Protein 9IIB (pdb70)

Solvent-accessible surface area: 35401 Å² total; per-residue (Å²): 79,108,49,129,66,92,2,68,0,7,6,10,35,1,0,1,14,10,0,0,24,80,0,0,73,58,1,31,221,79,1,88,35,2,13,1,18,2,19,51,32,20,52,76,19,50,68,65,1,57,67,18,75,2,16,0,3,1,13,15,44,104,55,25,54,85,64,16,37,86,17,152,7,0,92,1,73,8,0,4,0,0,7,60,90,3,136,134,13,134,53,146,9,53,63,75,90,25,104,71,12,4,0,1,10,9,61,48,19,119,35,86,128,72,18,43,54,130,140,29,118,52,22,0,19,0,37,5,25,19,18,0,0,14,0,0,29,38,7,94,11,0,0,16,0,0,37,49,0,5,112,87,32,117,109,60,22,87,26,28,85,11,4,81,60,23,103,135,65,57,13,28,5,1,0,3,16,0,52,114,36,63,118,45,104,18,0,58,64,0,28,102,5,0,59,94,28,0,122,178,5,83,96,163,149,53,51,150,28,121,72,95,2,68,0,9,7,9,35,1,0,2,13,9,0,0,33,81,0,0,95,60,1,29,208,80,0,82,34,2,12,1,14,3,23,47,30,61,105,66,26,53,131,61,2,56,65,19,77,2,17,0,3,1,16,18,32,6,44,9,48,65,62,17,39,88,16,131,6,0,84,1,79,15,4,7,0,0,4,59,94,5,134,66,14,133,63,138,7,18,44,135,76,14,82,73,27,7,4,3,18,11,65,51,17,77,36,54,124,56,20,31,56,139,143,51,138,54,18,0,21,0,36,5,24,19,16,1,0,12,0,0,30,34,5,100,9,0,1,21,0,0,31,46,0,12,137,87,31,69,103,34,30,77,27,30,73,13,91,37,3,42,33,69,26,6,9,19,6,1,0,4,18,0,54,130,48,58,110,44,104,17,0,54,46,0,30,94,7,0,64,94,28,0,123,187,12,58,90,183,158,24,122,50,91,78,87,2,65,0,6,5,8,34,1,1,2,18,12,0,0,27,74,0,0,73,64,1,29,86,84,0,68,40,1,14,0,19,3,20,51,30,37,82,61,20,46,100,54,4,62,153,19,70,3,13,0,2,1,10,18,49,137,75,26,65,86,72,26,38,84,22,123,6,0,80,0,62,52,6,9,1,0,5,53,100,4,83,62,6,127,71,126,4,52,52,140,75,34,105,69,25,7,1,1,13,19,64,50,19,126,36,76,115,101,110,140,91,118,50,28,0,19,0,38,6,28,18,19,1,1,9,0,0,31,36,8,94,11,0,0,40,0,0,15,21,0,12,114,83,32,72,175,57,22,83,32,74,62,11,102,84,52,35,107,144,72,46,30,28,5,0,0,2,15,0,51,140,39,66,112,52,106,13,0,49,65,0,28,94,7,0,55,87,20,0,124,167,9,33,77,134,36,192,145,52,35,148,35,89,72,95,2,69,0,9,7,8,36,1,1,2,16,18,0,0,33,90,0,0,97,44,2,29,92,81,0,88,34,1,14,1,16,3,21,50,25,36,67,65,21,51,102,49,2,126,161,22,68,4,13,0,4,0,17,14,38,7,35,11,49,81,40,11,40,91,25,146,7,1,90,1,79,24,4,8,0,0,4,49,101,1,77,112,3,124,68,134,7,21,40,78,81,21,69,69,5,5,0,2,14,18,58,49,19,135,33,96,94,98,65,67,138,77,128,58,25,0,18,0,37,6,30,19,17,1,0,12,0,0,33,35,7,86,11,0,0,42,0,1,30,50,0,8,136,92,31,67,110,72,22,83,27,77,62,11,83,74,16,25,40,37,29,11,12,25,5,1,0,5,14,0,42,131,34,59,111,41,102,8,0,60,49,0,29,97,6,0,58,81,13,1,140,162,16,165

Structure (mmCIF, N/CA/C/O backbone):
data_9IIB
#
_entry.id   9IIB
#
_cell.length_a   50.420
_cell.length_b   197.708
_cell.length_c   50.468
_cell.angle_alpha   90.00
_cell.angle_beta   90.00
_cell.angle_gamma   90.00
#
_symmetry.space_group_name_H-M   'P 1 21 1'
#
loop_
_entity.id
_entity.type
_entity.pdbx_description
1 polymer 'LysR family transcriptional regulator'
2 non-polymer GLYCEROL
3 non-polymer (2S)-5,7-dihydroxy-2-(3-hydroxy-4-methoxyphenyl)-2,3-dihydro-4H-1-benzopyran-4-one
4 water water
#
loop_
_atom_site.group_PDB
_atom_site.id
_atom_site.type_symbol
_atom_site.label_atom_id
_atom_site.label_alt_id
_atom_site.label_comp_id
_atom_site.label_asym_id
_atom_site.label_entity_id
_atom_site.label_seq_id
_atom_site.pdbx_PDB_ins_code
_atom_site.Cartn_x
_atom_site.Cartn_y
_atom_site.Cartn_z
_atom_site.occupancy
_atom_site.B_iso_or_equiv
_atom_site.auth_seq_id
_atom_site.auth_comp_id
_atom_site.auth_asym_id
_atom_site.auth_atom_id
_atom_site.pdbx_PDB_model_num
ATOM 1 N N . ALA A 1 3 ? 0.842 -16.084 9.099 1.00 81.26 93 ALA A N 1
ATOM 2 C CA . ALA A 1 3 ? 0.632 -16.280 10.532 1.00 73.03 93 ALA A CA 1
ATOM 3 C C . ALA A 1 3 ? 0.746 -17.744 10.909 1.00 73.67 93 ALA A C 1
ATOM 4 O O . ALA A 1 3 ? 0.638 -18.095 12.075 1.00 74.89 93 ALA A O 1
ATOM 6 N N . GLU A 1 4 ? 0.921 -18.605 9.913 1.00 71.91 94 GLU A N 1
ATOM 7 C CA . GLU A 1 4 ? 1.139 -20.030 10.133 1.00 72.88 94 GLU A CA 1
ATOM 8 C C . GLU A 1 4 ? 2.531 -20.455 9.669 1.00 78.64 94 GLU A C 1
ATOM 9 O O . GLU A 1 4 ? 2.781 -21.632 9.384 1.00 74.94 94 GLU A O 1
ATOM 11 N N . SER A 1 5 ? 3.468 -19.504 9.749 1.00 76.20 95 SER A N 1
ATOM 12 C CA . SER A 1 5 ? 4.852 -19.740 9.269 1.00 65.01 95 SER A CA 1
ATOM 13 C C . SER A 1 5 ? 5.780 -20.270 10.361 1.00 69.92 95 SER A C 1
ATOM 14 O O . SER A 1 5 ? 5.355 -20.354 11.523 1.00 68.73 95 SER A O 1
ATOM 17 N N . ASP A 1 6 ? 7.005 -20.610 9.974 1.00 75.06 96 ASP A N 1
ATOM 18 C CA . ASP A 1 6 ? 8.037 -21.064 10.935 1.00 70.61 96 ASP A CA 1
ATOM 19 C C . ASP A 1 6 ? 9.223 -20.123 10.737 1.00 74.28 96 ASP A C 1
ATOM 20 O O . ASP A 1 6 ? 10.363 -20.539 11.018 1.00 72.28 96 ASP A O 1
ATOM 25 N N . ARG A 1 7 ? 8.953 -18.902 10.265 1.00 64.87 97 ARG A N 1
ATOM 26 C CA . ARG A 1 7 ? 10.037 -17.939 9.950 1.00 64.18 97 ARG A CA 1
ATOM 27 C C . ARG A 1 7 ? 10.709 -17.433 11.224 1.00 60.50 97 ARG A C 1
ATOM 28 O O . ARG A 1 7 ? 10.009 -17.220 12.224 1.00 62.55 97 ARG A O 1
ATOM 36 N N . ARG A 1 8 ? 12.024 -17.262 11.170 1.00 54.92 98 ARG A N 1
ATOM 37 C CA . ARG A 1 8 ? 12.745 -16.676 12.318 1.00 56.18 98 ARG A CA 1
ATOM 38 C C . ARG A 1 8 ? 13.079 -15.229 11.987 1.00 54.38 98 ARG A C 1
ATOM 39 O O . ARG A 1 8 ? 13.819 -15.003 11.019 1.00 67.29 98 ARG A O 1
ATOM 47 N N . PHE A 1 9 ? 12.514 -14.292 12.731 1.00 52.33 99 PHE A N 1
ATOM 48 C CA . PHE A 1 9 ? 12.886 -12.896 12.565 1.00 55.30 99 PHE A CA 1
ATOM 49 C C . PHE A 1 9 ? 14.055 -12.527 13.464 1.00 53.30 99 PHE A C 1
ATOM 50 O O . PHE A 1 9 ? 14.131 -12.970 14.618 1.00 54.20 99 PHE A O 1
ATOM 58 N N . ARG A 1 10 ? 14.961 -11.701 12.930 1.00 48.49 100 ARG A N 1
ATOM 59 C CA . ARG A 1 10 ? 16.060 -11.116 13.698 1.00 48.14 100 ARG A CA 1
ATOM 60 C C . ARG A 1 10 ? 15.811 -9.627 13.919 1.00 45.28 100 ARG A C 1
ATOM 61 O O . ARG A 1 10 ? 15.638 -8.869 12.957 1.00 42.92 100 ARG A O 1
ATOM 69 N N . ILE A 1 11 ? 15.837 -9.195 15.180 1.00 43.54 101 ILE A N 1
ATOM 70 C CA . ILE A 1 11 ? 15.588 -7.798 15.535 1.00 49.41 101 ILE A CA 1
ATOM 71 C C . ILE A 1 11 ? 16.775 -7.246 16.328 1.00 49.00 101 ILE A C 1
ATOM 72 O O . ILE A 1 11 ? 17.360 -7.940 17.168 1.00 47.52 101 ILE A O 1
ATOM 77 N N . ILE A 1 12 ? 17.178 -6.020 15.992 1.00 45.67 102 ILE A N 1
ATOM 78 C CA . ILE A 1 12 ? 18.179 -5.269 16.739 1.00 48.67 102 ILE A CA 1
ATOM 79 C C . ILE A 1 12 ? 17.450 -4.179 17.504 1.00 50.18 102 ILE A C 1
ATOM 80 O O . ILE A 1 12 ? 16.699 -3.398 16.906 1.00 53.57 102 ILE A O 1
ATOM 85 N N . LEU A 1 13 ? 17.722 -4.095 18.806 1.00 46.20 103 LEU A N 1
ATOM 86 C CA . LEU A 1 13 ? 17.001 -3.197 19.699 1.00 47.06 103 LEU A CA 1
ATOM 87 C C . LEU A 1 13 ? 17.760 -3.093 21.012 1.00 43.94 103 LEU A C 1
ATOM 88 O O . LEU A 1 13 ? 18.671 -3.880 21.301 1.00 37.64 103 LEU A O 1
ATOM 93 N N . SER A 1 14 ? 17.339 -2.125 21.812 1.00 41.22 104 SER A N 1
ATOM 94 C CA . SER A 1 14 ? 17.888 -1.932 23.138 1.00 43.29 104 SER A CA 1
ATOM 95 C C . SER A 1 14 ? 17.251 -2.910 24.111 1.00 47.25 104 SER A C 1
ATOM 96 O O . SER A 1 14 ? 16.122 -3.374 23.904 1.00 39.06 104 SER A O 1
ATOM 99 N N . ASP A 1 15 ? 17.999 -3.238 25.177 1.00 44.96 105 ASP A N 1
ATOM 100 C CA . ASP A 1 15 ? 17.388 -3.986 26.264 1.00 39.53 105 ASP A CA 1
ATOM 101 C C . ASP A 1 15 ? 16.141 -3.259 26.754 1.00 43.81 105 ASP A C 1
ATOM 102 O O . ASP A 1 15 ? 15.138 -3.902 27.088 1.00 45.16 105 ASP A O 1
ATOM 107 N N . PHE A 1 16 ? 16.156 -1.922 26.742 1.00 38.11 106 PHE A N 1
ATOM 108 C CA . PHE A 1 16 ? 14.966 -1.162 27.096 1.00 40.17 106 PHE A CA 1
ATOM 109 C C . PHE A 1 16 ? 13.803 -1.512 26.177 1.00 44.57 106 PHE A C 1
ATOM 110 O O . PHE A 1 16 ? 12.689 -1.801 26.631 1.00 43.29 106 PHE A O 1
ATOM 118 N N . MET A 1 17 ? 14.050 -1.522 24.872 1.00 42.31 107 MET A N 1
ATOM 119 C CA . MET A 1 17 ? 12.960 -1.737 23.937 1.00 44.69 107 MET A CA 1
ATOM 120 C C . MET A 1 17 ? 12.508 -3.194 23.945 1.00 47.89 107 MET A C 1
ATOM 121 O O . MET A 1 17 ? 11.317 -3.477 23.750 1.00 45.77 107 MET A O 1
ATOM 126 N N . ALA A 1 18 ? 13.435 -4.116 24.201 1.00 42.09 108 ALA A N 1
ATOM 127 C CA . ALA A 1 18 ? 13.065 -5.506 24.408 1.00 39.43 108 ALA A CA 1
ATOM 128 C C . ALA A 1 18 ? 12.126 -5.663 25.604 1.00 47.04 108 ALA A C 1
ATOM 129 O O . ALA A 1 18 ? 11.147 -6.420 25.555 1.00 42.87 108 ALA A O 1
ATOM 131 N N . LEU A 1 19 ? 12.408 -4.954 26.691 1.00 45.97 109 LEU A N 1
ATOM 132 C CA . LEU A 1 19 ? 11.675 -5.211 27.918 1.00 45.97 109 LEU A CA 1
ATOM 133 C C . LEU A 1 19 ? 10.328 -4.515 27.934 1.00 46.25 109 LEU A C 1
ATOM 134 O O . LEU A 1 19 ? 9.326 -5.093 28.362 1.00 49.49 109 LEU A O 1
ATOM 139 N N . VAL A 1 20 ? 10.290 -3.286 27.444 1.00 49.13 110 VAL A N 1
ATOM 140 C CA . VAL A 1 20 ? 9.116 -2.440 27.570 1.00 49.01 110 VAL A CA 1
ATOM 141 C C . VAL A 1 20 ? 8.203 -2.522 26.354 1.00 45.57 110 VAL A C 1
ATOM 142 O O . VAL A 1 20 ? 7.038 -2.126 26.438 1.00 49.90 110 VAL A O 1
ATOM 146 N N . PHE A 1 21 ? 8.680 -3.071 25.243 1.00 49.31 111 PHE A N 1
ATOM 147 C CA . PHE A 1 21 ? 7.856 -3.104 24.039 1.00 53.47 111 PHE A CA 1
ATOM 148 C C . PHE A 1 21 ? 7.850 -4.462 23.350 1.00 50.86 111 PHE A C 1
ATOM 149 O O . PHE A 1 21 ? 6.785 -5.023 23.104 1.00 53.74 111 PHE A O 1
ATOM 157 N N . PHE A 1 22 ? 9.011 -5.009 23.012 1.00 45.93 112 PHE A N 1
ATOM 158 C CA . PHE A 1 22 ? 8.947 -6.213 22.214 1.00 46.59 112 PHE A CA 1
ATOM 159 C C . PHE A 1 22 ? 8.365 -7.386 22.973 1.00 49.40 112 PHE A C 1
ATOM 160 O O . PHE A 1 22 ? 7.889 -8.347 22.346 1.00 46.12 112 PHE A O 1
ATOM 168 N N . ASP A 1 23 ? 8.397 -7.325 24.302 1.00 51.20 113 ASP A N 1
ATOM 169 C CA . ASP A 1 23 ? 7.722 -8.330 25.102 1.00 47.95 113 ASP A CA 1
ATOM 170 C C . ASP A 1 23 ? 6.270 -8.476 24.652 1.00 58.33 113 ASP A C 1
ATOM 171 O O . ASP A 1 23 ? 5.763 -9.600 24.517 1.00 49.73 113 ASP A O 1
ATOM 176 N N . LYS A 1 24 ? 5.599 -7.340 24.362 1.00 57.13 114 LYS A N 1
ATOM 177 C CA . LYS A 1 24 ? 4.225 -7.403 23.867 1.00 53.26 114 LYS A CA 1
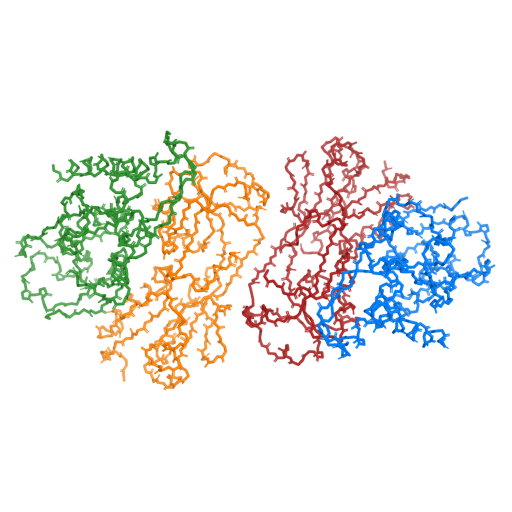ATOM 178 C C . LYS A 1 24 ? 4.158 -8.222 22.595 1.00 52.35 114 LYS A C 1
ATOM 179 O O . LYS A 1 24 ? 3.235 -9.023 22.408 1.00 55.43 114 LYS A O 1
ATOM 185 N N . ILE A 1 25 ? 5.122 -8.023 21.699 1.00 49.75 115 ILE A N 1
ATOM 186 C CA . ILE A 1 25 ? 5.123 -8.728 20.424 1.00 54.43 115 ILE A CA 1
ATOM 187 C C . ILE A 1 25 ? 5.278 -10.222 20.643 1.00 53.76 115 ILE A C 1
ATOM 188 O O . ILE A 1 25 ? 4.522 -11.036 20.097 1.00 56.74 115 ILE A O 1
ATOM 193 N N . ILE A 1 26 ? 6.272 -10.607 21.432 1.00 52.15 116 ILE A N 1
ATOM 194 C CA . ILE A 1 26 ? 6.448 -12.029 21.716 1.00 53.10 116 ILE A CA 1
ATOM 195 C C . ILE A 1 26 ? 5.177 -12.619 22.350 1.00 49.75 116 ILE A C 1
ATOM 196 O O . ILE A 1 26 ? 4.729 -13.701 21.960 1.00 51.70 116 ILE A O 1
ATOM 201 N N . LEU A 1 27 ? 4.537 -11.895 23.276 1.00 50.48 117 LEU A N 1
ATOM 202 C CA . LEU A 1 27 ? 3.300 -12.384 23.898 1.00 53.27 117 LEU A CA 1
ATOM 203 C C . LEU A 1 27 ? 2.204 -12.610 22.865 1.00 58.55 117 LEU A C 1
ATOM 204 O O . LEU A 1 27 ? 1.673 -13.716 22.728 1.00 53.21 117 LEU A O 1
ATOM 209 N N . ARG A 1 28 ? 1.882 -11.572 22.098 1.00 58.86 118 ARG A N 1
ATOM 210 C CA . ARG A 1 28 ? 0.821 -11.679 21.112 1.00 53.00 118 ARG A CA 1
ATOM 211 C C . ARG A 1 28 ? 1.110 -12.792 20.108 1.00 61.26 118 ARG A C 1
ATOM 212 O O . ARG A 1 28 ? 0.237 -13.614 19.801 1.00 61.71 118 ARG A O 1
ATOM 220 N N . LEU A 1 29 ? 2.336 -12.857 19.602 1.00 59.15 119 LEU A N 1
ATOM 221 C CA . LEU A 1 29 ? 2.596 -13.813 18.546 1.00 58.10 119 LEU A CA 1
ATOM 222 C C . LEU A 1 29 ? 2.707 -15.224 19.076 1.00 56.00 119 LEU A C 1
ATOM 223 O O . LEU A 1 29 ? 2.514 -16.173 18.315 1.00 60.36 119 LEU A O 1
ATOM 228 N N . ALA A 1 30 ? 2.971 -15.392 20.365 1.00 54.09 120 ALA A N 1
ATOM 229 C CA . ALA A 1 30 ? 2.923 -16.730 20.923 1.00 60.60 120 ALA A CA 1
ATOM 230 C C . ALA A 1 30 ? 1.532 -17.330 20.758 1.00 68.14 120 ALA A C 1
ATOM 231 O O . ALA A 1 30 ? 1.386 -18.560 20.741 1.00 58.29 120 ALA A O 1
ATOM 233 N N . ARG A 1 31 ? 0.531 -16.477 20.519 1.00 72.24 121 ARG A N 1
ATOM 234 C CA . ARG A 1 31 ? -0.853 -16.835 20.241 1.00 65.74 121 ARG A CA 1
ATOM 235 C C . ARG A 1 31 ? -1.130 -16.837 18.743 1.00 62.31 121 ARG A C 1
ATOM 236 O O . ARG A 1 31 ? -1.508 -17.867 18.185 1.00 63.86 121 ARG A O 1
ATOM 244 N N . GLU A 1 32 ? -0.815 -15.737 18.058 1.00 62.17 122 GLU A N 1
ATOM 245 C CA . GLU A 1 32 ? -1.230 -15.585 16.668 1.00 62.45 122 GLU A CA 1
ATOM 246 C C . GLU A 1 32 ? -0.333 -16.301 15.674 1.00 65.20 122 GLU A C 1
ATOM 247 O O . GLU A 1 32 ? -0.737 -16.493 14.522 1.00 67.49 122 GLU A O 1
ATOM 253 N N . ALA A 1 33 ? 0.866 -16.660 16.056 1.00 62.87 123 ALA A N 1
ATOM 254 C CA . ALA A 1 33 ? 1.750 -17.285 15.095 1.00 61.74 123 ALA A CA 1
ATOM 255 C C . ALA A 1 33 ? 2.771 -18.064 15.888 1.00 60.52 123 ALA A C 1
ATOM 256 O O . ALA A 1 33 ? 3.912 -17.618 16.017 1.00 70.82 123 ALA A O 1
ATOM 258 N N . PRO A 1 34 ? 2.409 -19.231 16.421 1.00 62.58 124 PRO A N 1
ATOM 259 C CA . PRO A 1 34 ? 3.267 -19.911 17.407 1.00 63.59 124 PRO A CA 1
ATOM 260 C C . PRO A 1 34 ? 4.488 -20.618 16.827 1.00 58.70 124 PRO A C 1
ATOM 261 O O . PRO A 1 34 ? 5.262 -21.205 17.593 1.00 63.01 124 PRO A O 1
ATOM 265 N N . GLY A 1 35 ? 4.694 -20.584 15.524 1.00 55.19 125 GLY A N 1
ATOM 266 C CA . GLY A 1 35 ? 5.885 -21.156 14.943 1.00 58.40 125 GLY A CA 1
ATOM 267 C C . GLY A 1 35 ? 6.904 -20.099 14.589 1.00 66.24 125 GLY A C 1
ATOM 268 O O . GLY A 1 35 ? 8.023 -20.419 14.173 1.00 69.67 125 GLY A O 1
ATOM 269 N N . VAL A 1 36 ? 6.510 -18.829 14.678 1.00 63.85 126 VAL A N 1
ATOM 270 C CA . VAL A 1 36 ? 7.436 -17.744 14.399 1.00 65.81 126 VAL A CA 1
ATOM 271 C C . VAL A 1 36 ? 8.397 -17.603 15.574 1.00 60.25 126 VAL A C 1
ATOM 272 O O . VAL A 1 36 ? 7.975 -17.575 16.738 1.00 63.73 126 VAL A O 1
ATOM 276 N N . SER A 1 37 ? 9.691 -17.537 15.277 1.00 51.45 127 SER A N 1
ATOM 277 C CA . SER A 1 37 ? 10.726 -17.456 16.298 1.00 57.46 127 SER A CA 1
ATOM 278 C C . SER A 1 37 ? 11.496 -16.147 16.156 1.00 55.56 127 SER A C 1
ATOM 279 O O . SER A 1 37 ? 11.381 -15.430 15.151 1.00 47.01 127 SER A O 1
ATOM 282 N N . PHE A 1 38 ? 12.255 -15.806 17.199 1.00 53.62 128 PHE A N 1
ATOM 283 C CA . PHE A 1 38 ? 12.931 -14.514 17.253 1.00 56.72 128 PHE A CA 1
ATOM 284 C C . PHE A 1 38 ? 14.347 -14.636 17.785 1.00 53.44 128 PHE A C 1
ATOM 285 O O . PHE A 1 38 ? 14.592 -15.309 18.790 1.00 52.92 128 PHE A O 1
ATOM 293 N N . GLU A 1 39 ? 15.269 -13.940 17.139 1.00 52.26 129 GLU A N 1
ATOM 294 C CA . GLU A 1 39 ? 16.599 -13.705 17.691 1.00 52.97 129 GLU A CA 1
ATOM 295 C C . GLU A 1 39 ? 16.694 -12.211 17.905 1.00 50.29 129 GLU A C 1
ATOM 296 O O . GLU A 1 39 ? 16.663 -11.448 16.936 1.00 51.62 129 GLU A O 1
ATOM 302 N N . LEU A 1 40 ? 16.712 -11.792 19.165 1.00 48.46 130 LEU A N 1
ATOM 303 C CA . LEU A 1 40 ? 16.901 -10.393 19.508 1.00 46.16 130 LEU A CA 1
ATOM 304 C C . LEU A 1 40 ? 18.396 -10.137 19.620 1.00 54.12 130 LEU A C 1
ATOM 305 O O . LEU A 1 40 ? 19.093 -10.792 20.407 1.00 48.82 130 LEU A O 1
ATOM 310 N N . LEU A 1 41 ? 18.882 -9.250 18.760 1.00 56.74 131 LEU A N 1
ATOM 311 C CA . LEU A 1 41 ? 20.334 -8.982 18.701 1.00 52.41 131 LEU A CA 1
ATOM 312 C C . LEU A 1 41 ? 20.659 -7.712 19.477 1.00 48.37 131 LEU A C 1
ATOM 313 O O . LEU A 1 41 ? 19.865 -6.763 19.445 1.00 46.87 131 LEU A O 1
ATOM 318 N N . PRO A 1 42 ? 21.821 -7.676 20.150 1.00 54.06 132 PRO A N 1
ATOM 319 C CA . PRO A 1 42 ? 22.221 -6.490 20.879 1.00 50.58 132 PRO A CA 1
ATOM 320 C C . PRO A 1 42 ? 22.607 -5.324 19.998 1.00 51.47 132 PRO A C 1
ATOM 321 O O . PRO A 1 42 ? 23.191 -5.526 18.926 1.00 56.63 132 PRO A O 1
ATOM 325 N N . LEU A 1 43 ? 22.310 -4.110 20.435 1.00 50.77 133 LEU A N 1
ATOM 326 C CA . LEU A 1 43 ? 22.754 -2.914 19.694 1.00 58.02 133 LEU A CA 1
ATOM 327 C C . LEU A 1 43 ? 24.245 -2.743 19.959 1.00 62.80 133 LEU A C 1
ATOM 328 O O . LEU A 1 43 ? 24.604 -2.635 21.142 1.00 68.76 133 LEU A O 1
ATOM 333 N N . ASP A 1 44 ? 25.079 -2.728 18.922 1.00 66.05 134 ASP A N 1
ATOM 334 C CA . ASP A 1 44 ? 26.523 -2.447 19.170 1.00 82.42 134 ASP A CA 1
ATOM 335 C C . ASP A 1 44 ? 27.184 -1.843 17.929 1.00 81.55 134 ASP A C 1
ATOM 336 O O . ASP A 1 44 ? 27.580 -0.670 17.993 1.00 78.67 134 ASP A O 1
ATOM 338 N N . ASP A 1 45 ? 27.277 -2.608 16.848 1.00 84.55 135 ASP A N 1
ATOM 339 C CA . ASP A 1 45 ? 27.990 -2.141 15.636 1.00 80.52 135 ASP A CA 1
ATOM 340 C C . ASP A 1 45 ? 27.024 -1.390 14.725 1.00 83.03 135 ASP A C 1
ATOM 341 O O . ASP A 1 45 ? 25.809 -1.599 14.863 1.00 81.83 135 ASP A O 1
ATOM 343 N N . ASP A 1 46 ? 27.553 -0.555 13.830 1.00 81.35 136 ASP A N 1
ATOM 344 C CA . ASP A 1 46 ? 26.687 0.140 12.847 1.00 80.06 136 ASP A CA 1
ATOM 345 C C . ASP A 1 46 ? 25.618 -0.849 12.396 1.00 77.40 136 ASP A C 1
ATOM 346 O O . ASP A 1 46 ? 25.970 -1.882 11.802 1.00 75.42 136 ASP A O 1
ATOM 351 N N . PRO A 1 47 ? 24.305 -0.628 12.657 1.00 78.50 137 PRO A N 1
ATOM 352 C CA . PRO A 1 47 ? 23.297 -1.563 12.194 1.00 79.80 137 PRO A CA 1
ATOM 353 C C . PRO A 1 47 ? 23.157 -1.500 10.693 1.00 75.05 137 PRO A C 1
ATOM 354 O O . PRO A 1 47 ? 22.723 -2.483 10.078 1.00 78.73 137 PRO A O 1
ATOM 358 N N . GLU A 1 48 ? 23.530 -0.367 10.111 1.00 72.47 138 GLU A N 1
ATOM 359 C CA . GLU A 1 48 ? 23.393 -0.175 8.649 1.00 82.09 138 GLU A CA 1
ATOM 360 C C . GLU A 1 48 ? 24.009 -1.352 7.894 1.00 79.87 138 GLU A C 1
ATOM 361 O O . GLU A 1 48 ? 23.348 -1.875 6.980 1.00 81.32 138 GLU A O 1
ATOM 367 N N . GLU A 1 49 ? 25.239 -1.721 8.227 1.00 68.97 139 GLU A N 1
ATOM 368 C CA . GLU A 1 49 ? 25.881 -2.798 7.438 1.00 79.96 139 GLU A CA 1
ATOM 369 C C . GLU A 1 49 ? 24.887 -3.957 7.301 1.00 75.94 139 GLU A C 1
ATOM 370 O O . GLU A 1 49 ? 24.757 -4.498 6.189 1.00 74.47 139 GLU A O 1
ATOM 372 N N . LEU A 1 50 ? 24.200 -4.306 8.385 1.00 71.76 140 LEU A N 1
ATOM 373 C CA . LEU A 1 50 ? 23.308 -5.493 8.317 1.00 73.67 140 LEU A CA 1
ATOM 374 C C . LEU A 1 50 ? 22.011 -5.133 7.594 1.00 69.58 140 LEU A C 1
ATOM 375 O O . LEU A 1 50 ? 21.355 -6.043 7.075 1.00 74.52 140 LEU A O 1
ATOM 380 N N . LEU A 1 51 ? 21.659 -3.851 7.575 1.00 65.69 141 LEU A N 1
ATOM 381 C CA . LEU A 1 51 ? 20.414 -3.424 6.897 1.00 70.33 141 LEU A CA 1
ATOM 382 C C . LEU A 1 51 ? 20.633 -3.461 5.377 1.00 71.25 141 LEU A C 1
ATOM 383 O O . LEU A 1 51 ? 19.729 -3.905 4.651 1.00 70.41 141 LEU A O 1
ATOM 388 N N . ARG A 1 52 ? 21.804 -3.022 4.923 1.00 76.56 142 ARG A N 1
ATOM 389 C CA . ARG A 1 52 ? 22.101 -2.999 3.471 1.00 72.72 142 ARG A CA 1
ATOM 390 C C . ARG A 1 52 ? 22.135 -4.428 2.928 1.00 75.40 142 ARG A C 1
ATOM 391 O O . ARG A 1 52 ? 21.667 -4.635 1.796 1.00 80.46 142 ARG A O 1
ATOM 393 N N . ARG A 1 53 ? 22.676 -5.365 3.700 1.00 74.91 143 ARG A N 1
ATOM 394 C CA . ARG A 1 53 ? 22.822 -6.759 3.221 1.00 73.38 143 ARG A CA 1
ATOM 395 C C . ARG A 1 53 ? 21.496 -7.514 3.395 1.00 74.13 143 ARG A C 1
ATOM 396 O O . ARG A 1 53 ? 21.294 -8.515 2.691 1.00 76.81 143 ARG A O 1
ATOM 398 N N . GLY A 1 54 ? 20.633 -7.050 4.300 1.00 73.52 144 GLY A N 1
ATOM 399 C CA . GLY A 1 54 ? 19.349 -7.725 4.553 1.00 67.97 144 GLY A CA 1
ATOM 400 C C . GLY A 1 54 ? 19.525 -8.911 5.473 1.00 69.20 144 GLY A C 1
ATOM 401 O O . GLY A 1 54 ? 18.736 -9.864 5.354 1.00 70.25 144 GLY A O 1
ATOM 402 N N . ASP A 1 55 ? 20.521 -8.855 6.356 1.00 68.54 145 ASP A N 1
ATOM 403 C CA . ASP A 1 55 ? 20.787 -9.980 7.292 1.00 72.33 145 ASP A CA 1
ATOM 404 C C . ASP A 1 55 ? 19.963 -9.785 8.564 1.00 64.03 145 ASP A C 1
ATOM 405 O O . ASP A 1 55 ? 20.051 -10.641 9.456 1.00 62.74 145 ASP A O 1
ATOM 410 N N . VAL A 1 56 ? 19.203 -8.698 8.639 1.00 59.06 146 VAL A N 1
ATOM 411 C CA . VAL A 1 56 ? 18.304 -8.464 9.799 1.00 58.44 146 VAL A CA 1
ATOM 412 C C . VAL A 1 56 ? 16.939 -8.109 9.237 1.00 55.85 146 VAL A C 1
ATOM 413 O O . VAL A 1 56 ? 16.888 -7.511 8.162 1.00 63.34 146 VAL A O 1
ATOM 417 N N . ASP A 1 57 ? 15.878 -8.457 9.953 1.00 49.00 147 ASP A N 1
ATOM 418 C CA . ASP A 1 57 ? 14.512 -8.109 9.508 1.00 52.02 147 ASP A CA 1
ATOM 419 C C . ASP A 1 57 ? 14.165 -6.714 10.023 1.00 51.71 147 ASP A C 1
ATOM 420 O O . ASP A 1 57 ? 13.488 -5.982 9.293 1.00 48.07 147 ASP A O 1
ATOM 425 N N . PHE A 1 58 ? 14.641 -6.355 11.221 1.00 50.28 148 PHE A N 1
ATOM 426 C CA . PHE A 1 58 ? 14.224 -5.056 11.812 1.00 48.22 148 PHE A CA 1
ATOM 427 C C . PHE A 1 58 ? 15.269 -4.417 12.728 1.00 52.62 148 PHE A C 1
ATOM 428 O O . PHE A 1 58 ? 16.047 -5.153 13.342 1.00 48.92 148 PHE A O 1
ATOM 436 N N . LEU A 1 59 ? 15.301 -3.083 12.777 1.00 51.48 149 LEU A N 1
ATOM 437 C CA . LEU A 1 59 ? 16.122 -2.309 13.699 1.00 55.29 149 LEU A CA 1
ATOM 438 C C . LEU A 1 59 ? 15.230 -1.344 14.465 1.00 56.02 149 LEU A C 1
ATOM 439 O O . LEU A 1 59 ? 14.584 -0.492 13.848 1.00 54.16 149 LEU A O 1
ATOM 444 N N . ILE A 1 60 ? 15.184 -1.455 15.791 1.00 52.33 150 ILE A N 1
ATOM 445 C CA . ILE A 1 60 ? 14.404 -0.523 16.607 1.00 54.44 150 ILE A CA 1
ATOM 446 C C . ILE A 1 60 ? 15.376 0.417 17.303 1.00 52.91 150 ILE A C 1
ATOM 447 O O . ILE A 1 60 ? 16.258 -0.042 18.035 1.00 50.71 150 ILE A O 1
ATOM 452 N N . LEU A 1 61 ? 15.178 1.722 17.110 1.00 53.51 151 LEU A N 1
ATOM 453 C CA . LEU A 1 61 ? 16.054 2.786 17.588 1.00 53.41 151 LEU A CA 1
ATOM 454 C C . LEU A 1 61 ? 15.248 4.066 17.635 1.00 57.63 151 LEU A C 1
ATOM 455 O O . LEU A 1 61 ? 14.265 4.201 16.903 1.00 54.71 151 LEU A O 1
ATOM 460 N N . PRO A 1 62 ? 15.632 5.024 18.477 1.00 59.72 152 PRO A N 1
ATOM 461 C CA . PRO A 1 62 ? 15.069 6.374 18.337 1.00 57.37 152 PRO A CA 1
ATOM 462 C C . PRO A 1 62 ? 15.420 6.900 16.957 1.00 58.05 152 PRO A C 1
ATOM 463 O O . PRO A 1 62 ? 16.479 6.573 16.412 1.00 59.24 152 PRO A O 1
ATOM 467 N N . ASP A 1 63 ? 14.509 7.672 16.365 1.00 58.53 153 ASP A N 1
ATOM 468 C CA . ASP A 1 63 ? 14.644 7.968 14.940 1.00 58.41 153 ASP A CA 1
ATOM 469 C C . ASP A 1 63 ? 15.761 8.956 14.643 1.00 66.84 153 ASP A C 1
ATOM 470 O O . ASP A 1 63 ? 16.259 8.972 13.510 1.00 69.39 153 ASP A O 1
ATOM 475 N N . LEU A 1 64 ? 16.210 9.742 15.628 1.00 66.15 154 LEU A N 1
ATOM 476 C CA . LEU A 1 64 ? 17.340 10.625 15.367 1.00 62.13 154 LEU A CA 1
ATOM 477 C C . LEU A 1 64 ? 18.581 9.833 15.005 1.00 62.90 154 LEU A C 1
ATOM 478 O O . LEU A 1 64 ? 19.438 10.330 14.266 1.00 74.66 154 LEU A O 1
ATOM 483 N N . PHE A 1 65 ? 18.698 8.601 15.497 1.00 56.45 155 PHE A N 1
ATOM 484 C CA . PHE A 1 65 ? 19.884 7.788 15.237 1.00 60.91 155 PHE A CA 1
ATOM 485 C C . PHE A 1 65 ? 19.833 7.000 13.939 1.00 64.56 155 PHE A C 1
ATOM 486 O O . PHE A 1 65 ? 20.804 6.302 13.639 1.00 66.51 155 PHE A O 1
ATOM 494 N N . MET A 1 66 ? 18.747 7.052 13.164 1.00 69.22 156 MET A N 1
ATOM 495 C CA . MET A 1 66 ? 18.707 6.277 11.928 1.00 66.02 156 MET A CA 1
ATOM 496 C C . MET A 1 66 ? 19.064 7.152 10.730 1.00 66.94 156 MET A C 1
ATOM 497 O O . MET A 1 66 ? 18.870 8.370 10.740 1.00 74.01 156 MET A O 1
ATOM 502 N N . SER A 1 67 ? 19.563 6.495 9.686 1.00 59.90 157 SER A N 1
ATOM 503 C CA . SER A 1 67 ? 19.856 7.154 8.422 1.00 66.94 157 SER A CA 1
ATOM 504 C C . SER A 1 67 ? 18.656 7.042 7.486 1.00 68.46 157 SER A C 1
ATOM 505 O O . SER A 1 67 ? 17.728 6.255 7.711 1.00 66.20 157 SER A O 1
ATOM 508 N N . GLY A 1 68 ? 18.707 7.796 6.396 1.00 62.68 158 GLY A N 1
ATOM 509 C CA . GLY A 1 68 ? 17.606 7.825 5.454 1.00 64.20 158 GLY A CA 1
ATOM 510 C C . GLY A 1 68 ? 17.687 6.817 4.329 1.00 63.30 158 GLY A C 1
ATOM 511 O O . GLY A 1 68 ? 16.998 6.965 3.321 1.00 67.85 158 GLY A O 1
ATOM 512 N N . ALA A 1 69 ? 18.477 5.758 4.489 1.00 62.29 159 ALA A N 1
ATOM 513 C CA . ALA A 1 69 ? 18.685 4.793 3.385 1.00 60.64 159 ALA A CA 1
ATOM 514 C C . ALA A 1 69 ? 17.802 3.557 3.532 1.00 67.05 159 ALA A C 1
ATOM 515 O O . ALA A 1 69 ? 17.851 2.681 2.651 1.00 69.15 159 ALA A O 1
ATOM 517 N N . HIS A 1 70 ? 17.035 3.467 4.610 1.00 59.20 160 HIS A N 1
ATOM 518 C CA . HIS A 1 70 ? 16.102 2.321 4.720 1.00 56.96 160 HIS A CA 1
ATOM 519 C C . HIS A 1 70 ? 14.735 2.836 5.167 1.00 61.26 160 HIS A C 1
ATOM 520 O O . HIS A 1 70 ? 14.634 3.909 5.784 1.00 55.42 160 HIS A O 1
ATOM 527 N N . PRO A 1 71 ? 13.619 2.135 4.842 1.00 62.46 161 PRO A N 1
ATOM 528 C CA . PRO A 1 71 ? 12.305 2.562 5.282 1.00 64.23 161 PRO A CA 1
ATOM 529 C C . PRO A 1 71 ? 12.142 2.427 6.781 1.00 66.63 161 PRO A C 1
ATOM 530 O O . PRO A 1 71 ? 12.533 1.406 7.367 1.00 62.84 161 PRO A O 1
ATOM 534 N N . LYS A 1 72 ? 11.552 3.448 7.394 1.00 61.87 162 LYS A N 1
ATOM 535 C CA . LYS A 1 72 ? 11.407 3.446 8.865 1.00 63.43 162 LYS A CA 1
ATOM 536 C C . LYS A 1 72 ? 9.984 3.872 9.231 1.00 60.81 162 LYS A C 1
ATOM 537 O O . LYS A 1 72 ? 9.311 4.471 8.381 1.00 61.33 162 LYS A O 1
ATOM 543 N N . ALA A 1 73 ? 9.566 3.580 10.461 1.00 59.65 163 ALA A N 1
ATOM 544 C CA . ALA A 1 73 ? 8.192 3.910 10.896 1.00 57.60 163 ALA A CA 1
ATOM 545 C C . ALA A 1 73 ? 8.169 4.338 12.357 1.00 59.33 163 ALA A C 1
ATOM 546 O O . ALA A 1 73 ? 8.794 3.677 13.198 1.00 61.23 163 ALA A O 1
ATOM 548 N N . ARG A 1 74 ? 7.412 5.390 12.640 1.00 57.72 164 ARG A N 1
ATOM 549 C CA . ARG A 1 74 ? 7.303 5.910 14.014 1.00 52.02 164 ARG A CA 1
ATOM 550 C C . ARG A 1 74 ? 6.603 4.894 14.909 1.00 60.81 164 ARG A C 1
ATOM 551 O O . ARG A 1 74 ? 5.530 4.408 14.524 1.00 59.62 164 ARG A O 1
ATOM 559 N N . LEU A 1 75 ? 7.202 4.586 16.054 1.00 65.01 165 LEU A N 1
ATOM 560 C CA . LEU A 1 75 ? 6.566 3.712 17.050 1.00 59.05 165 LEU A CA 1
ATOM 561 C C . LEU A 1 75 ? 5.897 4.575 18.110 1.00 58.15 165 LEU A C 1
ATOM 562 O O . LEU A 1 75 ? 4.668 4.670 18.152 1.00 64.93 165 LEU A O 1
ATOM 567 N N . PHE A 1 76 ? 6.680 5.243 18.946 1.00 54.77 166 PHE A N 1
ATOM 568 C CA . PHE A 1 76 ? 6.031 6.128 19.912 1.00 57.37 166 PHE A CA 1
ATOM 569 C C . PHE A 1 76 ? 7.023 7.129 20.493 1.00 56.65 166 PHE A C 1
ATOM 570 O O . PHE A 1 76 ? 8.237 7.048 20.288 1.00 54.05 166 PHE A O 1
ATOM 578 N N . GLU A 1 77 ? 6.478 8.064 21.246 1.00 52.30 167 GLU A N 1
ATOM 579 C CA . GLU A 1 77 ? 7.281 9.097 21.871 1.00 58.91 167 GLU A CA 1
ATOM 580 C C . GLU A 1 77 ? 7.744 8.628 23.245 1.00 57.50 167 GLU A C 1
ATOM 581 O O . GLU A 1 77 ? 6.963 8.047 24.007 1.00 53.12 167 GLU A O 1
ATOM 587 N N . GLU A 1 78 ? 9.022 8.851 23.543 1.00 60.51 168 GLU A N 1
ATOM 588 C CA . GLU A 1 78 ? 9.613 8.410 24.798 1.00 56.81 168 GLU A CA 1
ATOM 589 C C . GLU A 1 78 ? 10.272 9.595 25.476 1.00 54.21 168 GLU A C 1
ATOM 590 O O . GLU A 1 78 ? 11.215 10.185 24.931 1.00 54.68 168 GLU A O 1
ATOM 596 N N . ARG A 1 79 ? 9.796 9.909 26.671 1.00 49.88 169 ARG A N 1
ATOM 597 C CA . ARG A 1 79 ? 10.347 11.000 27.447 1.00 53.39 169 ARG A CA 1
ATOM 598 C C . ARG A 1 79 ? 11.564 10.523 28.242 1.00 58.19 169 ARG A C 1
ATOM 599 O O . ARG A 1 79 ? 11.612 9.384 28.728 1.00 52.98 169 ARG A O 1
ATOM 607 N N . LEU A 1 80 ? 12.549 11.397 28.379 1.00 57.09 170 LEU A N 1
ATOM 608 C CA . LEU A 1 80 ? 13.785 11.091 29.093 1.00 52.20 170 LEU A CA 1
ATOM 609 C C . LEU A 1 80 ? 13.768 11.793 30.437 1.00 52.50 170 LEU A C 1
ATOM 610 O O . LEU A 1 80 ? 13.821 13.024 30.490 1.00 59.61 170 LEU A O 1
ATOM 615 N N . VAL A 1 81 ? 13.717 11.031 31.526 1.00 54.10 171 VAL A N 1
ATOM 616 C CA . VAL A 1 81 ? 13.672 11.648 32.843 1.00 57.92 171 VAL A CA 1
ATOM 617 C C . VAL A 1 81 ? 14.946 11.323 33.615 1.00 54.20 171 VAL A C 1
ATOM 618 O O . VAL A 1 81 ? 15.679 10.375 33.319 1.00 58.17 171 VAL A O 1
ATOM 622 N N . CYS A 1 82 ? 15.223 12.162 34.604 1.00 51.60 172 CYS A N 1
ATOM 623 C CA . CYS A 1 82 ? 16.350 11.994 35.504 1.00 57.95 172 CYS A CA 1
ATOM 624 C C . CYS A 1 82 ? 15.865 11.401 36.824 1.00 58.28 172 CYS A C 1
ATOM 625 O O . CYS A 1 82 ? 14.921 11.917 37.438 1.00 53.33 172 CYS A O 1
ATOM 628 N N . VAL A 1 83 ? 16.505 10.299 37.218 1.00 53.94 173 VAL A N 1
ATOM 629 C CA . VAL A 1 83 ? 16.000 9.546 38.393 1.00 51.33 173 VAL A CA 1
ATOM 630 C C . VAL A 1 83 ? 17.071 9.404 39.467 1.00 55.28 173 VAL A C 1
ATOM 631 O O . VAL A 1 83 ? 18.249 9.594 39.154 1.00 51.12 173 VAL A O 1
ATOM 635 N N . GLY A 1 84 ? 16.640 9.069 40.685 1.00 55.67 174 GLY A N 1
ATOM 636 C CA . GLY A 1 84 ? 17.565 8.852 41.806 1.00 55.83 174 GLY A CA 1
ATOM 637 C C . GLY A 1 84 ? 16.958 7.896 42.808 1.00 62.04 174 GLY A C 1
ATOM 638 O O . GLY A 1 84 ? 15.813 7.474 42.598 1.00 56.24 174 GLY A O 1
ATOM 639 N N . CYS A 1 85 ? 17.710 7.549 43.852 1.00 60.53 175 CYS A N 1
ATOM 640 C CA . CYS A 1 85 ? 17.208 6.603 44.875 1.00 58.18 175 CYS A CA 1
ATOM 641 C C . CYS A 1 85 ? 16.453 7.373 45.945 1.00 61.27 175 CYS A C 1
ATOM 642 O O . CYS A 1 85 ? 16.969 8.389 46.424 1.00 54.43 175 CYS A O 1
ATOM 645 N N . PRO A 1 86 ? 15.246 6.923 46.323 1.00 61.18 176 PRO A N 1
ATOM 646 C CA . PRO A 1 86 ? 14.525 7.555 47.412 1.00 60.61 176 PRO A CA 1
ATOM 647 C C . PRO A 1 86 ? 15.441 7.806 48.615 1.00 66.54 176 PRO A C 1
ATOM 648 O O . PRO A 1 86 ? 15.261 8.805 49.267 1.00 71.74 176 PRO A O 1
ATOM 652 N N . THR A 1 87 ? 16.395 6.914 48.864 1.00 63.09 177 THR A N 1
ATOM 653 C CA . THR A 1 87 ? 17.332 7.025 50.008 1.00 66.16 177 THR A CA 1
ATOM 654 C C . THR A 1 87 ? 18.273 8.225 49.873 1.00 67.06 177 THR A C 1
ATOM 655 O O . THR A 1 87 ? 18.984 8.510 50.842 1.00 69.26 177 THR A O 1
ATOM 659 N N . ASN A 1 88 ? 18.299 8.877 48.716 1.00 68.68 178 ASN A N 1
ATOM 660 C CA . ASN A 1 88 ? 19.256 9.997 48.510 1.00 70.18 178 ASN A CA 1
ATOM 661 C C . ASN A 1 88 ? 18.687 11.256 49.159 1.00 73.18 178 ASN A C 1
ATOM 662 O O . ASN A 1 88 ? 17.534 11.609 48.873 1.00 74.17 178 ASN A O 1
ATOM 667 N N . GLU A 1 89 ? 19.483 11.907 50.002 1.00 72.72 179 GLU A N 1
ATOM 668 C CA . GLU A 1 89 ? 18.995 13.098 50.727 1.00 79.79 179 GLU A CA 1
ATOM 669 C C . GLU A 1 89 ? 18.929 14.272 49.761 1.00 80.50 179 GLU A C 1
ATOM 670 O O . GLU A 1 89 ? 17.850 14.847 49.605 1.00 84.29 179 GLU A O 1
ATOM 676 N N . GLN A 1 90 ? 20.055 14.613 49.141 1.00 81.17 180 GLN A N 1
ATOM 677 C CA . GLN A 1 90 ? 20.103 15.779 48.229 1.00 80.44 180 GLN A CA 1
ATOM 678 C C . GLN A 1 90 ? 18.945 15.680 47.236 1.00 74.87 180 GLN A C 1
ATOM 679 O O . GLN A 1 90 ? 18.475 16.730 46.778 1.00 77.07 180 GLN A O 1
ATOM 685 N N . LEU A 1 91 ? 18.490 14.467 46.927 1.00 74.64 181 LEU A N 1
ATOM 686 C CA . LEU A 1 91 ? 17.425 14.295 45.911 1.00 73.04 181 LEU A CA 1
ATOM 687 C C . LEU A 1 91 ? 16.075 14.647 46.513 1.00 78.48 181 LEU A C 1
ATOM 688 O O . LEU A 1 91 ? 15.056 14.377 45.871 1.00 81.87 181 LEU A O 1
ATOM 693 N N . GLN A 1 92 ? 16.089 15.240 47.705 1.00 84.08 182 GLN A N 1
ATOM 694 C CA . GLN A 1 92 ? 14.823 15.684 48.329 1.00 83.56 182 GLN A CA 1
ATOM 695 C C . GLN A 1 92 ? 14.676 17.175 48.061 1.00 88.25 182 GLN A C 1
ATOM 696 O O . GLN A 1 92 ? 15.519 17.941 48.546 1.00 89.61 182 GLN A O 1
ATOM 702 N N . GLY A 1 93 ? 13.667 17.553 47.275 1.00 90.43 183 GLY A N 1
ATOM 703 C CA . GLY A 1 93 ? 13.403 18.971 46.995 1.00 89.19 183 GLY A CA 1
ATOM 704 C C . GLY A 1 93 ? 13.603 19.291 45.533 1.00 88.04 183 GLY A C 1
ATOM 705 O O . GLY A 1 93 ? 13.248 18.459 44.688 1.00 85.44 183 GLY A O 1
ATOM 706 N N . GLN A 1 94 ? 14.179 20.445 45.213 1.00 92.36 184 GLN A N 1
ATOM 707 C CA . GLN A 1 94 ? 14.479 20.744 43.790 1.00 87.34 184 GLN A CA 1
ATOM 708 C C . GLN A 1 94 ? 16.000 20.730 43.584 1.00 81.90 184 GLN A C 1
ATOM 709 O O . GLN A 1 94 ? 16.722 21.117 44.517 1.00 86.51 184 GLN A O 1
ATOM 715 N N . LEU A 1 95 ? 16.454 20.28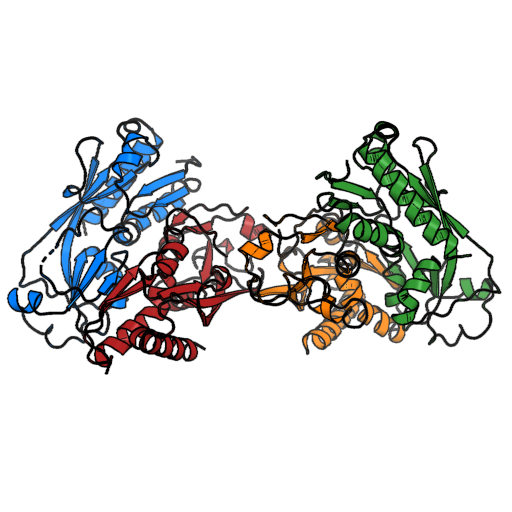1 42.414 1.00 81.10 185 LEU A N 1
ATOM 716 C CA . LEU A 1 95 ? 17.904 20.217 42.106 1.00 88.63 185 LEU A CA 1
ATOM 717 C C . LEU A 1 95 ? 18.234 21.211 40.986 1.00 90.68 185 LEU A C 1
ATOM 718 O O . LEU A 1 95 ? 17.435 21.289 40.034 1.00 82.90 185 LEU A O 1
ATOM 723 N N . SER A 1 96 ? 19.362 21.928 41.094 1.00 87.63 186 SER A N 1
ATOM 724 C CA . SER A 1 96 ? 19.782 22.898 40.049 1.00 80.89 186 SER A CA 1
ATOM 725 C C . SER A 1 96 ? 20.655 22.203 39.003 1.00 82.56 186 SER A C 1
ATOM 726 O O . SER A 1 96 ? 21.417 21.313 39.386 1.00 89.94 186 SER A O 1
ATOM 729 N N . LEU A 1 97 ? 20.526 22.588 37.731 1.00 80.32 187 LEU A N 1
ATOM 730 C CA . LEU A 1 97 ? 21.374 22.001 36.661 1.00 81.90 187 LEU A CA 1
ATOM 731 C C . LEU A 1 97 ? 22.828 21.983 37.146 1.00 87.44 187 LEU A C 1
ATOM 732 O O . LEU A 1 97 ? 23.561 21.038 36.786 1.00 85.13 187 LEU A O 1
ATOM 734 N N . GLU A 1 98 ? 23.220 22.985 37.933 1.00 87.34 188 GLU A N 1
ATOM 735 C CA . GLU A 1 98 ? 24.592 23.014 38.498 1.00 84.75 188 GLU A CA 1
ATOM 736 C C . GLU A 1 98 ? 24.763 21.817 39.440 1.00 83.31 188 GLU A C 1
ATOM 737 O O . GLU A 1 98 ? 25.806 21.139 39.352 1.00 86.56 188 GLU A O 1
ATOM 739 N N . GLN A 1 99 ? 23.770 21.569 40.296 1.00 78.33 189 GLN A N 1
ATOM 740 C CA . GLN A 1 99 ? 23.841 20.427 41.245 1.00 87.29 189 GLN A CA 1
ATOM 741 C C . GLN A 1 99 ? 23.889 19.109 40.454 1.00 83.73 189 GLN A C 1
ATOM 742 O O . GLN A 1 99 ? 24.664 18.214 40.844 1.00 82.58 189 GLN A O 1
ATOM 748 N N . TYR A 1 100 ? 23.093 18.999 39.390 1.00 79.99 190 TYR A N 1
ATOM 749 C CA . TYR A 1 100 ? 23.106 17.786 38.532 1.00 80.10 190 TYR A CA 1
ATOM 750 C C . TYR A 1 100 ? 24.525 17.511 38.080 1.00 78.33 190 TYR A C 1
ATOM 751 O O . TYR A 1 100 ? 24.987 16.357 38.170 1.00 73.38 190 TYR A O 1
ATOM 760 N N . MET A 1 101 ? 25.211 18.551 37.608 1.00 83.53 191 MET A N 1
ATOM 761 C CA . MET A 1 101 ? 26.577 18.379 37.066 1.00 77.45 191 MET A CA 1
ATOM 762 C C . MET A 1 101 ? 27.572 18.278 38.227 1.00 78.30 191 MET A C 1
ATOM 763 O O . MET A 1 101 ? 28.772 18.115 37.947 1.00 83.33 191 MET A O 1
ATOM 768 N N . SER A 1 102 ? 27.095 18.366 39.473 1.00 77.55 192 SER A N 1
ATOM 769 C CA . SER A 1 102 ? 28.007 18.193 40.597 1.00 71.85 192 SER A CA 1
ATOM 770 C C . SER A 1 102 ? 27.938 16.809 41.232 1.00 71.65 192 SER A C 1
ATOM 771 O O . SER A 1 102 ? 28.693 16.531 42.173 1.00 68.91 192 SER A O 1
ATOM 774 N N . MET A 1 103 ? 27.071 15.927 40.733 1.00 76.80 193 MET A N 1
ATOM 775 C CA . MET A 1 103 ? 26.757 14.650 41.362 1.00 70.97 193 MET A CA 1
ATOM 776 C C . MET A 1 103 ? 27.334 13.504 40.530 1.00 64.45 193 MET A C 1
ATOM 777 O O . MET A 1 103 ? 27.907 13.715 39.451 1.00 66.39 193 MET A O 1
ATOM 782 N N . GLY A 1 104 ? 27.178 12.288 41.043 1.00 53.09 194 GLY A N 1
ATOM 783 C CA . GLY A 1 104 ? 27.677 11.095 40.370 1.00 56.58 194 GLY A CA 1
ATOM 784 C C . GLY A 1 104 ? 26.583 10.414 39.565 1.00 55.22 194 GLY A C 1
ATOM 785 O O . GLY A 1 104 ? 25.470 10.215 40.050 1.00 52.67 194 GLY A O 1
ATOM 786 N N . HIS A 1 105 ? 26.922 10.031 38.333 1.00 55.34 195 HIS A N 1
ATOM 787 C CA . HIS A 1 105 ? 25.936 9.594 37.355 1.00 53.54 195 HIS A CA 1
ATOM 788 C C . HIS A 1 105 ? 26.149 8.151 36.937 1.00 48.49 195 HIS A C 1
ATOM 789 O O . HIS A 1 105 ? 27.286 7.702 36.760 1.00 47.06 195 HIS A O 1
ATOM 796 N N . VAL A 1 106 ? 25.038 7.468 36.712 1.00 52.47 196 VAL A N 1
ATOM 797 C CA . VAL A 1 106 ? 25.021 6.152 36.089 1.00 47.90 196 VAL A CA 1
ATOM 798 C C . VAL A 1 106 ? 24.575 6.328 34.643 1.00 47.71 196 VAL A C 1
ATOM 799 O O . VAL A 1 106 ? 23.596 7.035 34.369 1.00 48.89 196 VAL A O 1
ATOM 803 N N . ALA A 1 107 ? 25.297 5.713 33.714 1.00 50.39 197 ALA A N 1
ATOM 804 C CA . ALA A 1 107 ? 25.013 5.898 32.299 1.00 40.99 197 ALA A CA 1
ATOM 805 C C . ALA A 1 107 ? 25.146 4.583 31.539 1.00 40.98 197 ALA A C 1
ATOM 806 O O . ALA A 1 107 ? 25.890 3.681 31.943 1.00 47.91 197 ALA A O 1
ATOM 808 N N . ALA A 1 108 ? 24.429 4.490 30.421 1.00 51.24 198 ALA A N 1
ATOM 809 C CA . ALA A 1 108 ? 24.402 3.294 29.581 1.00 48.84 198 ALA A CA 1
ATOM 810 C C . ALA A 1 108 ? 25.323 3.478 28.392 1.00 48.09 198 ALA A C 1
ATOM 811 O O . ALA A 1 108 ? 25.230 4.484 27.681 1.00 50.51 198 ALA A O 1
ATOM 813 N N . LYS A 1 109 ? 26.155 2.464 28.145 1.00 53.62 199 LYS A N 1
ATOM 814 C CA . LYS A 1 109 ? 27.032 2.459 26.950 1.00 56.88 199 LYS A CA 1
ATOM 815 C C . LYS A 1 109 ? 26.697 1.194 26.153 1.00 62.87 199 LYS A C 1
ATOM 816 O O . LYS A 1 109 ? 26.959 0.089 26.662 1.00 63.40 199 LYS A O 1
ATOM 822 N N . PHE A 1 110 ? 26.130 1.369 24.963 1.00 63.15 200 PHE A N 1
ATOM 823 C CA . PHE A 1 110 ? 25.690 0.205 24.152 1.00 71.20 200 PHE A CA 1
ATOM 824 C C . PHE A 1 110 ? 26.858 -0.383 23.368 1.00 77.61 200 PHE A C 1
ATOM 825 O O . PHE A 1 110 ? 27.253 0.183 22.327 1.00 74.36 200 PHE A O 1
ATOM 833 N N . GLY A 1 111 ? 27.408 -1.486 23.873 1.00 74.38 201 GLY A N 1
ATOM 834 C CA . GLY A 1 111 ? 28.493 -2.180 23.162 1.00 75.69 201 GLY A CA 1
ATOM 835 C C . GLY A 1 111 ? 29.798 -1.425 23.209 1.00 83.34 201 GLY A C 1
ATOM 836 O O . GLY A 1 111 ? 30.348 -1.271 24.314 1.00 87.82 201 GLY A O 1
ATOM 837 N N . ARG A 1 112 ? 30.288 -0.997 22.049 1.00 83.87 202 ARG A N 1
ATOM 838 C CA . ARG A 1 112 ? 31.589 -0.297 21.969 1.00 82.61 202 ARG A CA 1
ATOM 839 C C . ARG A 1 112 ? 31.328 1.206 21.950 1.00 81.45 202 ARG A C 1
ATOM 840 O O . ARG A 1 112 ? 32.256 1.968 21.628 1.00 83.11 202 ARG A O 1
ATOM 848 N N . GLY A 1 113 ? 30.100 1.603 22.275 1.00 84.51 203 GLY A N 1
ATOM 849 C CA . GLY A 1 113 ? 29.768 3.041 22.330 1.00 88.42 203 GLY A CA 1
ATOM 850 C C . GLY A 1 113 ? 29.992 3.719 20.998 1.00 88.74 203 GLY A C 1
ATOM 851 O O . GLY A 1 113 ? 30.596 4.811 20.987 1.00 88.85 203 GLY A O 1
ATOM 852 N N . LEU A 1 114 ? 29.526 3.100 19.910 1.00 88.37 204 LEU A N 1
ATOM 853 C CA . LEU A 1 114 ? 29.655 3.717 18.566 1.00 89.35 204 LEU A CA 1
ATOM 854 C C . LEU A 1 114 ? 28.817 4.999 18.523 1.00 90.76 204 LEU A C 1
ATOM 855 O O . LEU A 1 114 ? 29.367 6.060 18.167 1.00 94.84 204 LEU A O 1
ATOM 860 N N . LYS A 1 115 ? 27.537 4.897 18.889 1.00 90.31 205 LYS A N 1
ATOM 861 C CA . LYS A 1 115 ? 26.646 6.084 18.901 1.00 92.08 205 LYS A CA 1
ATOM 862 C C . LYS A 1 115 ? 26.418 6.499 20.361 1.00 91.07 205 LYS A C 1
ATOM 863 O O . LYS A 1 115 ? 26.475 5.619 21.244 1.00 89.20 205 LYS A O 1
ATOM 869 N N . PRO A 1 116 ? 26.178 7.792 20.652 1.00 92.35 206 PRO A N 1
ATOM 870 C CA . PRO A 1 116 ? 26.061 8.233 22.032 1.00 94.24 206 PRO A CA 1
ATOM 871 C C . PRO A 1 116 ? 24.672 8.175 22.638 1.00 89.23 206 PRO A C 1
ATOM 872 O O . PRO A 1 116 ? 23.677 8.216 21.893 1.00 81.85 206 PRO A O 1
ATOM 876 N N . SER A 1 117 ? 24.604 8.080 23.968 1.00 90.93 207 SER A N 1
ATOM 877 C CA . SER A 1 117 ? 23.300 8.120 24.665 1.00 88.30 207 SER A CA 1
ATOM 878 C C . SER A 1 117 ? 22.565 9.378 24.207 1.00 84.57 207 SER A C 1
ATOM 879 O O . SER A 1 117 ? 23.239 10.389 23.927 1.00 89.44 207 SER A O 1
ATOM 882 N N . VAL A 1 118 ? 21.240 9.329 24.122 1.00 75.94 208 VAL A N 1
ATOM 883 C CA . VAL A 1 118 ? 20.524 10.514 23.566 1.00 76.75 208 VAL A CA 1
ATOM 884 C C . VAL A 1 118 ? 20.879 11.751 24.403 1.00 82.11 208 VAL A C 1
ATOM 885 O O . VAL A 1 118 ? 20.900 12.851 23.821 1.00 83.63 208 VAL A O 1
ATOM 889 N N . GLU A 1 119 ? 21.218 11.587 25.688 1.00 85.10 209 GLU A N 1
ATOM 890 C CA . GLU A 1 119 ? 21.445 12.771 26.526 1.00 73.13 209 GLU A CA 1
ATOM 891 C C . GLU A 1 119 ? 22.867 13.325 26.397 1.00 70.76 209 GLU A C 1
ATOM 892 O O . GLU A 1 119 ? 23.031 14.538 26.245 1.00 66.05 209 GLU A O 1
ATOM 898 N N . GLN A 1 120 ? 23.894 12.475 26.447 1.00 66.96 210 GLN A N 1
ATOM 899 C CA . GLN A 1 120 ? 25.285 12.938 26.439 1.00 76.82 210 GLN A CA 1
ATOM 900 C C . GLN A 1 120 ? 25.686 13.566 25.106 1.00 80.51 210 GLN A C 1
ATOM 901 O O . GLN A 1 120 ? 24.960 13.460 24.115 1.00 78.90 210 GLN A O 1
ATOM 907 N N . LYS A 1 129 ? 30.501 18.337 31.036 1.00 85.10 219 LYS A N 1
ATOM 908 C CA . LYS A 1 129 ? 30.273 16.868 31.022 1.00 86.16 219 LYS A CA 1
ATOM 909 C C . LYS A 1 129 ? 29.908 16.405 32.433 1.00 83.00 219 LYS A C 1
ATOM 910 O O . LYS A 1 129 ? 30.339 17.052 33.402 1.00 80.89 219 LYS A O 1
ATOM 912 N N . ARG A 1 130 ? 29.141 15.321 32.534 1.00 80.28 220 ARG A N 1
ATOM 913 C CA . ARG A 1 130 ? 28.709 14.804 33.854 1.00 73.46 220 ARG A CA 1
ATOM 914 C C . ARG A 1 130 ? 29.793 13.886 34.408 1.00 68.57 220 ARG A C 1
ATOM 915 O O . ARG A 1 130 ? 30.543 13.328 33.599 1.00 62.55 220 ARG A O 1
ATOM 923 N N . ARG A 1 131 ? 29.875 13.757 35.731 1.00 67.07 221 ARG A N 1
ATOM 924 C CA . ARG A 1 131 ? 30.832 12.808 36.341 1.00 57.12 221 ARG A CA 1
ATOM 925 C C . ARG A 1 131 ? 30.160 11.439 36.390 1.00 60.28 221 ARG A C 1
ATOM 926 O O . ARG A 1 131 ? 29.303 11.228 37.262 1.00 61.92 221 ARG A O 1
ATOM 934 N N . ILE A 1 132 ? 30.522 10.562 35.459 1.00 54.19 222 ILE A N 1
ATOM 935 C CA . ILE A 1 132 ? 29.876 9.224 35.393 1.00 56.76 222 ILE A CA 1
ATOM 936 C C . ILE A 1 132 ? 30.715 8.258 36.216 1.00 52.12 222 ILE A C 1
ATOM 937 O O . ILE A 1 132 ? 31.855 8.004 35.834 1.00 54.34 222 ILE A O 1
ATOM 942 N N . GLU A 1 133 ? 30.147 7.753 37.308 1.00 54.82 223 GLU A N 1
ATOM 943 C CA . GLU A 1 133 ? 30.905 6.869 38.217 1.00 56.75 223 GLU A CA 1
ATOM 944 C C . GLU A 1 133 ? 30.498 5.418 37.968 1.00 54.74 223 GLU A C 1
ATOM 945 O O . GLU A 1 133 ? 31.089 4.532 38.587 1.00 56.32 223 GLU A O 1
ATOM 951 N N . LEU A 1 134 ? 29.523 5.206 37.091 1.00 52.61 224 LEU A N 1
ATOM 952 C CA . LEU A 1 134 ? 29.095 3.829 36.757 1.00 50.79 224 LEU A CA 1
ATOM 953 C C . LEU A 1 134 ? 28.659 3.752 35.296 1.00 49.61 224 LEU A C 1
ATOM 954 O O . LEU A 1 134 ? 27.727 4.469 34.924 1.00 43.66 224 LEU A O 1
ATOM 959 N N . VAL A 1 135 ? 29.339 2.919 34.513 1.00 51.31 225 VAL A N 1
ATOM 960 C CA . VAL A 1 135 ? 28.963 2.688 33.120 1.00 49.76 225 VAL A CA 1
ATOM 961 C C . VAL A 1 135 ? 28.449 1.270 32.978 1.00 49.36 225 VAL A C 1
ATOM 962 O O . VAL A 1 135 ? 29.090 0.321 33.451 1.00 48.82 225 VAL A O 1
ATOM 966 N N . VAL A 1 136 ? 27.292 1.120 32.335 1.00 47.04 226 VAL A N 1
ATOM 967 C CA . VAL A 1 136 ? 26.722 -0.218 32.182 1.00 51.29 226 VAL A CA 1
ATOM 968 C C . VAL A 1 136 ? 26.302 -0.517 30.743 1.00 44.34 226 VAL A C 1
ATOM 969 O O . VAL A 1 136 ? 25.915 0.387 29.983 1.00 45.00 226 VAL A O 1
ATOM 973 N N . PRO A 1 137 ? 26.337 -1.790 30.344 1.00 40.78 227 PRO A N 1
ATOM 974 C CA . PRO A 1 137 ? 26.070 -2.153 28.952 1.00 52.02 227 PRO A CA 1
ATOM 975 C C . PRO A 1 137 ? 24.639 -1.958 28.505 1.00 55.23 227 PRO A C 1
ATOM 976 O O . PRO A 1 137 ? 24.338 -2.303 27.360 1.00 62.54 227 PRO A O 1
ATOM 980 N N . GLY A 1 138 ? 23.735 -1.450 29.331 1.00 53.08 228 GLY A N 1
ATOM 981 C CA . GLY A 1 138 ? 22.398 -1.196 28.847 1.00 49.55 228 GLY A CA 1
ATOM 982 C C . GLY A 1 138 ? 21.654 -0.243 29.745 1.00 47.83 228 GLY A C 1
ATOM 983 O O . GLY A 1 138 ? 22.232 0.371 30.636 1.00 52.70 228 GLY A O 1
ATOM 984 N N . PHE A 1 139 ? 20.350 -0.118 29.486 1.00 47.67 229 PHE A N 1
ATOM 985 C CA . PHE A 1 139 ? 19.471 0.673 30.340 1.00 45.56 229 PHE A CA 1
ATOM 986 C C . PHE A 1 139 ? 18.976 -0.110 31.553 1.00 46.18 229 PHE A C 1
ATOM 987 O O . PHE A 1 139 ? 18.766 0.471 32.628 1.00 41.63 229 PHE A O 1
ATOM 995 N N . ASN A 1 140 ? 18.714 -1.405 31.386 1.00 42.35 230 ASN A N 1
ATOM 996 C CA . ASN A 1 140 ? 17.890 -2.092 32.365 1.00 45.46 230 ASN A CA 1
ATOM 997 C C . ASN A 1 140 ? 18.631 -2.295 33.678 1.00 46.86 230 ASN A C 1
ATOM 998 O O . ASN A 1 140 ? 18.026 -2.211 34.751 1.00 49.03 230 ASN A O 1
ATOM 1003 N N . LEU A 1 141 ? 19.937 -2.509 33.613 1.00 34.56 231 LEU A N 1
ATOM 1004 C CA . LEU A 1 141 ? 20.698 -2.620 34.832 1.00 37.93 231 LEU A CA 1
ATOM 1005 C C . LEU A 1 141 ? 20.788 -1.309 35.591 1.00 40.73 231 LEU A C 1
ATOM 1006 O O . LEU A 1 141 ? 21.245 -1.319 36.738 1.00 45.69 231 LEU A O 1
ATOM 1011 N N . ILE A 1 142 ? 20.374 -0.187 35.012 1.00 38.31 232 ILE A N 1
ATOM 1012 C CA . ILE A 1 142 ? 20.642 1.099 35.667 1.00 43.06 232 ILE A CA 1
ATOM 1013 C C . ILE A 1 142 ? 19.824 1.243 36.954 1.00 43.81 232 ILE A C 1
ATOM 1014 O O . ILE A 1 142 ? 20.414 1.542 38.003 1.00 44.80 232 ILE A O 1
ATOM 1019 N N . PRO A 1 143 ? 18.511 1.028 36.973 1.00 40.72 233 PRO A N 1
ATOM 1020 C CA . PRO A 1 143 ? 17.779 1.200 38.231 1.00 46.63 233 PRO A CA 1
ATOM 1021 C C . PRO A 1 143 ? 18.303 0.303 39.342 1.00 47.90 233 PRO A C 1
ATOM 1022 O O . PRO A 1 143 ? 18.637 0.818 40.424 1.00 41.01 233 PRO A O 1
ATOM 1026 N N . PRO A 1 144 ? 18.435 -1.024 39.143 1.00 46.55 234 PRO A N 1
ATOM 1027 C CA . PRO A 1 144 ? 18.967 -1.839 40.256 1.00 46.09 234 PRO A CA 1
ATOM 1028 C C . PRO A 1 144 ? 20.351 -1.394 40.747 1.00 47.55 234 PRO A C 1
ATOM 1029 O O . PRO A 1 144 ? 20.559 -1.310 41.962 1.00 46.59 234 PRO A O 1
ATOM 1033 N N . LEU A 1 145 ? 21.303 -1.092 39.850 1.00 43.86 235 LEU A N 1
ATOM 1034 C CA . LEU A 1 145 ? 22.644 -0.695 40.283 1.00 45.02 235 LEU A CA 1
ATOM 1035 C C . LEU A 1 145 ? 22.677 0.733 40.794 1.00 43.94 235 LEU A C 1
ATOM 1036 O O . LEU A 1 145 ? 23.642 1.135 41.446 1.00 47.36 235 LEU A O 1
ATOM 1041 N N . LEU A 1 146 ? 21.671 1.522 40.486 1.00 44.15 236 LEU A N 1
ATOM 1042 C CA . LEU A 1 146 ? 21.571 2.842 41.074 1.00 44.54 236 LEU A CA 1
ATOM 1043 C C . LEU A 1 146 ? 20.992 2.789 42.487 1.00 48.39 236 LEU A C 1
ATOM 1044 O O . LEU A 1 146 ? 21.338 3.615 43.341 1.00 51.98 236 LEU A O 1
ATOM 1049 N N . SER A 1 147 ? 20.120 1.823 42.745 1.00 48.43 237 SER A N 1
ATOM 1050 C CA . SER A 1 147 ? 19.410 1.733 44.008 1.00 43.29 237 SER A CA 1
ATOM 1051 C C . SER A 1 147 ? 20.355 1.621 45.191 1.00 50.07 237 SER A C 1
ATOM 1052 O O . SER A 1 147 ? 21.223 0.747 45.222 1.00 49.93 237 SER A O 1
ATOM 1055 N N . GLY A 1 148 ? 20.157 2.487 46.184 1.00 47.51 238 GLY A N 1
ATOM 1056 C CA . GLY A 1 148 ? 20.930 2.441 47.400 1.00 45.56 238 GLY A CA 1
ATOM 1057 C C . GLY A 1 148 ? 22.198 3.252 47.384 1.00 50.73 238 GLY A C 1
ATOM 1058 O O . GLY A 1 148 ? 23.047 3.065 48.259 1.00 56.62 238 GLY A O 1
ATOM 1059 N N . THR A 1 149 ? 22.371 4.129 46.411 1.00 50.80 239 THR A N 1
ATOM 1060 C CA . THR A 1 149 ? 23.534 4.991 46.330 1.00 53.88 239 THR A CA 1
ATOM 1061 C C . THR A 1 149 ? 23.058 6.411 46.077 1.00 57.94 239 THR A C 1
ATOM 1062 O O . THR A 1 149 ? 21.855 6.668 45.931 1.00 59.93 239 THR A O 1
ATOM 1066 N N . ASN A 1 150 ? 24.001 7.344 46.028 1.00 52.52 240 ASN A N 1
ATOM 1067 C CA . ASN A 1 150 ? 23.664 8.731 45.763 1.00 57.18 240 ASN A CA 1
ATOM 1068 C C . ASN A 1 150 ? 23.861 9.103 44.309 1.00 55.97 240 ASN A C 1
ATOM 1069 O O . ASN A 1 150 ? 24.053 10.283 43.996 1.00 60.02 240 ASN A O 1
ATOM 1074 N N . ARG A 1 151 ? 23.828 8.122 43.421 1.00 49.44 241 ARG A N 1
ATOM 1075 C CA . ARG A 1 151 ? 24.009 8.393 42.011 1.00 48.19 241 ARG A CA 1
ATOM 1076 C C . ARG A 1 151 ? 22.667 8.610 41.323 1.00 52.55 241 ARG A C 1
ATOM 1077 O O . ARG A 1 151 ? 21.632 8.078 41.733 1.00 53.88 241 ARG A O 1
ATOM 1085 N N . ILE A 1 152 ? 22.690 9.414 40.275 1.00 47.48 242 ILE A N 1
ATOM 1086 C CA . ILE A 1 152 ? 21.505 9.677 39.486 1.00 48.29 242 ILE A CA 1
ATOM 1087 C C . ILE A 1 152 ? 21.770 9.203 38.062 1.00 51.19 242 ILE A C 1
ATOM 1088 O O . ILE A 1 152 ? 22.910 8.941 37.667 1.00 50.04 242 ILE A O 1
ATOM 1093 N N . ALA A 1 153 ? 20.694 9.087 37.291 1.00 47.46 243 ALA A N 1
ATOM 1094 C CA . ALA A 1 153 ? 20.810 8.702 35.895 1.00 47.88 243 ALA A CA 1
ATOM 1095 C C . ALA A 1 153 ? 19.725 9.395 35.073 1.00 55.74 243 ALA A C 1
ATOM 1096 O O . ALA A 1 153 ? 18.808 10.019 35.608 1.00 52.10 243 ALA A O 1
ATOM 1098 N N . THR A 1 154 ? 19.838 9.281 33.752 1.00 53.18 244 THR A N 1
ATOM 1099 C CA . THR A 1 154 ? 18.814 9.776 32.838 1.00 50.93 244 THR A CA 1
ATOM 1100 C C . THR A 1 154 ? 18.414 8.638 31.924 1.00 51.72 244 THR A C 1
ATOM 1101 O O . THR A 1 154 ? 19.271 8.056 31.257 1.00 54.52 244 THR A O 1
ATOM 1105 N N . ILE A 1 155 ? 17.125 8.309 31.913 1.00 48.57 245 ILE A N 1
ATOM 1106 C CA . ILE A 1 155 ? 16.638 7.080 31.289 1.00 50.32 245 ILE A CA 1
ATOM 1107 C C . ILE A 1 155 ? 15.192 7.232 30.812 1.00 47.96 245 ILE A C 1
ATOM 1108 O O . ILE A 1 155 ? 14.502 8.181 31.212 1.00 48.75 245 ILE A O 1
ATOM 1113 N N . PRO A 1 156 ? 14.695 6.325 29.966 1.00 44.51 246 PRO A N 1
ATOM 1114 C CA . PRO A 1 156 ? 13.311 6.432 29.487 1.00 43.62 246 PRO A CA 1
ATOM 1115 C C . PRO A 1 156 ? 12.277 6.366 30.604 1.00 46.87 246 PRO A C 1
ATOM 1116 O O . PRO A 1 156 ? 12.380 5.564 31.536 1.00 41.81 246 PRO A O 1
ATOM 1120 N N . LEU A 1 157 ? 11.254 7.217 30.494 1.00 48.63 247 LEU A N 1
ATOM 1121 C CA . LEU A 1 157 ? 10.197 7.246 31.501 1.00 45.26 247 LEU A CA 1
ATOM 1122 C C . LEU A 1 157 ? 9.380 5.952 31.512 1.00 52.40 247 LEU A C 1
ATOM 1123 O O . LEU A 1 157 ? 8.874 5.540 32.565 1.00 54.15 247 LEU A O 1
ATOM 1128 N N . ARG A 1 158 ? 9.256 5.277 30.362 1.00 48.46 248 ARG A N 1
ATOM 1129 C CA . ARG A 1 158 ? 8.632 3.961 30.358 1.00 47.46 248 ARG A CA 1
ATOM 1130 C C . ARG A 1 158 ? 9.419 2.942 31.182 1.00 46.53 248 ARG A C 1
ATOM 1131 O O . ARG A 1 158 ? 8.824 2.060 31.807 1.00 40.89 248 ARG A O 1
ATOM 1139 N N . LEU A 1 159 ? 10.734 3.099 31.290 1.00 44.11 249 LEU A N 1
ATOM 1140 C CA . LEU A 1 159 ? 11.557 2.154 32.088 1.00 47.10 249 LEU A CA 1
ATOM 1141 C C . LEU A 1 159 ? 11.263 2.361 33.576 1.00 52.08 249 LEU A C 1
ATOM 1142 O O . LEU A 1 159 ? 11.131 1.364 34.298 1.00 52.05 249 LEU A O 1
ATOM 1147 N N . VAL A 1 160 ? 11.165 3.613 34.004 1.00 50.81 250 VAL A N 1
ATOM 1148 C CA . VAL A 1 160 ? 10.911 3.926 35.433 1.00 47.77 250 VAL A CA 1
ATOM 1149 C C . VAL A 1 160 ? 9.568 3.313 35.827 1.00 53.12 250 VAL A C 1
ATOM 1150 O O . VAL A 1 160 ? 9.455 2.818 36.955 1.00 56.36 250 VAL A O 1
ATOM 1154 N N . LYS A 1 161 ? 8.607 3.328 34.914 1.00 55.39 251 LYS A N 1
ATOM 1155 C CA . LYS A 1 161 ? 7.254 2.811 35.227 1.00 61.59 251 LYS A CA 1
ATOM 1156 C C . LYS A 1 161 ? 7.285 1.281 35.262 1.00 56.71 251 LYS A C 1
ATOM 1157 O O . LYS A 1 161 ? 6.593 0.689 36.096 1.00 61.36 251 LYS A O 1
ATOM 1163 N N . HIS A 1 162 ? 8.042 0.668 34.367 1.00 53.24 252 HIS A N 1
ATOM 1164 C CA . HIS A 1 162 ? 8.183 -0.804 34.415 1.00 53.46 252 HIS A CA 1
ATOM 1165 C C . HIS A 1 162 ? 8.726 -1.177 35.791 1.00 59.22 252 HIS A C 1
ATOM 1166 O O . HIS A 1 162 ? 8.332 -2.218 36.343 1.00 56.92 252 HIS A O 1
ATOM 1173 N N . TYR A 1 163 ? 9.613 -0.343 36.334 1.00 62.21 253 TYR A N 1
ATOM 1174 C CA . TYR A 1 163 ? 10.195 -0.732 37.609 1.00 59.68 253 TYR A CA 1
ATOM 1175 C C . TYR A 1 163 ? 9.453 -0.170 38.838 1.00 61.76 253 TYR A C 1
ATOM 1176 O O . TYR A 1 163 ? 9.988 -0.266 39.952 1.00 54.16 253 TYR A O 1
ATOM 1185 N N . GLU A 1 164 ? 8.242 0.391 38.666 1.00 66.17 254 GLU A N 1
ATOM 1186 C CA . GLU A 1 164 ? 7.552 1.070 39.776 1.00 64.85 254 GLU A CA 1
ATOM 1187 C C . GLU A 1 164 ? 7.310 0.136 40.948 1.00 68.31 254 GLU A C 1
ATOM 1188 O O . GLU A 1 164 ? 7.549 0.498 42.107 1.00 68.33 254 GLU A O 1
ATOM 1194 N N . ARG A 1 165 ? 6.854 -1.077 40.671 1.00 69.14 255 ARG A N 1
ATOM 1195 C CA . ARG A 1 165 ? 6.533 -1.984 41.754 1.00 67.09 255 ARG A CA 1
ATOM 1196 C C . ARG A 1 165 ? 7.767 -2.729 42.260 1.00 68.47 255 ARG A C 1
ATOM 1197 O O . ARG A 1 165 ? 7.743 -3.239 43.384 1.00 76.21 255 ARG A O 1
ATOM 1199 N N . THR A 1 166 ? 8.872 -2.721 41.499 1.00 63.70 256 THR A N 1
ATOM 1200 C CA . THR A 1 166 ? 10.101 -3.432 41.880 1.00 63.04 256 THR A CA 1
ATOM 1201 C C . THR A 1 166 ? 11.122 -2.528 42.575 1.00 60.03 256 THR A C 1
ATOM 1202 O O . THR A 1 166 ? 11.449 -2.748 43.743 1.00 60.05 256 THR A O 1
ATOM 1206 N N . ILE A 1 167 ? 11.631 -1.541 41.861 1.00 60.61 257 ILE A N 1
ATOM 1207 C CA . ILE A 1 167 ? 12.632 -0.605 42.411 1.00 62.08 257 ILE A CA 1
ATOM 1208 C C . ILE A 1 167 ? 12.010 0.773 42.479 1.00 63.32 257 ILE A C 1
ATOM 1209 O O . ILE A 1 167 ? 11.757 1.398 41.435 1.00 66.43 257 ILE A O 1
ATOM 1214 N N . PRO A 1 168 ? 11.733 1.334 43.682 1.00 65.07 258 PRO A N 1
ATOM 1215 C CA . PRO A 1 168 ? 11.229 2.696 43.761 1.00 67.75 258 PRO A CA 1
ATOM 1216 C C . PRO A 1 168 ? 12.298 3.651 43.257 1.00 67.48 258 PRO A C 1
ATOM 1217 O O . PRO A 1 168 ? 13.469 3.528 43.665 1.00 65.30 258 PRO A O 1
ATOM 1221 N N . LEU A 1 169 ? 11.911 4.574 42.374 1.00 65.23 259 LEU A N 1
ATOM 1222 C CA . LEU A 1 169 ? 12.873 5.572 41.839 1.00 63.86 259 LEU A CA 1
ATOM 1223 C C . LEU A 1 169 ? 12.287 6.977 42.028 1.00 59.69 259 LEU A C 1
ATOM 1224 O O . LEU A 1 169 ? 11.074 7.149 41.786 1.00 61.43 259 LEU A O 1
ATOM 1229 N N . ARG A 1 170 ? 13.116 7.939 42.439 1.00 57.60 260 ARG A N 1
ATOM 1230 C CA . ARG A 1 170 ? 12.646 9.340 42.596 1.00 55.22 260 ARG A CA 1
ATOM 1231 C C . ARG A 1 170 ? 12.919 10.105 41.291 1.00 59.18 260 ARG A C 1
ATOM 1232 O O . ARG A 1 170 ? 14.070 10.061 40.813 1.00 55.46 260 ARG A O 1
ATOM 1234 N N . ILE A 1 171 ? 11.847 10.626 40.691 1.00 56.12 261 ILE A N 1
ATOM 1235 C CA . ILE A 1 171 ? 11.951 11.417 39.434 1.00 57.78 261 ILE A CA 1
ATOM 1236 C C . ILE A 1 171 ? 12.330 12.848 39.823 1.00 60.43 261 ILE A C 1
ATOM 1237 O O . ILE A 1 171 ? 11.530 13.498 40.505 1.00 65.34 261 ILE A O 1
ATOM 1242 N N . ILE A 1 172 ? 13.510 13.296 39.407 1.00 63.04 262 ILE A N 1
ATOM 1243 C CA . ILE A 1 172 ? 14.033 14.621 39.820 1.00 63.69 262 ILE A CA 1
ATOM 1244 C C . ILE A 1 172 ? 14.136 15.523 38.595 1.00 75.94 262 ILE A C 1
ATOM 1245 O O . ILE A 1 172 ? 14.655 16.631 38.743 1.00 83.68 262 ILE A O 1
ATOM 1250 N N . GLU A 1 173 ? 13.706 15.060 37.429 1.00 77.04 263 GLU A N 1
ATOM 1251 C CA . GLU A 1 173 ? 13.936 15.849 36.187 1.00 86.42 263 GLU A CA 1
ATOM 1252 C C . GLU A 1 173 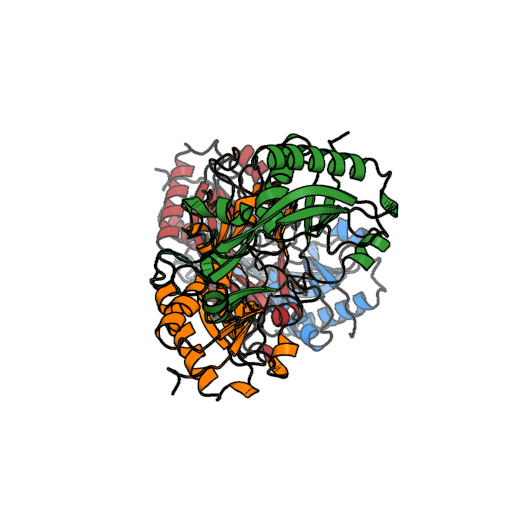? 13.015 17.077 36.151 1.00 94.74 263 GLU A C 1
ATOM 1253 O O . GLU A 1 173 ? 13.341 18.035 35.425 1.00 92.64 263 GLU A O 1
ATOM 1255 N N . HIS A 1 174 ? 11.930 17.048 36.918 1.00 90.24 264 HIS A N 1
ATOM 1256 C CA . HIS A 1 174 ? 10.948 18.156 36.915 1.00 80.83 264 HIS A CA 1
ATOM 1257 C C . HIS A 1 174 ? 11.645 19.515 36.775 1.00 94.05 264 HIS A C 1
ATOM 1258 O O . HIS A 1 174 ? 11.128 20.320 35.980 1.00 100.29 264 HIS A O 1
ATOM 1260 N N . PRO A 1 175 ? 12.731 19.857 37.510 1.00 91.95 265 PRO A N 1
ATOM 1261 C CA . PRO A 1 175 ? 13.429 21.122 37.295 1.00 87.19 265 PRO A CA 1
ATOM 1262 C C . PRO A 1 175 ? 14.357 21.304 36.079 1.00 90.07 265 PRO A C 1
ATOM 1263 O O . PRO A 1 175 ? 14.724 22.463 35.813 1.00 82.20 265 PRO A O 1
ATOM 1267 N N . LEU A 1 176 ? 14.725 20.227 35.371 1.00 91.88 266 LEU A N 1
ATOM 1268 C CA . LEU A 1 176 ? 15.705 20.310 34.251 1.00 78.95 266 LEU A CA 1
ATOM 1269 C C . LEU A 1 176 ? 15.011 20.237 32.881 1.00 75.08 266 LEU A C 1
ATOM 1270 O O . LEU A 1 176 ? 13.794 20.004 32.850 1.00 76.46 266 LEU A O 1
ATOM 1275 N N . PRO A 1 177 ? 15.725 20.408 31.748 1.00 68.95 267 PRO A N 1
ATOM 1276 C CA . PRO A 1 177 ? 15.087 20.455 30.439 1.00 62.36 267 PRO A CA 1
ATOM 1277 C C . PRO A 1 177 ? 14.181 19.296 30.124 1.00 63.22 267 PRO A C 1
ATOM 1278 O O . PRO A 1 177 ? 14.533 18.155 30.415 1.00 71.60 267 PRO A O 1
ATOM 1282 N N . LEU A 1 178 ? 13.039 19.579 29.505 1.00 59.79 268 LEU A N 1
ATOM 1283 C CA . LEU A 1 178 ? 12.123 18.492 29.095 1.00 57.16 268 LEU A CA 1
ATOM 1284 C C . LEU A 1 178 ? 12.601 17.933 27.756 1.00 60.27 268 LEU A C 1
ATOM 1285 O O . LEU A 1 178 ? 12.528 18.658 26.762 1.00 59.69 268 LEU A O 1
ATOM 1290 N N . VAL A 1 179 ? 13.083 16.692 27.757 1.00 62.66 269 VAL A N 1
ATOM 1291 C CA . VAL A 1 179 ? 13.623 16.053 26.522 1.00 55.48 269 VAL A CA 1
ATOM 1292 C C . VAL A 1 179 ? 12.797 14.812 26.173 1.00 56.31 269 VAL A C 1
ATOM 1293 O O . VAL A 1 179 ? 12.583 13.970 27.052 1.00 57.73 269 VAL A O 1
ATOM 1297 N N . SER A 1 180 ? 12.373 14.710 24.920 1.00 59.80 270 SER A N 1
ATOM 1298 C CA . SER A 1 180 ? 11.620 13.523 24.456 1.00 59.15 270 SER A CA 1
ATOM 1299 C C . SER A 1 180 ? 12.163 13.106 23.090 1.00 57.81 270 SER A C 1
ATOM 1300 O O . SER A 1 180 ? 12.512 13.993 22.303 1.00 55.24 270 SER A O 1
ATOM 1303 N N . PHE A 1 181 ? 12.256 11.804 22.844 1.00 58.56 271 PHE A N 1
ATOM 1304 C CA . PHE A 1 181 ? 12.680 11.308 21.514 1.00 52.56 271 PHE A CA 1
ATOM 1305 C C . PHE A 1 181 ? 11.540 10.456 20.987 1.00 51.83 271 PHE A C 1
ATOM 1306 O O . PHE A 1 181 ? 10.625 10.143 21.757 1.00 55.04 271 PHE A O 1
ATOM 1314 N N . THR A 1 182 ? 11.573 10.118 19.701 1.00 55.85 272 THR A N 1
ATOM 1315 C CA . THR A 1 182 ? 10.534 9.239 19.133 1.00 59.36 272 THR A CA 1
ATOM 1316 C C . THR A 1 182 ? 11.172 7.924 18.751 1.00 58.28 272 THR A C 1
ATOM 1317 O O . THR A 1 182 ? 11.997 7.910 17.829 1.00 59.27 272 THR A O 1
ATOM 1321 N N . GLU A 1 183 ? 10.823 6.859 19.468 1.00 56.66 273 GLU A N 1
ATOM 1322 C CA . GLU A 1 183 ? 11.359 5.514 19.162 1.00 57.04 273 GLU A CA 1
ATOM 1323 C C . GLU A 1 183 ? 10.737 5.058 17.846 1.00 58.24 273 GLU A C 1
ATOM 1324 O O . GLU A 1 183 ? 9.554 5.342 17.619 1.00 58.42 273 GLU A O 1
ATOM 1330 N N . ALA A 1 184 ? 11.520 4.386 17.017 1.00 55.40 274 ALA A N 1
ATOM 1331 C CA . ALA A 1 184 ? 10.997 3.994 15.698 1.00 57.66 274 ALA A CA 1
ATOM 1332 C C . ALA A 1 184 ? 11.570 2.652 15.255 1.00 61.41 274 ALA A C 1
ATOM 1333 O O . ALA A 1 184 ? 12.531 2.157 15.863 1.00 56.25 274 ALA A O 1
ATOM 1335 N N . VAL A 1 185 ? 10.966 2.082 14.222 1.00 59.69 275 VAL A N 1
ATOM 1336 C CA . VAL A 1 185 ? 11.412 0.812 13.657 1.00 65.16 275 VAL A CA 1
ATOM 1337 C C . VAL A 1 185 ? 11.827 1.041 12.204 1.00 61.75 275 VAL A C 1
ATOM 1338 O O . VAL A 1 185 ? 11.235 1.872 11.505 1.00 62.54 275 VAL A O 1
ATOM 1342 N N . GLN A 1 186 ? 12.867 0.332 11.769 1.00 55.45 276 GLN A N 1
ATOM 1343 C CA . GLN A 1 186 ? 13.414 0.421 10.421 1.00 58.62 276 GLN A CA 1
ATOM 1344 C C . GLN A 1 186 ? 13.577 -0.991 9.888 1.00 60.81 276 GLN A C 1
ATOM 1345 O O . GLN A 1 186 ? 13.853 -1.914 10.653 1.00 62.29 276 GLN A O 1
ATOM 1351 N N . TRP A 1 187 ? 13.403 -1.164 8.586 1.00 63.28 277 TRP A N 1
ATOM 1352 C CA . TRP A 1 187 ? 13.604 -2.448 7.937 1.00 60.21 277 TRP A CA 1
ATOM 1353 C C . TRP A 1 187 ? 14.454 -2.227 6.681 1.00 57.96 277 TRP A C 1
ATOM 1354 O O . TRP A 1 187 ? 14.493 -1.123 6.157 1.00 63.44 277 TRP A O 1
ATOM 1365 N N . PRO A 1 188 ? 15.178 -3.256 6.176 1.00 61.47 278 PRO A N 1
ATOM 1366 C CA . PRO A 1 188 ? 15.925 -3.104 4.939 1.00 66.08 278 PRO A CA 1
ATOM 1367 C C . PRO A 1 188 ? 14.999 -2.763 3.786 1.00 67.73 278 PRO A C 1
ATOM 1368 O O . PRO A 1 188 ? 13.863 -3.269 3.742 1.00 64.56 278 PRO A O 1
ATOM 1372 N N . ALA A 1 189 ? 15.475 -1.933 2.858 1.00 70.41 279 ALA A N 1
ATOM 1373 C CA . ALA A 1 189 ? 14.669 -1.578 1.667 1.00 70.09 279 ALA A CA 1
ATOM 1374 C C . ALA A 1 189 ? 14.454 -2.827 0.816 1.00 68.58 279 ALA A C 1
ATOM 1375 O O . ALA A 1 189 ? 13.404 -2.941 0.152 1.00 64.23 279 ALA A O 1
ATOM 1377 N N . LEU A 1 190 ? 15.418 -3.745 0.849 1.00 65.59 280 LEU A N 1
ATOM 1378 C CA . LEU A 1 190 ? 15.313 -5.004 0.072 1.00 63.58 280 LEU A CA 1
ATOM 1379 C C . LEU A 1 190 ? 14.141 -5.835 0.604 1.00 65.41 280 LEU A C 1
ATOM 1380 O O . LEU A 1 190 ? 13.774 -6.820 -0.065 1.00 71.79 280 LEU A O 1
ATOM 1385 N N . HIS A 1 191 ? 13.591 -5.468 1.763 1.00 62.79 281 HIS A N 1
ATOM 1386 C CA . HIS A 1 191 ? 12.514 -6.279 2.389 1.00 65.43 281 HIS A CA 1
ATOM 1387 C C . HIS A 1 191 ? 11.216 -5.473 2.447 1.00 67.51 281 HIS A C 1
ATOM 1388 O O . HIS A 1 191 ? 10.264 -5.923 3.111 1.00 65.21 281 HIS A O 1
ATOM 1395 N N . ASN A 1 192 ? 11.164 -4.332 1.760 1.00 66.58 282 ASN A N 1
ATOM 1396 C CA . ASN A 1 192 ? 9.994 -3.466 1.847 1.00 64.21 282 ASN A CA 1
ATOM 1397 C C . ASN A 1 192 ? 8.741 -4.146 1.299 1.00 64.31 282 ASN A C 1
ATOM 1398 O O . ASN A 1 192 ? 7.629 -3.740 1.642 1.00 62.93 282 ASN A O 1
ATOM 1403 N N . THR A 1 193 ? 8.882 -5.200 0.490 1.00 69.92 283 THR A N 1
ATOM 1404 C CA . THR A 1 193 ? 7.716 -5.891 -0.061 1.00 70.40 283 THR A CA 1
ATOM 1405 C C . THR A 1 193 ? 7.611 -7.345 0.387 1.00 65.58 283 THR A C 1
ATOM 1406 O O . THR A 1 193 ? 6.721 -8.063 -0.093 1.00 65.51 283 THR A O 1
ATOM 1410 N N . ASP A 1 194 ? 8.493 -7.800 1.285 1.00 65.78 284 ASP A N 1
ATOM 1411 C CA . ASP A 1 194 ? 8.444 -9.152 1.845 1.00 64.59 284 ASP A CA 1
ATOM 1412 C C . ASP A 1 194 ? 7.162 -9.300 2.659 1.00 65.17 284 ASP A C 1
ATOM 1413 O O . ASP A 1 194 ? 6.928 -8.482 3.557 1.00 61.68 284 ASP A O 1
ATOM 1418 N N . PRO A 1 195 ? 6.306 -10.298 2.380 1.00 72.70 285 PRO A N 1
ATOM 1419 C CA . PRO A 1 195 ? 5.045 -10.392 3.148 1.00 69.46 285 PRO A CA 1
ATOM 1420 C C . PRO A 1 195 ? 5.259 -10.596 4.635 1.00 65.06 285 PRO A C 1
ATOM 1421 O O . PRO A 1 195 ? 4.557 -9.959 5.440 1.00 67.47 285 PRO A O 1
ATOM 1425 N N . GLY A 1 196 ? 6.212 -11.444 5.027 1.00 61.81 286 GLY A N 1
ATOM 1426 C CA . GLY A 1 196 ? 6.523 -11.575 6.440 1.00 63.78 286 GLY A CA 1
ATOM 1427 C C . GLY A 1 196 ? 6.897 -10.246 7.074 1.00 64.90 286 GLY A C 1
ATOM 1428 O O . GLY A 1 196 ? 6.445 -9.915 8.188 1.00 59.94 286 GLY A O 1
ATOM 1429 N N . ASN A 1 197 ? 7.683 -9.440 6.352 1.00 62.94 287 ASN A N 1
ATOM 1430 C CA . ASN A 1 197 ? 8.112 -8.157 6.887 1.00 62.81 287 ASN A CA 1
ATOM 1431 C C . ASN A 1 197 ? 6.936 -7.203 7.074 1.00 61.61 287 ASN A C 1
ATOM 1432 O O . ASN A 1 197 ? 6.827 -6.558 8.121 1.00 60.66 287 ASN A O 1
ATOM 1437 N N . ILE A 1 198 ? 6.042 -7.099 6.086 1.00 62.23 288 ILE A N 1
ATOM 1438 C CA . ILE A 1 198 ? 4.894 -6.203 6.223 1.00 60.62 288 ILE A CA 1
ATOM 1439 C C . ILE A 1 198 ? 3.982 -6.663 7.354 1.00 66.16 288 ILE A C 1
ATOM 1440 O O . ILE A 1 198 ? 3.445 -5.845 8.118 1.00 64.98 288 ILE A O 1
ATOM 1445 N N . TRP A 1 199 ? 3.807 -7.981 7.503 1.00 62.62 289 TRP A N 1
ATOM 1446 C CA . TRP A 1 199 ? 2.955 -8.503 8.575 1.00 64.04 289 TRP A CA 1
ATOM 1447 C C . TRP A 1 199 ? 3.494 -8.108 9.959 1.00 63.30 289 TRP A C 1
ATOM 1448 O O . TRP A 1 199 ? 2.776 -7.511 10.778 1.00 64.02 289 TRP A O 1
ATOM 1459 N N . MET A 1 200 ? 4.773 -8.411 10.219 1.00 63.78 290 MET A N 1
ATOM 1460 C CA . MET A 1 200 ? 5.392 -8.029 11.490 1.00 62.30 290 MET A CA 1
ATOM 1461 C C . MET A 1 200 ? 5.408 -6.515 11.691 1.00 57.20 290 MET A C 1
ATOM 1462 O O . MET A 1 200 ? 5.146 -6.029 12.798 1.00 58.73 290 MET A O 1
ATOM 1467 N N . ARG A 1 201 ? 5.774 -5.760 10.652 1.00 59.53 291 ARG A N 1
ATOM 1468 C CA . ARG A 1 201 ? 5.702 -4.301 10.673 1.00 58.29 291 ARG A CA 1
ATOM 1469 C C . ARG A 1 201 ? 4.367 -3.815 11.220 1.00 59.14 291 ARG A C 1
ATOM 1470 O O . ARG A 1 201 ? 4.305 -3.051 12.196 1.00 61.16 291 ARG A O 1
ATOM 1478 N N . GLU A 1 202 ? 3.288 -4.249 10.573 1.00 61.68 292 GLU A N 1
ATOM 1479 C CA . GLU A 1 202 ? 1.969 -3.741 10.918 1.00 66.92 292 GLU A CA 1
ATOM 1480 C C . GLU A 1 202 ? 1.607 -4.118 12.354 1.00 57.05 292 GLU A C 1
ATOM 1481 O O . GLU A 1 202 ? 1.002 -3.315 13.082 1.00 56.28 292 GLU A O 1
ATOM 1487 N N . ILE A 1 203 ? 2.019 -5.310 12.799 1.00 53.70 293 ILE A N 1
ATOM 1488 C CA . ILE A 1 203 ? 1.748 -5.692 14.183 1.00 57.91 293 ILE A CA 1
ATOM 1489 C C . ILE A 1 203 ? 2.492 -4.782 15.158 1.00 57.60 293 ILE A C 1
ATOM 1490 O O . ILE A 1 203 ? 1.931 -4.321 16.165 1.00 55.27 293 ILE A O 1
ATOM 1495 N N . MET A 1 204 ? 3.768 -4.511 14.877 1.00 60.49 294 MET A N 1
ATOM 1496 C CA . MET A 1 204 ? 4.535 -3.657 15.778 1.00 53.46 294 MET A CA 1
ATOM 1497 C C . MET A 1 204 ? 3.925 -2.277 15.870 1.00 52.01 294 MET A C 1
ATOM 1498 O O . MET A 1 204 ? 3.860 -1.691 16.952 1.00 55.91 294 MET A O 1
ATOM 1503 N N . ILE A 1 205 ? 3.468 -1.738 14.746 1.00 52.23 295 ILE A N 1
ATOM 1504 C CA . ILE A 1 205 ? 2.912 -0.391 14.781 1.00 54.32 295 ILE A CA 1
ATOM 1505 C C . ILE A 1 205 ? 1.594 -0.368 15.541 1.00 53.84 295 ILE A C 1
ATOM 1506 O O . ILE A 1 205 ? 1.327 0.573 16.308 1.00 50.59 295 ILE A O 1
ATOM 1511 N N . GLN A 1 206 ? 0.749 -1.382 15.337 1.00 54.15 296 GLN A N 1
ATOM 1512 C CA . GLN A 1 206 ? -0.471 -1.508 16.134 1.00 59.36 296 GLN A CA 1
ATOM 1513 C C . GLN A 1 206 ? -0.167 -1.406 17.627 1.00 61.27 296 GLN A C 1
ATOM 1514 O O . GLN A 1 206 ? -0.760 -0.586 18.359 1.00 62.63 296 GLN A O 1
ATOM 1520 N N . GLU A 1 207 ? 0.775 -2.235 18.088 1.00 60.82 297 GLU A N 1
ATOM 1521 C CA . GLU A 1 207 ? 1.120 -2.255 19.507 1.00 66.02 297 GLU A CA 1
ATOM 1522 C C . GLU A 1 207 ? 1.653 -0.903 19.968 1.00 67.15 297 GLU A C 1
ATOM 1523 O O . GLU A 1 207 ? 1.279 -0.409 21.047 1.00 65.15 297 GLU A O 1
ATOM 1529 N N . ALA A 1 208 ? 2.511 -0.275 19.152 1.00 63.58 298 ALA A N 1
ATOM 1530 C CA . ALA A 1 208 ? 3.075 1.014 19.544 1.00 62.41 298 ALA A CA 1
ATOM 1531 C C . ALA A 1 208 ? 1.992 2.064 19.691 1.00 66.16 298 ALA A C 1
ATOM 1532 O O . ALA A 1 208 ? 2.114 2.957 20.527 1.00 69.07 298 ALA A O 1
ATOM 1534 N N . LEU A 1 209 ? 0.925 1.980 18.892 1.00 68.44 299 LEU A N 1
ATOM 1535 C CA . LEU A 1 209 ? -0.173 2.939 19.033 1.00 70.83 299 LEU A CA 1
ATOM 1536 C C . LEU A 1 209 ? -0.928 2.708 20.339 1.00 71.16 299 LEU A C 1
ATOM 1537 O O . LEU A 1 209 ? -1.222 3.660 21.089 1.00 71.79 299 LEU A O 1
ATOM 1542 N N . ARG A 1 210 ? -1.229 1.441 20.632 1.00 70.43 300 ARG A N 1
ATOM 1543 C CA . ARG A 1 210 ? -1.777 1.112 21.948 1.00 74.56 300 ARG A CA 1
ATOM 1544 C C . ARG A 1 210 ? -0.953 1.769 23.055 1.00 77.40 300 ARG A C 1
ATOM 1545 O O . ARG A 1 210 ? -1.501 2.361 23.992 1.00 79.47 300 ARG A O 1
ATOM 1553 N N . MET A 1 211 ? 0.373 1.703 22.931 1.00 74.73 301 MET A N 1
ATOM 1554 C CA . MET A 1 211 ? 1.270 2.247 23.948 1.00 72.00 301 MET A CA 1
ATOM 1555 C C . MET A 1 211 ? 1.258 3.769 23.968 1.00 76.78 301 MET A C 1
ATOM 1556 O O . MET A 1 211 ? 1.403 4.386 25.029 1.00 78.23 301 MET A O 1
ATOM 1561 N N . GLU A 1 212 ? 1.159 4.392 22.797 1.00 78.80 302 GLU A N 1
ATOM 1562 C CA . GLU A 1 212 ? 1.067 5.846 22.733 1.00 79.30 302 GLU A CA 1
ATOM 1563 C C . GLU A 1 212 ? -0.123 6.340 23.529 1.00 80.64 302 GLU A C 1
ATOM 1564 O O . GLU A 1 212 ? -0.058 7.427 24.115 1.00 81.95 302 GLU A O 1
ATOM 1570 N N . SER A 1 213 ? -1.203 5.551 23.581 1.00 83.37 303 SER A N 1
ATOM 1571 C CA . SER A 1 213 ? -2.370 5.956 24.371 1.00 87.86 303 SER A CA 1
ATOM 1572 C C . SER A 1 213 ? -2.068 6.114 25.863 1.00 96.35 303 SER A C 1
ATOM 1573 O O . SER A 1 213 ? -2.725 6.916 26.540 1.00 101.27 303 SER A O 1
ATOM 1576 N N . GLU A 1 214 ? -1.060 5.398 26.380 1.00 98.64 304 GLU A N 1
ATOM 1577 C CA . GLU A 1 214 ? -0.808 5.314 27.823 1.00 97.65 304 GLU A CA 1
ATOM 1578 C C . GLU A 1 214 ? -0.140 6.562 28.401 1.00 96.34 304 GLU A C 1
ATOM 1579 O O . GLU A 1 214 ? -0.607 7.099 29.411 1.00 98.75 304 GLU A O 1
ATOM 1585 N N . ASN B 1 1 ? 4.239 -66.646 50.516 1.00 93.65 91 ASN B N 1
ATOM 1586 C CA . ASN B 1 1 ? 5.584 -66.626 51.086 1.00 100.92 91 ASN B CA 1
ATOM 1587 C C . ASN B 1 1 ? 6.623 -66.403 49.978 1.00 103.44 91 ASN B C 1
ATOM 1588 O O . ASN B 1 1 ? 6.508 -66.961 48.880 1.00 102.40 91 ASN B O 1
ATOM 1593 N N . PRO B 1 2 ? 7.620 -65.568 50.267 1.00 103.98 92 PRO B N 1
ATOM 1594 C CA . PRO B 1 2 ? 8.674 -65.315 49.276 1.00 97.12 92 PRO B CA 1
ATOM 1595 C C . PRO B 1 2 ? 9.916 -66.172 49.493 1.00 93.39 92 PRO B C 1
ATOM 1596 O O . PRO B 1 2 ? 10.712 -66.350 48.568 1.00 91.90 92 PRO B O 1
ATOM 1600 N N . ALA B 1 3 ? 10.071 -66.732 50.693 1.00 94.88 93 ALA B N 1
ATOM 1601 C CA . ALA B 1 3 ? 11.303 -67.431 51.021 1.00 93.49 93 ALA B CA 1
ATOM 1602 C C . ALA B 1 3 ? 11.430 -68.739 50.257 1.00 91.25 93 ALA B C 1
ATOM 1603 O O . ALA B 1 3 ? 12.553 -69.219 50.049 1.00 91.42 93 ALA B O 1
ATOM 1605 N N . GLU B 1 4 ? 10.326 -69.349 49.849 1.00 90.04 94 GLU B N 1
ATOM 1606 C CA . GLU B 1 4 ? 10.429 -70.463 48.920 1.00 93.78 94 GLU B CA 1
ATOM 1607 C C . GLU B 1 4 ? 9.661 -70.195 47.635 1.00 90.12 94 GLU B C 1
ATOM 1608 O O . GLU B 1 4 ? 8.976 -71.076 47.107 1.00 90.72 94 GLU B O 1
ATOM 1614 N N . SER B 1 5 ? 9.705 -68.970 47.132 1.00 88.09 95 SER B N 1
ATOM 1615 C CA . SER B 1 5 ? 9.239 -68.774 45.774 1.00 74.82 95 SER B CA 1
ATOM 1616 C C . SER B 1 5 ? 10.356 -69.307 44.879 1.00 74.67 95 SER B C 1
ATOM 1617 O O . SER B 1 5 ? 11.538 -69.223 45.222 1.00 73.59 95 SER B O 1
ATOM 1620 N N . ASP B 1 6 ? 9.986 -69.908 43.766 1.00 74.59 96 ASP B N 1
ATOM 1621 C CA . ASP B 1 6 ? 10.975 -70.266 42.755 1.00 70.78 96 ASP B CA 1
ATOM 1622 C C . ASP B 1 6 ? 10.722 -69.475 41.476 1.00 71.86 96 ASP B C 1
ATOM 1623 O O . ASP B 1 6 ? 11.006 -69.941 40.370 1.00 69.91 96 ASP B O 1
ATOM 1628 N N . ARG B 1 7 ? 10.224 -68.255 41.647 1.00 66.36 97 ARG B N 1
ATOM 1629 C CA . ARG B 1 7 ? 9.999 -67.321 40.558 1.00 62.61 97 ARG B CA 1
ATOM 1630 C C . ARG B 1 7 ? 11.313 -66.886 39.895 1.00 64.22 97 ARG B C 1
ATOM 1631 O O . ARG B 1 7 ? 12.367 -66.747 40.539 1.00 59.14 97 ARG B O 1
ATOM 1639 N N . ARG B 1 8 ? 11.228 -66.665 38.589 1.00 56.47 98 ARG B N 1
ATOM 1640 C CA . ARG B 1 8 ? 12.316 -66.117 37.792 1.00 57.07 98 ARG B CA 1
ATOM 1641 C C . ARG B 1 8 ? 11.931 -64.703 37.411 1.00 56.55 98 ARG B C 1
ATOM 1642 O O . ARG B 1 8 ? 10.988 -64.506 36.640 1.00 64.25 98 ARG B O 1
ATOM 1650 N N . PHE B 1 9 ? 12.671 -63.725 37.924 1.00 52.07 99 PHE B N 1
ATOM 1651 C CA . PHE B 1 9 ? 12.449 -62.334 37.564 1.00 57.01 99 PHE B CA 1
ATOM 1652 C C . PHE B 1 9 ? 13.391 -61.944 36.440 1.00 54.92 99 PHE B C 1
ATOM 1653 O O . PHE B 1 9 ? 14.575 -62.316 36.452 1.00 56.52 99 PHE B O 1
ATOM 1661 N N . ARG B 1 10 ? 12.868 -61.161 35.492 1.00 47.87 100 ARG B N 1
ATOM 1662 C CA . ARG B 1 10 ? 13.655 -60.600 34.398 1.00 51.74 100 ARG B CA 1
ATOM 1663 C C . ARG B 1 10 ? 13.860 -59.103 34.629 1.00 51.61 100 ARG B C 1
ATOM 1664 O O . ARG B 1 10 ? 12.888 -58.372 34.856 1.00 47.66 100 ARG B O 1
ATOM 1672 N N . ILE B 1 11 ? 15.121 -58.647 34.604 1.00 42.84 101 ILE B N 1
ATOM 1673 C CA . ILE B 1 11 ? 15.437 -57.237 34.839 1.00 47.71 101 ILE B CA 1
ATOM 1674 C C . ILE B 1 11 ? 16.263 -56.684 33.686 1.00 48.61 101 ILE B C 1
ATOM 1675 O O . ILE B 1 11 ? 17.215 -57.327 33.233 1.00 50.45 101 ILE B O 1
ATOM 1680 N N . ILE B 1 12 ? 15.912 -55.479 33.236 1.00 47.78 102 ILE B N 1
ATOM 1681 C CA . ILE B 1 12 ? 16.704 -54.743 32.258 1.00 49.97 102 ILE B CA 1
ATOM 1682 C C . ILE B 1 12 ? 17.465 -53.653 32.982 1.00 49.83 102 ILE B C 1
ATOM 1683 O O . ILE B 1 12 ? 16.872 -52.876 33.745 1.00 50.60 102 ILE B O 1
ATOM 1688 N N . LEU B 1 13 ? 18.766 -53.572 32.723 1.00 47.43 103 LEU B N 1
ATOM 1689 C CA . LEU B 1 13 ? 19.630 -52.656 33.451 1.00 52.97 103 LEU B CA 1
ATOM 1690 C C . LEU B 1 13 ? 20.960 -52.545 32.721 1.00 46.74 103 LEU B C 1
ATOM 1691 O O . LEU B 1 13 ? 21.274 -53.336 31.826 1.00 45.53 103 LEU B O 1
ATOM 1696 N N . SER B 1 14 ? 21.742 -51.563 33.138 1.00 45.46 104 SER B N 1
ATOM 1697 C CA . SER B 1 14 ? 23.073 -51.383 32.602 1.00 43.37 104 SER B CA 1
ATOM 1698 C C . SER B 1 14 ? 24.059 -52.330 33.273 1.00 44.13 104 SER B C 1
ATOM 1699 O O . SER B 1 14 ? 23.886 -52.744 34.430 1.00 37.69 104 SER B O 1
ATOM 1702 N N . ASP B 1 15 ? 25.122 -52.660 32.533 1.00 45.41 105 ASP B N 1
ATOM 1703 C CA . ASP B 1 15 ? 26.222 -53.413 33.106 1.00 38.74 105 ASP B CA 1
ATOM 1704 C C . ASP B 1 15 ? 26.745 -52.733 34.360 1.00 39.70 105 ASP B C 1
ATOM 1705 O O . ASP B 1 15 ? 27.059 -53.396 35.355 1.00 39.90 105 ASP B O 1
ATOM 1710 N N . PHE B 1 16 ? 26.773 -51.398 34.355 1.00 33.06 106 PHE B N 1
ATOM 1711 C CA . PHE B 1 16 ? 27.167 -50.654 35.544 1.00 35.26 106 PHE B CA 1
ATOM 1712 C C . PHE B 1 16 ? 26.243 -50.979 36.704 1.00 41.87 106 PHE B C 1
ATOM 1713 O O . PHE B 1 16 ? 26.691 -51.260 37.820 1.00 40.92 106 PHE B O 1
ATOM 1721 N N . MET B 1 17 ? 24.945 -50.966 36.441 1.00 43.32 107 MET B N 1
ATOM 1722 C CA . MET B 1 17 ? 23.989 -51.117 37.515 1.00 42.90 107 MET B CA 1
ATOM 1723 C C . MET B 1 17 ? 23.944 -52.555 37.993 1.00 40.47 107 MET B C 1
ATOM 1724 O O . MET B 1 17 ? 23.782 -52.804 39.189 1.00 36.67 107 MET B O 1
ATOM 1729 N N . ALA B 1 18 ? 24.155 -53.501 37.086 1.00 39.58 108 ALA B N 1
ATOM 1730 C CA . ALA B 1 18 ? 24.309 -54.904 37.459 1.00 39.02 108 ALA B CA 1
ATOM 1731 C C . ALA B 1 18 ? 25.512 -55.118 38.371 1.00 44.31 108 ALA B C 1
ATOM 1732 O O . ALA B 1 18 ? 25.446 -55.891 39.336 1.00 40.54 108 ALA B O 1
ATOM 1734 N N . LEU B 1 19 ? 26.628 -54.450 38.068 1.00 42.84 109 LEU B N 1
ATOM 1735 C CA . LEU B 1 19 ? 27.868 -54.716 38.776 1.00 42.66 109 LEU B CA 1
ATOM 1736 C C . LEU B 1 19 ? 27.902 -54.014 40.121 1.00 44.15 109 LEU B C 1
ATOM 1737 O O . LEU B 1 19 ? 28.405 -54.565 41.100 1.00 48.40 109 LEU B O 1
ATOM 1742 N N . VAL B 1 20 ? 27.387 -52.794 40.172 1.00 48.51 110 VAL B N 1
ATOM 1743 C CA . VAL B 1 20 ? 27.493 -51.949 41.350 1.00 48.15 110 VAL B CA 1
ATOM 1744 C C . VAL B 1 20 ? 26.256 -52.020 42.235 1.00 42.07 110 VAL B C 1
ATOM 1745 O O . VAL B 1 20 ? 26.336 -51.669 43.421 1.00 48.55 110 VAL B O 1
ATOM 1749 N N . PHE B 1 21 ? 25.150 -52.543 41.739 1.00 42.82 111 PHE B N 1
ATOM 1750 C CA . PHE B 1 21 ? 23.939 -52.556 42.559 1.00 52.15 111 PHE B CA 1
ATOM 1751 C C . PHE B 1 21 ? 23.256 -53.918 42.598 1.00 49.43 111 PHE B C 1
ATOM 1752 O O . PHE B 1 21 ? 23.002 -54.463 43.673 1.00 53.38 111 PHE B O 1
ATOM 1760 N N . PHE B 1 22 ? 22.931 -54.474 41.442 1.00 42.37 112 PHE B N 1
ATOM 1761 C CA . PHE B 1 22 ? 22.160 -55.697 41.484 1.00 44.64 112 PHE B CA 1
ATOM 1762 C C . PHE B 1 22 ? 22.953 -56.866 42.031 1.00 48.73 112 PHE B C 1
ATOM 1763 O O . PHE B 1 22 ? 22.342 -57.850 42.468 1.00 49.69 112 PHE B O 1
ATOM 1771 N N . ASP B 1 23 ? 24.288 -56.787 42.000 1.00 50.30 113 ASP B N 1
ATOM 1772 C CA . ASP B 1 23 ? 25.111 -57.782 42.682 1.00 46.17 113 ASP B CA 1
ATOM 1773 C C . ASP B 1 23 ? 24.667 -57.926 44.125 1.00 53.14 113 ASP B C 1
ATOM 1774 O O . ASP B 1 23 ? 24.561 -59.047 44.644 1.00 51.07 113 ASP B O 1
ATOM 1779 N N . LYS B 1 24 ? 24.397 -56.789 44.782 1.00 51.93 114 LYS B N 1
ATOM 1780 C CA . LYS B 1 24 ? 23.944 -56.825 46.165 1.00 51.99 114 LYS B CA 1
ATOM 1781 C C . LYS B 1 24 ? 22.640 -57.590 46.273 1.00 51.27 114 LYS B C 1
ATOM 1782 O O . LYS B 1 24 ? 22.450 -58.389 47.199 1.00 57.39 114 LYS B O 1
ATOM 1788 N N . ILE B 1 25 ? 21.741 -57.378 45.320 1.00 49.27 115 ILE B N 1
ATOM 1789 C CA . ILE B 1 25 ? 20.455 -58.067 45.352 1.00 49.44 115 ILE B CA 1
ATOM 1790 C C . ILE B 1 25 ? 20.662 -59.571 45.225 1.00 50.82 115 ILE B C 1
ATOM 1791 O O . ILE B 1 25 ? 20.119 -60.364 45.999 1.00 53.67 115 ILE B O 1
ATOM 1796 N N . ILE B 1 26 ? 21.447 -59.981 44.234 1.00 50.83 116 ILE B N 1
ATOM 1797 C CA . ILE B 1 26 ? 21.722 -61.403 44.064 1.00 50.66 116 ILE B CA 1
ATOM 1798 C C . ILE B 1 26 ? 22.380 -61.996 45.322 1.00 50.77 116 ILE B C 1
ATOM 1799 O O . ILE B 1 26 ? 22.032 -63.098 45.752 1.00 53.12 116 ILE B O 1
ATOM 1804 N N . LEU B 1 27 ? 23.304 -61.265 45.953 1.00 55.25 117 LEU B N 1
ATOM 1805 C CA . LEU B 1 27 ? 23.940 -61.758 47.181 1.00 56.37 117 LEU B CA 1
ATOM 1806 C C . LEU B 1 27 ? 22.920 -61.993 48.291 1.00 60.51 117 LEU B C 1
ATOM 1807 O O . LEU B 1 27 ? 22.841 -63.082 48.872 1.00 58.52 117 LEU B O 1
ATOM 1812 N N . ARG B 1 28 ? 22.135 -60.970 48.612 1.00 63.03 118 ARG B N 1
ATOM 1813 C CA . ARG B 1 28 ? 21.140 -61.110 49.667 1.00 57.20 118 ARG B CA 1
ATOM 1814 C C . ARG B 1 28 ? 20.132 -62.196 49.324 1.00 62.24 118 ARG B C 1
ATOM 1815 O O . ARG B 1 28 ? 19.750 -63.005 50.180 1.00 60.16 118 ARG B O 1
ATOM 1823 N N . LEU B 1 29 ? 19.684 -62.232 48.083 1.00 58.58 119 LEU B N 1
ATOM 1824 C CA . LEU B 1 29 ? 18.616 -63.141 47.742 1.00 57.05 119 LEU B CA 1
ATOM 1825 C C . LEU B 1 29 ? 19.089 -64.573 47.630 1.00 59.51 119 LEU B C 1
ATOM 1826 O O . LEU B 1 29 ? 18.294 -65.488 47.826 1.00 62.66 119 LEU B O 1
ATOM 1831 N N . ALA B 1 30 ? 20.376 -64.792 47.366 1.00 58.90 120 ALA B N 1
ATOM 1832 C CA . ALA B 1 30 ? 20.894 -66.149 47.420 1.00 63.96 120 ALA B CA 1
ATOM 1833 C C . ALA B 1 30 ? 20.763 -66.705 48.822 1.00 68.79 120 ALA B C 1
ATOM 1834 O O . ALA B 1 30 ? 20.769 -67.929 49.016 1.00 65.35 120 ALA B O 1
ATOM 1836 N N . ARG B 1 31 ? 20.537 -65.816 49.790 1.00 72.31 121 ARG B N 1
ATOM 1837 C CA . ARG B 1 31 ? 20.350 -66.138 51.192 1.00 70.38 121 ARG B CA 1
ATOM 1838 C C . ARG B 1 31 ? 18.866 -66.246 51.535 1.00 70.03 121 ARG B C 1
ATOM 1839 O O . ARG B 1 31 ? 18.397 -67.313 51.945 1.00 69.79 121 ARG B O 1
ATOM 1847 N N . GLU B 1 32 ? 18.091 -65.193 51.251 1.00 64.11 122 GLU B N 1
ATOM 1848 C CA . GLU B 1 32 ? 16.714 -65.105 51.728 1.00 63.66 122 GLU B CA 1
ATOM 1849 C C . GLU B 1 32 ? 15.700 -65.840 50.857 1.00 71.50 122 GLU B C 1
ATOM 1850 O O . GLU B 1 32 ? 14.586 -66.105 51.322 1.00 76.69 122 GLU B O 1
ATOM 1856 N N . ALA B 1 33 ? 16.038 -66.151 49.615 1.00 66.87 123 ALA B N 1
ATOM 1857 C CA . ALA B 1 33 ? 15.081 -66.800 48.734 1.00 65.46 123 ALA B CA 1
ATOM 1858 C C . ALA B 1 33 ? 15.848 -67.537 47.651 1.00 64.97 123 ALA B C 1
ATOM 1859 O O . ALA B 1 33 ? 15.923 -67.069 46.508 1.00 69.39 123 ALA B O 1
ATOM 1861 N N . PRO B 1 34 ? 16.413 -68.704 47.972 1.00 67.50 124 PRO B N 1
ATOM 1862 C CA . PRO B 1 34 ? 17.365 -69.376 47.070 1.00 63.82 124 PRO B CA 1
ATOM 1863 C C . PRO B 1 34 ? 16.745 -70.111 45.887 1.00 56.98 124 PRO B C 1
ATOM 1864 O O . PRO B 1 34 ? 17.482 -70.766 45.147 1.00 58.44 124 PRO B O 1
ATOM 1868 N N . GLY B 1 35 ? 15.434 -70.066 45.700 1.00 53.64 125 GLY B N 1
ATOM 1869 C CA . GLY B 1 35 ? 14.837 -70.661 44.525 1.00 57.45 125 GLY B CA 1
ATOM 1870 C C . GLY B 1 35 ? 14.503 -69.599 43.504 1.00 64.08 125 GLY B C 1
ATOM 1871 O O . GLY B 1 35 ? 14.111 -69.893 42.365 1.00 67.83 125 GLY B O 1
ATOM 1872 N N . VAL B 1 36 ? 14.620 -68.343 43.932 1.00 62.04 126 VAL B N 1
ATOM 1873 C CA . VAL B 1 36 ? 14.354 -67.219 43.044 1.00 62.70 126 VAL B CA 1
ATOM 1874 C C . VAL B 1 36 ? 15.531 -67.076 42.089 1.00 57.43 126 VAL B C 1
ATOM 1875 O O . VAL B 1 36 ? 16.693 -67.062 42.512 1.00 57.58 126 VAL B O 1
ATOM 1879 N N . SER B 1 37 ? 15.240 -66.981 40.801 1.00 53.34 127 SER B N 1
ATOM 1880 C CA . SER B 1 37 ? 16.263 -66.910 39.767 1.00 53.36 127 SER B CA 1
ATOM 1881 C C . SER B 1 37 ? 16.138 -65.593 39.008 1.00 54.54 127 SER B C 1
ATOM 1882 O O . SER B 1 37 ? 15.131 -64.881 39.119 1.00 47.79 127 SER B O 1
ATOM 1885 N N . PHE B 1 38 ? 17.185 -65.260 38.237 1.00 51.28 128 PHE B N 1
ATOM 1886 C CA . PHE B 1 38 ? 17.254 -63.957 37.580 1.00 52.55 128 PHE B CA 1
ATOM 1887 C C . PHE B 1 38 ? 17.752 -64.062 36.149 1.00 49.96 128 PHE B C 1
ATOM 1888 O O . PHE B 1 38 ? 18.692 -64.797 35.858 1.00 53.65 128 PHE B O 1
ATOM 1896 N N . GLU B 1 39 ? 17.108 -63.316 35.258 1.00 53.48 129 GLU B N 1
ATOM 1897 C CA . GLU B 1 39 ? 17.626 -63.077 33.914 1.00 49.92 129 GLU B CA 1
ATOM 1898 C C . GLU B 1 39 ? 17.856 -61.584 33.771 1.00 49.43 129 GLU B C 1
ATOM 1899 O O . GLU B 1 39 ? 16.896 -60.808 33.731 1.00 53.29 129 GLU B O 1
ATOM 1905 N N . LEU B 1 40 ? 19.122 -61.178 33.719 1.00 52.73 130 LEU B N 1
ATOM 1906 C CA . LEU B 1 40 ? 19.482 -59.782 33.508 1.00 50.43 130 LEU B CA 1
ATOM 1907 C C . LEU B 1 40 ? 19.519 -59.485 32.015 1.00 52.87 130 LEU B C 1
ATOM 1908 O O . LEU B 1 40 ? 20.254 -60.131 31.264 1.00 49.47 130 LEU B O 1
ATOM 1913 N N . LEU B 1 41 ? 18.726 -58.524 31.593 1.00 52.74 131 LEU B N 1
ATOM 1914 C CA . LEU B 1 41 ? 18.654 -58.245 30.176 1.00 49.68 131 LEU B CA 1
ATOM 1915 C C . LEU B 1 41 ? 19.406 -56.978 29.845 1.00 50.44 131 LEU B C 1
ATOM 1916 O O . LEU B 1 41 ? 19.370 -56.017 30.610 1.00 51.01 131 LEU B O 1
ATOM 1921 N N . PRO B 1 42 ? 20.095 -56.966 28.712 1.00 56.18 132 PRO B N 1
ATOM 1922 C CA . PRO B 1 42 ? 20.816 -55.758 28.309 1.00 55.32 132 PRO B CA 1
ATOM 1923 C C . PRO B 1 42 ? 19.882 -54.670 27.813 1.00 55.28 132 PRO B C 1
ATOM 1924 O O . PRO B 1 42 ? 18.769 -54.929 27.361 1.00 61.20 132 PRO B O 1
ATOM 1928 N N . LEU B 1 43 ? 20.347 -53.433 27.944 1.00 55.77 133 LEU B N 1
ATOM 1929 C CA . LEU B 1 43 ? 19.663 -52.267 27.404 1.00 57.51 133 LEU B CA 1
ATOM 1930 C C . LEU B 1 43 ? 19.852 -52.226 25.899 1.00 66.41 133 LEU B C 1
ATOM 1931 O O . LEU B 1 43 ? 20.985 -52.254 25.416 1.00 69.07 133 LEU B O 1
ATOM 1936 N N . ASP B 1 44 ? 18.762 -52.164 25.147 1.00 72.97 134 ASP B N 1
ATOM 1937 C CA . ASP B 1 44 ? 18.953 -52.093 23.705 1.00 80.35 134 ASP B CA 1
ATOM 1938 C C . ASP B 1 44 ? 17.817 -51.349 23.012 1.00 76.53 134 ASP B C 1
ATOM 1939 O O . ASP B 1 44 ? 17.901 -50.139 22.772 1.00 73.84 134 ASP B O 1
ATOM 1944 N N . ASP B 1 45 ? 16.759 -52.071 22.683 1.00 79.84 135 ASP B N 1
ATOM 1945 C CA . ASP B 1 45 ? 15.601 -51.465 22.066 1.00 84.27 135 ASP B CA 1
ATOM 1946 C C . ASP B 1 45 ? 14.773 -50.770 23.133 1.00 84.37 135 ASP B C 1
ATOM 1947 O O . ASP B 1 45 ? 15.025 -50.900 24.334 1.00 83.74 135 ASP B O 1
ATOM 1952 N N . ASP B 1 46 ? 13.796 -49.995 22.671 1.00 85.16 136 ASP B N 1
ATOM 1953 C CA . ASP B 1 46 ? 12.837 -49.362 23.556 1.00 83.85 136 ASP B CA 1
ATOM 1954 C C . ASP B 1 46 ? 12.346 -50.355 24.597 1.00 81.21 136 ASP B C 1
ATOM 1955 O O . ASP B 1 46 ? 11.661 -51.329 24.273 1.00 78.91 136 ASP B O 1
ATOM 1960 N N . PRO B 1 47 ? 12.686 -50.130 25.868 1.00 82.56 137 PRO B N 1
ATOM 1961 C CA . PRO B 1 47 ? 12.171 -51.002 26.927 1.00 81.66 137 PRO B CA 1
ATOM 1962 C C . PRO B 1 47 ? 10.681 -50.823 27.155 1.00 80.07 137 PRO B C 1
ATOM 1963 O O . PRO B 1 47 ? 10.066 -51.664 27.818 1.00 79.17 137 PRO B O 1
ATOM 1967 N N . GLU B 1 48 ? 10.102 -49.755 26.605 1.00 80.84 138 GLU B N 1
ATOM 1968 C CA . GLU B 1 48 ? 8.657 -49.475 26.808 1.00 84.11 138 GLU B CA 1
ATOM 1969 C C . GLU B 1 48 ? 7.826 -50.663 26.310 1.00 82.07 138 GLU B C 1
ATOM 1970 O O . GLU B 1 48 ? 6.924 -51.105 27.048 1.00 81.42 138 GLU B O 1
ATOM 1976 N N . GLU B 1 49 ? 8.117 -51.156 25.106 1.00 76.27 139 GLU B N 1
ATOM 1977 C CA . GLU B 1 49 ? 7.294 -52.255 24.539 1.00 84.98 139 GLU B CA 1
ATOM 1978 C C . GLU B 1 49 ? 7.314 -53.428 25.527 1.00 81.78 139 GLU B C 1
ATOM 1979 O O . GLU B 1 49 ? 6.231 -53.961 25.845 1.00 79.04 139 GLU B O 1
ATOM 1985 N N . LEU B 1 50 ? 8.503 -53.789 26.006 1.00 76.70 140 LEU B N 1
ATOM 1986 C CA . LEU B 1 50 ? 8.621 -54.927 26.949 1.00 74.89 140 LEU B CA 1
ATOM 1987 C C . LEU B 1 50 ? 7.888 -54.560 28.242 1.00 71.45 140 LEU B C 1
ATOM 1988 O O . LEU B 1 50 ? 7.529 -55.489 28.993 1.00 71.02 140 LEU B O 1
ATOM 1993 N N . LEU B 1 51 ? 7.677 -53.268 28.499 1.00 70.55 141 LEU B N 1
ATOM 1994 C CA . LEU B 1 51 ? 7.034 -52.959 29.806 1.00 71.37 141 LEU B CA 1
ATOM 1995 C C . LEU B 1 51 ? 5.503 -53.042 29.682 1.00 73.19 141 LEU B C 1
ATOM 1996 O O . LEU B 1 51 ? 4.882 -53.702 30.526 1.00 69.83 141 LEU B O 1
ATOM 2001 N N . ARG B 1 52 ? 4.929 -52.376 28.685 1.00 75.43 142 ARG B N 1
ATOM 2002 C CA . ARG B 1 52 ? 3.462 -52.366 28.491 1.00 70.25 142 ARG B CA 1
ATOM 2003 C C . ARG B 1 52 ? 2.929 -53.792 28.414 1.00 73.95 142 ARG B C 1
ATOM 2004 O O . ARG B 1 52 ? 1.814 -54.032 28.908 1.00 82.22 142 ARG B O 1
ATOM 2006 N N . ARG B 1 53 ? 3.690 -54.694 27.808 1.00 69.84 143 ARG B N 1
ATOM 2007 C CA . ARG B 1 53 ? 3.235 -56.085 27.594 1.00 68.04 143 ARG B CA 1
ATOM 2008 C C . ARG B 1 53 ? 3.455 -56.905 28.871 1.00 72.35 143 ARG B C 1
ATOM 2009 O O . ARG B 1 53 ? 2.923 -58.024 28.946 1.00 80.01 143 ARG B O 1
ATOM 2011 N N . GLY B 1 54 ? 4.202 -56.363 29.825 1.00 72.06 144 GLY B N 1
ATOM 2012 C CA . GLY B 1 54 ? 4.480 -57.081 31.082 1.00 64.26 144 GLY B CA 1
ATOM 2013 C C . GLY B 1 54 ? 5.375 -58.271 30.831 1.00 67.45 144 GLY B C 1
ATOM 2014 O O . GLY B 1 54 ? 5.255 -59.259 31.571 1.00 72.72 144 GLY B O 1
ATOM 2015 N N . ASP B 1 55 ? 6.249 -58.178 29.829 1.00 65.24 145 ASP B N 1
ATOM 2016 C CA . ASP B 1 55 ? 7.179 -59.278 29.578 1.00 69.24 145 ASP B CA 1
ATOM 2017 C C . ASP B 1 55 ? 8.446 -59.221 30.441 1.00 63.47 145 ASP B C 1
ATOM 2018 O O . ASP B 1 55 ? 9.285 -60.124 30.331 1.00 59.29 145 ASP B O 1
ATOM 2023 N N . VAL B 1 56 ? 8.627 -58.196 31.273 1.00 54.21 146 VAL B N 1
ATOM 2024 C CA . VAL B 1 56 ? 9.734 -58.144 32.219 1.00 54.02 146 VAL B CA 1
ATOM 2025 C C . VAL B 1 56 ? 9.216 -57.615 33.541 1.00 54.45 146 VAL B C 1
ATOM 2026 O O . VAL B 1 56 ? 8.199 -56.927 33.603 1.00 63.34 146 VAL B O 1
ATOM 2030 N N . ASP B 1 57 ? 9.940 -57.922 34.608 1.00 52.38 147 ASP B N 1
ATOM 2031 C CA . ASP B 1 57 ? 9.543 -57.477 35.935 1.00 49.91 147 ASP B CA 1
ATOM 2032 C C . ASP B 1 57 ? 10.037 -56.074 36.249 1.00 50.55 147 ASP B C 1
ATOM 2033 O O . ASP B 1 57 ? 9.300 -55.295 36.857 1.00 48.58 147 ASP B O 1
ATOM 2038 N N . PHE B 1 58 ? 11.258 -55.726 35.826 1.00 54.29 148 PHE B N 1
ATOM 2039 C CA . PHE B 1 58 ? 11.858 -54.457 36.232 1.00 50.35 148 PHE B CA 1
ATOM 2040 C C . PHE B 1 58 ? 12.706 -53.849 35.127 1.00 50.56 148 PHE B C 1
ATOM 2041 O O . PHE B 1 58 ? 13.266 -54.555 34.277 1.00 48.30 148 PHE B O 1
ATOM 2049 N N . LEU B 1 59 ? 12.777 -52.516 35.147 1.00 50.40 149 LEU B N 1
ATOM 2050 C CA . LEU B 1 59 ? 13.709 -51.748 34.332 1.00 52.72 149 LEU B CA 1
ATOM 2051 C C . LEU B 1 59 ? 14.453 -50.754 35.221 1.00 53.75 149 LEU B C 1
ATOM 2052 O O . LEU B 1 59 ? 13.822 -49.917 35.871 1.00 57.06 149 LEU B O 1
ATOM 2057 N N . ILE B 1 60 ? 15.782 -50.861 35.276 1.00 50.33 150 ILE B N 1
ATOM 2058 C CA . ILE B 1 60 ? 16.622 -49.956 36.060 1.00 54.04 150 ILE B CA 1
ATOM 2059 C C . ILE B 1 60 ? 17.317 -49.005 35.098 1.00 53.33 150 ILE B C 1
ATOM 2060 O O . ILE B 1 60 ? 18.018 -49.463 34.189 1.00 55.28 150 ILE B O 1
ATOM 2065 N N . LEU B 1 61 ? 17.149 -47.697 35.317 1.00 51.61 151 LEU B N 1
ATOM 2066 C CA . LEU B 1 61 ? 17.613 -46.646 34.418 1.00 49.34 151 LEU B CA 1
ATOM 2067 C C . LEU B 1 61 ? 17.702 -45.349 35.197 1.00 56.45 151 LEU B C 1
ATOM 2068 O O . LEU B 1 61 ? 16.999 -45.191 36.199 1.00 55.26 151 LEU B O 1
ATOM 2073 N N . PRO B 1 62 ? 18.545 -44.409 34.775 1.00 58.62 152 PRO B N 1
ATOM 2074 C CA . PRO B 1 62 ? 18.439 -43.048 35.330 1.00 55.47 152 PRO B CA 1
ATOM 2075 C C . PRO B 1 62 ? 17.063 -42.497 35.013 1.00 58.22 152 PRO B C 1
ATOM 2076 O O . PRO B 1 62 ? 16.524 -42.732 33.929 1.00 59.85 152 PRO B O 1
ATOM 2080 N N . ASP B 1 63 ? 16.492 -41.752 35.960 1.00 59.94 153 ASP B N 1
ATOM 2081 C CA . ASP B 1 63 ? 15.068 -41.461 35.834 1.00 58.78 153 ASP B CA 1
ATOM 2082 C C . ASP B 1 63 ? 14.751 -40.486 34.707 1.00 65.85 153 ASP B C 1
ATOM 2083 O O . ASP B 1 63 ? 13.611 -40.481 34.225 1.00 64.76 153 ASP B O 1
ATOM 2088 N N . LEU B 1 64 ? 15.730 -39.707 34.233 1.00 63.22 154 LEU B N 1
ATOM 2089 C CA . LEU B 1 64 ? 15.458 -38.838 33.099 1.00 66.54 154 LEU B CA 1
ATOM 2090 C C . LEU B 1 64 ? 15.105 -39.640 31.856 1.00 63.11 154 LEU B C 1
ATOM 2091 O O . LEU B 1 64 ? 14.349 -39.154 31.007 1.00 71.47 154 LEU B O 1
ATOM 2096 N N . PHE B 1 65 ? 15.604 -40.867 31.740 1.00 56.07 155 PHE B N 1
ATOM 2097 C CA . PHE B 1 65 ? 15.325 -41.670 30.552 1.00 61.12 155 PHE B CA 1
ATOM 2098 C C . PHE B 1 65 ? 14.012 -42.432 30.630 1.00 60.75 155 PHE B C 1
ATOM 2099 O O . PHE B 1 65 ? 13.678 -43.141 29.675 1.00 60.60 155 PHE B O 1
ATOM 2107 N N . MET B 1 66 ? 13.268 -42.332 31.726 1.00 60.87 156 MET B N 1
ATOM 2108 C CA . MET B 1 66 ? 12.037 -43.096 31.862 1.00 64.63 156 MET B CA 1
ATOM 2109 C C . MET B 1 66 ? 10.815 -42.266 31.482 1.00 61.23 156 MET B C 1
ATOM 2110 O O . MET B 1 66 ? 10.836 -41.029 31.538 1.00 66.91 156 MET B O 1
ATOM 2115 N N . SER B 1 67 ? 9.763 -42.966 31.055 1.00 56.13 157 SER B N 1
ATOM 2116 C CA . SER B 1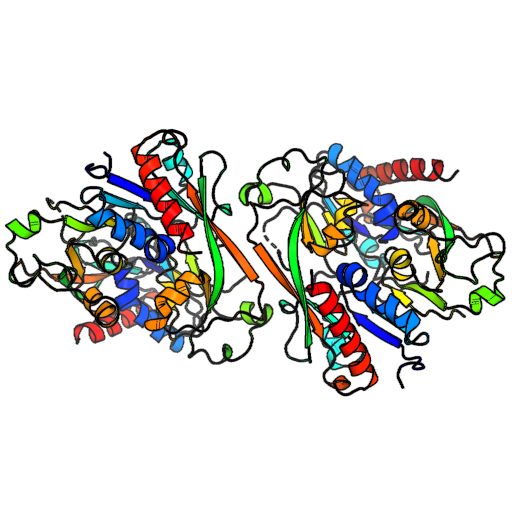 67 ? 8.474 -42.351 30.749 1.00 61.60 157 SER B CA 1
ATOM 2117 C C . SER B 1 67 ? 7.552 -42.425 31.960 1.00 57.12 157 SER B C 1
ATOM 2118 O O . SER B 1 67 ? 7.848 -43.085 32.961 1.00 58.90 157 SER B O 1
ATOM 2121 N N . GLY B 1 68 ? 6.430 -41.720 31.863 1.00 55.45 158 GLY B N 1
ATOM 2122 C CA . GLY B 1 68 ? 5.405 -41.689 32.882 1.00 58.24 158 GLY B CA 1
ATOM 2123 C C . GLY B 1 68 ? 4.313 -42.721 32.709 1.00 61.04 158 GLY B C 1
ATOM 2124 O O . GLY B 1 68 ? 3.267 -42.612 33.355 1.00 66.15 158 GLY B O 1
ATOM 2125 N N . ALA B 1 69 ? 4.515 -43.722 31.859 1.00 55.06 159 ALA B N 1
ATOM 2126 C CA . ALA B 1 69 ? 3.508 -44.744 31.620 1.00 58.06 159 ALA B CA 1
ATOM 2127 C C . ALA B 1 69 ? 3.592 -45.917 32.590 1.00 66.59 159 ALA B C 1
ATOM 2128 O O . ALA B 1 69 ? 2.753 -46.826 32.516 1.00 67.15 159 ALA B O 1
ATOM 2130 N N . HIS B 1 70 ? 4.566 -45.923 33.504 1.00 58.56 160 HIS B N 1
ATOM 2131 C CA . HIS B 1 70 ? 4.685 -47.050 34.416 1.00 55.97 160 HIS B CA 1
ATOM 2132 C C . HIS B 1 70 ? 5.199 -46.568 35.782 1.00 56.90 160 HIS B C 1
ATOM 2133 O O . HIS B 1 70 ? 5.834 -45.517 35.858 1.00 52.62 160 HIS B O 1
ATOM 2140 N N . PRO B 1 71 ? 4.878 -47.310 36.837 1.00 58.78 161 PRO B N 1
ATOM 2141 C CA . PRO B 1 71 ? 5.339 -46.895 38.182 1.00 60.38 161 PRO B CA 1
ATOM 2142 C C . PRO B 1 71 ? 6.852 -47.055 38.354 1.00 63.43 161 PRO B C 1
ATOM 2143 O O . PRO B 1 71 ? 7.457 -48.047 37.927 1.00 60.25 161 PRO B O 1
ATOM 2147 N N . LYS B 1 72 ? 7.459 -46.080 39.033 1.00 53.50 162 LYS B N 1
ATOM 2148 C CA . LYS B 1 72 ? 8.901 -45.994 39.127 1.00 58.32 162 LYS B CA 1
ATOM 2149 C C . LYS B 1 72 ? 9.270 -45.524 40.527 1.00 59.85 162 LYS B C 1
ATOM 2150 O O . LYS B 1 72 ? 8.447 -44.946 41.239 1.00 54.57 162 LYS B O 1
ATOM 2156 N N . ALA B 1 73 ? 10.516 -45.802 40.935 1.00 59.59 163 ALA B N 1
ATOM 2157 C CA . ALA B 1 73 ? 10.970 -45.462 42.285 1.00 59.65 163 ALA B CA 1
ATOM 2158 C C . ALA B 1 73 ? 12.442 -45.050 42.295 1.00 61.01 163 ALA B C 1
ATOM 2159 O O . ALA B 1 73 ? 13.292 -45.716 41.693 1.00 61.36 163 ALA B O 1
ATOM 2161 N N . ARG B 1 74 ? 12.722 -43.974 43.026 1.00 56.98 164 ARG B N 1
ATOM 2162 C CA . ARG B 1 74 ? 14.071 -43.459 43.216 1.00 49.30 164 ARG B CA 1
ATOM 2163 C C . ARG B 1 74 ? 14.951 -44.516 43.878 1.00 57.95 164 ARG B C 1
ATOM 2164 O O . ARG B 1 74 ? 14.627 -45.022 44.955 1.00 58.45 164 ARG B O 1
ATOM 2172 N N . LEU B 1 75 ? 16.082 -44.839 43.237 1.00 61.32 165 LEU B N 1
ATOM 2173 C CA . LEU B 1 75 ? 17.069 -45.752 43.836 1.00 57.60 165 LEU B CA 1
ATOM 2174 C C . LEU B 1 75 ? 18.122 -44.924 44.563 1.00 51.58 165 LEU B C 1
ATOM 2175 O O . LEU B 1 75 ? 18.161 -44.906 45.797 1.00 56.75 165 LEU B O 1
ATOM 2180 N N . PHE B 1 76 ? 18.960 -44.203 43.823 1.00 49.72 166 PHE B N 1
ATOM 2181 C CA . PHE B 1 76 ? 19.888 -43.295 44.499 1.00 52.90 166 PHE B CA 1
ATOM 2182 C C . PHE B 1 76 ? 20.444 -42.270 43.515 1.00 51.40 166 PHE B C 1
ATOM 2183 O O . PHE B 1 76 ? 20.280 -42.383 42.299 1.00 49.54 166 PHE B O 1
ATOM 2191 N N . GLU B 1 77 ? 21.156 -41.290 44.061 1.00 50.92 167 GLU B N 1
ATOM 2192 C CA . GLU B 1 77 ? 21.758 -40.237 43.260 1.00 59.95 167 GLU B CA 1
ATOM 2193 C C . GLU B 1 77 ? 23.128 -40.718 42.786 1.00 58.13 167 GLU B C 1
ATOM 2194 O O . GLU B 1 77 ? 23.858 -41.369 43.537 1.00 52.26 167 GLU B O 1
ATOM 2200 N N . GLU B 1 78 ? 23.432 -40.474 41.508 1.00 55.29 168 GLU B N 1
ATOM 2201 C CA . GLU B 1 78 ? 24.676 -40.918 40.890 1.00 53.97 168 GLU B CA 1
ATOM 2202 C C . GLU B 1 78 ? 25.375 -39.748 40.216 1.00 52.61 168 GLU B C 1
ATOM 2203 O O . GLU B 1 78 ? 24.826 -39.132 39.294 1.00 50.59 168 GLU B O 1
ATOM 2209 N N . ARG B 1 79 ? 26.597 -39.474 40.645 1.00 50.31 169 ARG B N 1
ATOM 2210 C CA . ARG B 1 79 ? 27.390 -38.421 40.050 1.00 50.55 169 ARG B CA 1
ATOM 2211 C C . ARG B 1 79 ? 28.108 -38.932 38.795 1.00 54.31 169 ARG B C 1
ATOM 2212 O O . ARG B 1 79 ? 28.477 -40.106 38.687 1.00 47.92 169 ARG B O 1
ATOM 2220 N N . LEU B 1 80 ? 28.257 -38.039 37.821 1.00 54.92 170 LEU B N 1
ATOM 2221 C CA . LEU B 1 80 ? 28.921 -38.323 36.551 1.00 53.10 170 LEU B CA 1
ATOM 2222 C C . LEU B 1 80 ? 30.288 -37.650 36.572 1.00 48.21 170 LEU B C 1
ATOM 2223 O O . LEU B 1 80 ? 30.361 -36.420 36.580 1.00 51.91 170 LEU B O 1
ATOM 2228 N N . VAL B 1 81 ? 31.374 -38.430 36.576 1.00 47.61 171 VAL B N 1
ATOM 2229 C CA . VAL B 1 81 ? 32.715 -37.852 36.660 1.00 54.07 171 VAL B CA 1
ATOM 2230 C C . VAL B 1 81 ? 33.508 -38.118 35.392 1.00 49.76 171 VAL B C 1
ATOM 2231 O O . VAL B 1 81 ? 33.256 -39.057 34.635 1.00 52.50 171 VAL B O 1
ATOM 2235 N N . CYS B 1 82 ? 34.504 -37.274 35.188 1.00 44.23 172 CYS B N 1
ATOM 2236 C CA . CYS B 1 82 ? 35.439 -37.408 34.087 1.00 52.13 172 CYS B CA 1
ATOM 2237 C C . CYS B 1 82 ? 36.743 -38.027 34.597 1.00 55.16 172 CYS B C 1
ATOM 2238 O O . CYS B 1 82 ? 37.350 -37.511 35.540 1.00 49.13 172 CYS B O 1
ATOM 2241 N N . VAL B 1 83 ? 37.155 -39.136 33.982 1.00 52.38 173 VAL B N 1
ATOM 2242 C CA . VAL B 1 83 ? 38.293 -39.912 34.453 1.00 49.53 173 VAL B CA 1
ATOM 2243 C C . VAL B 1 83 ? 39.282 -40.112 33.315 1.00 53.21 173 VAL B C 1
ATOM 2244 O O . VAL B 1 83 ? 38.907 -40.183 32.139 1.00 49.89 173 VAL B O 1
ATOM 2248 N N . GLY B 1 84 ? 40.561 -40.236 33.697 1.00 54.18 174 GLY B N 1
ATOM 2249 C CA . GLY B 1 84 ? 41.664 -40.578 32.818 1.00 53.30 174 GLY B CA 1
ATOM 2250 C C . GLY B 1 84 ? 42.612 -41.550 33.501 1.00 57.94 174 GLY B C 1
ATOM 2251 O O . GLY B 1 84 ? 42.314 -42.013 34.609 1.00 56.01 174 GLY B O 1
ATOM 2252 N N . CYS B 1 85 ? 43.743 -41.882 32.848 1.00 56.91 175 CYS B N 1
ATOM 2253 C CA . CYS B 1 85 ? 44.770 -42.826 33.288 1.00 55.12 175 CYS B CA 1
ATOM 2254 C C . CYS B 1 85 ? 45.863 -42.133 34.093 1.00 57.55 175 CYS B C 1
ATOM 2255 O O . CYS B 1 85 ? 46.332 -41.061 33.702 1.00 52.97 175 CYS B O 1
ATOM 2258 N N . PRO B 1 86 ? 46.266 -42.733 35.217 1.00 59.99 176 PRO B N 1
ATOM 2259 C CA . PRO B 1 86 ? 47.433 -42.219 35.963 1.00 56.94 176 PRO B CA 1
ATOM 2260 C C . PRO B 1 86 ? 48.685 -42.006 35.118 1.00 64.94 176 PRO B C 1
ATOM 2261 O O . PRO B 1 86 ? 49.363 -40.984 35.267 1.00 70.11 176 PRO B O 1
ATOM 2265 N N . THR B 1 87 ? 48.885 -42.854 34.114 1.00 63.46 177 THR B N 1
ATOM 2266 C CA . THR B 1 87 ? 50.024 -42.701 33.179 1.00 62.10 177 THR B CA 1
ATOM 2267 C C . THR B 1 87 ? 49.851 -41.473 32.282 1.00 65.65 177 THR B C 1
ATOM 2268 O O . THR B 1 87 ? 50.826 -41.103 31.614 1.00 69.83 177 THR B O 1
ATOM 2272 N N . ASN B 1 88 ? 48.655 -40.886 32.236 1.00 68.67 178 ASN B N 1
ATOM 2273 C CA . ASN B 1 88 ? 48.404 -39.737 31.324 1.00 70.79 178 ASN B CA 1
ATOM 2274 C C . ASN B 1 88 ? 49.133 -38.511 31.869 1.00 78.07 178 ASN B C 1
ATOM 2275 O O . ASN B 1 88 ? 49.086 -38.299 33.088 1.00 80.78 178 ASN B O 1
ATOM 2280 N N . GLU B 1 89 ? 49.764 -37.734 31.003 1.00 78.77 179 GLU B N 1
ATOM 2281 C CA . GLU B 1 89 ? 50.584 -36.600 31.499 1.00 84.38 179 GLU B CA 1
ATOM 2282 C C . GLU B 1 89 ? 49.713 -35.359 31.629 1.00 86.20 179 GLU B C 1
ATOM 2283 O O . GLU B 1 89 ? 49.593 -34.833 32.743 1.00 92.37 179 GLU B O 1
ATOM 2289 N N . GLN B 1 90 ? 49.128 -34.909 30.525 1.00 84.36 180 GLN B N 1
ATOM 2290 C CA . GLN B 1 90 ? 48.317 -33.670 30.537 1.00 83.17 180 GLN B CA 1
ATOM 2291 C C . GLN B 1 90 ? 47.309 -33.688 31.687 1.00 78.02 180 GLN B C 1
ATOM 2292 O O . GLN B 1 90 ? 46.865 -32.607 32.079 1.00 85.60 180 GLN B O 1
ATOM 2294 N N . LEU B 1 91 ? 46.973 -34.861 32.214 1.00 74.10 181 LEU B N 1
ATOM 2295 C CA . LEU B 1 91 ? 45.899 -34.921 33.236 1.00 80.13 181 LEU B CA 1
ATOM 2296 C C . LEU B 1 91 ? 46.479 -34.617 34.612 1.00 85.01 181 LEU B C 1
ATOM 2297 O O . LEU B 1 91 ? 45.720 -34.660 35.589 1.00 91.04 181 LEU B O 1
ATOM 2302 N N . GLN B 1 92 ? 47.766 -34.304 34.676 1.00 85.42 182 GLN B N 1
ATOM 2303 C CA . GLN B 1 92 ? 48.361 -33.888 35.968 1.00 86.00 182 GLN B CA 1
ATOM 2304 C C . GLN B 1 92 ? 48.236 -32.372 36.037 1.00 86.44 182 GLN B C 1
ATOM 2305 O O . GLN B 1 92 ? 48.885 -31.702 35.221 1.00 88.07 182 GLN B O 1
ATOM 2311 N N . GLY B 1 93 ? 47.395 -31.858 36.938 1.00 83.56 183 GLY B N 1
ATOM 2312 C CA . GLY B 1 93 ? 47.158 -30.404 37.014 1.00 83.37 183 GLY B CA 1
ATOM 2313 C C . GLY B 1 93 ? 45.702 -30.037 36.794 1.00 85.66 183 GLY B C 1
ATOM 2314 O O . GLY B 1 93 ? 44.834 -30.698 37.384 1.00 82.49 183 GLY B O 1
ATOM 2315 N N . GLN B 1 94 ? 45.425 -29.087 35.901 1.00 93.52 184 GLN B N 1
ATOM 2316 C CA . GLN B 1 94 ? 44.029 -28.628 35.692 1.00 90.26 184 GLN B CA 1
ATOM 2317 C C . GLN B 1 94 ? 43.591 -28.858 34.242 1.00 88.87 184 GLN B C 1
ATOM 2318 O O . GLN B 1 94 ? 44.424 -28.673 33.341 1.00 89.95 184 GLN B O 1
ATOM 2324 N N . LEU B 1 95 ? 42.327 -29.235 34.039 1.00 87.97 185 LEU B N 1
ATOM 2325 C CA . LEU B 1 95 ? 41.789 -29.412 32.666 1.00 96.38 185 LEU B CA 1
ATOM 2326 C C . LEU B 1 95 ? 40.664 -28.396 32.408 1.00 99.23 185 LEU B C 1
ATOM 2327 O O . LEU B 1 95 ? 39.816 -28.225 33.306 1.00 92.55 185 LEU B O 1
ATOM 2332 N N . SER B 1 96 ? 40.648 -27.768 31.225 1.00 97.99 186 SER B N 1
ATOM 2333 C CA . SER B 1 96 ? 39.559 -26.818 30.868 1.00 91.43 186 SER B CA 1
ATOM 2334 C C . SER B 1 96 ? 38.539 -27.514 29.962 1.00 89.41 186 SER B C 1
ATOM 2335 O O . SER B 1 96 ? 38.905 -28.530 29.344 1.00 96.34 186 SER B O 1
ATOM 2338 N N . LEU B 1 97 ? 37.319 -26.976 29.869 1.00 94.12 187 LEU B N 1
ATOM 2339 C CA . LEU B 1 97 ? 36.310 -27.553 28.942 1.00 91.04 187 LEU B CA 1
ATOM 2340 C C . LEU B 1 97 ? 36.899 -27.522 27.527 1.00 90.39 187 LEU B C 1
ATOM 2341 O O . LEU B 1 97 ? 36.734 -28.516 26.792 1.00 90.26 187 LEU B O 1
ATOM 2346 N N . GLU B 1 98 ? 37.572 -26.428 27.175 1.00 90.35 188 GLU B N 1
ATOM 2347 C CA . GLU B 1 98 ? 38.236 -26.346 25.850 1.00 95.78 188 GLU B CA 1
ATOM 2348 C C . GLU B 1 98 ? 39.264 -27.482 25.732 1.00 90.99 188 GLU B C 1
ATOM 2349 O O . GLU B 1 98 ? 39.256 -28.187 24.698 1.00 91.43 188 GLU B O 1
ATOM 2355 N N . GLN B 1 99 ? 40.093 -27.666 26.762 1.00 84.57 189 GLN B N 1
ATOM 2356 C CA . GLN B 1 99 ? 41.116 -28.744 26.742 1.00 91.22 189 GLN B CA 1
ATOM 2357 C C . GLN B 1 99 ? 40.420 -30.108 26.617 1.00 88.24 189 GLN B C 1
ATOM 2358 O O . GLN B 1 99 ? 40.896 -30.946 25.827 1.00 88.89 189 GLN B O 1
ATOM 2364 N N . TYR B 1 100 ? 39.334 -30.315 27.363 1.00 83.23 190 TYR B N 1
ATOM 2365 C CA . TYR B 1 100 ? 38.583 -31.595 27.325 1.00 82.84 190 TYR B CA 1
ATOM 2366 C C . TYR B 1 100 ? 38.150 -31.888 25.904 1.00 84.38 190 TYR B C 1
ATOM 2367 O O . TYR B 1 100 ? 38.328 -33.030 25.436 1.00 80.12 190 TYR B O 1
ATOM 2376 N N . MET B 1 101 ? 37.615 -30.881 25.214 1.00 85.54 191 MET B N 1
ATOM 2377 C CA . MET B 1 101 ? 37.075 -31.093 23.847 1.00 78.78 191 MET B CA 1
ATOM 2378 C C . MET B 1 101 ? 38.220 -31.313 22.845 1.00 81.25 191 MET B C 1
ATOM 2379 O O . MET B 1 101 ? 37.919 -31.580 21.665 1.00 82.60 191 MET B O 1
ATOM 2384 N N . SER B 1 102 ? 39.472 -31.187 23.290 1.00 78.28 192 SER B N 1
ATOM 2385 C CA . SER B 1 102 ? 40.633 -31.337 22.374 1.00 71.94 192 SER B CA 1
ATOM 2386 C C . SER B 1 102 ? 41.297 -32.697 22.595 1.00 72.97 192 SER B C 1
ATOM 2387 O O . SER B 1 102 ? 42.265 -33.002 21.873 1.00 75.93 192 SER B O 1
ATOM 2390 N N . MET B 1 103 ? 40.797 -33.476 23.554 1.00 73.44 193 MET B N 1
ATOM 2391 C CA . MET B 1 103 ? 41.441 -34.768 23.894 1.00 66.90 193 MET B CA 1
ATOM 2392 C C . MET B 1 103 ? 40.642 -35.937 23.304 1.00 60.13 193 MET B C 1
ATOM 2393 O O . MET B 1 103 ? 39.544 -35.691 22.776 1.00 61.12 193 MET B O 1
ATOM 2398 N N . GLY B 1 104 ? 41.197 -37.148 23.374 1.00 50.65 194 GLY B N 1
ATOM 2399 C CA . GLY B 1 104 ? 40.504 -38.349 22.874 1.00 51.39 194 GLY B CA 1
ATOM 2400 C C . GLY B 1 104 ? 39.593 -38.922 23.934 1.00 53.96 194 GLY B C 1
ATOM 2401 O O . GLY B 1 104 ? 40.035 -39.019 25.092 1.00 52.31 194 GLY B O 1
ATOM 2402 N N . HIS B 1 105 ? 38.366 -39.292 23.564 1.00 55.74 195 HIS B N 1
ATOM 2403 C CA . HIS B 1 105 ? 37.395 -39.746 24.589 1.00 53.10 195 HIS B CA 1
ATOM 2404 C C . HIS B 1 105 ? 36.923 -41.174 24.342 1.00 48.94 195 HIS B C 1
ATOM 2405 O O . HIS B 1 105 ? 36.812 -41.597 23.183 1.00 47.63 195 HIS B O 1
ATOM 2412 N N . VAL B 1 106 ? 36.669 -41.898 25.432 1.00 49.24 196 VAL B N 1
ATOM 2413 C CA . VAL B 1 106 ? 36.097 -43.270 25.340 1.00 47.86 196 VAL B CA 1
ATOM 2414 C C . VAL B 1 106 ? 34.642 -43.160 25.814 1.00 45.90 196 VAL B C 1
ATOM 2415 O O . VAL B 1 106 ? 34.423 -42.612 26.902 1.00 43.88 196 VAL B O 1
ATOM 2419 N N . ALA B 1 107 ? 33.691 -43.630 25.011 1.00 49.42 197 ALA B N 1
ATOM 2420 C CA . ALA B 1 107 ? 32.259 -43.477 25.360 1.00 44.71 197 ALA B CA 1
ATOM 2421 C C . ALA B 1 107 ? 31.508 -44.804 25.291 1.00 39.95 197 ALA B C 1
ATOM 2422 O O . ALA B 1 107 ? 31.983 -45.748 24.643 1.00 45.12 197 ALA B O 1
ATOM 2424 N N . ALA B 1 108 ? 30.340 -44.852 25.926 1.00 49.02 198 ALA B N 1
ATOM 2425 C CA . ALA B 1 108 ? 29.528 -46.089 25.964 1.00 49.31 198 ALA B CA 1
ATOM 2426 C C . ALA B 1 108 ? 28.321 -45.984 25.035 1.00 53.31 198 ALA B C 1
ATOM 2427 O O . ALA B 1 108 ? 27.625 -44.959 25.087 1.00 47.93 198 ALA B O 1
ATOM 2429 N N . LYS B 1 109 ? 28.082 -47.021 24.235 1.00 53.83 199 LYS B N 1
ATOM 2430 C CA . LYS B 1 109 ? 26.889 -47.061 23.353 1.00 56.93 199 LYS B CA 1
ATOM 2431 C C . LYS B 1 109 ? 26.053 -48.282 23.739 1.00 65.01 199 LYS B C 1
ATOM 2432 O O . LYS B 1 109 ? 26.574 -49.405 23.651 1.00 67.58 199 LYS B O 1
ATOM 2438 N N . PHE B 1 110 ? 24.806 -48.065 24.138 1.00 67.31 200 PHE B N 1
ATOM 2439 C CA . PHE B 1 110 ? 23.981 -49.203 24.616 1.00 74.00 200 PHE B CA 1
ATOM 2440 C C . PHE B 1 110 ? 23.218 -49.812 23.445 1.00 78.23 200 PHE B C 1
ATOM 2441 O O . PHE B 1 110 ? 22.172 -49.268 23.041 1.00 75.84 200 PHE B O 1
ATOM 2449 N N . GLY B 1 111 ? 23.747 -50.913 22.912 1.00 74.27 201 GLY B N 1
ATOM 2450 C CA . GLY B 1 111 ? 23.052 -51.632 21.828 1.00 77.30 201 GLY B CA 1
ATOM 2451 C C . GLY B 1 111 ? 23.062 -50.882 20.516 1.00 83.07 201 GLY B C 1
ATOM 2452 O O . GLY B 1 111 ? 24.150 -50.738 19.930 1.00 86.76 201 GLY B O 1
ATOM 2453 N N . ARG B 1 112 ? 21.888 -50.456 20.052 1.00 83.41 202 ARG B N 1
ATOM 2454 C CA . ARG B 1 112 ? 21.766 -49.758 18.752 1.00 78.35 202 ARG B CA 1
ATOM 2455 C C . ARG B 1 112 ? 21.811 -48.245 18.981 1.00 78.86 202 ARG B C 1
ATOM 2456 O O . ARG B 1 112 ? 21.464 -47.497 18.050 1.00 83.70 202 ARG B O 1
ATOM 2458 N N . GLY B 1 113 ? 22.226 -47.819 20.176 1.00 80.76 203 GLY B N 1
ATOM 2459 C CA . GLY B 1 113 ? 22.324 -46.380 20.492 1.00 83.15 203 GLY B CA 1
ATOM 2460 C C . GLY B 1 113 ? 20.980 -45.693 20.400 1.00 83.99 203 GLY B C 1
ATOM 2461 O O . GLY B 1 113 ? 20.938 -44.552 19.903 1.00 85.66 203 GLY B O 1
ATOM 2462 N N . LEU B 1 114 ? 19.923 -46.349 20.881 1.00 85.35 204 LEU B N 1
ATOM 2463 C CA . LEU B 1 114 ? 18.556 -45.787 20.777 1.00 80.75 204 LEU B CA 1
ATOM 2464 C C . LEU B 1 114 ? 18.487 -44.484 21.580 1.00 87.41 204 LEU B C 1
ATOM 2465 O O . LEU B 1 114 ? 17.984 -43.481 21.035 1.00 92.08 204 LEU B O 1
ATOM 2467 N N . LYS B 1 115 ? 18.994 -44.499 22.811 1.00 82.29 205 LYS B N 1
ATOM 2468 C CA . LYS B 1 115 ? 18.963 -43.287 23.666 1.00 84.62 205 LYS B CA 1
ATOM 2469 C C . LYS B 1 115 ? 20.399 -42.810 23.903 1.00 87.27 205 LYS B C 1
ATOM 2470 O O . LYS B 1 115 ? 21.320 -43.645 23.906 1.00 85.17 205 LYS B O 1
ATOM 2476 N N . PRO B 1 116 ? 20.622 -41.495 24.082 1.00 89.86 206 PRO B N 1
ATOM 2477 C CA . PRO B 1 116 ? 21.963 -40.977 24.275 1.00 86.02 206 PRO B CA 1
ATOM 2478 C C . PRO B 1 116 ? 22.443 -41.086 25.708 1.00 86.99 206 PRO B C 1
ATOM 2479 O O . PRO B 1 116 ? 21.614 -41.224 26.617 1.00 81.60 206 PRO B O 1
ATOM 2483 N N . SER B 1 117 ? 23.760 -41.030 25.904 1.00 86.30 207 SER B N 1
ATOM 2484 C CA . SER B 1 117 ? 24.327 -41.045 27.275 1.00 82.81 207 SER B CA 1
ATOM 2485 C C . SER B 1 117 ? 23.928 -39.749 27.984 1.00 82.03 207 SER B C 1
ATOM 2486 O O . SER B 1 117 ? 23.523 -38.800 27.287 1.00 80.58 207 SER B O 1
ATOM 2489 N N . VAL B 1 118 ? 24.029 -39.708 29.309 1.00 77.04 208 VAL B N 1
ATOM 2490 C CA . VAL B 1 118 ? 23.541 -38.496 30.025 1.00 73.88 208 VAL B CA 1
ATOM 2491 C C . VAL B 1 118 ? 24.379 -37.290 29.568 1.00 76.99 208 VAL B C 1
ATOM 2492 O O . VAL B 1 118 ? 23.781 -36.230 29.310 1.00 79.12 208 VAL B O 1
ATOM 2496 N N . GLU B 1 119 ? 25.700 -37.447 29.454 1.00 77.65 209 GLU B N 1
ATOM 2497 C CA . GLU B 1 119 ? 26.585 -36.303 29.093 1.00 68.67 209 GLU B CA 1
ATOM 2498 C C . GLU B 1 119 ? 26.407 -35.969 27.606 1.00 66.10 209 GLU B C 1
ATOM 2499 O O . GLU B 1 119 ? 26.322 -34.774 27.283 1.00 62.64 209 GLU B O 1
ATOM 2505 N N . GLN B 1 120 ? 26.331 -36.987 26.756 1.00 66.36 210 GLN B N 1
ATOM 2506 C CA . GLN B 1 120 ? 26.164 -36.787 25.297 1.00 68.19 210 GLN B CA 1
ATOM 2507 C C . GLN B 1 120 ? 25.045 -35.773 25.034 1.00 67.23 210 GLN B C 1
ATOM 2508 O O . GLN B 1 120 ? 23.870 -36.177 25.127 1.00 74.07 210 GLN B O 1
ATOM 2514 N N . LYS B 1 129 ? 30.906 -30.899 19.745 1.00 81.02 219 LYS B N 1
ATOM 2515 C CA . LYS B 1 129 ? 30.905 -32.333 20.137 1.00 83.70 219 LYS B CA 1
ATOM 2516 C C . LYS B 1 129 ? 32.330 -32.769 20.524 1.00 83.26 219 LYS B C 1
ATOM 2517 O O . LYS B 1 129 ? 33.284 -32.032 20.212 1.00 81.36 219 LYS B O 1
ATOM 2519 N N . ARG B 1 130 ? 32.461 -33.917 21.189 1.00 82.45 220 ARG B N 1
ATOM 2520 C CA . ARG B 1 130 ? 33.791 -34.435 21.594 1.00 76.66 220 ARG B CA 1
ATOM 2521 C C . ARG B 1 130 ? 34.305 -35.406 20.533 1.00 69.52 220 ARG B C 1
ATOM 2522 O O . ARG B 1 130 ? 33.484 -35.924 19.758 1.00 64.92 220 ARG B O 1
ATOM 2530 N N . ARG B 1 131 ? 35.617 -35.635 20.504 1.00 72.88 221 ARG B N 1
ATOM 2531 C CA . ARG B 1 131 ? 36.191 -36.628 19.563 1.00 67.73 221 ARG B CA 1
ATOM 2532 C C . ARG B 1 131 ? 36.245 -37.984 20.273 1.00 65.14 221 ARG B C 1
ATOM 2533 O O . ARG B 1 131 ? 37.081 -38.150 21.183 1.00 61.52 221 ARG B O 1
ATOM 2541 N N . ILE B 1 132 ? 35.367 -38.899 19.878 1.00 53.22 222 ILE B N 1
ATOM 2542 C CA . ILE B 1 132 ? 35.320 -40.240 20.526 1.00 58.54 222 ILE B CA 1
ATOM 2543 C C . ILE B 1 132 ? 36.170 -41.212 19.697 1.00 51.98 222 ILE B C 1
ATOM 2544 O O . ILE B 1 132 ? 35.804 -41.487 18.542 1.00 55.65 222 ILE B O 1
ATOM 2549 N N . GLU B 1 133 ? 37.266 -41.693 20.277 1.00 55.08 223 GLU B N 1
ATOM 2550 C CA . GLU B 1 133 ? 38.195 -42.595 19.559 1.00 53.92 223 GLU B CA 1
ATOM 2551 C C . GLU B 1 133 ? 37.908 -44.046 19.949 1.00 50.71 223 GLU B C 1
ATOM 2552 O O . GLU B 1 133 ? 38.461 -44.946 19.309 1.00 52.81 223 GLU B O 1
ATOM 2558 N N . LEU B 1 134 ? 37.090 -44.248 20.977 1.00 47.47 224 LEU B N 1
ATOM 2559 C CA . LEU B 1 134 ? 36.722 -45.623 21.387 1.00 47.45 224 LEU B CA 1
ATOM 2560 C C . LEU B 1 134 ? 35.256 -45.663 21.826 1.00 51.69 224 LEU B C 1
ATOM 2561 O O . LEU B 1 134 ? 34.907 -44.975 22.788 1.00 45.64 224 LEU B O 1
ATOM 2566 N N . VAL B 1 135 ? 34.439 -46.434 21.112 1.00 51.18 225 VAL B N 1
ATOM 2567 C CA . VAL B 1 135 ? 33.017 -46.617 21.509 1.00 50.41 225 VAL B CA 1
ATOM 2568 C C . VAL B 1 135 ? 32.917 -48.047 22.042 1.00 49.09 225 VAL B C 1
ATOM 2569 O O . VAL B 1 135 ? 33.321 -48.970 21.321 1.00 48.93 225 VAL B O 1
ATOM 2573 N N . VAL B 1 136 ? 32.429 -48.208 23.266 1.00 49.90 226 VAL B N 1
ATOM 2574 C CA . VAL B 1 136 ? 32.403 -49.560 23.893 1.00 54.11 226 VAL B CA 1
ATOM 2575 C C . VAL B 1 136 ? 30.948 -49.949 24.202 1.00 48.76 226 VAL B C 1
ATOM 2576 O O . VAL B 1 136 ? 30.149 -49.054 24.503 1.00 48.47 226 VAL B O 1
ATOM 2580 N N . PRO B 1 137 ? 30.580 -51.237 24.110 1.00 42.96 227 PRO B N 1
ATOM 2581 C CA . PRO B 1 137 ? 29.199 -51.636 24.314 1.00 47.43 227 PRO B CA 1
ATOM 2582 C C . PRO B 1 137 ? 28.630 -51.422 25.718 1.00 55.59 227 PRO B C 1
ATOM 2583 O O . PRO B 1 137 ? 27.476 -51.807 25.943 1.00 58.47 227 PRO B O 1
ATOM 2587 N N . GLY B 1 138 ? 29.393 -50.822 26.627 1.00 54.99 228 GLY B N 1
ATOM 2588 C CA . GLY B 1 138 ? 28.867 -50.513 27.970 1.00 48.75 228 GLY B CA 1
ATOM 2589 C C . GLY B 1 138 ? 29.784 -49.591 28.740 1.00 51.81 228 GLY B C 1
ATOM 2590 O O . GLY B 1 138 ? 30.691 -49.026 28.121 1.00 56.73 228 GLY B O 1
ATOM 2591 N N . PHE B 1 139 ? 29.557 -49.449 30.044 1.00 43.42 229 PHE B N 1
ATOM 2592 C CA . PHE B 1 139 ? 30.392 -48.565 30.890 1.00 46.11 229 PHE B CA 1
ATOM 2593 C C . PHE B 1 139 ? 31.496 -49.356 31.561 1.00 45.73 229 PHE B C 1
ATOM 2594 O O . PHE B 1 139 ? 32.551 -48.779 31.850 1.00 43.02 229 PHE B O 1
ATOM 2602 N N . ASN B 1 140 ? 31.278 -50.641 31.802 1.00 41.15 230 ASN B N 1
ATOM 2603 C CA . ASN B 1 140 ? 32.243 -51.458 32.581 1.00 41.78 230 ASN B CA 1
ATOM 2604 C C . ASN B 1 140 ? 33.562 -51.673 31.833 1.00 42.88 230 ASN B C 1
ATOM 2605 O O . ASN B 1 140 ? 34.595 -51.770 32.504 1.00 47.59 230 ASN B O 1
ATOM 2610 N N . LEU B 1 141 ? 33.526 -51.761 30.511 1.00 41.21 231 LEU B N 1
ATOM 2611 C CA . LEU B 1 141 ? 34.752 -52.022 29.717 1.00 35.98 231 LEU B CA 1
ATOM 2612 C C . LEU B 1 141 ? 35.535 -50.723 29.508 1.00 43.34 231 LEU B C 1
ATOM 2613 O O . LEU B 1 141 ? 36.638 -50.792 28.952 1.00 43.68 231 LEU B O 1
ATOM 2618 N N . ILE B 1 142 ? 34.975 -49.592 29.922 1.00 41.24 232 ILE B N 1
ATOM 2619 C CA . ILE B 1 142 ? 35.643 -48.284 29.670 1.00 46.61 232 ILE B CA 1
ATOM 2620 C C . ILE B 1 142 ? 36.889 -48.154 30.560 1.00 42.55 232 ILE B C 1
ATOM 2621 O O . ILE B 1 142 ? 37.965 -47.901 30.007 1.00 43.93 232 ILE B O 1
ATOM 2626 N N . PRO B 1 143 ? 36.829 -48.336 31.893 1.00 40.25 233 PRO B N 1
ATOM 2627 C CA . PRO B 1 143 ? 38.032 -48.183 32.688 1.00 43.13 233 PRO B CA 1
ATOM 2628 C C . PRO B 1 143 ? 39.183 -49.076 32.210 1.00 47.26 233 PRO B C 1
ATOM 2629 O O . PRO B 1 143 ? 40.282 -48.553 31.969 1.00 47.37 233 PRO B O 1
ATOM 2633 N N . PRO B 1 144 ? 39.012 -50.403 32.035 1.00 43.45 234 PRO B N 1
ATOM 2634 C CA . PRO B 1 144 ? 40.084 -51.229 31.506 1.00 43.07 234 PRO B CA 1
ATOM 2635 C C . PRO B 1 144 ? 40.658 -50.855 30.137 1.00 46.75 234 PRO B C 1
ATOM 2636 O O . PRO B 1 144 ? 41.869 -51.008 29.940 1.00 50.10 234 PRO B O 1
ATOM 2640 N N . LEU B 1 145 ? 39.825 -50.387 29.214 1.00 46.11 235 LEU B N 1
ATOM 2641 C CA . LEU B 1 145 ? 40.293 -50.138 27.831 1.00 44.59 235 LEU B CA 1
ATOM 2642 C C . LEU B 1 145 ? 40.788 -48.696 27.718 1.00 44.22 235 LEU B C 1
ATOM 2643 O O . LEU B 1 145 ? 41.352 -48.350 26.675 1.00 48.11 235 LEU B O 1
ATOM 2648 N N . LEU B 1 146 ? 40.604 -47.902 28.764 1.00 44.76 236 LEU B N 1
ATOM 2649 C CA . LEU B 1 146 ? 41.136 -46.520 28.783 1.00 46.35 236 LEU B CA 1
ATOM 2650 C C . LEU B 1 146 ? 42.496 -46.554 29.482 1.00 48.31 236 LEU B C 1
ATOM 2651 O O . LEU B 1 146 ? 43.335 -45.677 29.227 1.00 46.54 236 LEU B O 1
ATOM 2656 N N . SER B 1 147 ? 42.694 -47.552 30.335 1.00 50.32 237 SER B N 1
ATOM 2657 C CA . SER B 1 147 ? 43.971 -47.679 31.070 1.00 47.40 237 SER B CA 1
ATOM 2658 C C . SER B 1 147 ? 45.105 -47.914 30.077 1.00 46.18 237 SER B C 1
ATOM 2659 O O . SER B 1 147 ? 44.988 -48.834 29.260 1.00 52.01 237 SER B O 1
ATOM 2662 N N . GLY B 1 148 ? 46.146 -47.095 30.150 1.00 45.86 238 GLY B N 1
ATOM 2663 C CA . GLY B 1 148 ? 47.321 -47.285 29.289 1.00 51.24 238 GLY B CA 1
ATOM 2664 C C . GLY B 1 148 ? 47.291 -46.348 28.117 1.00 48.51 238 GLY B C 1
ATOM 2665 O O . GLY B 1 148 ? 48.184 -46.447 27.259 1.00 53.47 238 GLY B O 1
ATOM 2666 N N . THR B 1 149 ? 46.302 -45.466 28.075 1.00 50.33 239 THR B N 1
ATOM 2667 C CA . THR B 1 149 ? 46.146 -44.579 26.912 1.00 47.80 239 THR B CA 1
ATOM 2668 C C . THR B 1 149 ? 45.998 -43.154 27.385 1.00 53.18 239 THR B C 1
ATOM 2669 O O . THR B 1 149 ? 45.887 -42.942 28.605 1.00 51.46 239 THR B O 1
ATOM 2673 N N . ASN B 1 150 ? 46.017 -42.208 26.454 1.00 49.01 240 ASN B N 1
ATOM 2674 C CA . ASN B 1 150 ? 45.849 -40.774 26.786 1.00 56.15 240 ASN B CA 1
ATOM 2675 C C . ASN B 1 150 ? 44.381 -40.409 26.610 1.00 60.11 240 ASN B C 1
ATOM 2676 O O . ASN B 1 150 ? 44.094 -39.224 26.382 1.00 59.47 240 ASN B O 1
ATOM 2681 N N . ARG B 1 151 ? 43.500 -41.401 26.688 1.00 53.11 241 ARG B N 1
ATOM 2682 C CA . ARG B 1 151 ? 42.067 -41.139 26.429 1.00 48.80 241 ARG B CA 1
ATOM 2683 C C . ARG B 1 151 ? 41.336 -40.872 27.747 1.00 49.68 241 ARG B C 1
ATOM 2684 O O . ARG B 1 151 ? 41.768 -41.386 28.788 1.00 46.96 241 ARG B O 1
ATOM 2692 N N . ILE B 1 152 ? 40.291 -40.060 27.683 1.00 45.47 242 ILE B N 1
ATOM 2693 C CA . ILE B 1 152 ? 39.503 -39.712 28.891 1.00 45.91 242 ILE B CA 1
ATOM 2694 C C . ILE B 1 152 ? 38.068 -40.209 28.675 1.00 49.24 242 ILE B C 1
ATOM 2695 O O . ILE B 1 152 ? 37.717 -40.524 27.533 1.00 47.82 242 ILE B O 1
ATOM 2700 N N . ALA B 1 153 ? 37.294 -40.285 29.746 1.00 52.63 243 ALA B N 1
ATOM 2701 C CA . ALA B 1 153 ? 35.900 -40.742 29.633 1.00 48.48 243 ALA B CA 1
ATOM 2702 C C . ALA B 1 153 ? 35.057 -40.124 30.736 1.00 51.58 243 ALA B C 1
ATOM 2703 O O . ALA B 1 153 ? 35.624 -39.636 31.720 1.00 51.42 243 ALA B O 1
ATOM 2705 N N . THR B 1 154 ? 33.739 -40.141 30.553 1.00 50.25 244 THR B N 1
ATOM 2706 C CA . THR B 1 154 ? 32.827 -39.662 31.587 1.00 48.28 244 THR B CA 1
ATOM 2707 C C . THR B 1 154 ? 31.901 -40.803 31.948 1.00 48.94 244 THR B C 1
ATOM 2708 O O . THR B 1 154 ? 31.244 -41.368 31.069 1.00 56.19 244 THR B O 1
ATOM 2712 N N . ILE B 1 155 ? 31.870 -41.155 33.230 1.00 48.76 245 ILE B N 1
ATOM 2713 C CA . ILE B 1 155 ? 31.228 -42.380 33.712 1.00 47.84 245 ILE B CA 1
ATOM 2714 C C . ILE B 1 155 ? 30.760 -42.197 35.160 1.00 44.37 245 ILE B C 1
ATOM 2715 O O . ILE B 1 155 ? 31.104 -41.196 35.800 1.00 48.46 245 ILE B O 1
ATOM 2720 N N . PRO B 1 156 ? 29.938 -43.092 35.702 1.00 41.89 246 PRO B N 1
ATOM 2721 C CA . PRO B 1 156 ? 29.492 -42.936 37.095 1.00 42.90 246 PRO B CA 1
ATOM 2722 C C . PRO B 1 156 ? 30.627 -43.032 38.115 1.00 43.77 246 PRO B C 1
ATOM 2723 O O . PRO B 1 156 ? 31.499 -43.892 38.036 1.00 45.12 246 PRO B O 1
ATOM 2727 N N . LEU B 1 157 ? 30.581 -42.158 39.122 1.00 48.12 247 LEU B N 1
ATOM 2728 C CA . LEU B 1 157 ? 31.619 -42.150 40.150 1.00 49.47 247 LEU B CA 1
ATOM 2729 C C . LEU B 1 157 ? 31.618 -43.428 40.982 1.00 51.83 247 LEU B C 1
ATOM 2730 O O . LEU B 1 157 ? 32.671 -43.851 41.471 1.00 56.75 247 LEU B O 1
ATOM 2735 N N . ARG B 1 158 ? 30.457 -44.064 41.140 1.00 47.58 248 ARG B N 1
ATOM 2736 C CA . ARG B 1 158 ? 30.404 -45.365 41.802 1.00 48.90 248 ARG B CA 1
ATOM 2737 C C . ARG B 1 158 ? 31.193 -46.430 41.034 1.00 47.09 248 ARG B C 1
ATOM 2738 O O . ARG B 1 158 ? 31.745 -47.363 41.646 1.00 42.71 248 ARG B O 1
ATOM 2746 N N . LEU B 1 159 ? 31.252 -46.310 39.696 1.00 41.96 249 LEU B N 1
ATOM 2747 C CA . LEU B 1 159 ? 32.060 -47.227 38.903 1.00 44.27 249 LEU B CA 1
ATOM 2748 C C . LEU B 1 159 ? 33.526 -47.014 39.187 1.00 46.32 249 LEU B C 1
ATOM 2749 O O . LEU B 1 159 ? 34.279 -47.980 39.379 1.00 47.63 249 LEU B O 1
ATOM 2754 N N . VAL B 1 160 ? 33.942 -45.750 39.231 1.00 43.44 250 VAL B N 1
ATOM 2755 C CA . VAL B 1 160 ? 35.315 -45.426 39.582 1.00 46.53 250 VAL B CA 1
ATOM 2756 C C . VAL B 1 160 ? 35.676 -46.050 40.912 1.00 46.75 250 VAL B C 1
ATOM 2757 O O . VAL B 1 160 ? 36.686 -46.739 41.035 1.00 48.26 250 VAL B O 1
ATOM 2761 N N . LYS B 1 161 ? 34.819 -45.932 41.913 1.00 51.15 251 LYS B N 1
ATOM 2762 C CA . LYS B 1 161 ? 35.187 -46.436 43.261 1.00 49.33 251 LYS B CA 1
ATOM 2763 C C . LYS B 1 161 ? 35.290 -47.970 43.294 1.00 50.20 251 LYS B C 1
ATOM 2764 O O . LYS B 1 161 ? 35.909 -48.487 44.236 1.00 59.90 251 LYS B O 1
ATOM 2770 N N . HIS B 1 162 ? 34.712 -48.670 42.324 1.00 49.71 252 HIS B N 1
ATOM 2771 C CA . HIS B 1 162 ? 34.723 -50.158 42.305 1.00 50.96 252 HIS B CA 1
ATOM 2772 C C . HIS B 1 162 ? 36.053 -50.670 41.749 1.00 56.54 252 HIS B C 1
ATOM 2773 O O . HIS B 1 162 ? 36.553 -51.704 42.220 1.00 59.99 252 HIS B O 1
ATOM 2780 N N . TYR B 1 163 ? 36.617 -49.959 40.776 1.00 51.08 253 TYR B N 1
ATOM 2781 C CA . TYR B 1 163 ? 37.894 -50.378 40.145 1.00 59.17 253 TYR B CA 1
ATOM 2782 C C . TYR B 1 163 ? 39.067 -49.749 40.874 1.00 59.28 253 TYR B C 1
ATOM 2783 O O . TYR B 1 163 ? 40.199 -49.874 40.397 1.00 55.77 253 TYR B O 1
ATOM 2792 N N . GLU B 1 164 ? 38.813 -49.115 42.014 1.00 59.21 254 GLU B N 1
ATOM 2793 C CA . GLU B 1 164 ? 39.869 -48.368 42.737 1.00 64.52 254 GLU B CA 1
ATOM 2794 C C . GLU B 1 164 ? 41.095 -49.252 43.013 1.00 65.18 254 GLU B C 1
ATOM 2795 O O . GLU B 1 164 ? 42.222 -48.727 42.946 1.00 64.97 254 GLU B O 1
ATOM 2797 N N . ARG B 1 165 ? 40.884 -50.528 43.322 1.00 66.33 255 ARG B N 1
ATOM 2798 C CA . ARG B 1 165 ? 42.012 -51.413 43.682 1.00 67.22 255 ARG B CA 1
ATOM 2799 C C . ARG B 1 165 ? 42.354 -52.306 42.485 1.00 67.03 255 ARG B C 1
ATOM 2800 O O . ARG B 1 165 ? 43.208 -53.193 42.642 1.00 76.57 255 ARG B O 1
ATOM 2802 N N . THR B 1 166 ? 41.714 -52.073 41.344 1.00 66.13 256 THR B N 1
ATOM 2803 C CA . THR B 1 166 ? 41.977 -52.868 40.136 1.00 61.39 256 THR B CA 1
ATOM 2804 C C . THR B 1 166 ? 42.595 -51.954 39.110 1.00 60.18 256 THR B C 1
ATOM 2805 O O . THR B 1 166 ? 43.818 -52.024 38.927 1.00 64.55 256 THR B O 1
ATOM 2809 N N . ILE B 1 167 ? 41.779 -51.132 38.457 1.00 56.66 257 ILE B N 1
ATOM 2810 C CA . ILE B 1 167 ? 42.313 -50.140 37.486 1.00 54.63 257 ILE B CA 1
ATOM 2811 C C . ILE B 1 167 ? 42.344 -48.780 38.195 1.00 60.14 257 ILE B C 1
ATOM 2812 O O . ILE B 1 167 ? 41.273 -48.225 38.483 1.00 66.48 257 ILE B O 1
ATOM 2817 N N . PRO B 1 168 ? 43.520 -48.196 38.526 1.00 65.30 258 PRO B N 1
ATOM 2818 C CA . PRO B 1 168 ? 43.534 -46.882 39.131 1.00 60.63 258 PRO B CA 1
ATOM 2819 C C . PRO B 1 168 ? 43.116 -45.885 38.095 1.00 58.31 258 PRO B C 1
ATOM 2820 O O . PRO B 1 168 ? 43.463 -46.034 36.913 1.00 58.67 258 PRO B O 1
ATOM 2824 N N . LEU B 1 169 ? 42.373 -44.872 38.521 1.00 56.52 259 LEU B N 1
ATOM 2825 C CA . LEU B 1 169 ? 41.898 -43.852 37.561 1.00 56.55 259 LEU B CA 1
ATOM 2826 C C . LEU B 1 169 ? 42.080 -42.475 38.194 1.00 54.34 259 LEU B C 1
ATOM 2827 O O . LEU B 1 169 ? 41.978 -42.377 39.425 1.00 57.61 259 LEU B O 1
ATOM 2832 N N . ARG B 1 170 ? 42.375 -41.473 37.376 1.00 51.47 260 ARG B N 1
ATOM 2833 C CA . ARG B 1 170 ? 42.496 -40.090 37.886 1.00 50.35 260 ARG B CA 1
ATOM 2834 C C . ARG B 1 170 ? 41.152 -39.383 37.696 1.00 56.69 260 ARG B C 1
ATOM 2835 O O . ARG B 1 170 ? 40.703 -39.272 36.544 1.00 51.23 260 ARG B O 1
ATOM 2837 N N . ILE B 1 171 ? 40.555 -38.908 38.787 1.00 59.51 261 ILE B N 1
ATOM 2838 C CA 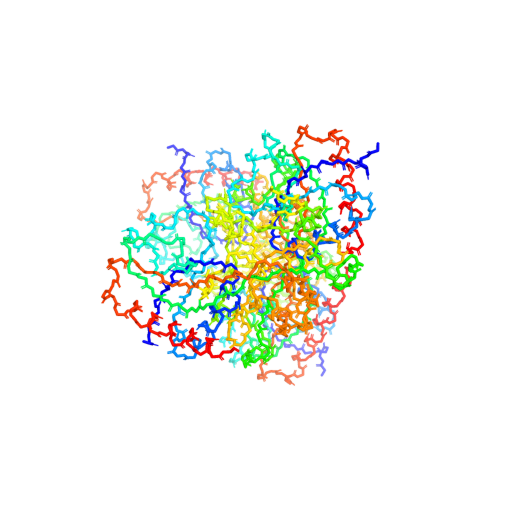. ILE B 1 171 ? 39.279 -38.145 38.697 1.00 58.60 261 ILE B CA 1
ATOM 2839 C C . ILE B 1 171 ? 39.631 -36.699 38.345 1.00 60.48 261 ILE B C 1
ATOM 2840 O O . ILE B 1 171 ? 40.296 -36.047 39.157 1.00 63.92 261 ILE B O 1
ATOM 2845 N N . ILE B 1 172 ? 39.188 -36.233 37.181 1.00 61.29 262 ILE B N 1
ATOM 2846 C CA . ILE B 1 172 ? 39.532 -34.868 36.702 1.00 62.27 262 ILE B CA 1
ATOM 2847 C C . ILE B 1 172 ? 38.370 -33.910 36.991 1.00 78.81 262 ILE B C 1
ATOM 2848 O O . ILE B 1 172 ? 37.325 -34.032 36.335 1.00 85.11 262 ILE B O 1
ATOM 2853 N N . GLU B 1 173 ? 38.536 -33.002 37.949 1.00 86.64 263 GLU B N 1
ATOM 2854 C CA . GLU B 1 173 ? 37.502 -31.969 38.215 1.00 93.31 263 GLU B CA 1
ATOM 2855 C C . GLU B 1 173 ? 38.024 -30.665 37.594 1.00 100.79 263 GLU B C 1
ATOM 2856 O O . GLU B 1 173 ? 39.215 -30.697 37.210 1.00 95.81 263 GLU B O 1
ATOM 2862 N N . HIS B 1 174 ? 37.186 -29.627 37.466 1.00 95.71 264 HIS B N 1
ATOM 2863 C CA . HIS B 1 174 ? 37.556 -28.308 36.867 1.00 95.23 264 HIS B CA 1
ATOM 2864 C C . HIS B 1 174 ? 36.959 -28.123 35.459 1.00 104.64 264 HIS B C 1
ATOM 2865 O O . HIS B 1 174 ? 36.254 -27.104 35.291 1.00 97.11 264 HIS B O 1
ATOM 2867 N N . PRO B 1 175 ? 37.176 -29.020 34.457 1.00 110.68 265 PRO B N 1
ATOM 2868 C CA . PRO B 1 175 ? 36.575 -28.903 33.130 1.00 102.88 265 PRO B CA 1
ATOM 2869 C C . PRO B 1 175 ? 35.270 -29.611 33.150 1.00 91.72 265 PRO B C 1
ATOM 2870 O O . PRO B 1 175 ? 34.979 -30.385 32.224 1.00 79.83 265 PRO B O 1
ATOM 2874 N N . LEU B 1 176 ? 34.478 -29.335 34.175 1.00 92.84 266 LEU B N 1
ATOM 2875 C CA . LEU B 1 176 ? 33.258 -30.143 34.293 1.00 86.14 266 LEU B CA 1
ATOM 2876 C C . LEU B 1 176 ? 32.209 -29.464 35.148 1.00 77.35 266 LEU B C 1
ATOM 2877 O O . LEU B 1 176 ? 32.485 -29.174 36.320 1.00 78.04 266 LEU B O 1
ATOM 2879 N N . PRO B 1 177 ? 31.015 -29.213 34.600 1.00 73.46 267 PRO B N 1
ATOM 2880 C CA . PRO B 1 177 ? 29.945 -28.735 35.434 1.00 63.18 267 PRO B CA 1
ATOM 2881 C C . PRO B 1 177 ? 29.691 -29.957 36.266 1.00 58.81 267 PRO B C 1
ATOM 2882 O O . PRO B 1 177 ? 29.920 -31.069 35.785 1.00 65.44 267 PRO B O 1
ATOM 2886 N N . LEU B 1 178 ? 29.270 -29.778 37.510 1.00 57.77 268 LEU B N 1
ATOM 2887 C CA . LEU B 1 178 ? 28.878 -30.947 38.330 1.00 56.65 268 LEU B CA 1
ATOM 2888 C C . LEU B 1 178 ? 27.570 -31.499 37.762 1.00 54.17 268 LEU B C 1
ATOM 2889 O O . LEU B 1 178 ? 26.579 -30.764 37.750 1.00 55.66 268 LEU B O 1
ATOM 2894 N N . VAL B 1 179 ? 27.598 -32.738 37.277 1.00 53.72 269 VAL B N 1
ATOM 2895 C CA . VAL B 1 179 ? 26.379 -33.370 36.706 1.00 53.64 269 VAL B CA 1
ATOM 2896 C C . VAL B 1 179 ? 26.059 -34.633 37.507 1.00 53.93 269 VAL B C 1
ATOM 2897 O O . VAL B 1 179 ? 26.924 -35.507 37.608 1.00 55.71 269 VAL B O 1
ATOM 2901 N N . SER B 1 180 ? 24.856 -34.690 38.062 1.00 54.12 270 SER B N 1
ATOM 2902 C CA . SER B 1 180 ? 24.422 -35.870 38.837 1.00 50.29 270 SER B CA 1
ATOM 2903 C C . SER B 1 180 ? 22.997 -36.218 38.420 1.00 50.43 270 SER B C 1
ATOM 2904 O O . SER B 1 180 ? 22.158 -35.313 38.399 1.00 53.07 270 SER B O 1
ATOM 2907 N N . PHE B 1 181 ? 22.755 -37.472 38.056 1.00 51.81 271 PHE B N 1
ATOM 2908 C CA . PHE B 1 181 ? 21.392 -37.880 37.763 1.00 46.26 271 PHE B CA 1
ATOM 2909 C C . PHE B 1 181 ? 20.911 -38.802 38.877 1.00 50.66 271 PHE B C 1
ATOM 2910 O O . PHE B 1 181 ? 21.573 -38.965 39.905 1.00 52.10 271 PHE B O 1
ATOM 2918 N N . THR B 1 182 ? 19.724 -39.383 38.700 1.00 51.20 272 THR B N 1
ATOM 2919 C CA . THR B 1 182 ? 19.125 -40.230 39.730 1.00 55.85 272 THR B CA 1
ATOM 2920 C C . THR B 1 182 ? 18.788 -41.588 39.140 1.00 54.12 272 THR B C 1
ATOM 2921 O O . THR B 1 182 ? 17.915 -41.693 38.271 1.00 59.33 272 THR B O 1
ATOM 2925 N N . GLU B 1 183 ? 19.482 -42.624 39.595 1.00 45.32 273 GLU B N 1
ATOM 2926 C CA . GLU B 1 183 ? 19.136 -43.965 39.151 1.00 54.40 273 GLU B CA 1
ATOM 2927 C C . GLU B 1 183 ? 17.858 -44.409 39.839 1.00 57.45 273 GLU B C 1
ATOM 2928 O O . GLU B 1 183 ? 17.694 -44.216 41.055 1.00 56.14 273 GLU B O 1
ATOM 2934 N N . ALA B 1 184 ? 16.963 -45.024 39.055 1.00 51.25 274 ALA B N 1
ATOM 2935 C CA . ALA B 1 184 ? 15.644 -45.418 39.513 1.00 55.80 274 ALA B CA 1
ATOM 2936 C C . ALA B 1 184 ? 15.231 -46.746 38.881 1.00 61.44 274 ALA B C 1
ATOM 2937 O O . ALA B 1 184 ? 15.860 -47.250 37.932 1.00 55.85 274 ALA B O 1
ATOM 2939 N N . VAL B 1 185 ? 14.160 -47.315 39.445 1.00 57.64 275 VAL B N 1
ATOM 2940 C CA . VAL B 1 185 ? 13.583 -48.577 39.006 1.00 59.28 275 VAL B CA 1
ATOM 2941 C C . VAL B 1 185 ? 12.133 -48.336 38.598 1.00 60.24 275 VAL B C 1
ATOM 2942 O O . VAL B 1 185 ? 11.425 -47.534 39.216 1.00 60.73 275 VAL B O 1
ATOM 2946 N N . GLN B 1 186 ? 11.698 -49.029 37.553 1.00 54.40 276 GLN B N 1
ATOM 2947 C CA . GLN B 1 186 ? 10.347 -48.949 37.031 1.00 55.00 276 GLN B CA 1
ATOM 2948 C C . GLN B 1 186 ? 9.845 -50.375 36.868 1.00 59.60 276 GLN B C 1
ATOM 2949 O O . GLN B 1 186 ? 10.640 -51.298 36.665 1.00 59.57 276 GLN B O 1
ATOM 2955 N N . TRP B 1 187 ? 8.539 -50.566 37.023 1.00 62.20 277 TRP B N 1
ATOM 2956 C CA . TRP B 1 187 ? 7.880 -51.851 36.806 1.00 56.62 277 TRP B CA 1
ATOM 2957 C C . TRP B 1 187 ? 6.638 -51.628 35.988 1.00 53.85 277 TRP B C 1
ATOM 2958 O O . TRP B 1 187 ? 6.101 -50.507 35.941 1.00 57.23 277 TRP B O 1
ATOM 2969 N N . PRO B 1 188 ? 6.144 -52.643 35.270 1.00 57.13 278 PRO B N 1
ATOM 2970 C CA . PRO B 1 188 ? 4.900 -52.489 34.504 1.00 61.82 278 PRO B CA 1
ATOM 2971 C C . PRO B 1 188 ? 3.694 -52.156 35.388 1.00 63.82 278 PRO B C 1
ATOM 2972 O O . PRO B 1 188 ? 3.533 -52.695 36.488 1.00 60.96 278 PRO B O 1
ATOM 2976 N N . ALA B 1 189 ? 2.848 -51.247 34.887 1.00 63.81 279 ALA B N 1
ATOM 2977 C CA . ALA B 1 189 ? 1.580 -50.959 35.557 1.00 64.02 279 ALA B CA 1
ATOM 2978 C C . ALA B 1 189 ? 0.790 -52.239 35.792 1.00 65.91 279 ALA B C 1
ATOM 2979 O O . ALA B 1 189 ? 0.277 -52.471 36.896 1.00 64.47 279 ALA B O 1
ATOM 2981 N N . LEU B 1 190 ? 0.730 -53.111 34.779 1.00 64.25 280 LEU B N 1
ATOM 2982 C CA . LEU B 1 190 ? 0.045 -54.392 34.906 1.00 62.27 280 LEU B CA 1
ATOM 2983 C C . LEU B 1 190 ? 0.515 -55.201 36.103 1.00 63.58 280 LEU B C 1
ATOM 2984 O O . LEU B 1 190 ? -0.212 -56.086 36.565 1.00 70.71 280 LEU B O 1
ATOM 2989 N N . HIS B 1 191 ? 1.711 -54.925 36.614 1.00 63.20 281 HIS B N 1
ATOM 2990 C CA . HIS B 1 191 ? 2.317 -55.716 37.678 1.00 62.78 281 HIS B CA 1
ATOM 2991 C C . HIS B 1 191 ? 2.382 -54.952 38.990 1.00 63.87 281 HIS B C 1
ATOM 2992 O O . HIS B 1 191 ? 2.955 -55.452 39.966 1.00 60.08 281 HIS B O 1
ATOM 2999 N N . ASN B 1 192 ? 1.794 -53.754 39.034 1.00 62.13 282 ASN B N 1
ATOM 3000 C CA . ASN B 1 192 ? 1.943 -52.863 40.176 1.00 56.57 282 ASN B CA 1
ATOM 3001 C C . ASN B 1 192 ? 1.420 -53.465 41.475 1.00 58.94 282 ASN B C 1
ATOM 3002 O O . ASN B 1 192 ? 1.741 -52.955 42.552 1.00 59.73 282 ASN B O 1
ATOM 3007 N N . THR B 1 193 ? 0.596 -54.515 41.411 1.00 62.17 283 THR B N 1
ATOM 3008 C CA . THR B 1 193 ? 0.053 -55.144 42.617 1.00 63.24 283 THR B CA 1
ATOM 3009 C C . THR B 1 193 ? 0.498 -56.589 42.795 1.00 57.37 283 THR B C 1
ATOM 3010 O O . THR B 1 193 ? 0.060 -57.246 43.749 1.00 57.95 283 THR B O 1
ATOM 3014 N N . ASP B 1 194 ? 1.357 -57.104 41.925 1.00 59.59 284 ASP B N 1
ATOM 3015 C CA . ASP B 1 194 ? 1.834 -58.474 42.087 1.00 60.48 284 ASP B CA 1
ATOM 3016 C C . ASP B 1 194 ? 2.639 -58.578 43.376 1.00 61.69 284 ASP B C 1
ATOM 3017 O O . ASP B 1 194 ? 3.601 -57.819 43.556 1.00 59.27 284 ASP B O 1
ATOM 3022 N N . PRO B 1 195 ? 2.278 -59.481 44.300 1.00 67.23 285 PRO B N 1
ATOM 3023 C CA . PRO B 1 195 ? 3.015 -59.555 45.576 1.00 62.73 285 PRO B CA 1
ATOM 3024 C C . PRO B 1 195 ? 4.482 -59.863 45.388 1.00 59.94 285 PRO B C 1
ATOM 3025 O O . PRO B 1 195 ? 5.312 -59.284 46.094 1.00 65.10 285 PRO B O 1
ATOM 3029 N N . GLY B 1 196 ? 4.819 -60.777 44.473 1.00 58.37 286 GLY B N 1
ATOM 3030 C CA . GLY B 1 196 ? 6.224 -61.009 44.171 1.00 58.25 286 GLY B CA 1
ATOM 3031 C C . GLY B 1 196 ? 6.916 -59.742 43.701 1.00 63.45 286 GLY B C 1
ATOM 3032 O O . GLY B 1 196 ? 8.046 -59.432 44.126 1.00 57.59 286 GLY B O 1
ATOM 3033 N N . ASN B 1 197 ? 6.227 -58.968 42.858 1.00 61.29 287 ASN B N 1
ATOM 3034 C CA . ASN B 1 197 ? 6.817 -57.740 42.356 1.00 57.17 287 ASN B CA 1
ATOM 3035 C C . ASN B 1 197 ? 7.039 -56.737 43.481 1.00 56.60 287 ASN B C 1
ATOM 3036 O O . ASN B 1 197 ? 8.105 -56.122 43.563 1.00 60.32 287 ASN B O 1
ATOM 3041 N N . ILE B 1 198 ? 6.067 -56.563 44.372 1.00 58.71 288 ILE B N 1
ATOM 3042 C CA . ILE B 1 198 ? 6.245 -55.617 45.470 1.00 54.07 288 ILE B CA 1
ATOM 3043 C C . ILE B 1 198 ? 7.364 -56.078 46.392 1.00 60.47 288 ILE B C 1
ATOM 3044 O O . ILE B 1 198 ? 8.135 -55.264 46.912 1.00 63.79 288 ILE B O 1
ATOM 3049 N N . TRP B 1 199 ? 7.458 -57.382 46.633 1.00 55.71 289 TRP B N 1
ATOM 3050 C CA . TRP B 1 199 ? 8.482 -57.894 47.537 1.00 60.80 289 TRP B CA 1
ATOM 3051 C C . TRP B 1 199 ? 9.888 -57.568 47.031 1.00 60.95 289 TRP B C 1
ATOM 3052 O O . TRP B 1 199 ? 10.712 -56.973 47.750 1.00 58.94 289 TRP B O 1
ATOM 3063 N N . MET B 1 200 ? 10.167 -57.936 45.772 1.00 61.15 290 MET B N 1
ATOM 3064 C CA . MET B 1 200 ? 11.457 -57.610 45.162 1.00 62.01 290 MET B CA 1
ATOM 3065 C C . MET B 1 200 ? 11.691 -56.102 45.123 1.00 58.61 290 MET B C 1
ATOM 3066 O O . MET B 1 200 ? 12.795 -55.629 45.431 1.00 53.99 290 MET B O 1
ATOM 3071 N N . ARG B 1 201 ? 10.669 -55.339 44.722 1.00 54.91 291 ARG B N 1
ATOM 3072 C CA . ARG B 1 201 ? 10.694 -53.882 44.748 1.00 56.18 291 ARG B CA 1
ATOM 3073 C C . ARG B 1 201 ? 11.230 -53.347 46.073 1.00 57.85 291 ARG B C 1
ATOM 3074 O O . ARG B 1 201 ? 12.178 -52.550 46.121 1.00 60.47 291 ARG B O 1
ATOM 3082 N N . GLU B 1 202 ? 10.603 -53.776 47.165 1.00 59.80 292 GLU B N 1
ATOM 3083 C CA . GLU B 1 202 ? 10.942 -53.257 48.479 1.00 65.22 292 GLU B CA 1
ATOM 3084 C C . GLU B 1 202 ? 12.382 -53.605 48.837 1.00 61.06 292 GLU B C 1
ATOM 3085 O O . GLU B 1 202 ? 13.102 -52.788 49.433 1.00 56.42 292 GLU B O 1
ATOM 3091 N N . ILE B 1 203 ? 12.836 -54.798 48.433 1.00 59.02 293 ILE B N 1
ATOM 3092 C CA . ILE B 1 203 ? 14.225 -55.165 48.706 1.00 60.68 293 ILE B CA 1
ATOM 3093 C C . ILE B 1 203 ? 15.191 -54.247 47.945 1.00 60.52 293 ILE B C 1
ATOM 3094 O O . ILE B 1 203 ? 16.201 -53.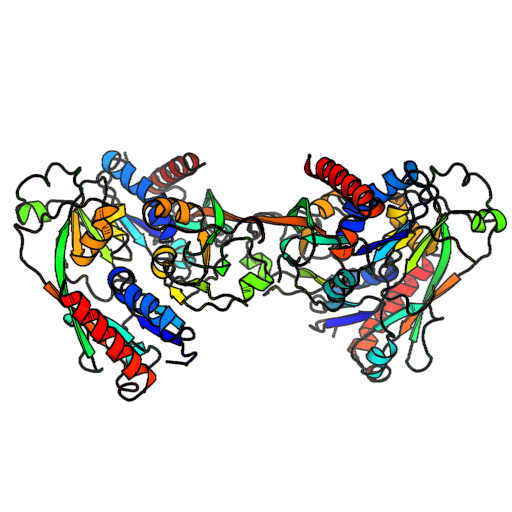778 48.497 1.00 58.51 293 ILE B O 1
ATOM 3099 N N . MET B 1 204 ? 14.900 -53.982 46.670 1.00 57.04 294 MET B N 1
ATOM 3100 C CA . MET B 1 204 ? 15.763 -53.106 45.890 1.00 52.15 294 MET B CA 1
ATOM 3101 C C . MET B 1 204 ? 15.826 -51.715 46.489 1.00 56.01 294 MET B C 1
ATOM 3102 O O . MET B 1 204 ? 16.892 -51.098 46.525 1.00 60.05 294 MET B O 1
ATOM 3107 N N . ILE B 1 205 ? 14.692 -51.202 46.968 1.00 57.73 295 ILE B N 1
ATOM 3108 C CA . ILE B 1 205 ? 14.703 -49.852 47.526 1.00 58.18 295 ILE B CA 1
ATOM 3109 C C . ILE B 1 205 ? 15.483 -49.807 48.831 1.00 59.17 295 ILE B C 1
ATOM 3110 O O . ILE B 1 205 ? 16.269 -48.880 49.065 1.00 59.19 295 ILE B O 1
ATOM 3115 N N . GLN B 1 206 ? 15.283 -50.800 49.702 1.00 59.59 296 GLN B N 1
ATOM 3116 C CA . GLN B 1 206 ? 16.079 -50.881 50.924 1.00 64.90 296 GLN B CA 1
ATOM 3117 C C . GLN B 1 206 ? 17.569 -50.815 50.616 1.00 63.87 296 GLN B C 1
ATOM 3118 O O . GLN B 1 206 ? 18.316 -49.990 51.183 1.00 65.47 296 GLN B O 1
ATOM 3124 N N . GLU B 1 207 ? 18.008 -51.691 49.707 1.00 59.72 297 GLU B N 1
ATOM 3125 C CA . GLU B 1 207 ? 19.423 -51.752 49.356 1.00 66.55 297 GLU B CA 1
ATOM 3126 C C . GLU B 1 207 ? 19.900 -50.418 48.777 1.00 64.71 297 GLU B C 1
ATOM 3127 O O . GLU B 1 207 ? 21.015 -49.964 49.076 1.00 66.86 297 GLU B O 1
ATOM 3133 N N . ALA B 1 208 ? 19.068 -49.772 47.955 1.00 63.65 298 ALA B N 1
ATOM 3134 C CA . ALA B 1 208 ? 19.457 -48.486 47.383 1.00 63.89 298 ALA B CA 1
ATOM 3135 C C . ALA B 1 208 ? 19.627 -47.423 48.450 1.00 64.01 298 ALA B C 1
ATOM 3136 O O . ALA B 1 208 ? 20.508 -46.571 48.339 1.00 63.91 298 ALA B O 1
ATOM 3138 N N . LEU B 1 209 ? 18.812 -47.480 49.507 1.00 68.36 299 LEU B N 1
ATOM 3139 C CA . LEU B 1 209 ? 18.925 -46.505 50.589 1.00 71.43 299 LEU B CA 1
ATOM 3140 C C . LEU B 1 209 ? 20.241 -46.698 51.327 1.00 68.80 299 LEU B C 1
ATOM 3141 O O . LEU B 1 209 ? 20.999 -45.747 51.560 1.00 69.96 299 LEU B O 1
ATOM 3146 N N . ARG B 1 210 ? 20.531 -47.949 51.651 1.00 68.98 300 ARG B N 1
ATOM 3147 C CA . ARG B 1 210 ? 21.828 -48.332 52.195 1.00 71.63 300 ARG B CA 1
ATOM 3148 C C . ARG B 1 210 ? 22.995 -47.807 51.323 1.00 72.52 300 ARG B C 1
ATOM 3149 O O . ARG B 1 210 ? 24.032 -47.399 51.852 1.00 74.94 300 ARG B O 1
ATOM 3157 N N . MET B 1 211 ? 22.873 -47.852 49.987 1.00 71.81 301 MET B N 1
ATOM 3158 C CA . MET B 1 211 ? 23.962 -47.329 49.142 1.00 66.19 301 MET B CA 1
ATOM 3159 C C . MET B 1 211 ? 24.002 -45.795 49.094 1.00 72.61 301 MET B C 1
ATOM 3160 O O . MET B 1 211 ? 25.081 -45.193 49.102 1.00 74.39 301 MET B O 1
ATOM 3165 N N . GLU B 1 212 ? 22.840 -45.150 49.015 1.00 76.87 302 GLU B N 1
ATOM 3166 C CA . GLU B 1 212 ? 22.751 -43.694 49.115 1.00 79.08 302 GLU B CA 1
ATOM 3167 C C . GLU B 1 212 ? 23.368 -43.184 50.402 1.00 76.30 302 GLU B C 1
ATOM 3168 O O . GLU B 1 212 ? 23.821 -42.033 50.451 1.00 79.74 302 GLU B O 1
ATOM 3174 N N . SER B 1 213 ? 23.368 -44.018 51.459 1.00 76.80 303 SER B N 1
ATOM 3175 C CA . SER B 1 213 ? 23.919 -43.657 52.771 1.00 86.05 303 SER B CA 1
ATOM 3176 C C . SER B 1 213 ? 25.359 -43.144 52.729 1.00 88.80 303 SER B C 1
ATOM 3177 O O . SER B 1 213 ? 25.772 -42.476 53.684 1.00 84.88 303 SER B O 1
ATOM 3180 N N . GLU B 1 214 ? 26.137 -43.421 51.666 1.00 94.67 304 GLU B N 1
ATOM 3181 C CA . GLU B 1 214 ? 27.526 -42.818 51.517 1.00 92.13 304 GLU B CA 1
ATOM 3182 C C . GLU B 1 214 ? 27.462 -41.350 51.039 1.00 84.45 304 GLU B C 1
ATOM 3183 O O . GLU B 1 214 ? 27.426 -40.380 51.809 1.00 81.91 304 GLU B O 1
ATOM 3189 N N . PRO C 1 2 ? 50.498 -45.535 5.454 1.00 95.14 92 PRO C N 1
ATOM 3190 C CA . PRO C 1 2 ? 51.255 -46.031 6.595 1.00 93.65 92 PRO C CA 1
ATOM 3191 C C . PRO C 1 2 ? 50.354 -46.445 7.743 1.00 95.95 92 PRO C C 1
ATOM 3192 O O . PRO C 1 2 ? 49.355 -47.155 7.511 1.00 100.90 92 PRO C O 1
ATOM 3196 N N . ALA C 1 3 ? 50.703 -46.027 8.961 1.00 94.47 93 ALA C N 1
ATOM 3197 C CA . ALA C 1 3 ? 49.861 -46.317 10.143 1.00 83.11 93 ALA C CA 1
ATOM 3198 C C . ALA C 1 3 ? 49.488 -44.993 10.805 1.00 82.50 93 ALA C C 1
ATOM 3199 O O . ALA C 1 3 ? 49.197 -44.980 12.013 1.00 84.90 93 ALA C O 1
ATOM 3201 N N . GLU C 1 4 ? 49.535 -43.905 10.037 1.00 82.03 94 GLU C N 1
ATOM 3202 C CA . GLU C 1 4 ? 49.152 -42.576 10.580 1.00 87.79 94 GLU C CA 1
ATOM 3203 C C . GLU C 1 4 ? 47.782 -42.190 10.001 1.00 83.66 94 GLU C C 1
ATOM 3204 O O . GLU C 1 4 ? 47.607 -41.014 9.618 1.00 74.17 94 GLU C O 1
ATOM 3210 N N . SER C 1 5 ? 46.842 -43.136 10.008 1.00 82.87 95 SER C N 1
ATOM 3211 C CA . SER C 1 5 ? 45.496 -42.909 9.432 1.00 72.04 95 SER C CA 1
ATOM 3212 C C . SER C 1 5 ? 44.535 -42.364 10.486 1.00 68.93 95 SER C C 1
ATOM 3213 O O . SER C 1 5 ? 44.943 -42.225 11.649 1.00 65.22 95 SER C O 1
ATOM 3216 N N . ASP C 1 6 ? 43.307 -42.052 10.072 1.00 67.86 96 ASP C N 1
ATOM 3217 C CA . ASP C 1 6 ? 42.259 -41.581 11.015 1.00 65.26 96 ASP C CA 1
ATOM 3218 C C . ASP C 1 6 ? 41.067 -42.520 10.837 1.00 68.05 96 ASP C C 1
ATOM 3219 O O . ASP C 1 6 ? 39.922 -42.078 11.072 1.00 64.64 96 ASP C O 1
ATOM 3221 N N . ARG C 1 7 ? 41.332 -43.768 10.443 1.00 62.80 97 ARG C N 1
ATOM 3222 C CA . ARG C 1 7 ? 40.239 -44.727 10.141 1.00 61.67 97 ARG C CA 1
ATOM 3223 C C . ARG C 1 7 ? 39.585 -45.259 11.418 1.00 59.40 97 ARG C C 1
ATOM 3224 O O . ARG C 1 7 ? 40.316 -45.534 12.389 1.00 60.93 97 ARG C O 1
ATOM 3232 N N . ARG C 1 8 ? 38.258 -45.385 11.407 1.00 55.87 98 ARG C N 1
ATOM 3233 C CA . ARG C 1 8 ? 37.542 -45.999 12.550 1.00 57.73 98 ARG C CA 1
ATOM 3234 C C . ARG C 1 8 ? 37.279 -47.459 12.172 1.00 55.54 98 ARG C C 1
ATOM 3235 O O . ARG C 1 8 ? 36.600 -47.691 11.153 1.00 63.09 98 ARG C O 1
ATOM 3243 N N . PHE C 1 9 ? 37.820 -48.396 12.947 1.00 51.63 99 PHE C N 1
ATOM 3244 C CA . PHE C 1 9 ? 37.558 -49.826 12.670 1.00 55.74 99 PHE C CA 1
ATOM 3245 C C . PHE C 1 9 ? 36.417 -50.299 13.550 1.00 55.63 99 PHE C C 1
ATOM 3246 O O . PHE C 1 9 ? 36.433 -50.010 14.754 1.00 57.99 99 PHE C O 1
ATOM 3254 N N . ARG C 1 10 ? 35.432 -50.975 12.965 1.00 48.79 100 ARG C N 1
ATOM 3255 C CA . ARG C 1 10 ? 34.347 -51.565 13.737 1.00 49.03 100 ARG C CA 1
ATOM 3256 C C . ARG C 1 10 ? 34.608 -53.065 13.906 1.00 48.17 100 ARG C C 1
ATOM 3257 O O . ARG C 1 10 ? 34.887 -53.769 12.922 1.00 42.56 100 ARG C O 1
ATOM 3265 N N . ILE C 1 11 ? 34.544 -53.545 15.151 1.00 41.60 101 ILE C N 1
ATOM 3266 C CA . ILE C 1 11 ? 34.816 -54.943 15.469 1.00 46.55 101 ILE C CA 1
ATOM 3267 C C . ILE C 1 11 ? 33.624 -55.540 16.212 1.00 46.92 101 ILE C C 1
ATOM 3268 O O . ILE C 1 11 ? 33.013 -54.875 17.054 1.00 52.02 101 ILE C O 1
ATOM 3273 N N . ILE C 1 12 ? 33.258 -56.774 15.866 1.00 44.69 102 ILE C N 1
ATOM 3274 C CA . ILE C 1 12 ? 32.254 -57.526 16.611 1.00 49.26 102 ILE C CA 1
ATOM 3275 C C . ILE C 1 12 ? 32.966 -58.606 17.407 1.00 50.39 102 ILE C C 1
ATOM 3276 O O . ILE C 1 12 ? 33.726 -59.402 16.846 1.00 54.29 102 ILE C O 1
ATOM 3281 N N . LEU C 1 13 ? 32.681 -58.654 18.704 1.00 51.09 103 LEU C N 1
ATOM 3282 C CA . LEU C 1 13 ? 33.410 -59.522 19.620 1.00 51.72 103 LEU C CA 1
ATOM 3283 C C . LEU C 1 13 ? 32.670 -59.575 20.952 1.00 48.27 103 LEU C C 1
ATOM 3284 O O . LEU C 1 13 ? 31.742 -58.803 21.219 1.00 42.83 103 LEU C O 1
ATOM 3289 N N . SER C 1 14 ? 33.091 -60.520 21.783 1.00 47.05 104 SER C N 1
ATOM 3290 C CA . SER C 1 14 ? 32.562 -60.659 23.125 1.00 45.16 104 SER C CA 1
ATOM 3291 C C . SER C 1 14 ? 33.263 -59.727 24.100 1.00 45.63 104 SER C C 1
ATOM 3292 O O . SER C 1 14 ? 34.435 -59.362 23.926 1.00 39.88 104 SER C O 1
ATOM 3295 N N . ASP C 1 15 ? 32.537 -59.380 25.168 1.00 46.97 105 ASP C N 1
ATOM 3296 C CA . ASP C 1 15 ? 33.156 -58.662 26.273 1.00 41.61 105 ASP C CA 1
ATOM 3297 C C . ASP C 1 15 ? 34.395 -59.411 26.773 1.00 43.77 105 ASP C C 1
ATOM 3298 O O . ASP C 1 15 ? 35.405 -58.791 27.118 1.00 42.54 105 ASP C O 1
ATOM 3303 N N . PHE C 1 16 ? 34.350 -60.746 26.751 1.00 39.84 106 PHE C N 1
ATOM 3304 C CA . PHE C 1 16 ? 35.521 -61.529 27.116 1.00 40.73 106 PHE C CA 1
ATOM 3305 C C . PHE C 1 16 ? 36.703 -61.204 26.208 1.00 45.35 106 PHE C C 1
ATOM 3306 O O . PHE C 1 16 ? 37.827 -60.960 26.676 1.00 42.02 106 PHE C O 1
ATOM 3314 N N . MET C 1 17 ? 36.463 -61.189 24.900 1.00 45.37 107 MET C N 1
ATOM 3315 C CA . MET C 1 17 ? 37.555 -60.950 23.974 1.00 44.59 107 MET C CA 1
ATOM 3316 C C . MET C 1 17 ? 37.955 -59.489 23.951 1.00 46.09 107 MET C C 1
ATOM 3317 O O . MET C 1 17 ? 39.133 -59.179 23.748 1.00 41.21 107 MET C O 1
ATOM 3322 N N . ALA C 1 18 ? 37.006 -58.589 24.201 1.00 43.24 108 ALA C N 1
ATOM 3323 C CA . ALA C 1 18 ? 37.355 -57.188 24.395 1.00 41.52 108 ALA C CA 1
ATOM 3324 C C . ALA C 1 18 ? 38.313 -57.013 25.574 1.00 47.99 108 ALA C C 1
ATOM 3325 O O . ALA C 1 18 ? 39.293 -56.265 25.484 1.00 44.26 108 ALA C O 1
ATOM 3327 N N . LEU C 1 19 ? 38.060 -57.717 26.683 1.00 41.04 109 LEU C N 1
ATOM 3328 C CA . LEU C 1 19 ? 38.792 -57.473 27.918 1.00 42.16 109 LEU C CA 1
ATOM 3329 C C . LEU C 1 19 ? 40.149 -58.167 27.960 1.00 48.09 109 LEU C C 1
ATOM 3330 O O . LEU C 1 19 ? 41.123 -57.576 28.433 1.00 46.82 109 LEU C O 1
ATOM 3335 N N . VAL C 1 20 ? 40.239 -59.421 27.501 1.00 45.23 110 VAL C N 1
ATOM 3336 C CA . VAL C 1 20 ? 41.495 -60.167 27.614 1.00 48.70 110 VAL C CA 1
ATOM 3337 C C . VAL C 1 20 ? 42.331 -60.097 26.350 1.00 49.24 110 VAL C C 1
ATOM 3338 O O . VAL C 1 20 ? 43.509 -60.496 26.374 1.00 53.25 110 VAL C O 1
ATOM 3342 N N . PHE C 1 21 ? 41.779 -59.615 25.247 1.00 48.89 111 PHE C N 1
ATOM 3343 C CA . PHE C 1 21 ? 42.572 -59.608 24.030 1.00 55.28 111 PHE C CA 1
ATOM 3344 C C . PHE C 1 21 ? 42.602 -58.250 23.351 1.00 53.02 111 PHE C C 1
ATOM 3345 O O . PHE C 1 21 ? 43.682 -57.687 23.146 1.00 60.24 111 PHE C O 1
ATOM 3353 N N . PHE C 1 22 ? 41.452 -57.678 23.016 1.00 49.63 112 PHE C N 1
ATOM 3354 C CA . PHE C 1 22 ? 41.510 -56.474 22.209 1.00 48.37 112 PHE C CA 1
ATOM 3355 C C . PHE C 1 22 ? 42.081 -55.294 22.966 1.00 50.72 112 PHE C C 1
ATOM 3356 O O . PHE C 1 22 ? 42.554 -54.339 22.328 1.00 51.43 112 PHE C O 1
ATOM 3364 N N . ASP C 1 23 ? 42.035 -55.332 24.298 1.00 52.27 113 ASP C N 1
ATOM 3365 C CA . ASP C 1 23 ? 42.698 -54.294 25.074 1.00 47.72 113 ASP C CA 1
ATOM 3366 C C . ASP C 1 23 ? 44.144 -54.157 24.642 1.00 55.68 113 ASP C C 1
ATOM 3367 O O . ASP C 1 23 ? 44.670 -53.039 24.530 1.00 52.95 113 ASP C O 1
ATOM 3372 N N . LYS C 1 24 ? 44.803 -55.293 24.385 1.00 55.94 114 LYS C N 1
ATOM 3373 C CA . LYS C 1 24 ? 46.187 -55.248 23.936 1.00 52.15 114 LYS C CA 1
ATOM 3374 C C . LYS C 1 24 ? 46.301 -54.480 22.632 1.00 52.54 114 LYS C C 1
ATOM 3375 O O . LYS C 1 24 ? 47.188 -53.636 22.481 1.00 58.55 114 LYS C O 1
ATOM 3381 N N . ILE C 1 25 ? 45.383 -54.727 21.701 1.00 52.88 115 ILE C N 1
ATOM 3382 C CA . ILE C 1 25 ? 45.420 -54.042 20.409 1.00 53.93 115 ILE C CA 1
ATOM 3383 C C . ILE C 1 25 ? 45.244 -52.541 20.594 1.00 55.94 115 ILE C C 1
ATOM 3384 O O . ILE C 1 25 ? 45.988 -51.732 20.026 1.00 57.22 115 ILE C O 1
ATOM 3389 N N . ILE C 1 26 ? 44.242 -52.145 21.372 1.00 54.99 116 ILE C N 1
ATOM 3390 C CA . ILE C 1 26 ? 44.039 -50.721 21.625 1.00 54.97 116 ILE C CA 1
ATOM 3391 C C . ILE C 1 26 ? 45.286 -50.084 22.254 1.00 52.77 116 ILE C C 1
ATOM 3392 O O . ILE C 1 26 ? 45.705 -48.991 21.860 1.00 51.98 116 ILE C O 1
ATOM 3397 N N . LEU C 1 27 ? 45.919 -50.776 23.207 1.00 50.84 117 LEU C N 1
ATOM 3398 C CA . LEU C 1 27 ? 47.136 -50.269 23.849 1.00 51.46 117 LEU C CA 1
ATOM 3399 C C . LEU C 1 27 ? 48.253 -50.055 22.836 1.00 58.35 117 LEU C C 1
ATOM 3400 O O . LEU C 1 27 ? 48.851 -48.976 22.753 1.00 55.88 117 LEU C O 1
ATOM 3405 N N . ARG C 1 28 ? 48.558 -51.084 22.063 1.00 58.41 118 ARG C N 1
ATOM 3406 C CA . ARG C 1 28 ? 49.618 -50.968 21.082 1.00 51.35 118 ARG C CA 1
ATOM 3407 C C . ARG C 1 28 ? 49.322 -49.853 20.087 1.00 58.47 118 ARG C C 1
ATOM 3408 O O . ARG C 1 28 ? 50.201 -49.054 19.750 1.00 58.22 118 ARG C O 1
ATOM 3416 N N . LEU C 1 29 ? 48.091 -49.769 19.613 1.00 56.80 119 LEU C N 1
ATOM 3417 C CA . LEU C 1 29 ? 47.815 -48.793 18.579 1.00 56.04 119 LEU C CA 1
ATOM 3418 C C . LEU C 1 29 ? 47.725 -47.379 19.127 1.00 54.03 119 LEU C C 1
ATOM 3419 O O . LEU C 1 29 ? 47.790 -46.433 18.352 1.00 57.29 119 LEU C O 1
ATOM 3424 N N . ALA C 1 30 ? 47.564 -47.207 20.435 1.00 56.00 120 ALA C N 1
ATOM 3425 C CA . ALA C 1 30 ? 47.572 -45.857 20.985 1.00 59.63 120 ALA C CA 1
ATOM 3426 C C . ALA C 1 30 ? 48.913 -45.150 20.763 1.00 64.53 120 ALA C C 1
ATOM 3427 O O . ALA C 1 30 ? 48.941 -43.909 20.678 1.00 59.17 120 ALA C O 1
ATOM 3429 N N . ARG C 1 31 ? 49.966 -45.915 20.486 1.00 69.01 121 ARG C N 1
ATOM 3430 C CA . ARG C 1 31 ? 51.270 -45.290 20.158 1.00 64.72 121 ARG C CA 1
ATOM 3431 C C . ARG C 1 31 ? 51.582 -45.489 18.672 1.00 61.46 121 ARG C C 1
ATOM 3432 O O . ARG C 1 31 ? 52.075 -44.537 18.052 1.00 68.87 121 ARG C O 1
ATOM 3434 N N . GLU C 1 32 ? 51.281 -46.661 18.118 1.00 57.40 122 GLU C N 1
ATOM 3435 C CA . GLU C 1 32 ? 51.678 -46.951 16.718 1.00 60.07 122 GLU C CA 1
ATOM 3436 C C . GLU C 1 32 ? 50.693 -46.329 15.717 1.00 61.78 122 GLU C C 1
ATOM 3437 O O . GLU C 1 32 ? 51.093 -46.115 14.561 1.00 65.49 122 GLU C O 1
ATOM 3443 N N . ALA C 1 33 ? 49.459 -46.067 16.138 1.00 65.60 123 ALA C N 1
ATOM 3444 C CA . ALA C 1 33 ? 48.477 -45.445 15.250 1.00 59.66 123 ALA C CA 1
ATOM 3445 C C . ALA C 1 33 ? 47.481 -44.632 16.051 1.00 61.26 123 ALA C C 1
ATOM 3446 O O . ALA C 1 33 ? 46.351 -45.087 16.262 1.00 69.85 123 ALA C O 1
ATOM 3448 N N . PRO C 1 34 ? 47.845 -43.438 16.524 1.00 68.12 124 PRO C N 1
ATOM 3449 C CA . PRO C 1 34 ? 46.971 -42.707 17.462 1.00 62.90 124 PRO C CA 1
ATOM 3450 C C . PRO C 1 34 ? 45.783 -41.991 16.825 1.00 56.07 124 PRO C C 1
ATOM 3451 O O . PRO C 1 34 ? 45.008 -41.352 17.546 1.00 61.59 124 PRO C O 1
ATOM 3455 N N . GLY C 1 35 ? 45.614 -42.047 15.515 1.00 54.40 125 GLY C N 1
ATOM 3456 C CA . GLY C 1 35 ? 44.451 -41.448 14.898 1.00 55.73 125 GLY C CA 1
ATOM 3457 C C . GLY C 1 35 ? 43.441 -42.507 14.535 1.00 58.22 125 GLY C C 1
ATOM 3458 O O . GLY C 1 35 ? 42.307 -42.208 14.136 1.00 60.95 125 GLY C O 1
ATOM 3459 N N . VAL C 1 36 ? 43.865 -43.758 14.630 1.00 57.80 126 VAL C N 1
ATOM 3460 C CA . VAL C 1 36 ? 42.986 -44.881 14.350 1.00 62.99 126 VAL C CA 1
ATOM 3461 C C . VAL C 1 36 ? 42.031 -45.033 15.525 1.00 58.32 126 VAL C C 1
ATOM 3462 O O . VAL C 1 36 ? 42.463 -45.021 16.685 1.00 56.84 126 VAL C O 1
ATOM 3466 N N . SER C 1 37 ? 40.735 -45.128 15.238 1.00 55.81 127 SER C N 1
ATOM 3467 C CA . SER C 1 37 ? 39.715 -45.206 16.278 1.00 57.92 127 SER C CA 1
ATOM 3468 C C . SER C 1 37 ? 38.928 -46.514 16.168 1.00 57.11 127 SER C C 1
ATOM 3469 O O . SER C 1 37 ? 39.019 -47.249 15.177 1.00 51.37 127 SER C O 1
ATOM 3472 N N . PHE C 1 38 ? 38.161 -46.812 17.222 1.00 53.08 128 PHE C N 1
ATOM 3473 C CA . PHE C 1 38 ? 37.487 -48.098 17.326 1.00 53.17 128 PHE C CA 1
ATOM 3474 C C . PHE C 1 38 ? 36.062 -47.970 17.828 1.00 52.50 128 PHE C C 1
ATOM 3475 O O . PHE C 1 38 ? 35.767 -47.202 18.751 1.00 56.45 128 PHE C O 1
ATOM 3483 N N . GLU C 1 39 ? 35.182 -48.716 17.193 1.00 54.89 129 GLU C N 1
ATOM 3484 C CA . GLU C 1 39 ? 33.854 -48.985 17.724 1.00 52.98 129 GLU C CA 1
ATOM 3485 C C . GLU C 1 39 ? 33.764 -50.486 17.899 1.00 49.17 129 GLU C C 1
ATOM 3486 O O . GLU C 1 39 ? 33.686 -51.227 16.916 1.00 51.86 129 GLU C O 1
ATOM 3492 N N . LEU C 1 40 ? 33.782 -50.924 19.143 1.00 48.66 130 LEU C N 1
ATOM 3493 C CA . LEU C 1 40 ? 33.613 -52.327 19.479 1.00 50.84 130 LEU C CA 1
ATOM 3494 C C . LEU C 1 40 ? 32.113 -52.603 19.559 1.00 54.35 130 LEU C C 1
ATOM 3495 O O . LEU C 1 40 ? 31.384 -51.896 20.267 1.00 48.78 130 LEU C O 1
ATOM 3500 N N . LEU C 1 41 ? 31.656 -53.585 18.800 1.00 57.07 131 LEU C N 1
ATOM 3501 C CA . LEU C 1 41 ? 30.244 -53.920 18.696 1.00 53.76 131 LEU C CA 1
ATOM 3502 C C . LEU C 1 41 ? 29.898 -55.158 19.502 1.00 48.54 131 LEU C C 1
ATOM 3503 O O . LEU C 1 41 ? 30.657 -56.124 19.508 1.00 49.65 131 LEU C O 1
ATOM 3508 N N . PRO C 1 42 ? 28.711 -55.206 20.154 1.00 54.42 132 PRO C N 1
ATOM 3509 C CA . PRO C 1 42 ? 28.304 -56.399 20.881 1.00 53.16 132 PRO C CA 1
ATOM 3510 C C . PRO C 1 42 ? 27.927 -57.583 20.002 1.00 52.56 132 PRO C C 1
ATOM 3511 O O . PRO C 1 42 ? 27.439 -57.387 18.875 1.00 55.66 132 PRO C O 1
ATOM 3515 N N . LEU C 1 43 ? 28.205 -58.790 20.499 1.00 55.16 133 LEU C N 1
ATOM 3516 C CA . LEU C 1 43 ? 27.878 -60.034 19.759 1.00 60.81 133 LEU C CA 1
ATOM 3517 C C . LEU C 1 43 ? 26.375 -60.276 19.882 1.00 66.56 133 LEU C C 1
ATOM 3518 O O . LEU C 1 43 ? 25.929 -60.700 20.963 1.00 74.67 133 LEU C O 1
ATOM 3523 N N . ASP C 1 44 ? 25.580 -59.927 18.874 1.00 70.95 134 ASP C N 1
ATOM 3524 C CA . ASP C 1 44 ? 24.107 -60.039 19.086 1.00 80.51 134 ASP C CA 1
ATOM 3525 C C . ASP C 1 44 ? 23.414 -60.662 17.869 1.00 84.68 134 ASP C C 1
ATOM 3526 O O . ASP C 1 44 ? 23.126 -61.874 17.909 1.00 79.91 134 ASP C O 1
ATOM 3531 N N . ASP C 1 45 ? 23.125 -59.856 16.848 1.00 85.76 135 ASP C N 1
ATOM 3532 C CA . ASP C 1 45 ? 22.439 -60.371 15.635 1.00 86.07 135 ASP C CA 1
ATOM 3533 C C . ASP C 1 45 ? 23.454 -61.160 14.808 1.00 88.88 135 ASP C C 1
ATOM 3534 O O . ASP C 1 45 ? 24.668 -60.953 15.010 1.00 85.37 135 ASP C O 1
ATOM 3539 N N . ASP C 1 46 ? 22.978 -62.013 13.900 1.00 89.05 136 ASP C N 1
ATOM 3540 C CA . ASP C 1 46 ? 23.922 -62.742 13.013 1.00 85.02 136 ASP C CA 1
ATOM 3541 C C . ASP C 1 46 ? 24.913 -61.720 12.450 1.00 82.09 136 ASP C C 1
ATOM 3542 O O . ASP C 1 46 ? 24.474 -60.675 11.929 1.00 81.02 136 ASP C O 1
ATOM 3547 N N . PRO C 1 47 ? 26.234 -61.963 12.563 1.00 81.44 137 PRO C N 1
ATOM 3548 C CA . PRO C 1 47 ? 27.215 -61.058 11.989 1.00 79.71 137 PRO C CA 1
ATOM 3549 C C . PRO C 1 47 ? 27.307 -61.279 10.495 1.00 76.21 137 PRO C C 1
ATOM 3550 O O . PRO C 1 47 ? 28.048 -60.551 9.813 1.00 80.03 137 PRO C O 1
ATOM 3554 N N . GLU C 1 48 ? 26.553 -62.253 9.987 1.00 76.67 138 GLU C N 1
ATOM 3555 C CA . GLU C 1 48 ? 26.603 -62.592 8.545 1.00 78.64 138 GLU C CA 1
ATOM 3556 C C . GLU C 1 48 ? 26.257 -61.372 7.690 1.00 81.41 138 GLU C C 1
ATOM 3557 O O . GLU C 1 48 ? 27.023 -61.077 6.752 1.00 82.44 138 GLU C O 1
ATOM 3559 N N . GLU C 1 49 ? 25.149 -60.698 7.993 1.00 75.63 139 GLU C N 1
ATOM 3560 C CA . GLU C 1 49 ? 24.719 -59.578 7.118 1.00 78.44 139 GLU C CA 1
ATOM 3561 C C . GLU C 1 49 ? 25.805 -58.494 7.118 1.00 76.28 139 GLU C C 1
ATOM 3562 O O . GLU C 1 49 ? 26.178 -58.032 6.025 1.00 76.79 139 GLU C O 1
ATOM 3568 N N . LEU C 1 50 ? 26.307 -58.130 8.296 1.00 73.55 140 LEU C N 1
ATOM 3569 C CA . LEU C 1 50 ? 27.308 -57.038 8.388 1.00 71.90 140 LEU C CA 1
ATOM 3570 C C . LEU C 1 50 ? 28.578 -57.441 7.628 1.00 69.41 140 LEU C C 1
ATOM 3571 O O . LEU C 1 50 ? 29.176 -56.567 6.969 1.00 74.51 140 LEU C O 1
ATOM 3576 N N . LEU C 1 51 ? 28.974 -58.710 7.727 1.00 66.23 141 LEU C N 1
ATOM 3577 C CA . LEU C 1 51 ? 30.173 -59.186 6.993 1.00 73.01 141 LEU C CA 1
ATOM 3578 C C . LEU C 1 51 ? 29.882 -59.141 5.485 1.00 70.49 141 LEU C C 1
ATOM 3579 O O . LEU C 1 51 ? 30.717 -58.605 4.735 1.00 68.39 141 LEU C O 1
ATOM 3584 N N . ARG C 1 52 ? 28.729 -59.665 5.070 1.00 72.46 142 ARG C N 1
ATOM 3585 C CA . ARG C 1 52 ? 28.391 -59.709 3.626 1.00 74.31 142 ARG C CA 1
ATOM 3586 C C . ARG C 1 52 ? 28.355 -58.280 3.081 1.00 74.80 142 ARG C C 1
ATOM 3587 O O . ARG C 1 52 ? 28.815 -58.069 1.942 1.00 78.56 142 ARG C O 1
ATOM 3589 N N . ARG C 1 53 ? 27.829 -57.343 3.869 1.00 70.96 143 ARG C N 1
ATOM 3590 C CA . ARG C 1 53 ? 27.683 -55.949 3.371 1.00 68.19 143 ARG C CA 1
ATOM 3591 C C . ARG C 1 53 ? 28.991 -55.151 3.510 1.00 74.63 143 ARG C C 1
ATOM 3592 O O . ARG C 1 53 ? 29.101 -54.090 2.871 1.00 83.64 143 ARG C O 1
ATOM 3600 N N . GLY C 1 54 ? 29.942 -55.636 4.302 1.00 75.09 144 GLY C N 1
ATOM 3601 C CA . GLY C 1 54 ? 31.186 -54.886 4.530 1.00 69.06 144 GLY C CA 1
ATOM 3602 C C . GLY C 1 54 ? 30.939 -53.737 5.472 1.00 69.63 144 GLY C C 1
ATOM 3603 O O . GLY C 1 54 ? 31.613 -52.704 5.332 1.00 72.56 144 GLY C O 1
ATOM 3604 N N . ASP C 1 55 ? 30.004 -53.910 6.402 1.00 68.42 145 ASP C N 1
ATOM 3605 C CA . ASP C 1 55 ? 29.644 -52.801 7.324 1.00 72.67 145 ASP C CA 1
ATOM 3606 C C . ASP C 1 55 ? 30.520 -52.868 8.578 1.00 64.86 145 ASP C C 1
ATOM 3607 O O . ASP C 1 55 ? 30.413 -51.957 9.407 1.00 61.58 145 ASP C O 1
ATOM 3612 N N . VAL C 1 56 ? 31.348 -53.907 8.705 1.00 59.29 146 VAL C N 1
ATOM 3613 C CA . VAL C 1 56 ? 32.288 -53.978 9.817 1.00 56.41 146 VAL C CA 1
ATOM 3614 C C . VAL C 1 56 ? 33.622 -54.451 9.268 1.00 54.92 146 VAL C C 1
ATOM 3615 O O . VAL C 1 56 ? 33.702 -55.030 8.183 1.00 65.46 146 VAL C O 1
ATOM 3619 N N . ASP C 1 57 ? 34.683 -54.170 10.003 1.00 50.88 147 ASP C N 1
ATOM 3620 C CA . ASP C 1 57 ? 35.979 -54.647 9.545 1.00 52.00 147 ASP C CA 1
ATOM 3621 C C . ASP C 1 57 ? 36.273 -56.061 10.016 1.00 51.47 147 ASP C C 1
ATOM 3622 O O . ASP C 1 57 ? 36.861 -56.837 9.259 1.00 50.02 147 ASP C O 1
ATOM 3627 N N . PHE C 1 58 ? 35.873 -56.409 11.246 1.00 53.82 148 PHE C N 1
ATOM 3628 C CA . PHE C 1 58 ? 36.254 -57.676 11.859 1.00 49.99 148 PHE C CA 1
ATOM 3629 C C . PHE C 1 58 ? 35.135 -58.256 12.717 1.00 51.91 148 PHE C C 1
ATOM 3630 O O . PHE C 1 58 ? 34.274 -57.540 13.245 1.00 47.35 148 PHE C O 1
ATOM 3638 N N . LEU C 1 59 ? 35.180 -59.592 12.834 1.00 53.33 149 LEU C N 1
ATOM 3639 C CA . LEU C 1 59 ? 34.259 -60.341 13.725 1.00 55.30 149 LEU C CA 1
ATOM 3640 C C . LEU C 1 59 ? 35.144 -61.326 14.497 1.00 55.18 149 LEU C C 1
ATOM 3641 O O . LEU C 1 59 ? 35.768 -62.180 13.850 1.00 53.84 149 LEU C O 1
ATOM 3646 N N . ILE C 1 60 ? 35.229 -61.183 15.819 1.00 54.42 150 ILE C N 1
ATOM 3647 C CA . ILE C 1 60 ? 36.027 -62.127 16.656 1.00 58.31 150 ILE C CA 1
ATOM 3648 C C . ILE C 1 60 ? 35.058 -63.093 17.341 1.00 57.30 150 ILE C C 1
ATOM 3649 O O . ILE C 1 60 ? 34.186 -62.621 18.087 1.00 58.69 150 ILE C O 1
ATOM 3654 N N . LEU C 1 61 ? 35.219 -64.386 17.077 1.00 56.54 151 LEU C N 1
ATOM 3655 C CA . LEU C 1 61 ? 34.304 -65.404 17.623 1.00 58.79 151 LEU C CA 1
ATOM 3656 C C . LEU C 1 61 ? 35.036 -66.734 17.623 1.00 58.47 151 LEU C C 1
ATOM 3657 O O . LEU C 1 61 ? 35.980 -66.876 16.833 1.00 56.67 151 LEU C O 1
ATOM 3662 N N . PRO C 1 62 ? 34.691 -67.730 18.472 1.00 62.63 152 PRO C N 1
ATOM 3663 C CA . PRO C 1 62 ? 35.301 -69.044 18.350 1.00 58.37 152 PRO C CA 1
ATOM 3664 C C . PRO C 1 62 ? 35.066 -69.575 16.940 1.00 61.90 152 PRO C C 1
ATOM 3665 O O . PRO C 1 62 ? 34.058 -69.198 16.314 1.00 62.54 152 PRO C O 1
ATOM 3669 N N . ASP C 1 63 ? 35.950 -70.450 16.458 1.00 61.95 153 ASP C N 1
ATOM 3670 C CA . ASP C 1 63 ? 35.858 -71.003 15.080 1.00 62.20 153 ASP C CA 1
ATOM 3671 C C . ASP C 1 63 ? 34.501 -71.657 14.831 1.00 68.32 153 ASP C C 1
ATOM 3672 O O . ASP C 1 63 ? 33.988 -71.529 13.702 1.00 64.77 153 ASP C O 1
ATOM 3677 N N . LEU C 1 64 ? 33.938 -72.323 15.837 1.00 62.86 154 LEU C N 1
ATOM 3678 C CA . LEU C 1 64 ? 32.684 -73.099 15.653 1.00 64.71 154 LEU C CA 1
ATOM 3679 C C . LEU C 1 64 ? 31.535 -72.254 15.093 1.00 67.06 154 LEU C C 1
ATOM 3680 O O . LEU C 1 64 ? 30.770 -72.798 14.275 1.00 75.16 154 LEU C O 1
ATOM 3685 N N . PHE C 1 65 ? 31.403 -70.993 15.503 1.00 61.39 155 PHE C N 1
ATOM 3686 C CA . PHE C 1 65 ? 30.200 -70.217 15.091 1.00 61.49 155 PHE C CA 1
ATOM 3687 C C . PHE C 1 65 ? 30.449 -69.371 13.836 1.00 65.21 155 PHE C C 1
ATOM 3688 O O . PHE C 1 65 ? 29.586 -68.524 13.529 1.00 65.34 155 PHE C O 1
ATOM 3696 N N . MET C 1 66 ? 31.554 -69.590 13.121 1.00 66.37 156 MET C N 1
ATOM 3697 C CA . MET C 1 66 ? 31.795 -68.854 11.895 1.00 65.31 156 MET C CA 1
ATOM 3698 C C . MET C 1 66 ? 31.377 -69.716 10.722 1.00 62.16 156 MET C C 1
ATOM 3699 O O . MET C 1 66 ? 31.374 -70.948 10.804 1.00 67.27 156 MET C O 1
ATOM 3704 N N . SER C 1 67 ? 31.004 -69.056 9.638 1.00 55.91 157 SER C N 1
ATOM 3705 C CA . SER C 1 67 ? 30.698 -69.711 8.378 1.00 63.27 157 SER C CA 1
ATOM 3706 C C . SER C 1 67 ? 31.935 -69.711 7.492 1.00 65.45 157 SER C C 1
ATOM 3707 O O . SER C 1 67 ? 32.948 -69.073 7.800 1.00 62.93 157 SER C O 1
ATOM 3710 N N . GLY C 1 68 ? 31.847 -70.454 6.391 1.00 66.52 158 GLY C N 1
ATOM 3711 C CA . GLY C 1 68 ? 32.899 -70.534 5.403 1.00 65.91 158 GLY C CA 1
ATOM 3712 C C . GLY C 1 68 ? 32.771 -69.531 4.272 1.00 64.21 158 GLY C C 1
ATOM 3713 O O . GLY C 1 68 ? 33.429 -69.688 3.240 1.00 67.15 158 GLY C O 1
ATOM 3714 N N . ALA C 1 69 ? 31.919 -68.515 4.430 1.00 59.96 159 ALA C N 1
ATOM 3715 C CA . ALA C 1 69 ? 31.691 -67.487 3.421 1.00 61.41 159 ALA C CA 1
ATOM 3716 C C . ALA C 1 69 ? 32.634 -66.294 3.549 1.00 64.69 159 ALA C C 1
ATOM 3717 O O . ALA C 1 69 ? 32.567 -65.380 2.714 1.00 67.28 159 ALA C O 1
ATOM 3719 N N . HIS C 1 70 ? 33.518 -66.270 4.546 1.00 55.66 160 HIS C N 1
ATOM 3720 C CA . HIS C 1 70 ? 34.401 -65.129 4.695 1.00 53.77 160 HIS C CA 1
ATOM 3721 C C . HIS C 1 70 ? 35.767 -65.599 5.218 1.00 56.73 160 HIS C C 1
ATOM 3722 O O . HIS C 1 70 ? 35.838 -66.595 5.934 1.00 50.27 160 HIS C O 1
ATOM 3729 N N . PRO C 1 71 ? 36.829 -64.874 4.867 1.00 55.87 161 PRO C N 1
ATOM 3730 C CA . PRO C 1 71 ? 38.171 -65.307 5.300 1.00 59.20 161 PRO C CA 1
ATOM 3731 C C . PRO C 1 71 ? 38.372 -65.115 6.794 1.00 61.37 161 PRO C C 1
ATOM 3732 O O . PRO C 1 71 ? 37.915 -64.130 7.384 1.00 59.24 161 PRO C O 1
ATOM 3736 N N . LYS C 1 72 ? 39.016 -66.103 7.410 1.00 55.87 162 LYS C N 1
ATOM 3737 C CA . LYS C 1 72 ? 39.185 -66.064 8.879 1.00 59.92 162 LYS C CA 1
ATOM 3738 C C . LYS C 1 72 ? 40.595 -66.528 9.254 1.00 58.08 162 LYS C C 1
ATOM 3739 O O . LYS C 1 72 ? 41.236 -67.212 8.437 1.00 53.87 162 LYS C O 1
ATOM 3745 N N . ALA C 1 73 ? 41.027 -66.184 10.464 1.00 59.43 163 ALA C N 1
ATOM 3746 C CA . ALA C 1 73 ? 42.369 -66.582 10.932 1.00 56.17 163 ALA C CA 1
ATOM 3747 C C . ALA C 1 73 ? 42.318 -66.998 12.395 1.00 55.70 163 ALA C C 1
ATOM 3748 O O . ALA C 1 73 ? 41.720 -66.284 13.211 1.00 56.49 163 ALA C O 1
ATOM 3750 N N . ARG C 1 74 ? 42.958 -68.116 12.704 1.00 52.96 164 ARG C N 1
ATOM 3751 C CA . ARG C 1 74 ? 43.019 -68.603 14.094 1.00 47.19 164 ARG C CA 1
ATOM 3752 C C . ARG C 1 74 ? 43.737 -67.574 14.963 1.00 51.52 164 ARG C C 1
ATOM 3753 O O . ARG C 1 74 ? 44.803 -67.090 14.555 1.00 49.13 164 ARG C O 1
ATOM 3761 N N . LEU C 1 75 ? 43.152 -67.248 16.113 1.00 56.78 165 LEU C N 1
ATOM 3762 C CA . LEU C 1 75 ? 43.836 -66.337 17.066 1.00 55.04 165 LEU C CA 1
ATOM 3763 C C . LEU C 1 75 ? 44.532 -67.194 18.136 1.00 57.42 165 LEU C C 1
ATOM 3764 O O . LEU C 1 75 ? 45.777 -67.181 18.176 1.00 65.61 165 LEU C O 1
ATOM 3769 N N . PHE C 1 76 ? 43.768 -67.941 18.936 1.00 49.08 166 PHE C N 1
ATOM 3770 C CA . PHE C 1 76 ? 44.422 -68.851 19.914 1.00 56.64 166 PHE C CA 1
ATOM 3771 C C . PHE C 1 76 ? 43.436 -69.868 20.474 1.00 56.91 166 PHE C C 1
ATOM 3772 O O . PHE C 1 76 ? 42.218 -69.728 20.258 1.00 51.86 166 PHE C O 1
ATOM 3780 N N . GLU C 1 77 ? 43.961 -70.870 21.186 1.00 58.11 167 GLU C N 1
ATOM 3781 C CA . GLU C 1 77 ? 43.138 -71.892 21.808 1.00 64.53 167 GLU C CA 1
ATOM 3782 C C . GLU C 1 77 ? 42.755 -71.423 23.203 1.00 63.87 167 GLU C C 1
ATOM 3783 O O . GLU C 1 77 ? 43.581 -70.853 23.929 1.00 62.01 167 GLU C O 1
ATOM 3789 N N . GLU C 1 78 ? 41.482 -71.611 23.545 1.00 60.69 168 GLU C N 1
ATOM 3790 C CA . GLU C 1 78 ? 40.913 -71.157 24.806 1.00 58.22 168 GLU C CA 1
ATOM 3791 C C . GLU C 1 78 ? 40.242 -72.322 25.511 1.00 54.74 168 GLU C C 1
ATOM 3792 O O . GLU C 1 78 ? 39.328 -72.949 24.958 1.00 53.82 168 GLU C O 1
ATOM 3798 N N . ARG C 1 79 ? 40.684 -72.604 26.732 1.00 50.59 169 ARG C N 1
ATOM 3799 C CA . ARG C 1 79 ? 40.076 -73.653 27.529 1.00 49.34 169 ARG C CA 1
ATOM 3800 C C . ARG C 1 79 ? 38.844 -73.140 28.279 1.00 54.02 169 ARG C C 1
ATOM 3801 O O . ARG C 1 79 ? 38.788 -71.984 28.710 1.00 50.07 169 ARG C O 1
ATOM 3809 N N . LEU C 1 80 ? 37.849 -74.017 28.432 1.00 51.38 170 LEU C N 1
ATOM 3810 C CA . LEU C 1 80 ? 36.596 -73.718 29.125 1.00 47.37 170 LEU C CA 1
ATOM 3811 C C . LEU C 1 80 ? 36.609 -74.416 30.475 1.00 47.74 170 LEU C C 1
ATOM 3812 O O . LEU C 1 80 ? 36.551 -75.645 30.529 1.00 53.59 170 LEU C O 1
ATOM 3817 N N . VAL C 1 81 ? 36.629 -73.652 31.567 1.00 50.57 171 VAL C N 1
ATOM 3818 C CA . VAL C 1 81 ? 36.695 -74.251 32.897 1.00 50.50 171 VAL C CA 1
ATOM 3819 C C . VAL C 1 81 ? 35.390 -74.012 33.650 1.00 51.12 171 VAL C C 1
ATOM 3820 O O . VAL C 1 81 ? 34.586 -73.130 33.325 1.00 53.85 171 VAL C O 1
ATOM 3824 N N . CYS C 1 82 ? 35.164 -74.859 34.643 1.00 48.99 172 CYS C N 1
ATOM 3825 C CA . CYS C 1 82 ? 34.034 -74.749 35.542 1.00 49.14 172 CYS C CA 1
ATOM 3826 C C . CYS C 1 82 ? 34.534 -74.138 36.841 1.00 53.62 172 CYS C C 1
ATOM 3827 O O . CYS C 1 82 ? 35.480 -74.646 37.449 1.00 49.75 172 CYS C O 1
ATOM 3830 N N . VAL C 1 83 ? 33.902 -73.045 37.254 1.00 53.80 173 VAL C N 1
ATOM 3831 C CA . VAL C 1 83 ? 34.377 -72.246 38.370 1.00 49.45 173 VAL C CA 1
ATOM 3832 C C . VAL C 1 83 ? 33.263 -72.115 39.385 1.00 53.75 173 VAL C C 1
ATOM 3833 O O . VAL C 1 83 ? 32.073 -72.219 39.064 1.00 49.49 173 VAL C O 1
ATOM 3837 N N . GLY C 1 84 ? 33.678 -71.927 40.633 1.00 53.35 174 GLY C N 1
ATOM 3838 C CA . GLY C 1 84 ? 32.803 -71.564 41.723 1.00 55.57 174 GLY C CA 1
ATOM 3839 C C . GLY C 1 84 ? 33.495 -70.585 42.650 1.00 57.58 174 GLY C C 1
ATOM 3840 O O . GLY C 1 84 ? 34.585 -70.081 42.342 1.00 55.99 174 GLY C O 1
ATOM 3841 N N . CYS C 1 85 ? 32.826 -70.269 43.764 1.00 60.36 175 CYS C N 1
ATOM 3842 C CA . CYS C 1 85 ? 33.289 -69.377 44.814 1.00 59.11 175 CYS C CA 1
ATOM 3843 C C . CYS C 1 85 ? 34.002 -70.162 45.906 1.00 59.24 175 CYS C C 1
ATOM 3844 O O . CYS C 1 85 ? 33.463 -71.168 46.393 1.00 56.47 175 CYS C O 1
ATOM 3847 N N . PRO C 1 86 ? 35.174 -69.701 46.342 1.00 62.87 176 PRO C N 1
ATOM 3848 C CA . PRO C 1 86 ? 35.860 -70.349 47.478 1.00 66.97 176 PRO C CA 1
ATOM 3849 C C . PRO C 1 86 ? 34.973 -70.627 48.692 1.00 70.66 176 PRO C C 1
ATOM 3850 O O . PRO C 1 86 ? 35.151 -71.663 49.348 1.00 77.72 176 PRO C O 1
ATOM 3854 N N . THR C 1 87 ? 33.956 -69.788 48.898 1.00 66.55 177 THR C N 1
ATOM 3855 C CA . THR C 1 87 ? 33.046 -69.917 50.062 1.00 65.65 177 THR C CA 1
ATOM 3856 C C . THR C 1 87 ? 32.018 -71.030 49.855 1.00 67.96 177 THR C C 1
ATOM 3857 O O . THR C 1 87 ? 31.256 -71.293 50.797 1.00 69.94 177 THR C O 1
ATOM 3861 N N . ASN C 1 88 ? 31.981 -71.645 48.676 1.00 67.80 178 ASN C N 1
ATOM 3862 C CA . ASN C 1 88 ? 31.057 -72.787 48.462 1.00 69.70 178 ASN C CA 1
ATOM 3863 C C . ASN C 1 88 ? 31.579 -73.977 49.264 1.00 75.15 178 ASN C C 1
ATOM 3864 O O . ASN C 1 88 ? 32.745 -74.341 49.074 1.00 75.38 178 ASN C O 1
ATOM 3869 N N . GLU C 1 89 ? 30.741 -74.547 50.120 1.00 73.47 179 GLU C N 1
ATOM 3870 C CA . GLU C 1 89 ? 31.206 -75.641 51.003 1.00 79.51 179 GLU C CA 1
ATOM 3871 C C . GLU C 1 89 ? 31.215 -76.958 50.230 1.00 81.87 179 GLU C C 1
ATOM 3872 O O . GLU C 1 89 ? 31.943 -77.868 50.641 1.00 90.36 179 GLU C O 1
ATOM 3874 N N . GLN C 1 90 ? 30.428 -77.043 49.164 1.00 77.38 180 GLN C N 1
ATOM 3875 C CA . GLN C 1 90 ? 30.337 -78.301 48.392 1.00 74.98 180 GLN C CA 1
ATOM 3876 C C . GLN C 1 90 ? 31.396 -78.294 47.294 1.00 75.52 180 GLN C C 1
ATOM 3877 O O . GLN C 1 90 ? 31.524 -79.313 46.605 1.00 81.79 180 GLN C O 1
ATOM 3879 N N . LEU C 1 91 ? 32.129 -77.198 47.148 1.00 75.03 181 LEU C N 1
ATOM 3880 C CA . LEU C 1 91 ? 33.119 -77.087 46.048 1.00 77.33 181 LEU C CA 1
ATOM 3881 C C . LEU C 1 91 ? 34.479 -77.500 46.591 1.00 85.75 181 LEU C C 1
ATOM 3882 O O . LEU C 1 91 ? 35.475 -77.333 45.874 1.00 87.44 181 LEU C O 1
ATOM 3887 N N . GLN C 1 92 ? 34.499 -78.030 47.806 1.00 86.70 182 GLN C N 1
ATOM 3888 C CA . GLN C 1 92 ? 35.767 -78.549 48.364 1.00 88.35 182 GLN C CA 1
ATOM 3889 C C . GLN C 1 92 ? 35.897 -80.002 47.916 1.00 90.29 182 GLN C C 1
ATOM 3890 O O . GLN C 1 92 ? 34.975 -80.783 48.194 1.00 88.07 182 GLN C O 1
ATOM 3896 N N . GLY C 1 93 ? 36.982 -80.334 47.211 1.00 91.62 183 GLY C N 1
ATOM 3897 C CA . GLY C 1 93 ? 37.187 -81.708 46.718 1.00 88.69 183 GLY C CA 1
ATOM 3898 C C . GLY C 1 93 ? 36.942 -81.858 45.230 1.00 91.36 183 GLY C C 1
ATOM 3899 O O . GLY C 1 93 ? 37.389 -80.985 44.470 1.00 89.67 183 GLY C O 1
ATOM 3900 N N . GLN C 1 94 ? 36.265 -82.931 44.821 1.00 96.88 184 GLN C N 1
ATOM 3901 C CA . GLN C 1 94 ? 36.000 -83.198 43.416 1.00 94.16 184 GLN C CA 1
ATOM 3902 C C . GLN C 1 94 ? 34.502 -83.106 43.170 1.00 88.50 184 GLN C C 1
ATOM 3903 O O . GLN C 1 94 ? 33.697 -83.380 44.062 1.00 86.94 184 GLN C O 1
ATOM 3909 N N . LEU C 1 95 ? 34.126 -82.713 41.960 1.00 85.63 185 LEU C N 1
ATOM 3910 C CA . LEU C 1 95 ? 32.720 -82.585 41.600 1.00 90.66 185 LEU C CA 1
ATOM 3911 C C . LEU C 1 95 ? 32.379 -83.448 40.388 1.00 94.71 185 LEU C C 1
ATOM 3912 O O . LEU C 1 95 ? 32.742 -83.105 39.258 1.00 91.75 185 LEU C O 1
ATOM 3917 N N . SER C 1 96 ? 31.629 -84.532 40.609 1.00 97.35 186 SER C N 1
ATOM 3918 C CA . SER C 1 96 ? 31.169 -85.388 39.514 1.00 94.39 186 SER C CA 1
ATOM 3919 C C . SER C 1 96 ? 30.037 -84.726 38.732 1.00 88.63 186 SER C C 1
ATOM 3920 O O . SER C 1 96 ? 29.297 -83.893 39.261 1.00 94.72 186 SER C O 1
ATOM 3923 N N . LEU C 1 97 ? 29.897 -85.122 37.453 1.00 88.83 187 LEU C N 1
ATOM 3924 C CA . LEU C 1 97 ? 28.905 -84.506 36.557 1.00 92.53 187 LEU C CA 1
ATOM 3925 C C . LEU C 1 97 ? 27.481 -84.572 37.129 1.00 94.26 187 LEU C C 1
ATOM 3926 O O . LEU C 1 97 ? 26.684 -83.617 36.960 1.00 92.74 187 LEU C O 1
ATOM 3928 N N . GLU C 1 98 ? 27.176 -85.654 37.863 1.00 88.23 188 GLU C N 1
ATOM 3929 C CA . GLU C 1 98 ? 25.898 -85.741 38.562 1.00 88.51 188 GLU C CA 1
ATOM 3930 C C . GLU C 1 98 ? 25.725 -84.562 39.506 1.00 85.76 188 GLU C C 1
ATOM 3931 O O . GLU C 1 98 ? 24.715 -83.854 39.448 1.00 89.51 188 GLU C O 1
ATOM 3937 N N . GLN C 1 99 ? 26.734 -84.324 40.333 1.00 84.50 189 GLN C N 1
ATOM 3938 C CA . GLN C 1 99 ? 26.668 -83.174 41.266 1.00 92.00 189 GLN C CA 1
ATOM 3939 C C . GLN C 1 99 ? 26.571 -81.875 40.455 1.00 86.20 189 GLN C C 1
ATOM 3940 O O . GLN C 1 99 ? 25.718 -81.037 40.778 1.00 84.74 189 GLN C O 1
ATOM 3946 N N . TYR C 1 100 ? 27.413 -81.724 39.441 1.00 82.27 190 TYR C N 1
ATOM 3947 C CA . TYR C 1 100 ? 27.396 -80.517 38.583 1.00 79.50 190 TYR C CA 1
ATOM 3948 C C . TYR C 1 100 ? 25.966 -80.225 38.150 1.00 82.89 190 TYR C C 1
ATOM 3949 O O . TYR C 1 100 ? 25.510 -79.089 38.297 1.00 80.71 190 TYR C O 1
ATOM 3958 N N . MET C 1 101 ? 25.283 -81.243 37.631 1.00 86.77 191 MET C N 1
ATOM 3959 C CA . MET C 1 101 ? 23.915 -81.042 37.102 1.00 80.17 191 MET C CA 1
ATOM 3960 C C . MET C 1 101 ? 22.907 -81.003 38.249 1.00 83.51 191 MET C C 1
ATOM 3961 O O . MET C 1 101 ? 21.711 -80.830 37.964 1.00 89.02 191 MET C O 1
ATOM 3966 N N . SER C 1 102 ? 23.369 -81.155 39.486 1.00 77.65 192 SER C N 1
ATOM 3967 C CA . SER C 1 102 ? 22.465 -81.070 40.657 1.00 75.07 192 SER C CA 1
ATOM 3968 C C . SER C 1 102 ? 22.616 -79.701 41.292 1.00 77.83 192 SER C C 1
ATOM 3969 O O . SER C 1 102 ? 22.066 -79.494 42.383 1.00 80.70 192 SER C O 1
ATOM 3972 N N . MET C 1 103 ? 23.338 -78.804 40.629 1.00 78.72 193 MET C N 1
ATOM 3973 C CA . MET C 1 103 ? 23.640 -77.504 41.274 1.00 71.96 193 MET C CA 1
ATOM 3974 C C . MET C 1 103 ? 23.086 -76.336 40.468 1.00 67.51 193 MET C C 1
ATOM 3975 O O . MET C 1 103 ? 22.571 -76.567 39.364 1.00 67.69 193 MET C O 1
ATOM 3980 N N . GLY C 1 104 ? 23.188 -75.134 41.023 1.00 52.62 194 GLY C N 1
ATOM 3981 C CA . GLY C 1 104 ? 22.690 -73.903 40.394 1.00 57.73 194 GLY C CA 1
ATOM 3982 C C . GLY C 1 104 ? 23.759 -73.138 39.632 1.00 53.18 194 GLY C C 1
ATOM 3983 O O . GLY C 1 104 ? 24.867 -72.913 40.138 1.00 50.22 194 GLY C O 1
ATOM 3984 N N . HIS C 1 105 ? 23.415 -72.715 38.409 1.00 54.54 195 HIS C N 1
ATOM 3985 C CA . HIS C 1 105 ? 24.413 -72.243 37.451 1.00 54.65 195 HIS C CA 1
ATOM 3986 C C . HIS C 1 105 ? 24.195 -70.808 36.997 1.00 52.86 195 HIS C C 1
ATOM 3987 O O . HIS C 1 105 ? 23.062 -70.347 36.838 1.00 48.93 195 HIS C O 1
ATOM 3994 N N . VAL C 1 106 ? 25.316 -70.135 36.746 1.00 53.55 196 VAL C N 1
ATOM 3995 C CA . VAL C 1 106 ? 25.350 -68.833 36.083 1.00 50.57 196 VAL C CA 1
ATOM 3996 C C . VAL C 1 106 ? 25.811 -69.037 34.651 1.00 51.26 196 VAL C C 1
ATOM 3997 O O . VAL C 1 106 ? 26.809 -69.727 34.402 1.00 47.24 196 VAL C O 1
ATOM 4001 N N . ALA C 1 107 ? 25.103 -68.423 33.707 1.00 51.45 197 ALA C N 1
ATOM 4002 C CA . ALA C 1 107 ? 25.402 -68.589 32.294 1.00 44.98 197 ALA C CA 1
ATOM 4003 C C . ALA C 1 107 ? 25.284 -67.257 31.557 1.00 43.83 197 ALA C C 1
ATOM 4004 O O . ALA C 1 107 ? 24.536 -66.354 31.952 1.00 43.65 197 ALA C O 1
ATOM 4006 N N . ALA C 1 108 ? 26.024 -67.161 30.457 1.00 51.17 198 ALA C N 1
ATOM 4007 C CA . ALA C 1 108 ? 26.069 -65.965 29.627 1.00 49.06 198 ALA C CA 1
ATOM 4008 C C . ALA C 1 108 ? 25.167 -66.151 28.421 1.00 48.65 198 ALA C C 1
ATOM 4009 O O . ALA C 1 108 ? 25.243 -67.180 27.752 1.00 47.08 198 ALA C O 1
ATOM 4011 N N . LYS C 1 109 ? 24.311 -65.162 28.162 1.00 54.60 199 LYS C N 1
ATOM 4012 C CA . LYS C 1 109 ? 23.534 -65.087 26.927 1.00 59.07 199 LYS C CA 1
ATOM 4013 C C . LYS C 1 109 ? 23.834 -63.781 26.192 1.00 62.96 199 LYS C C 1
ATOM 4014 O O . LYS C 1 109 ? 23.691 -62.695 26.758 1.00 58.47 199 LYS C O 1
ATOM 4020 N N . PHE C 1 110 ? 24.194 -63.881 24.920 1.00 65.06 200 PHE C N 1
ATOM 4021 C CA . PHE C 1 110 ? 24.573 -62.701 24.152 1.00 72.58 200 PHE C CA 1
ATOM 4022 C C . PHE C 1 110 ? 23.352 -62.130 23.425 1.00 76.63 200 PHE C C 1
ATOM 4023 O O . PHE C 1 110 ? 22.892 -62.683 22.415 1.00 72.94 200 PHE C O 1
ATOM 4031 N N . GLY C 1 111 ? 22.849 -61.009 23.939 1.00 75.33 201 GLY C N 1
ATOM 4032 C CA . GLY C 1 111 ? 21.769 -60.260 23.324 1.00 77.38 201 GLY C CA 1
ATOM 4033 C C . GLY C 1 111 ? 20.415 -60.927 23.432 1.00 81.99 201 GLY C C 1
ATOM 4034 O O . GLY C 1 111 ? 19.860 -61.044 24.532 1.00 85.97 201 GLY C O 1
ATOM 4035 N N . ARG C 1 112 ? 19.859 -61.317 22.287 1.00 82.79 202 ARG C N 1
ATOM 4036 C CA . ARG C 1 112 ? 18.608 -62.058 22.223 1.00 81.45 202 ARG C CA 1
ATOM 4037 C C . ARG C 1 112 ? 18.819 -63.565 22.293 1.00 81.65 202 ARG C C 1
ATOM 4038 O O . ARG C 1 112 ? 17.872 -64.321 22.051 1.00 84.12 202 ARG C O 1
ATOM 4046 N N . GLY C 1 113 ? 20.027 -64.013 22.653 1.00 81.46 203 GLY C N 1
ATOM 4047 C CA . GLY C 1 113 ? 20.378 -65.424 22.707 1.00 85.06 203 GLY C CA 1
ATOM 4048 C C . GLY C 1 113 ? 20.294 -66.148 21.375 1.00 87.69 203 GLY C C 1
ATOM 4049 O O . GLY C 1 113 ? 19.733 -67.250 21.285 1.00 87.00 203 GLY C O 1
ATOM 4050 N N . LEU C 1 114 ? 20.888 -65.561 20.333 1.00 90.06 204 LEU C N 1
ATOM 4051 C CA . LEU C 1 114 ? 20.747 -66.129 18.967 1.00 90.59 204 LEU C CA 1
ATOM 4052 C C . LEU C 1 114 ? 21.529 -67.441 18.819 1.00 93.49 204 LEU C C 1
ATOM 4053 O O . LEU C 1 114 ? 20.928 -68.439 18.378 1.00 95.49 204 LEU C O 1
ATOM 4058 N N . LYS C 1 115 ? 22.826 -67.417 19.125 1.00 94.59 205 LYS C N 1
ATOM 4059 C CA . LYS C 1 115 ? 23.662 -68.636 18.976 1.00 97.10 205 LYS C CA 1
ATOM 4060 C C . LYS C 1 115 ? 23.954 -69.212 20.367 1.00 95.21 205 LYS C C 1
ATOM 4061 O O . LYS C 1 115 ? 24.125 -68.428 21.320 1.00 93.31 205 LYS C O 1
ATOM 4067 N N . PRO C 1 116 ? 24.008 -70.552 20.518 1.00 100.32 206 PRO C N 1
ATOM 4068 C CA . PRO C 1 116 ? 24.269 -71.162 21.810 1.00 100.83 206 PRO C CA 1
ATOM 4069 C C . PRO C 1 116 ? 25.730 -71.069 22.215 1.00 95.43 206 PRO C C 1
ATOM 4070 O O . PRO C 1 116 ? 26.596 -70.879 21.342 1.00 88.53 206 PRO C O 1
ATOM 4074 N N . SER C 1 117 ? 26.003 -71.203 23.517 1.00 97.22 207 SER C N 1
ATOM 4075 C CA . SER C 1 117 ? 27.401 -71.175 24.016 1.00 92.15 207 SER C CA 1
ATOM 4076 C C . SER C 1 117 ? 28.083 -72.507 23.684 1.00 92.53 207 SER C C 1
ATOM 4077 O O . SER C 1 117 ? 27.378 -73.439 23.244 1.00 102.26 207 SER C O 1
ATOM 4080 N N . LYS C 1 129 ? 19.142 -79.354 29.860 1.00 69.87 219 LYS C N 1
ATOM 4081 C CA . LYS C 1 129 ? 19.756 -80.250 30.846 1.00 74.84 219 LYS C CA 1
ATOM 4082 C C . LYS C 1 129 ? 20.305 -79.458 32.033 1.00 77.39 219 LYS C C 1
ATOM 4083 O O . LYS C 1 129 ? 20.564 -80.015 33.108 1.00 76.92 219 LYS C O 1
ATOM 4085 N N . ARG C 1 130 ? 20.473 -78.154 31.877 1.00 81.27 220 ARG C N 1
ATOM 4086 C CA . ARG C 1 130 ? 21.081 -77.350 32.929 1.00 76.84 220 ARG C CA 1
ATOM 4087 C C . ARG C 1 130 ? 20.044 -76.543 33.727 1.00 70.82 220 ARG C C 1
ATOM 4088 O O . ARG C 1 130 ? 19.096 -75.984 33.152 1.00 75.09 220 ARG C O 1
ATOM 4096 N N . ARG C 1 131 ? 20.230 -76.473 35.058 1.00 65.84 221 ARG C N 1
ATOM 4097 C CA . ARG C 1 131 ? 19.444 -75.562 35.911 1.00 62.03 221 ARG C CA 1
ATOM 4098 C C . ARG C 1 131 ? 20.201 -74.245 36.060 1.00 60.76 221 ARG C C 1
ATOM 4099 O O . ARG C 1 131 ? 21.089 -74.108 36.911 1.00 58.84 221 ARG C O 1
ATOM 4107 N N . ILE C 1 132 ? 19.820 -73.246 35.280 1.00 58.35 222 ILE C N 1
AT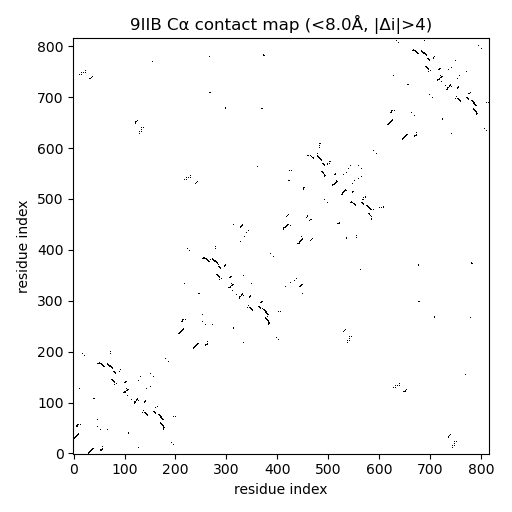OM 4108 C CA . ILE C 1 132 ? 20.549 -71.991 35.234 1.00 57.47 222 ILE C CA 1
ATOM 4109 C C . ILE C 1 132 ? 19.790 -70.967 36.068 1.00 54.10 222 ILE C C 1
ATOM 4110 O O . ILE C 1 132 ? 18.750 -70.447 35.645 1.00 54.58 222 ILE C O 1
ATOM 4115 N N . GLU C 1 133 ? 20.315 -70.658 37.243 1.00 52.89 223 GLU C N 1
ATOM 4116 C CA . GLU C 1 133 ? 19.649 -69.746 38.153 1.00 50.40 223 GLU C CA 1
ATOM 4117 C C . GLU C 1 133 ? 19.968 -68.279 37.886 1.00 52.67 223 GLU C C 1
ATOM 4118 O O . GLU C 1 133 ? 19.324 -67.411 38.479 1.00 52.65 223 GLU C O 1
ATOM 4124 N N . LEU C 1 134 ? 20.928 -67.978 37.014 1.00 51.81 224 LEU C N 1
ATOM 4125 C CA . LEU C 1 134 ? 21.300 -66.600 36.717 1.00 45.13 224 LEU C CA 1
ATOM 4126 C C . LEU C 1 134 ? 21.771 -66.499 35.270 1.00 48.26 224 LEU C C 1
ATOM 4127 O O . LEU C 1 134 ? 22.721 -67.179 34.875 1.00 48.55 224 LEU C O 1
ATOM 4132 N N . VAL C 1 135 ? 21.102 -65.680 34.469 1.00 47.98 225 VAL C N 1
ATOM 4133 C CA . VAL C 1 135 ? 21.504 -65.460 33.087 1.00 47.74 225 VAL C CA 1
ATOM 4134 C C . VAL C 1 135 ? 21.934 -64.013 32.952 1.00 48.32 225 VAL C C 1
ATOM 4135 O O . VAL C 1 135 ? 21.214 -63.105 33.382 1.00 44.75 225 VAL C O 1
ATOM 4139 N N . VAL C 1 136 ? 23.109 -63.794 32.369 1.00 48.39 226 VAL C N 1
ATOM 4140 C CA . VAL C 1 136 ? 23.624 -62.429 32.242 1.00 50.93 226 VAL C CA 1
ATOM 4141 C C . VAL C 1 136 ? 24.079 -62.163 30.809 1.00 47.66 226 VAL C C 1
ATOM 4142 O O . VAL C 1 136 ? 24.410 -63.107 30.075 1.00 50.09 226 VAL C O 1
ATOM 4146 N N . PRO C 1 137 ? 24.076 -60.903 30.365 1.00 43.56 227 PRO C N 1
ATOM 4147 C CA . PRO C 1 137 ? 24.338 -60.602 28.952 1.00 52.66 227 PRO C CA 1
ATOM 4148 C C . PRO C 1 137 ? 25.751 -60.878 28.467 1.00 56.58 227 PRO C C 1
ATOM 4149 O O . PRO C 1 137 ? 26.001 -60.669 27.276 1.00 63.66 227 PRO C O 1
ATOM 4153 N N . GLY C 1 138 ? 26.678 -61.354 29.287 1.00 53.75 228 GLY C N 1
ATOM 4154 C CA . GLY C 1 138 ? 27.987 -61.692 28.776 1.00 44.99 228 GLY C CA 1
ATOM 4155 C C . GLY C 1 138 ? 28.711 -62.607 29.735 1.00 48.31 228 GLY C C 1
ATOM 4156 O O . GLY C 1 138 ? 28.118 -63.129 30.684 1.00 52.53 228 GLY C O 1
ATOM 4157 N N . PHE C 1 139 ? 30.015 -62.800 29.468 1.00 47.44 229 PHE C N 1
ATOM 4158 C CA . PHE C 1 139 ? 30.884 -63.549 30.380 1.00 43.82 229 PHE C CA 1
ATOM 4159 C C . PHE C 1 139 ? 31.395 -62.697 31.540 1.00 42.19 229 PHE C C 1
ATOM 4160 O O . PHE C 1 139 ? 31.588 -63.222 32.640 1.00 40.09 229 PHE C O 1
ATOM 4168 N N . ASN C 1 140 ? 31.660 -61.406 31.319 1.00 41.23 230 ASN C N 1
ATOM 4169 C CA . ASN C 1 140 ? 32.484 -60.673 32.274 1.00 40.84 230 ASN C CA 1
ATOM 4170 C C . ASN C 1 140 ? 31.773 -60.436 33.597 1.00 44.10 230 ASN C C 1
ATOM 4171 O O . ASN C 1 140 ? 32.424 -60.424 34.652 1.00 42.59 230 ASN C O 1
ATOM 4176 N N . LEU C 1 141 ? 30.453 -60.260 33.575 1.00 36.86 231 LEU C N 1
ATOM 4177 C CA . LEU C 1 141 ? 29.699 -60.111 34.803 1.00 37.71 231 LEU C CA 1
ATOM 4178 C C . LEU C 1 141 ? 29.598 -61.403 35.605 1.00 42.90 231 LEU C C 1
ATOM 4179 O O . LEU C 1 141 ? 29.156 -61.353 36.764 1.00 39.47 231 LEU C O 1
ATOM 4184 N N . ILE C 1 142 ? 29.995 -62.544 35.047 1.00 39.97 232 ILE C N 1
ATOM 4185 C CA . ILE C 1 142 ? 29.766 -63.819 35.723 1.00 44.30 232 ILE C CA 1
ATOM 4186 C C . ILE C 1 142 ? 30.628 -63.947 36.985 1.00 44.94 232 ILE C C 1
ATOM 4187 O O . ILE C 1 142 ? 30.092 -64.268 38.051 1.00 46.53 232 ILE C O 1
ATOM 4192 N N . PRO C 1 143 ? 31.933 -63.713 36.962 1.00 41.37 233 PRO C N 1
ATOM 4193 C CA . PRO C 1 143 ? 32.705 -63.872 38.201 1.00 45.21 233 PRO C CA 1
ATOM 4194 C C . PRO C 1 143 ? 32.192 -62.968 39.317 1.00 46.56 233 PRO C C 1
ATOM 4195 O O . PRO C 1 143 ? 31.968 -63.455 40.437 1.00 45.00 233 PRO C O 1
ATOM 4199 N N . PRO C 1 144 ? 32.003 -61.657 39.096 1.00 42.48 234 PRO C N 1
ATOM 4200 C CA . PRO C 1 144 ? 31.435 -60.859 40.193 1.00 47.86 234 PRO C CA 1
ATOM 4201 C C . PRO C 1 144 ? 30.058 -61.353 40.673 1.00 47.73 234 PRO C C 1
ATOM 4202 O O . PRO C 1 144 ? 29.846 -61.478 41.886 1.00 45.09 234 PRO C O 1
ATOM 4206 N N . LEU C 1 145 ? 29.122 -61.672 39.768 1.00 45.88 235 LEU C N 1
ATOM 4207 C CA . LEU C 1 145 ? 27.779 -62.040 40.212 1.00 44.19 235 LEU C CA 1
ATOM 4208 C C . LEU C 1 145 ? 27.709 -63.449 40.761 1.00 45.43 235 LEU C C 1
ATOM 4209 O O . LEU C 1 145 ? 26.759 -63.777 41.473 1.00 50.30 235 LEU C O 1
ATOM 4214 N N . LEU C 1 146 ? 28.663 -64.289 40.446 1.00 47.14 236 LEU C N 1
ATOM 4215 C CA . LEU C 1 146 ? 28.719 -65.599 41.076 1.00 47.07 236 LEU C CA 1
ATOM 4216 C C . LEU C 1 146 ? 29.370 -65.521 42.453 1.00 50.48 236 LEU C C 1
ATOM 4217 O O . LEU C 1 146 ? 29.003 -66.272 43.364 1.00 51.00 236 LEU C O 1
ATOM 4222 N N . SER C 1 147 ? 30.302 -64.587 42.618 1.00 52.37 237 SER C N 1
ATOM 4223 C CA . SER C 1 147 ? 31.076 -64.444 43.838 1.00 47.07 237 SER C CA 1
ATOM 4224 C C . SER C 1 147 ? 30.152 -64.253 45.030 1.00 49.75 237 SER C C 1
ATOM 4225 O O . SER C 1 147 ? 29.256 -63.408 45.004 1.00 48.26 237 SER C O 1
ATOM 4228 N N . GLY C 1 148 ? 30.363 -65.051 46.069 1.00 50.04 238 GLY C N 1
ATOM 4229 C CA . GLY C 1 148 ? 29.592 -64.938 47.284 1.00 49.34 238 GLY C CA 1
ATOM 4230 C C . GLY C 1 148 ? 28.336 -65.776 47.323 1.00 57.26 238 GLY C C 1
ATOM 4231 O O . GLY C 1 148 ? 27.484 -65.555 48.189 1.00 57.97 238 GLY C O 1
ATOM 4232 N N . THR C 1 149 ? 28.178 -66.710 46.395 1.00 57.48 239 THR C N 1
ATOM 4233 C CA . THR C 1 149 ? 27.041 -67.610 46.354 1.00 53.55 239 THR C CA 1
ATOM 4234 C C . THR C 1 149 ? 27.549 -69.033 46.140 1.00 56.53 239 THR C C 1
ATOM 4235 O O . THR C 1 149 ? 28.760 -69.280 46.057 1.00 59.68 239 THR C O 1
ATOM 4239 N N . ASN C 1 150 ? 26.621 -69.985 46.099 1.00 54.47 240 ASN C N 1
ATOM 4240 C CA . ASN C 1 150 ? 26.958 -71.377 45.838 1.00 57.42 240 ASN C CA 1
ATOM 4241 C C . ASN C 1 150 ? 26.720 -71.754 44.387 1.00 59.40 240 ASN C C 1
ATOM 4242 O O . ASN C 1 150 ? 26.553 -72.942 44.086 1.00 62.14 240 ASN C O 1
ATOM 4247 N N . ARG C 1 151 ? 26.696 -70.782 43.478 1.00 54.80 241 ARG C N 1
ATOM 4248 C CA . ARG C 1 151 ? 26.471 -71.076 42.070 1.00 46.73 241 ARG C CA 1
ATOM 4249 C C . ARG C 1 151 ? 27.800 -71.267 41.354 1.00 46.31 241 ARG C C 1
ATOM 4250 O O . ARG C 1 151 ? 28.833 -70.732 41.762 1.00 53.37 241 ARG C O 1
ATOM 4258 N N . ILE C 1 152 ? 27.780 -72.064 40.297 1.00 43.19 242 ILE C N 1
ATOM 4259 C CA . ILE C 1 152 ? 28.960 -72.324 39.494 1.00 47.88 242 ILE C CA 1
ATOM 4260 C C . ILE C 1 152 ? 28.692 -71.844 38.072 1.00 50.82 242 ILE C C 1
ATOM 4261 O O . ILE C 1 152 ? 27.554 -71.580 37.678 1.00 51.12 242 ILE C O 1
ATOM 4266 N N . ALA C 1 153 ? 29.761 -71.742 37.295 1.00 49.48 243 ALA C N 1
ATOM 4267 C CA . ALA C 1 153 ? 29.631 -71.339 35.908 1.00 49.46 243 ALA C CA 1
ATOM 4268 C C . ALA C 1 153 ? 30.670 -72.067 35.061 1.00 56.18 243 ALA C C 1
ATOM 4269 O O . ALA C 1 153 ? 31.584 -72.722 35.577 1.00 52.88 243 ALA C O 1
ATOM 4271 N N . THR C 1 154 ? 30.533 -71.935 33.743 1.00 52.43 244 THR C N 1
ATOM 4272 C CA . THR C 1 154 ? 31.535 -72.438 32.811 1.00 49.37 244 THR C CA 1
ATOM 4273 C C . THR C 1 154 ? 31.956 -71.302 31.891 1.00 52.12 244 THR C C 1
ATOM 4274 O O . THR C 1 154 ? 31.123 -70.734 31.183 1.00 55.69 244 THR C O 1
ATOM 4278 N N . ILE C 1 155 ? 33.244 -70.987 31.895 1.00 46.64 245 ILE C N 1
ATOM 4279 C CA . ILE C 1 155 ? 33.714 -69.745 31.292 1.00 48.59 245 ILE C CA 1
ATOM 4280 C C . ILE C 1 155 ? 35.162 -69.896 30.839 1.00 51.50 245 ILE C C 1
ATOM 4281 O O . ILE C 1 155 ? 35.858 -70.816 31.292 1.00 51.22 245 ILE C O 1
ATOM 4286 N N . PRO C 1 156 ? 35.670 -69.005 29.985 1.00 48.77 246 PRO C N 1
ATOM 4287 C CA . PRO C 1 156 ? 37.054 -69.150 29.521 1.00 45.95 246 PRO C CA 1
ATOM 4288 C C . PRO C 1 156 ? 38.057 -69.056 30.661 1.00 46.90 246 PRO C C 1
ATOM 4289 O O . PRO C 1 156 ? 37.977 -68.183 31.524 1.00 45.87 246 PRO C O 1
ATOM 4293 N N . LEU C 1 157 ? 39.030 -69.961 30.639 1.00 50.31 247 LEU C N 1
ATOM 4294 C CA . LEU C 1 157 ? 40.047 -69.969 31.678 1.00 48.23 247 LEU C CA 1
ATOM 4295 C C . LEU C 1 157 ? 40.907 -68.712 31.623 1.00 49.62 247 LEU C C 1
ATOM 4296 O O . LEU C 1 157 ? 41.379 -68.258 32.663 1.00 50.00 247 LEU C O 1
ATOM 4301 N N . ARG C 1 158 ? 41.094 -68.114 30.442 1.00 48.17 248 ARG C N 1
ATOM 4302 C CA . ARG C 1 158 ? 41.760 -66.815 30.394 1.00 50.48 248 ARG C CA 1
ATOM 4303 C C . ARG C 1 158 ? 40.974 -65.743 31.153 1.00 48.98 248 ARG C C 1
ATOM 4304 O O . ARG C 1 158 ? 41.568 -64.830 31.748 1.00 47.35 248 ARG C O 1
ATOM 4312 N N . LEU C 1 159 ? 39.636 -65.854 31.155 1.00 47.07 249 LEU C N 1
ATOM 4313 C CA . LEU C 1 159 ? 38.801 -64.955 31.946 1.00 46.37 249 LEU C CA 1
ATOM 4314 C C . LEU C 1 159 ? 39.047 -65.178 33.421 1.00 48.08 249 LEU C C 1
ATOM 4315 O O . LEU C 1 159 ? 39.173 -64.221 34.191 1.00 51.13 249 LEU C O 1
ATOM 4320 N N . VAL C 1 160 ? 39.099 -66.440 33.826 1.00 49.51 250 VAL C N 1
ATOM 4321 C CA . VAL C 1 160 ? 39.482 -66.770 35.187 1.00 43.06 250 VAL C CA 1
ATOM 4322 C C . VAL C 1 160 ? 40.822 -66.155 35.530 1.00 47.25 250 VAL C C 1
ATOM 4323 O O . VAL C 1 160 ? 40.995 -65.616 36.624 1.00 50.31 250 VAL C O 1
ATOM 4327 N N . LYS C 1 161 ? 41.791 -66.190 34.628 1.00 50.93 251 LYS C N 1
ATOM 4328 C CA . LYS C 1 161 ? 43.142 -65.699 35.019 1.00 53.55 251 LYS C CA 1
ATOM 4329 C C . LYS C 1 161 ? 43.148 -64.169 35.190 1.00 50.58 251 LYS C C 1
ATOM 4330 O O . LYS C 1 161 ? 44.048 -63.661 35.882 1.00 52.19 251 LYS C O 1
ATOM 4336 N N . HIS C 1 162 ? 42.174 -63.469 34.613 1.00 48.69 252 HIS C N 1
ATOM 4337 C CA . HIS C 1 162 ? 42.148 -61.982 34.664 1.00 48.96 252 HIS C CA 1
ATOM 4338 C C . HIS C 1 162 ? 41.622 -61.507 36.018 1.00 52.73 252 HIS C C 1
ATOM 4339 O O . HIS C 1 162 ? 42.101 -60.474 36.522 1.00 55.59 252 HIS C O 1
ATOM 4346 N N . TYR C 1 163 ? 40.665 -62.239 36.595 1.00 54.07 253 TYR C N 1
ATOM 4347 C CA . TYR C 1 163 ? 40.047 -61.832 37.880 1.00 58.43 253 TYR C CA 1
ATOM 4348 C C . TYR C 1 163 ? 40.780 -62.475 39.045 1.00 58.12 253 TYR C C 1
ATOM 4349 O O . TYR C 1 163 ? 40.271 -62.417 40.176 1.00 56.99 253 TYR C O 1
ATOM 4358 N N . GLU C 1 164 ? 41.956 -63.048 38.793 1.00 60.85 254 GLU C N 1
ATOM 4359 C CA . GLU C 1 164 ? 42.687 -63.792 39.852 1.00 69.18 254 GLU C CA 1
ATOM 4360 C C . GLU C 1 164 ? 42.961 -62.891 41.065 1.00 71.28 254 GLU C C 1
ATOM 4361 O O . GLU C 1 164 ? 42.764 -63.365 42.205 1.00 70.24 254 GLU C O 1
ATOM 4363 N N . ARG C 1 165 ? 43.391 -61.655 40.835 1.00 70.00 255 ARG C N 1
ATOM 4364 C CA . ARG C 1 165 ? 43.756 -60.758 41.957 1.00 72.23 255 ARG C CA 1
ATOM 4365 C C . ARG C 1 165 ? 42.526 -59.972 42.431 1.00 74.84 255 ARG C C 1
ATOM 4366 O O . ARG C 1 165 ? 42.612 -59.335 43.497 1.00 83.64 255 ARG C O 1
ATOM 4374 N N . THR C 1 166 ? 41.428 -60.019 41.673 1.00 68.92 256 THR C N 1
ATOM 4375 C CA . THR C 1 166 ? 40.234 -59.228 42.022 1.00 61.16 256 THR C CA 1
ATOM 4376 C C . THR C 1 166 ? 39.209 -60.128 42.667 1.00 55.21 256 THR C C 1
ATOM 4377 O O . THR C 1 166 ? 38.857 -59.881 43.835 1.00 62.15 256 THR C O 1
ATOM 4381 N N . ILE C 1 167 ? 38.740 -61.141 41.939 1.00 56.64 257 ILE C N 1
ATOM 4382 C CA . ILE C 1 167 ? 37.684 -62.054 42.465 1.00 56.33 257 ILE C CA 1
ATOM 4383 C C . ILE C 1 167 ? 38.259 -63.476 42.556 1.00 58.54 257 ILE C C 1
ATOM 4384 O O . ILE C 1 167 ? 38.508 -64.088 41.500 1.00 61.97 257 ILE C O 1
ATOM 4389 N N . PRO C 1 168 ? 38.477 -64.017 43.770 1.00 66.10 258 PRO C N 1
ATOM 4390 C CA . PRO C 1 168 ? 39.021 -65.357 43.918 1.00 64.93 258 PRO C CA 1
ATOM 4391 C C . PRO C 1 168 ? 38.024 -66.365 43.391 1.00 61.93 258 PRO C C 1
ATOM 4392 O O . PRO C 1 168 ? 36.817 -66.212 43.648 1.00 60.20 258 PRO C O 1
ATOM 4396 N N . LEU C 1 169 ? 38.514 -67.380 42.672 1.00 62.32 259 LEU C N 1
ATOM 4397 C CA . LEU C 1 169 ? 37.608 -68.386 42.066 1.00 56.13 259 LEU C CA 1
ATOM 4398 C C . LEU C 1 169 ? 38.210 -69.789 42.167 1.00 53.21 259 LEU C C 1
ATOM 4399 O O . LEU C 1 169 ? 39.422 -69.926 41.918 1.00 58.42 259 LEU C O 1
ATOM 4404 N N . ARG C 1 170 ? 37.407 -70.777 42.551 1.00 53.53 260 ARG C N 1
ATOM 4405 C CA . ARG C 1 170 ? 37.822 -72.166 42.599 1.00 58.77 260 ARG C CA 1
ATOM 4406 C C . ARG C 1 170 ? 37.510 -72.838 41.262 1.00 60.93 260 ARG C C 1
ATOM 4407 O O . ARG C 1 170 ? 36.343 -72.887 40.838 1.00 53.51 260 ARG C O 1
ATOM 4415 N N . ILE C 1 171 ? 38.546 -73.318 40.584 1.00 58.73 261 ILE C N 1
ATOM 4416 C CA . ILE C 1 171 ? 38.390 -74.151 39.396 1.00 59.02 261 ILE C CA 1
ATOM 4417 C C . ILE C 1 171 ? 38.097 -75.596 39.797 1.00 60.70 261 ILE C C 1
ATOM 4418 O O . ILE C 1 171 ? 38.692 -76.118 40.745 1.00 64.64 261 ILE C O 1
ATOM 4423 N N . ILE C 1 172 ? 37.144 -76.231 39.104 1.00 59.49 262 ILE C N 1
ATOM 4424 C CA . ILE C 1 172 ? 36.745 -77.623 39.341 1.00 66.53 262 ILE C CA 1
ATOM 4425 C C . ILE C 1 172 ? 37.110 -78.426 38.091 1.00 79.71 262 ILE C C 1
ATOM 4426 O O . ILE C 1 172 ? 36.398 -78.392 37.075 1.00 76.09 262 ILE C O 1
ATOM 4431 N N . GLU C 1 173 ? 38.209 -79.192 38.163 1.00 87.90 263 GLU C N 1
ATOM 4432 C CA . GLU C 1 173 ? 38.952 -79.590 36.962 1.00 84.90 263 GLU C CA 1
ATOM 4433 C C . GLU C 1 173 ? 38.964 -81.094 36.729 1.00 88.05 263 GLU C C 1
ATOM 4434 O O . GLU C 1 173 ? 38.393 -81.555 35.742 1.00 92.86 263 GLU C O 1
ATOM 4440 N N . HIS C 1 174 ? 39.608 -81.864 37.603 1.00 93.69 264 HIS C N 1
ATOM 4441 C CA . HIS C 1 174 ? 39.855 -83.279 37.324 1.00 95.02 264 HIS C CA 1
ATOM 4442 C C . HIS C 1 174 ? 38.613 -84.130 37.034 1.00 95.92 264 HIS C C 1
ATOM 4443 O O . HIS C 1 174 ? 38.760 -85.127 36.306 1.00 98.41 264 HIS C O 1
ATOM 4445 N N . PRO C 1 175 ? 37.400 -83.839 37.563 1.00 85.54 265 PRO C N 1
ATOM 4446 C CA . PRO C 1 175 ? 36.277 -84.758 37.295 1.00 85.27 265 PRO C CA 1
ATOM 4447 C C . PRO C 1 175 ? 35.658 -84.650 35.899 1.00 85.51 265 PRO C C 1
ATOM 4448 O O . PRO C 1 175 ? 35.346 -85.680 35.282 1.00 77.87 265 PRO C O 1
ATOM 4452 N N . LEU C 1 176 ? 35.483 -83.428 35.397 1.00 87.44 266 LEU C N 1
ATOM 4453 C CA . LEU C 1 176 ? 34.688 -83.137 34.205 1.00 79.05 266 LEU C CA 1
ATOM 4454 C C . LEU C 1 176 ? 35.572 -83.100 32.965 1.00 75.32 266 LEU C C 1
ATOM 4455 O O . LEU C 1 176 ? 36.801 -83.100 33.055 1.00 82.65 266 LEU C O 1
ATOM 4460 N N . PRO C 1 177 ? 34.988 -83.078 31.763 1.00 69.08 267 PRO C N 1
ATOM 4461 C CA . PRO C 1 177 ? 35.797 -83.281 30.551 1.00 64.28 267 PRO C CA 1
ATOM 4462 C C . PRO C 1 177 ? 36.491 -82.037 30.011 1.00 59.54 267 PRO C C 1
ATOM 4463 O O . PRO C 1 177 ? 35.935 -80.935 30.007 1.00 60.78 267 PRO C O 1
ATOM 4467 N N . LEU C 1 178 ? 37.714 -82.248 29.504 1.00 64.14 268 LEU C N 1
ATOM 4468 C CA . LEU C 1 178 ? 38.509 -81.233 28.816 1.00 56.38 268 LEU C CA 1
ATOM 4469 C C . LEU C 1 178 ? 37.795 -80.689 27.603 1.00 59.71 268 LEU C C 1
ATOM 4470 O O . LEU C 1 178 ? 37.457 -81.433 26.683 1.00 59.30 268 LEU C O 1
ATOM 4475 N N . VAL C 1 179 ? 37.528 -79.395 27.611 1.00 60.98 269 VAL C N 1
ATOM 4476 C CA . VAL C 1 179 ? 36.865 -78.769 26.489 1.00 58.10 269 VAL C CA 1
ATOM 4477 C C . VAL C 1 179 ? 37.612 -77.496 26.176 1.00 55.87 269 VAL C C 1
ATOM 4478 O O . VAL C 1 179 ? 37.878 -76.690 27.072 1.00 54.47 269 VAL C O 1
ATOM 4482 N N . SER C 1 180 ? 37.960 -77.315 24.919 1.00 59.84 270 SER C N 1
ATOM 4483 C CA . SER C 1 180 ? 38.645 -76.103 24.512 1.00 57.15 270 SER C CA 1
ATOM 4484 C C . SER C 1 180 ? 38.217 -75.806 23.091 1.00 53.80 270 SER C C 1
ATOM 4485 O O . SER C 1 180 ? 37.997 -76.729 22.304 1.00 58.24 270 SER C O 1
ATOM 4488 N N . PHE C 1 181 ? 38.075 -74.529 22.782 1.00 54.63 271 PHE C N 1
ATOM 4489 C CA . PHE C 1 181 ? 37.798 -74.117 21.415 1.00 50.81 271 PHE C CA 1
ATOM 4490 C C . PHE C 1 181 ? 38.940 -73.226 20.937 1.00 51.31 271 PHE C C 1
ATOM 4491 O O . PHE C 1 181 ? 39.976 -73.096 21.591 1.00 52.67 271 PHE C O 1
ATOM 4499 N N . THR C 1 182 ? 38.764 -72.644 19.759 1.00 54.87 272 THR C N 1
ATOM 4500 C CA . THR C 1 182 ? 39.784 -71.806 19.136 1.00 53.91 272 THR C CA 1
ATOM 4501 C C . THR C 1 182 ? 39.143 -70.472 18.794 1.00 57.31 272 THR C C 1
ATOM 4502 O O . THR C 1 182 ? 38.251 -70.408 17.939 1.00 60.33 272 THR C O 1
ATOM 4506 N N . GLU C 1 183 ? 39.565 -69.415 19.473 1.00 53.10 273 GLU C N 1
ATOM 4507 C CA . GLU C 1 183 ? 39.103 -68.087 19.106 1.00 56.78 273 GLU C CA 1
ATOM 4508 C C . GLU C 1 183 ? 39.776 -67.663 17.817 1.00 56.33 273 GLU C C 1
ATOM 4509 O O . GLU C 1 183 ? 40.983 -67.876 17.636 1.00 56.31 273 GLU C O 1
ATOM 4515 N N . ALA C 1 184 ? 38.991 -67.055 16.926 1.00 54.71 274 ALA C N 1
ATOM 4516 C CA . ALA C 1 184 ? 39.443 -66.671 15.601 1.00 58.76 274 ALA C CA 1
ATOM 4517 C C . ALA C 1 184 ? 38.832 -65.331 15.190 1.00 62.63 274 ALA C C 1
ATOM 4518 O O . ALA C 1 184 ? 37.870 -64.817 15.793 1.00 59.57 274 ALA C O 1
ATOM 4520 N N . VAL C 1 185 ? 39.409 -64.779 14.122 1.00 60.60 275 VAL C N 1
ATOM 4521 C CA . VAL C 1 185 ? 39.030 -63.488 13.557 1.00 61.57 275 VAL C CA 1
ATOM 4522 C C . VAL C 1 185 ? 38.561 -63.714 12.122 1.00 60.09 275 VAL C C 1
ATOM 4523 O O . VAL C 1 185 ? 39.089 -64.578 11.414 1.00 64.59 275 VAL C O 1
ATOM 4527 N N . GLN C 1 186 ? 37.553 -62.961 11.708 1.00 53.63 276 GLN C N 1
ATOM 4528 C CA . GLN C 1 186 ? 37.015 -63.014 10.358 1.00 58.39 276 GLN C CA 1
ATOM 4529 C C . GLN C 1 186 ? 36.906 -61.585 9.864 1.00 60.15 276 GLN C C 1
ATOM 4530 O O . GLN C 1 186 ? 36.720 -60.657 10.662 1.00 58.93 276 GLN C O 1
ATOM 4536 N N . TRP C 1 187 ? 37.042 -61.409 8.555 1.00 60.11 277 TRP C N 1
ATOM 4537 C CA . TRP C 1 187 ? 36.869 -60.118 7.913 1.00 56.77 277 TRP C CA 1
ATOM 4538 C C . TRP C 1 187 ? 35.968 -60.325 6.710 1.00 56.07 277 TRP C C 1
ATOM 4539 O O . TRP C 1 187 ? 35.862 -61.448 6.216 1.00 58.42 277 TRP C O 1
ATOM 4550 N N . PRO C 1 188 ? 35.263 -59.288 6.250 1.00 61.35 278 PRO C N 1
ATOM 4551 C CA . PRO C 1 188 ? 34.431 -59.451 5.047 1.00 61.76 278 PRO C CA 1
ATOM 4552 C C . PRO C 1 188 ? 35.274 -59.841 3.833 1.00 66.84 278 PRO C C 1
ATOM 4553 O O . PRO C 1 188 ? 36.381 -59.328 3.629 1.00 64.53 278 PRO C O 1
ATOM 4557 N N . ALA C 1 189 ? 34.737 -60.762 3.021 1.00 67.83 279 ALA C N 1
ATOM 4558 C CA . ALA C 1 189 ? 35.391 -61.111 1.767 1.00 63.67 279 ALA C CA 1
ATOM 4559 C C . ALA C 1 189 ? 35.679 -59.864 0.936 1.00 69.27 279 ALA C C 1
ATOM 4560 O O . ALA C 1 189 ? 36.799 -59.683 0.437 1.00 63.77 279 ALA C O 1
ATOM 4562 N N . LEU C 1 190 ? 34.702 -58.958 0.847 1.00 70.52 280 LEU C N 1
ATOM 4563 C CA . LEU C 1 190 ? 34.866 -57.695 0.134 1.00 63.55 280 LEU C CA 1
ATOM 4564 C C . LEU C 1 190 ? 36.102 -56.936 0.582 1.00 62.10 280 LEU C C 1
ATOM 4565 O O . LEU C 1 190 ? 36.539 -56.019 -0.123 1.00 68.27 280 LEU C O 1
ATOM 4570 N N . HIS C 1 191 ? 36.659 -57.268 1.749 1.00 65.08 281 HIS C N 1
ATOM 4571 C CA . HIS C 1 191 ? 37.764 -56.527 2.345 1.00 63.46 281 HIS C CA 1
ATOM 4572 C C . HIS C 1 191 ? 39.084 -57.295 2.364 1.00 61.16 281 HIS C C 1
ATOM 4573 O O . HIS C 1 191 ? 40.055 -56.800 2.947 1.00 61.49 281 HIS C O 1
ATOM 4580 N N . ASN C 1 192 ? 39.149 -58.481 1.741 1.00 61.50 282 ASN C N 1
ATOM 4581 C CA . ASN C 1 192 ? 40.302 -59.373 1.910 1.00 57.51 282 ASN C CA 1
ATOM 4582 C C . ASN C 1 192 ? 41.615 -58.752 1.457 1.00 61.64 282 ASN C C 1
ATOM 4583 O O . ASN C 1 192 ? 42.674 -59.206 1.889 1.00 64.69 282 ASN C O 1
ATOM 4588 N N . THR C 1 193 ? 41.580 -57.730 0.600 1.00 68.70 283 THR C N 1
ATOM 4589 C CA . THR C 1 193 ? 42.803 -57.114 0.083 1.00 70.86 283 THR C CA 1
ATOM 4590 C C . THR C 1 193 ? 42.941 -55.643 0.479 1.00 67.99 283 THR C C 1
ATOM 4591 O O . THR C 1 193 ? 43.851 -54.970 -0.022 1.00 68.91 283 THR C O 1
ATOM 4595 N N . ASP C 1 194 ? 42.049 -55.113 1.334 1.00 66.78 284 ASP C N 1
ATOM 4596 C CA . ASP C 1 194 ? 42.134 -53.714 1.761 1.00 67.41 284 ASP C CA 1
ATOM 4597 C C . ASP C 1 194 ? 43.408 -53.561 2.578 1.00 69.94 284 ASP C C 1
ATOM 4598 O O . ASP C 1 194 ? 43.624 -54.348 3.495 1.00 66.35 284 ASP C O 1
ATOM 4603 N N . PRO C 1 195 ? 44.293 -52.615 2.258 1.00 75.18 285 PRO C N 1
ATOM 4604 C CA . PRO C 1 195 ? 45.518 -52.502 3.063 1.00 68.83 285 PRO C CA 1
ATOM 4605 C C . PRO C 1 195 ? 45.240 -52.245 4.538 1.00 63.28 285 PRO C C 1
ATOM 4606 O O . PRO C 1 195 ? 45.899 -52.864 5.383 1.00 65.34 285 PRO C O 1
ATOM 4610 N N . GLY C 1 196 ? 44.267 -51.389 4.875 1.00 62.03 286 GLY C N 1
ATOM 4611 C CA . GLY C 1 196 ? 43.911 -51.192 6.281 1.00 65.22 286 GLY C CA 1
ATOM 4612 C C . GLY C 1 196 ? 43.513 -52.477 6.983 1.00 65.63 286 GLY C C 1
ATOM 4613 O O . GLY C 1 196 ? 43.948 -52.748 8.122 1.00 59.59 286 GLY C O 1
ATOM 4614 N N . ASN C 1 197 ? 42.718 -53.303 6.305 1.00 60.25 287 ASN C N 1
ATOM 4615 C CA . ASN C 1 197 ? 42.297 -54.568 6.884 1.00 58.78 287 ASN C CA 1
ATOM 4616 C C . ASN C 1 197 ? 43.473 -55.523 7.072 1.00 60.98 287 ASN C C 1
ATOM 4617 O O . ASN C 1 197 ? 43.587 -56.175 8.110 1.00 59.94 287 ASN C O 1
ATOM 4622 N N . ILE C 1 198 ? 44.357 -55.637 6.078 1.00 62.15 288 ILE C N 1
ATOM 4623 C CA . ILE C 1 198 ? 45.497 -56.535 6.231 1.00 58.78 288 ILE C CA 1
ATOM 4624 C C . ILE C 1 198 ? 46.405 -56.052 7.350 1.00 62.84 288 ILE C C 1
ATOM 4625 O O . ILE C 1 198 ? 46.960 -56.856 8.116 1.00 62.16 288 ILE C O 1
ATOM 4630 N N . TRP C 1 199 ? 46.571 -54.733 7.469 1.00 58.16 289 TRP C N 1
ATOM 4631 C CA . TRP C 1 199 ? 47.431 -54.174 8.507 1.00 58.86 289 TRP C CA 1
ATOM 4632 C C . TRP C 1 199 ? 46.931 -54.540 9.904 1.00 63.35 289 TRP C C 1
ATOM 4633 O O . TRP C 1 199 ? 47.662 -55.147 10.706 1.00 67.02 289 TRP C O 1
ATOM 4644 N N . MET C 1 200 ? 45.661 -54.220 10.191 1.00 62.93 290 MET C N 1
ATOM 4645 C CA . MET C 1 200 ? 45.085 -54.579 11.486 1.00 59.16 290 MET C CA 1
ATOM 4646 C C . MET C 1 200 ? 45.049 -56.087 11.705 1.00 54.63 290 MET C C 1
ATOM 4647 O O . MET C 1 200 ? 45.384 -56.572 12.788 1.00 60.04 290 MET C O 1
ATOM 4652 N N . ARG C 1 201 ? 44.582 -56.834 10.711 1.00 55.61 291 ARG C N 1
ATOM 4653 C CA . ARG C 1 201 ? 44.565 -58.290 10.766 1.00 58.05 291 ARG C CA 1
ATOM 4654 C C . ARG C 1 201 ? 45.905 -58.854 11.232 1.00 60.71 291 ARG C C 1
ATOM 4655 O O . ARG C 1 201 ? 45.973 -59.611 12.212 1.00 60.90 291 ARG C O 1
ATOM 4663 N N . GLU C 1 202 ? 46.984 -58.479 10.545 1.00 62.27 292 GLU C N 1
ATOM 4664 C CA . GLU C 1 202 ? 48.294 -59.029 10.872 1.00 65.81 292 GLU C CA 1
ATOM 4665 C C . GLU C 1 202 ? 48.724 -58.631 12.285 1.00 62.36 292 GLU C C 1
ATOM 4666 O O . GLU C 1 202 ? 49.347 -59.434 12.999 1.00 61.00 292 GLU C O 1
ATOM 4672 N N . ILE C 1 203 ? 48.375 -57.409 12.717 1.00 58.56 293 ILE C N 1
ATOM 4673 C CA . ILE C 1 203 ? 48.710 -57.014 14.091 1.00 61.15 293 ILE C CA 1
ATOM 4674 C C . ILE C 1 203 ? 47.985 -57.902 15.091 1.00 60.85 293 ILE C C 1
ATOM 4675 O O . ILE C 1 203 ? 48.534 -58.305 16.133 1.00 59.91 293 ILE C O 1
ATOM 4680 N N . MET C 1 204 ? 46.720 -58.184 14.801 1.00 59.41 294 MET C N 1
ATOM 4681 C CA . MET C 1 204 ? 45.925 -59.036 15.662 1.00 54.18 294 MET C CA 1
ATOM 4682 C C . MET C 1 204 ? 46.542 -60.416 15.751 1.00 55.06 294 MET C C 1
ATOM 4683 O O . MET C 1 204 ? 46.559 -61.027 16.821 1.00 57.46 294 MET C O 1
ATOM 4688 N N . ILE C 1 205 ? 47.065 -60.924 14.631 1.00 59.18 295 ILE C N 1
ATOM 4689 C CA . ILE C 1 205 ? 47.659 -62.260 14.656 1.00 58.20 295 ILE C CA 1
ATOM 4690 C C . ILE C 1 205 ? 48.921 -62.263 15.493 1.00 56.46 295 ILE C C 1
ATOM 4691 O O . ILE C 1 205 ? 49.165 -63.206 16.258 1.00 54.77 295 ILE C O 1
ATOM 4696 N N . GLN C 1 206 ? 49.718 -61.212 15.369 1.00 60.34 296 GLN C N 1
ATOM 4697 C CA . GLN C 1 206 ? 50.955 -61.110 16.172 1.00 64.05 296 GLN C CA 1
ATOM 4698 C C . GLN C 1 206 ? 50.588 -61.194 17.650 1.00 63.18 296 GLN C C 1
ATOM 4699 O O . GLN C 1 206 ? 51.191 -62.011 18.363 1.00 66.89 296 GLN C O 1
ATOM 4705 N N . GLU C 1 207 ? 49.636 -60.373 18.077 1.00 62.14 297 GLU C N 1
ATOM 4706 C CA . GLU C 1 207 ? 49.251 -60.349 19.485 1.00 65.50 297 GLU C CA 1
ATOM 4707 C C . GLU C 1 207 ? 48.683 -61.695 19.937 1.00 65.40 297 GLU C C 1
ATOM 4708 O O . GLU C 1 207 ? 49.006 -62.181 21.037 1.00 65.72 297 GLU C O 1
ATOM 4714 N N . ALA C 1 208 ? 47.861 -62.320 19.093 1.00 65.54 298 ALA C N 1
ATOM 4715 C CA . ALA C 1 208 ? 47.297 -63.617 19.451 1.00 62.17 298 ALA C CA 1
ATOM 4716 C C . ALA C 1 208 ? 48.383 -64.666 19.598 1.00 61.43 298 ALA C C 1
ATOM 4717 O O . ALA C 1 208 ? 48.255 -65.571 20.426 1.00 61.17 298 ALA C O 1
ATOM 4719 N N . LEU C 1 209 ? 49.459 -64.544 18.823 1.00 65.17 299 LEU C N 1
ATOM 4720 C CA . LEU C 1 209 ? 50.584 -65.511 18.936 1.00 70.11 299 LEU C CA 1
ATOM 4721 C C . LEU C 1 209 ? 51.249 -65.344 20.311 1.00 67.75 299 LEU C C 1
ATOM 4722 O O . LEU C 1 209 ? 51.455 -66.362 20.999 1.00 69.08 299 LEU C O 1
ATOM 4727 N N . ARG C 1 210 ? 51.570 -64.108 20.689 1.00 63.73 300 ARG C N 1
ATOM 4728 C CA . ARG C 1 210 ? 52.148 -63.863 22.034 1.00 66.37 300 ARG C CA 1
ATOM 4729 C C . ARG C 1 210 ? 51.230 -64.500 23.089 1.00 70.89 300 ARG C C 1
ATOM 4730 O O . ARG C 1 210 ? 51.758 -65.082 24.054 1.00 73.18 300 ARG C O 1
ATOM 4738 N N . MET C 1 211 ? 49.912 -64.382 22.923 1.00 72.87 301 MET C N 1
ATOM 4739 C CA . MET C 1 211 ? 49.042 -64.942 23.953 1.00 67.59 301 MET C CA 1
ATOM 4740 C C . MET C 1 211 ? 49.028 -66.463 23.916 1.00 70.46 301 MET C C 1
ATOM 4741 O O . MET C 1 211 ? 49.001 -67.114 24.967 1.00 72.88 301 MET C O 1
ATOM 4746 N N . GLU C 1 212 ? 49.037 -67.054 22.720 1.00 75.81 302 GLU C N 1
ATOM 4747 C CA . GLU C 1 212 ? 49.113 -68.509 22.627 1.00 74.81 302 GLU C CA 1
ATOM 4748 C C . GLU C 1 212 ? 50.376 -69.010 23.293 1.00 75.97 302 GLU C C 1
ATOM 4749 O O . GLU C 1 212 ? 50.359 -70.030 23.990 1.00 80.19 302 GLU C O 1
ATOM 4755 N N . SER C 1 213 ? 51.481 -68.275 23.128 1.00 77.78 303 SER C N 1
ATOM 4756 C CA . SER C 1 213 ? 52.726 -68.647 23.789 1.00 83.82 303 SER C CA 1
ATOM 4757 C C . SER C 1 213 ? 52.596 -68.543 25.306 1.00 90.68 303 SER C C 1
ATOM 4758 O O . SER C 1 213 ? 53.283 -69.267 26.038 1.00 91.85 303 SER C O 1
ATOM 4761 N N . GLU C 1 214 ? 51.702 -67.665 25.797 1.00 90.67 304 GLU C N 1
ATOM 4762 C CA . GLU C 1 214 ? 51.543 -67.500 27.244 1.00 94.17 304 GLU C CA 1
ATOM 4763 C C . GLU C 1 214 ? 50.756 -68.636 27.907 1.00 97.47 304 GLU C C 1
ATOM 4764 O O . GLU C 1 214 ? 50.977 -68.913 29.093 1.00 93.83 304 GLU C O 1
ATOM 4770 N N . MET C 1 215 ? 49.835 -69.285 27.186 1.00 99.83 305 MET C N 1
ATOM 4771 C CA . MET C 1 215 ? 49.114 -70.463 27.681 1.00 99.31 305 MET C CA 1
ATOM 4772 C C . MET C 1 215 ? 49.774 -71.768 27.248 1.00 108.20 305 MET C C 1
ATOM 4773 O O . MET C 1 215 ? 49.094 -72.725 26.863 1.00 115.06 305 MET C O 1
ATOM 4778 N N . GLU C 1 216 ? 51.100 -71.841 27.315 1.00 103.20 306 GLU C N 1
ATOM 4779 C CA . GLU C 1 216 ? 51.812 -73.081 27.032 1.00 106.20 306 GLU C CA 1
ATOM 4780 C C . GLU C 1 216 ? 53.154 -73.098 27.756 1.00 108.59 306 GLU C C 1
ATOM 4781 O O . GLU C 1 216 ? 53.218 -73.361 28.958 1.00 104.69 306 GLU C O 1
ATOM 4787 N N . ASN D 1 1 ? 45.981 3.981 51.213 1.00 91.21 91 ASN D N 1
ATOM 4788 C CA . ASN D 1 1 ? 44.527 4.008 51.356 1.00 95.20 91 ASN D CA 1
ATOM 4789 C C . ASN D 1 1 ? 43.844 4.019 49.990 1.00 101.71 91 ASN D C 1
ATOM 4790 O O . ASN D 1 1 ? 43.714 5.077 49.360 1.00 101.10 91 ASN D O 1
ATOM 4795 N N . PRO D 1 2 ? 43.397 2.843 49.529 1.00 103.94 92 PRO D N 1
ATOM 4796 C CA . PRO D 1 2 ? 42.630 2.795 48.271 1.00 96.63 92 PRO D CA 1
ATOM 4797 C C . PRO D 1 2 ? 41.171 3.171 48.450 1.00 90.59 92 PRO D C 1
ATOM 4798 O O . PRO D 1 2 ? 40.485 3.442 47.450 1.00 86.90 92 PRO D O 1
ATOM 4802 N N . ALA D 1 3 ? 40.685 3.195 49.692 1.00 86.50 93 ALA D N 1
ATOM 4803 C CA . ALA D 1 3 ? 39.346 3.627 50.047 1.00 82.00 93 ALA D CA 1
ATOM 4804 C C . ALA D 1 3 ? 39.150 5.127 49.878 1.00 84.14 93 ALA D C 1
ATOM 4805 O O . ALA D 1 3 ? 38.036 5.617 50.083 1.00 82.73 93 ALA D O 1
ATOM 4807 N N . GLU D 1 4 ? 40.201 5.828 49.468 1.00 85.67 94 GLU D N 1
ATOM 4808 C CA . GLU D 1 4 ? 40.063 7.279 49.186 1.00 89.26 94 GLU D CA 1
ATOM 4809 C C . GLU D 1 4 ? 40.502 7.513 47.740 1.00 83.97 94 GLU D C 1
ATOM 4810 O O . GLU D 1 4 ? 40.704 8.681 47.363 1.00 78.57 94 GLU D O 1
ATOM 4816 N N . SER D 1 5 ? 40.613 6.436 46.965 1.00 81.37 95 SER D N 1
ATOM 4817 C CA . SER D 1 5 ? 41.101 6.539 45.568 1.00 71.71 95 SER D CA 1
ATOM 4818 C C . SER D 1 5 ? 39.981 6.982 44.627 1.00 71.22 95 SER D C 1
ATOM 4819 O O . SER D 1 5 ? 38.807 6.922 45.025 1.00 68.39 95 SER D O 1
ATOM 4822 N N . ASP D 1 6 ? 40.355 7.426 43.432 1.00 71.60 96 ASP D N 1
ATOM 4823 C CA . ASP D 1 6 ? 39.363 7.818 42.404 1.00 66.20 96 ASP D CA 1
ATOM 4824 C C . ASP D 1 6 ? 39.615 6.914 41.198 1.00 68.42 96 ASP D C 1
ATOM 4825 O O . ASP D 1 6 ? 39.357 7.350 40.059 1.00 64.21 96 ASP D O 1
ATOM 4827 N N . ARG D 1 7 ? 40.108 5.701 41.451 1.00 57.63 97 ARG D N 1
ATOM 4828 C CA . ARG D 1 7 ? 40.442 4.764 40.353 1.00 58.68 97 ARG D CA 1
ATOM 4829 C C . ARG D 1 7 ? 39.165 4.254 39.683 1.00 60.15 97 ARG D C 1
ATOM 4830 O O . ARG D 1 7 ? 38.161 4.068 40.390 1.00 59.07 97 ARG D O 1
ATOM 4838 N N . ARG D 1 8 ? 39.220 4.051 38.368 1.00 57.08 98 ARG D N 1
ATOM 4839 C CA . ARG D 1 8 ? 38.068 3.477 37.639 1.00 54.74 98 ARG D CA 1
ATOM 4840 C C . ARG D 1 8 ? 38.403 2.034 37.274 1.00 54.13 98 ARG D C 1
ATOM 4841 O O . ARG D 1 8 ? 39.353 1.829 36.501 1.00 59.74 98 ARG D O 1
ATOM 4849 N N . PHE D 1 9 ? 37.657 1.082 37.824 1.00 51.01 99 PHE D N 1
ATOM 4850 C CA . PHE D 1 9 ? 37.859 -0.322 37.473 1.00 53.61 99 PHE D CA 1
ATOM 4851 C C . PHE D 1 9 ? 36.961 -0.734 36.320 1.00 53.71 99 PHE D C 1
ATOM 4852 O O . PHE D 1 9 ? 35.792 -0.339 36.257 1.00 57.14 99 PHE D O 1
ATOM 4860 N N . ARG D 1 10 ? 37.511 -1.551 35.424 1.00 50.33 100 ARG D N 1
ATOM 4861 C CA . ARG D 1 10 ? 36.770 -2.160 34.324 1.00 52.88 100 ARG D CA 1
ATOM 4862 C C . ARG D 1 10 ? 36.573 -3.646 34.620 1.00 51.28 100 ARG D C 1
ATOM 4863 O O . ARG D 1 10 ? 37.547 -4.353 34.935 1.00 45.94 100 ARG D O 1
ATOM 4871 N N . ILE D 1 11 ? 35.317 -4.114 34.546 1.00 44.74 101 ILE D N 1
ATOM 4872 C CA . ILE D 1 11 ? 34.969 -5.509 34.819 1.00 47.46 101 ILE D CA 1
ATOM 4873 C C . ILE D 1 11 ? 34.197 -6.102 33.646 1.00 51.16 101 ILE D C 1
ATOM 4874 O O . ILE D 1 11 ? 33.340 -5.434 33.057 1.00 52.05 101 ILE D O 1
ATOM 4879 N N . ILE D 1 12 ? 34.523 -7.346 33.285 1.00 50.65 102 ILE D N 1
ATOM 4880 C CA . ILE D 1 12 ? 33.778 -8.112 32.285 1.00 50.41 102 ILE D CA 1
ATOM 4881 C C . ILE D 1 12 ? 32.977 -9.188 32.991 1.00 51.47 102 ILE D C 1
ATOM 4882 O O . ILE D 1 12 ? 33.542 -10.003 33.730 1.00 51.69 102 ILE D O 1
ATOM 4887 N N . LEU D 1 13 ? 31.683 -9.244 32.701 1.00 51.16 103 LEU D N 1
ATOM 4888 C CA . LEU D 1 13 ? 30.786 -10.132 33.430 1.00 51.09 103 LEU D CA 1
ATOM 4889 C C . LEU D 1 13 ? 29.466 -10.209 32.681 1.00 45.91 103 LEU D C 1
ATOM 4890 O O . LEU D 1 13 ? 29.212 -9.456 31.744 1.00 44.13 103 LEU D O 1
ATOM 4895 N N . SER D 1 14 ? 28.636 -11.157 33.108 1.00 47.34 104 SER D N 1
ATOM 4896 C CA . SER D 1 14 ? 27.291 -11.309 32.592 1.00 44.02 104 SER D CA 1
ATOM 4897 C C . SER D 1 14 ? 26.326 -10.350 33.278 1.00 45.45 104 SER D C 1
ATOM 4898 O O . SER D 1 14 ? 26.514 -9.948 34.439 1.00 42.94 104 SER D O 1
ATOM 4901 N N . ASP D 1 15 ? 25.247 -10.018 32.550 1.00 44.55 105 ASP D N 1
ATOM 4902 C CA . ASP D 1 15 ? 24.147 -9.291 33.160 1.00 39.45 105 ASP D CA 1
ATOM 4903 C C . ASP D 1 15 ? 23.665 -10.019 34.405 1.00 39.80 105 ASP D C 1
ATOM 4904 O O . ASP D 1 15 ? 23.308 -9.375 35.396 1.00 40.17 105 ASP D O 1
ATOM 4909 N N . PHE D 1 16 ? 23.720 -11.357 34.398 1.00 34.25 106 PHE D N 1
ATOM 4910 C CA . PHE D 1 16 ? 23.392 -12.118 35.597 1.00 33.88 106 PHE D CA 1
ATOM 4911 C C . PHE D 1 16 ? 24.305 -11.732 36.756 1.00 42.35 106 PHE D C 1
ATOM 4912 O O . PHE D 1 16 ? 23.834 -11.412 37.862 1.00 39.85 106 PHE D O 1
ATOM 4920 N N . MET D 1 17 ? 25.619 -11.707 36.515 1.00 41.86 107 MET D N 1
ATOM 4921 C CA . MET D 1 17 ? 26.533 -11.451 37.619 1.00 40.65 107 MET D CA 1
ATOM 4922 C C . MET D 1 17 ? 26.491 -9.996 38.033 1.00 39.97 107 MET D C 1
ATOM 4923 O O . MET D 1 17 ? 26.687 -9.683 39.209 1.00 37.50 107 MET D O 1
ATOM 4928 N N . ALA D 1 18 ? 26.228 -9.103 37.081 1.00 36.35 108 ALA D N 1
ATOM 4929 C CA . ALA D 1 18 ? 26.002 -7.705 37.425 1.00 35.69 108 ALA D CA 1
ATOM 4930 C C . ALA D 1 18 ? 24.798 -7.548 38.350 1.00 45.84 108 ALA D C 1
ATOM 4931 O O . ALA D 1 18 ? 24.846 -6.781 39.320 1.00 42.74 108 ALA D O 1
ATOM 4933 N N . LEU D 1 19 ? 23.710 -8.282 38.074 1.00 41.24 109 LEU D N 1
ATOM 4934 C CA . LEU D 1 19 ? 22.469 -8.057 38.781 1.00 37.30 109 LEU D CA 1
ATOM 4935 C C . LEU D 1 19 ? 22.450 -8.742 40.141 1.00 44.88 109 LEU D C 1
ATOM 4936 O O . LEU D 1 19 ? 21.986 -8.139 41.113 1.00 45.15 109 LEU D O 1
ATOM 4941 N N . VAL D 1 20 ? 22.940 -9.986 40.246 1.00 48.04 110 VAL D N 1
ATOM 4942 C CA . VAL D 1 20 ? 22.842 -10.736 41.503 1.00 46.49 110 VAL D CA 1
ATOM 4943 C C . VAL D 1 20 ? 24.103 -10.664 42.352 1.00 43.26 110 VAL D C 1
ATOM 4944 O O . VAL D 1 20 ? 24.070 -11.084 43.520 1.00 51.41 110 VAL D O 1
ATOM 4948 N N . PHE D 1 21 ? 25.209 -10.172 41.812 1.00 42.33 111 PHE D N 1
ATOM 4949 C CA . PHE D 1 21 ? 26.437 -10.146 42.599 1.00 51.99 111 PHE D CA 1
ATOM 4950 C C . PHE D 1 21 ? 27.145 -8.797 42.582 1.00 52.04 111 PHE D C 1
ATOM 4951 O O . PHE D 1 21 ? 27.445 -8.242 43.645 1.00 52.48 111 PHE D O 1
ATOM 4959 N N . PHE D 1 22 ? 27.451 -8.254 41.406 1.00 42.79 112 PHE D N 1
ATOM 4960 C CA . PHE D 1 22 ? 28.246 -7.047 41.453 1.00 44.59 112 PHE D CA 1
ATOM 4961 C C . PHE D 1 22 ? 27.477 -5.883 42.043 1.00 47.30 112 PHE D C 1
ATOM 4962 O O . PHE D 1 22 ? 28.104 -4.955 42.577 1.00 46.72 112 PHE D O 1
ATOM 4970 N N . ASP D 1 23 ? 26.144 -5.924 41.998 1.00 49.57 113 ASP D N 1
ATOM 4971 C CA . ASP D 1 23 ? 25.380 -4.886 42.679 1.00 50.07 113 ASP D CA 1
ATOM 4972 C C . ASP D 1 23 ? 25.810 -4.758 44.137 1.00 54.58 113 ASP D C 1
ATOM 4973 O O . ASP D 1 23 ? 25.936 -3.641 44.655 1.00 51.04 113 ASP D O 1
ATOM 4978 N N . LYS D 1 24 ? 26.036 -5.885 44.818 1.00 53.26 114 LYS D N 1
ATOM 4979 C CA . LYS D 1 24 ? 26.495 -5.807 46.200 1.00 52.22 114 LYS D CA 1
ATOM 4980 C C . LYS D 1 24 ? 27.834 -5.090 46.280 1.00 51.89 114 LYS D C 1
ATOM 4981 O O . LYS D 1 24 ? 28.059 -4.282 47.186 1.00 59.83 114 LYS D O 1
ATOM 4987 N N . ILE D 1 25 ? 28.734 -5.353 45.338 1.00 51.52 115 ILE D N 1
ATOM 4988 C CA . ILE D 1 25 ? 30.023 -4.664 45.347 1.00 52.53 115 ILE D CA 1
ATOM 4989 C C . ILE D 1 25 ? 29.822 -3.157 45.200 1.00 54.41 115 ILE D C 1
ATOM 4990 O O . ILE D 1 25 ? 30.383 -2.355 45.955 1.00 52.76 115 ILE D O 1
ATOM 4995 N N . ILE D 1 26 ? 29.041 -2.750 44.204 1.00 53.52 116 ILE D N 1
ATOM 4996 C CA . ILE D 1 26 ? 28.769 -1.327 44.007 1.00 54.96 116 ILE D CA 1
ATOM 4997 C C . ILE D 1 26 ? 28.123 -0.707 45.255 1.00 54.42 116 ILE D C 1
ATOM 4998 O O . ILE D 1 26 ? 28.512 0.387 45.696 1.00 55.53 116 ILE D O 1
ATOM 5003 N N . LEU D 1 27 ? 27.177 -1.418 45.874 1.00 51.49 117 LEU D N 1
ATOM 5004 C CA . LEU D 1 27 ? 26.517 -0.941 47.090 1.00 52.95 117 LEU D CA 1
ATOM 5005 C C . LEU D 1 27 ? 27.531 -0.711 48.206 1.00 61.21 117 LEU D C 1
ATOM 5006 O O . LEU D 1 27 ? 27.599 0.375 48.791 1.00 57.95 117 LEU D O 1
ATOM 5011 N N . ARG D 1 28 ? 28.360 -1.703 48.487 1.00 63.46 118 ARG D N 1
ATOM 5012 C CA . ARG D 1 28 ? 29.312 -1.575 49.613 1.00 58.89 118 ARG D CA 1
ATOM 5013 C C . ARG D 1 28 ? 30.323 -0.455 49.359 1.00 60.20 118 ARG D C 1
ATOM 5014 O O . ARG D 1 28 ? 30.567 0.337 50.280 1.00 63.18 118 ARG D O 1
ATOM 5022 N N . LEU D 1 29 ? 30.889 -0.382 48.160 1.00 54.07 119 LEU D N 1
ATOM 5023 C CA . LEU D 1 29 ? 31.977 0.594 47.922 1.00 57.99 119 LEU D CA 1
ATOM 5024 C C . LEU D 1 29 ? 31.411 2.009 47.777 1.00 59.91 119 LEU D C 1
ATOM 5025 O O . LEU D 1 29 ? 32.204 2.949 47.715 1.00 63.74 119 LEU D O 1
ATOM 5030 N N . ALA D 1 30 ? 30.094 2.150 47.741 1.00 58.84 120 ALA D N 1
ATOM 5031 C CA . ALA D 1 30 ? 29.500 3.502 47.686 1.00 64.85 120 ALA D CA 1
ATOM 5032 C C . ALA D 1 30 ? 29.788 4.245 48.991 1.00 68.87 120 ALA D C 1
ATOM 5033 O O . ALA D 1 30 ? 29.876 5.487 48.976 1.00 69.12 120 ALA D O 1
ATOM 5035 N N . ARG D 1 31 ? 29.925 3.505 50.093 1.00 69.95 121 ARG D N 1
ATOM 5036 C CA . ARG D 1 31 ? 30.238 4.128 51.399 1.00 66.62 121 ARG D CA 1
ATOM 5037 C C . ARG D 1 31 ? 31.702 3.871 51.764 1.00 67.56 121 ARG D C 1
ATOM 5038 O O . ARG D 1 31 ? 32.292 4.731 52.436 1.00 77.58 121 ARG D O 1
ATOM 5040 N N . GLU D 1 32 ? 32.276 2.752 51.331 1.00 62.50 122 GLU D N 1
ATOM 5041 C CA . GLU D 1 32 ? 33.656 2.406 51.758 1.00 66.04 122 GLU D CA 1
ATOM 5042 C C . GLU D 1 32 ? 34.679 3.092 50.840 1.00 70.41 122 GLU D C 1
ATOM 5043 O O . GLU D 1 32 ? 35.798 3.357 51.303 1.00 69.92 122 GLU D O 1
ATOM 5049 N N . ALA D 1 33 ? 34.304 3.366 49.597 1.00 70.15 123 ALA D N 1
ATOM 5050 C CA . ALA D 1 33 ? 35.213 4.028 48.636 1.00 65.01 123 ALA D CA 1
ATOM 5051 C C . ALA D 1 33 ? 34.379 4.893 47.703 1.00 66.33 123 ALA D C 1
ATOM 5052 O O . ALA D 1 33 ? 34.260 4.550 46.515 1.00 69.46 123 ALA D O 1
ATOM 5054 N N . PRO D 1 34 ? 33.809 6.011 48.183 1.00 72.23 124 PRO D N 1
ATOM 5055 C CA . PRO D 1 34 ? 32.897 6.802 47.359 1.00 67.88 124 PRO D CA 1
ATOM 5056 C C . PRO D 1 34 ? 33.430 7.430 46.074 1.00 60.82 124 PRO D C 1
ATOM 5057 O O . PRO D 1 34 ? 32.644 8.087 45.373 1.00 62.16 124 PRO D O 1
ATOM 5061 N N . GLY D 1 35 ? 34.703 7.232 45.751 1.00 53.85 125 GLY D N 1
ATOM 5062 C CA . GLY D 1 35 ? 35.160 7.774 44.492 1.00 54.86 125 GLY D CA 1
ATOM 5063 C C . GLY D 1 35 ? 35.561 6.715 43.486 1.00 66.72 125 GLY D C 1
ATOM 5064 O O . GLY D 1 35 ? 35.703 7.013 42.300 1.00 71.47 125 GLY D O 1
ATOM 5065 N N . VAL D 1 36 ? 35.653 5.461 43.910 1.00 63.70 126 VAL D N 1
ATOM 5066 C CA . VAL D 1 36 ? 36.005 4.416 42.975 1.00 63.49 126 VAL D CA 1
ATOM 5067 C C . VAL D 1 36 ? 34.855 4.283 41.996 1.00 59.62 126 VAL D C 1
ATOM 5068 O O . VAL D 1 36 ? 33.683 4.344 42.387 1.00 59.26 126 VAL D O 1
ATOM 5072 N N . SER D 1 37 ? 35.179 4.240 40.711 1.00 54.06 127 SER D N 1
ATOM 5073 C CA . SER D 1 37 ? 34.158 4.175 39.682 1.00 56.24 127 SER D CA 1
ATOM 5074 C C . SER D 1 37 ? 34.309 2.869 38.916 1.00 55.23 127 SER D C 1
ATOM 5075 O O . SER D 1 37 ? 35.337 2.183 38.987 1.00 53.02 127 SER D O 1
ATOM 5078 N N . PHE D 1 38 ? 33.267 2.538 38.162 1.00 55.67 128 PHE D N 1
ATOM 5079 C CA . PHE D 1 38 ? 33.174 1.245 37.492 1.00 53.55 128 PHE D CA 1
ATOM 5080 C C . PHE D 1 38 ? 32.667 1.413 36.072 1.00 51.63 128 PHE D C 1
ATOM 5081 O O . PHE D 1 38 ? 31.763 2.206 35.810 1.00 53.94 128 PHE D O 1
ATOM 5089 N N . GLU D 1 39 ? 33.285 0.686 35.156 1.00 57.27 129 GLU D N 1
ATOM 5090 C CA . GLU D 1 39 ? 32.749 0.461 33.815 1.00 53.84 129 GLU D CA 1
ATOM 5091 C C . GLU D 1 39 ? 32.528 -1.035 33.708 1.00 51.87 129 GLU D C 1
ATOM 5092 O O . GLU D 1 39 ? 33.492 -1.798 33.627 1.00 56.05 129 GLU D O 1
ATOM 5098 N N . LEU D 1 40 ? 31.270 -1.453 33.728 1.00 55.08 130 LEU D N 1
ATOM 5099 C CA . LEU D 1 40 ? 30.934 -2.862 33.582 1.00 50.65 130 LEU D CA 1
ATOM 5100 C C . LEU D 1 40 ? 30.863 -3.187 32.096 1.00 54.77 130 LEU D C 1
ATOM 5101 O O . LEU D 1 40 ? 30.096 -2.568 31.353 1.00 48.12 130 LEU D O 1
ATOM 5106 N N . LEU D 1 41 ? 31.669 -4.148 31.663 1.00 58.82 131 LEU D N 1
ATOM 5107 C CA . LEU D 1 41 ? 31.783 -4.459 30.255 1.00 51.04 131 LEU D CA 1
ATOM 5108 C C . LEU D 1 41 ? 31.051 -5.737 29.900 1.00 48.33 131 LEU D C 1
ATOM 5109 O O . LEU D 1 41 ? 31.142 -6.727 30.627 1.00 53.49 131 LEU D O 1
ATOM 5114 N N . PRO D 1 42 ? 30.356 -5.753 28.765 1.00 52.58 132 PRO D N 1
ATOM 5115 C CA . PRO D 1 42 ? 29.628 -6.958 28.364 1.00 49.24 132 PRO D CA 1
ATOM 5116 C C . PRO D 1 42 ? 30.549 -8.070 27.880 1.00 53.50 132 PRO D C 1
ATOM 5117 O O . PRO D 1 42 ? 31.652 -7.828 27.392 1.00 61.19 132 PRO D O 1
ATOM 5121 N N . LEU D 1 43 ? 30.081 -9.303 28.023 1.00 53.21 133 LEU D N 1
ATOM 5122 C CA . LEU D 1 43 ? 30.777 -10.452 27.461 1.00 58.02 133 LEU D CA 1
ATOM 5123 C C . LEU D 1 43 ? 30.580 -10.466 25.953 1.00 64.57 133 LEU D C 1
ATOM 5124 O O . LEU D 1 43 ? 29.442 -10.463 25.478 1.00 66.68 133 LEU D O 1
ATOM 5129 N N . ASP D 1 44 ? 31.667 -10.511 25.185 1.00 71.39 134 ASP D N 1
ATOM 5130 C CA . ASP D 1 44 ? 31.496 -10.502 23.733 1.00 78.40 134 ASP D CA 1
ATOM 5131 C C . ASP D 1 44 ? 32.587 -11.284 22.995 1.00 79.46 134 ASP D C 1
ATOM 5132 O O . ASP D 1 44 ? 32.435 -12.486 22.746 1.00 77.36 134 ASP D O 1
ATOM 5137 N N . ASP D 1 45 ? 33.682 -10.614 22.644 1.00 84.21 135 ASP D N 1
ATOM 5138 C CA . ASP D 1 45 ? 34.833 -11.251 22.022 1.00 87.20 135 ASP D CA 1
ATOM 5139 C C . ASP D 1 45 ? 35.692 -11.903 23.097 1.00 85.41 135 ASP D C 1
ATOM 5140 O O . ASP D 1 45 ? 35.462 -11.738 24.301 1.00 83.21 135 ASP D O 1
ATOM 5145 N N . ASP D 1 46 ? 36.682 -12.686 22.644 1.00 85.39 136 ASP D N 1
ATOM 5146 C CA . ASP D 1 46 ? 37.633 -13.304 23.561 1.00 82.66 136 ASP D CA 1
ATOM 5147 C C . ASP D 1 46 ? 38.118 -12.323 24.616 1.00 80.71 136 ASP D C 1
ATOM 5148 O O . ASP D 1 46 ? 38.785 -11.329 24.285 1.00 77.23 136 ASP D O 1
ATOM 5153 N N . PRO D 1 47 ? 37.789 -12.568 25.885 1.00 81.76 137 PRO D N 1
ATOM 5154 C CA . PRO D 1 47 ? 38.297 -11.715 26.960 1.00 81.50 137 PRO D CA 1
ATOM 5155 C C . PRO D 1 47 ? 39.787 -11.890 27.178 1.00 80.70 137 PRO D C 1
ATOM 5156 O O . PRO D 1 47 ? 40.417 -11.042 27.833 1.00 82.35 137 PRO D O 1
ATOM 5160 N N . GLU D 1 48 ? 40.362 -12.969 26.646 1.00 80.16 138 GLU D N 1
ATOM 5161 C CA . GLU D 1 48 ? 41.780 -13.241 26.830 1.00 82.47 138 GLU D CA 1
ATOM 5162 C C . GLU D 1 48 ? 42.629 -12.104 26.282 1.00 80.96 138 GLU D C 1
ATOM 5163 O O . GLU D 1 48 ? 43.704 -11.823 26.817 1.00 82.14 138 GLU D O 1
ATOM 5169 N N . GLU D 1 49 ? 42.173 -11.421 25.230 1.00 78.31 139 GLU D N 1
ATOM 5170 C CA . GLU D 1 49 ? 43.012 -10.359 24.687 1.00 85.76 139 GLU D CA 1
ATOM 5171 C C . GLU D 1 49 ? 43.022 -9.143 25.611 1.00 80.75 139 GLU D C 1
ATOM 5172 O O . GLU D 1 49 ? 44.075 -8.538 25.832 1.00 77.55 139 GLU D O 1
ATOM 5178 N N . LEU D 1 50 ? 41.871 -8.811 26.205 1.00 74.13 140 LEU D N 1
ATOM 5179 C CA . LEU D 1 50 ? 41.841 -7.735 27.192 1.00 69.70 140 LEU D CA 1
ATOM 5180 C C . LEU D 1 50 ? 42.603 -8.116 28.451 1.00 72.15 140 LEU D C 1
ATOM 5181 O O . LEU D 1 50 ? 43.099 -7.238 29.161 1.00 73.73 140 LEU D O 1
ATOM 5186 N N . LEU D 1 51 ? 42.691 -9.410 28.752 1.00 72.99 141 LEU D N 1
ATOM 5187 C CA . LEU D 1 51 ? 43.440 -9.816 29.935 1.00 72.11 141 LEU D CA 1
ATOM 5188 C C . LEU D 1 51 ? 44.939 -9.782 29.677 1.00 72.53 141 LEU D C 1
ATOM 5189 O O . LEU D 1 51 ? 45.705 -9.377 30.560 1.00 70.05 141 LEU D O 1
ATOM 5194 N N . ARG D 1 52 ? 45.383 -10.146 28.470 1.00 76.93 142 ARG D N 1
ATOM 5195 C CA . ARG D 1 52 ? 46.815 -10.177 28.239 1.00 76.34 142 ARG D CA 1
ATOM 5196 C C . ARG D 1 52 ? 47.379 -8.795 27.986 1.00 77.91 142 ARG D C 1
ATOM 5197 O O . ARG D 1 52 ? 48.603 -8.632 28.013 1.00 83.35 142 ARG D O 1
ATOM 5205 N N . ARG D 1 53 ? 46.528 -7.784 27.852 1.00 75.04 143 ARG D N 1
ATOM 5206 C CA . ARG D 1 53 ? 47.018 -6.436 27.636 1.00 71.00 143 ARG D CA 1
ATOM 5207 C C . ARG D 1 53 ? 46.742 -5.590 28.854 1.00 76.68 143 ARG D C 1
ATOM 5208 O O . ARG D 1 53 ? 47.000 -4.387 28.826 1.00 84.34 143 ARG D O 1
ATOM 5216 N N . GLY D 1 54 ? 46.257 -6.194 29.937 1.00 73.54 144 GLY D N 1
ATOM 5217 C CA . GLY D 1 54 ? 45.873 -5.440 31.110 1.00 65.53 144 GLY D CA 1
ATOM 5218 C C . GLY D 1 54 ? 44.899 -4.317 30.803 1.00 66.19 144 GLY D C 1
ATOM 5219 O O . GLY D 1 54 ? 44.920 -3.286 31.482 1.00 64.15 144 GLY D O 1
ATOM 5220 N N . ASP D 1 55 ? 44.032 -4.481 29.801 1.00 64.09 145 ASP D N 1
ATOM 5221 C CA . ASP D 1 55 ? 43.078 -3.414 29.518 1.00 69.35 145 ASP D CA 1
ATOM 5222 C C . ASP D 1 55 ? 41.843 -3.455 30.418 1.00 63.57 145 ASP D C 1
ATOM 5223 O O . ASP D 1 55 ? 40.998 -2.559 30.319 1.00 60.58 145 ASP D O 1
ATOM 5228 N N . VAL D 1 56 ? 41.705 -4.457 31.290 1.00 52.47 146 VAL D N 1
ATOM 5229 C CA . VAL D 1 56 ? 40.627 -4.499 32.267 1.00 51.89 146 VAL D CA 1
ATOM 5230 C C . VAL D 1 56 ? 41.185 -5.022 33.573 1.00 52.59 146 VAL D C 1
ATOM 5231 O O . VAL D 1 56 ? 42.228 -5.671 33.609 1.00 55.38 146 VAL D O 1
ATOM 5235 N N . ASP D 1 57 ? 40.478 -4.737 34.659 1.00 50.88 147 ASP D N 1
ATOM 5236 C CA . ASP D 1 57 ? 40.936 -5.233 35.948 1.00 50.84 147 ASP D CA 1
ATOM 5237 C C . ASP D 1 57 ? 40.443 -6.637 36.244 1.00 48.85 147 ASP D C 1
ATOM 5238 O O . ASP D 1 57 ? 41.176 -7.412 36.872 1.00 46.17 147 ASP D O 1
ATOM 5243 N N . PHE D 1 58 ? 39.209 -6.965 35.843 1.00 53.27 148 PHE D N 1
ATOM 5244 C CA . PHE D 1 58 ? 38.581 -8.219 36.241 1.00 48.46 148 PHE D CA 1
ATOM 5245 C C . PHE D 1 58 ? 37.712 -8.798 35.135 1.00 50.86 148 PHE D C 1
ATOM 5246 O O . PHE D 1 58 ? 37.070 -8.070 34.369 1.00 49.59 148 PHE D O 1
ATOM 5254 N N . LEU D 1 59 ? 37.648 -10.127 35.108 1.00 51.66 149 LEU D N 1
ATOM 5255 C CA . LEU D 1 59 ? 36.698 -10.865 34.279 1.00 56.64 149 LEU D CA 1
ATOM 5256 C C . LEU D 1 59 ? 35.958 -11.849 35.172 1.00 54.61 149 LEU D C 1
ATOM 5257 O O . LEU D 1 59 ? 36.581 -12.734 35.772 1.00 51.33 149 LEU D O 1
ATOM 5262 N N . ILE D 1 60 ? 34.635 -11.709 35.266 1.00 52.37 150 ILE D N 1
ATOM 5263 C CA . ILE D 1 60 ? 33.819 -12.605 36.084 1.00 54.61 150 ILE D CA 1
ATOM 5264 C C . ILE D 1 60 ? 33.097 -13.560 35.145 1.00 52.31 150 ILE D C 1
ATOM 5265 O O . ILE D 1 60 ? 32.452 -13.128 34.186 1.00 54.72 150 ILE D O 1
ATOM 5270 N N . LEU D 1 61 ? 33.264 -14.860 35.392 1.00 54.77 151 LEU D N 1
ATOM 5271 C CA . LEU D 1 61 ? 32.806 -15.913 34.503 1.00 54.77 151 LEU D CA 1
ATOM 5272 C C . LEU D 1 61 ? 32.771 -17.210 35.285 1.00 54.25 151 LEU D C 1
ATOM 5273 O O . LEU D 1 61 ? 33.522 -17.358 36.250 1.00 52.89 151 LEU D O 1
ATOM 5278 N N . PRO D 1 62 ? 31.934 -18.165 34.903 1.00 57.36 152 PRO D N 1
ATOM 5279 C CA . PRO D 1 62 ? 32.087 -19.518 35.452 1.00 54.69 152 PRO D CA 1
ATOM 5280 C C . PRO D 1 62 ? 33.466 -20.047 35.085 1.00 58.28 152 PRO D C 1
ATOM 5281 O O . PRO D 1 62 ? 33.964 -19.799 33.983 1.00 57.25 152 PRO D O 1
ATOM 5285 N N . ASP D 1 63 ? 34.094 -20.780 36.015 1.0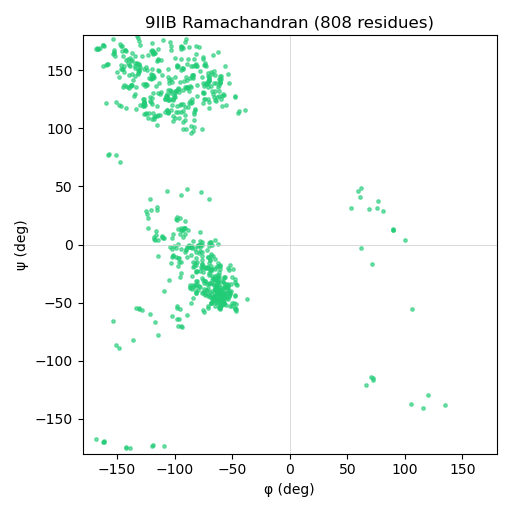0 62.39 153 ASP D N 1
ATOM 5286 C CA . ASP D 1 63 ? 35.518 -21.078 35.847 1.00 59.69 153 ASP D CA 1
ATOM 5287 C C . ASP D 1 63 ? 35.794 -22.099 34.758 1.00 65.39 153 ASP D C 1
ATOM 5288 O O . ASP D 1 63 ? 36.916 -22.141 34.239 1.00 66.88 153 ASP D O 1
ATOM 5293 N N . LEU D 1 64 ? 34.795 -22.894 34.356 1.00 67.23 154 LEU D N 1
ATOM 5294 C CA . LEU D 1 64 ? 35.034 -23.809 33.248 1.00 67.79 154 LEU D CA 1
ATOM 5295 C C . LEU D 1 64 ? 35.346 -23.043 31.969 1.00 66.21 154 LEU D C 1
ATOM 5296 O O . LEU D 1 64 ? 36.030 -23.571 31.089 1.00 74.31 154 LEU D O 1
ATOM 5301 N N . PHE D 1 65 ? 34.863 -21.801 31.847 1.00 60.63 155 PHE D N 1
ATOM 5302 C CA . PHE D 1 65 ? 35.088 -20.983 30.657 1.00 60.97 155 PHE D CA 1
ATOM 5303 C C . PHE D 1 65 ? 36.389 -20.188 30.683 1.00 65.21 155 PHE D C 1
ATOM 5304 O O . PHE D 1 65 ? 36.676 -19.487 29.705 1.00 66.10 155 PHE D O 1
ATOM 5312 N N . MET D 1 66 ? 37.178 -20.254 31.753 1.00 64.30 156 MET D N 1
ATOM 5313 C CA . MET D 1 66 ? 38.413 -19.477 31.826 1.00 64.76 156 MET D CA 1
ATOM 5314 C C . MET D 1 66 ? 39.617 -20.323 31.437 1.00 64.89 156 MET D C 1
ATOM 5315 O O . MET D 1 66 ? 39.631 -21.545 31.620 1.00 68.07 156 MET D O 1
ATOM 5320 N N . SER D 1 67 ? 40.649 -19.648 30.944 1.00 59.58 157 SER D N 1
ATOM 5321 C CA . SER D 1 67 ? 41.908 -20.314 30.650 1.00 64.21 157 SER D CA 1
ATOM 5322 C C . SER D 1 67 ? 42.854 -20.199 31.848 1.00 62.46 157 SER D C 1
ATOM 5323 O O . SER D 1 67 ? 42.595 -19.471 32.810 1.00 60.63 157 SER D O 1
ATOM 5326 N N . GLY D 1 68 ? 43.960 -20.938 31.780 1.00 60.27 158 GLY D N 1
ATOM 5327 C CA . GLY D 1 68 ? 44.951 -20.974 32.837 1.00 62.03 158 GLY D CA 1
ATOM 5328 C C . GLY D 1 68 ? 46.082 -19.973 32.731 1.00 59.26 158 GLY D C 1
ATOM 5329 O O . GLY D 1 68 ? 47.078 -20.119 33.446 1.00 67.50 158 GLY D O 1
ATOM 5330 N N . ALA D 1 69 ? 45.960 -18.952 31.882 1.00 57.47 159 ALA D N 1
ATOM 5331 C CA . ALA D 1 69 ? 46.994 -17.941 31.684 1.00 60.50 159 ALA D CA 1
ATOM 5332 C C . ALA D 1 69 ? 46.890 -16.764 32.652 1.00 64.17 159 ALA D C 1
ATOM 5333 O O . ALA D 1 69 ? 47.720 -15.842 32.576 1.00 60.33 159 ALA D O 1
ATOM 5335 N N . HIS D 1 70 ? 45.905 -16.751 33.545 1.00 57.93 160 HIS D N 1
ATOM 5336 C CA . HIS D 1 70 ? 45.775 -15.619 34.442 1.00 55.06 160 HIS D CA 1
ATOM 5337 C C . HIS D 1 70 ? 45.250 -16.095 35.784 1.00 56.17 160 HIS D C 1
ATOM 5338 O O . HIS D 1 70 ? 44.538 -17.110 35.851 1.00 50.42 160 HIS D O 1
ATOM 5345 N N . PRO D 1 71 ? 45.602 -15.409 36.875 1.00 55.61 161 PRO D N 1
ATOM 5346 C CA . PRO D 1 71 ? 45.162 -15.842 38.209 1.00 56.85 161 PRO D CA 1
ATOM 5347 C C . PRO D 1 71 ? 43.671 -15.619 38.437 1.00 61.65 161 PRO D C 1
ATOM 5348 O O . PRO D 1 71 ? 43.091 -14.611 38.015 1.00 59.03 161 PRO D O 1
ATOM 5352 N N . LYS D 1 72 ? 43.046 -16.578 39.102 1.00 52.29 162 LYS D N 1
ATOM 5353 C CA . LYS D 1 72 ? 41.607 -16.552 39.243 1.00 56.81 162 LYS D CA 1
ATOM 5354 C C . LYS D 1 72 ? 41.234 -17.106 40.609 1.00 57.05 162 LYS D C 1
ATOM 5355 O O . LYS D 1 72 ? 42.041 -17.762 41.266 1.00 52.40 162 LYS D O 1
ATOM 5361 N N . ALA D 1 73 ? 40.010 -16.809 41.041 1.00 54.81 163 ALA D N 1
ATOM 5362 C CA . ALA D 1 73 ? 39.548 -17.196 42.368 1.00 51.69 163 ALA D CA 1
ATOM 5363 C C . ALA D 1 73 ? 38.085 -17.606 42.311 1.00 58.70 163 ALA D C 1
ATOM 5364 O O . ALA D 1 73 ? 37.274 -16.951 41.649 1.00 57.55 163 ALA D O 1
ATOM 5366 N N . ARG D 1 74 ? 37.772 -18.702 43.000 1.00 56.27 164 ARG D N 1
ATOM 5367 C CA . ARG D 1 74 ? 36.409 -19.192 43.095 1.00 46.45 164 ARG D CA 1
ATOM 5368 C C . ARG D 1 74 ? 35.520 -18.162 43.777 1.00 55.06 164 ARG D C 1
ATOM 5369 O O . ARG D 1 74 ? 35.841 -17.674 44.860 1.00 56.56 164 ARG D O 1
ATOM 5377 N N . LEU D 1 75 ? 34.392 -17.813 43.135 1.00 59.90 165 LEU D N 1
ATOM 5378 C CA . LEU D 1 75 ? 33.396 -16.924 43.759 1.00 59.04 165 LEU D CA 1
ATOM 5379 C C . LEU D 1 75 ? 32.336 -17.774 44.463 1.00 54.40 165 LEU D C 1
ATOM 5380 O O . LEU D 1 75 ? 32.312 -17.843 45.694 1.00 59.30 165 LEU D O 1
ATOM 5385 N N . PHE D 1 76 ? 31.487 -18.461 43.702 1.00 50.35 166 PHE D N 1
ATOM 5386 C CA . PHE D 1 76 ? 30.542 -19.355 44.367 1.00 52.50 166 PHE D CA 1
ATOM 5387 C C . PHE D 1 76 ? 29.988 -20.375 43.380 1.00 53.32 166 PHE D C 1
ATOM 5388 O O . PHE D 1 76 ? 30.181 -20.271 42.169 1.00 48.36 166 PHE D O 1
ATOM 5396 N N . GLU D 1 77 ? 29.269 -21.355 43.917 1.00 54.76 167 GLU D N 1
ATOM 5397 C CA . GLU D 1 77 ? 28.648 -22.418 43.134 1.00 59.21 167 GLU D CA 1
ATOM 5398 C C . GLU D 1 77 ? 27.253 -21.957 42.700 1.00 59.63 167 GLU D C 1
ATOM 5399 O O . GLU D 1 77 ? 26.514 -21.352 43.490 1.00 55.80 167 GLU D O 1
ATOM 5405 N N . GLU D 1 78 ? 26.921 -22.183 41.424 1.00 60.95 168 GLU D N 1
ATOM 5406 C CA . GLU D 1 78 ? 25.657 -21.744 40.840 1.00 55.50 168 GLU D CA 1
ATOM 5407 C C . GLU D 1 78 ? 24.949 -22.920 40.183 1.00 53.93 168 GLU D C 1
ATOM 5408 O O . GLU D 1 78 ? 25.492 -23.545 39.265 1.00 55.55 168 GLU D O 1
ATOM 5414 N N . ARG D 1 79 ? 23.738 -23.199 40.629 1.00 52.30 169 ARG D N 1
ATOM 5415 C CA . ARG D 1 79 ? 22.941 -24.259 40.043 1.00 53.73 169 ARG D CA 1
ATOM 5416 C C . ARG D 1 79 ? 22.181 -23.748 38.819 1.00 57.14 169 ARG D C 1
ATOM 5417 O O . ARG D 1 79 ? 21.788 -22.577 38.747 1.00 50.79 169 ARG D O 1
ATOM 5425 N N . LEU D 1 80 ? 22.012 -24.635 37.836 1.00 52.57 170 LEU D N 1
ATOM 5426 C CA . LEU D 1 80 ? 21.297 -24.348 36.598 1.00 50.63 170 LEU D CA 1
ATOM 5427 C C . LEU D 1 80 ? 19.958 -25.052 36.643 1.00 49.91 170 LEU D C 1
ATOM 5428 O O . LEU D 1 80 ? 19.915 -26.283 36.680 1.00 60.54 170 LEU D O 1
ATOM 5433 N N . VAL D 1 81 ? 18.876 -24.293 36.643 1.00 48.24 171 VAL D N 1
ATOM 5434 C CA . VAL D 1 81 ? 17.551 -24.892 36.713 1.00 52.76 171 VAL D CA 1
ATOM 5435 C C . VAL D 1 81 ? 16.773 -24.635 35.418 1.00 50.60 171 VAL D C 1
ATOM 5436 O O . VAL D 1 81 ? 17.074 -23.732 34.630 1.00 50.35 171 VAL D O 1
ATOM 5440 N N . CYS D 1 82 ? 15.769 -25.471 35.204 1.00 49.51 172 CYS D N 1
ATOM 5441 C CA . CYS D 1 82 ? 14.840 -25.328 34.096 1.00 51.05 172 CYS D CA 1
ATOM 5442 C C . CYS D 1 82 ? 13.572 -24.663 34.615 1.00 50.92 172 CYS D C 1
ATOM 5443 O O . CYS D 1 82 ? 12.981 -25.115 35.603 1.00 44.32 172 CYS D O 1
ATOM 5446 N N . VAL D 1 83 ? 13.169 -23.572 33.959 1.00 51.77 173 VAL D N 1
ATOM 5447 C CA . VAL D 1 83 ? 12.065 -22.735 34.412 1.00 48.85 173 VAL D CA 1
ATOM 5448 C C . VAL D 1 83 ? 11.050 -22.627 33.296 1.00 52.11 173 VAL D C 1
ATOM 5449 O O . VAL D 1 83 ? 11.389 -22.670 32.104 1.00 49.09 173 VAL D O 1
ATOM 5453 N N . GLY D 1 84 ? 9.789 -22.463 33.711 1.00 52.09 174 GLY D N 1
ATOM 5454 C CA . GLY D 1 84 ? 8.704 -22.121 32.820 1.00 52.55 174 GLY D CA 1
ATOM 5455 C C . GLY D 1 84 ? 7.762 -21.165 33.517 1.00 52.71 174 GLY D C 1
ATOM 5456 O O . GLY D 1 84 ? 8.023 -20.727 34.641 1.00 51.35 174 GLY D O 1
ATOM 5457 N N . CYS D 1 85 ? 6.616 -20.845 32.804 1.00 57.04 175 CYS D N 1
ATOM 5458 C CA . CYS D 1 85 ? 5.576 -19.958 33.315 1.00 56.61 175 CYS D CA 1
ATOM 5459 C C . CYS D 1 85 ? 4.531 -20.753 34.074 1.00 57.98 175 CYS D C 1
ATOM 5460 O O . CYS D 1 85 ? 4.070 -21.791 33.578 1.00 55.22 175 CYS D O 1
ATOM 5463 N N . PRO D 1 86 ? 4.120 -20.275 35.252 1.00 63.46 176 PRO D N 1
ATOM 5464 C CA . PRO D 1 86 ? 2.978 -20.894 35.959 1.00 66.06 176 PRO D CA 1
ATOM 5465 C C . PRO D 1 86 ? 1.779 -21.138 35.065 1.00 68.33 176 PRO D C 1
ATOM 5466 O O . PRO D 1 86 ? 1.106 -22.164 35.202 1.00 75.94 176 PRO D O 1
ATOM 5470 N N . THR D 1 87 ? 1.600 -20.265 34.071 1.00 66.28 177 THR D N 1
ATOM 5471 C CA . THR D 1 87 ? 0.457 -20.375 33.140 1.00 66.71 177 THR D CA 1
ATOM 5472 C C . THR D 1 87 ? 0.674 -21.482 32.128 1.00 64.76 177 THR D C 1
ATOM 5473 O O . THR D 1 87 ? -0.290 -21.801 31.403 1.00 71.60 177 THR D O 1
ATOM 5477 N N . ASN D 1 88 ? 1.876 -22.058 32.054 1.00 67.61 178 ASN D N 1
ATOM 5478 C CA . ASN D 1 88 ? 2.092 -23.205 31.133 1.00 70.05 178 ASN D CA 1
ATOM 5479 C C . ASN D 1 88 ? 1.348 -24.423 31.681 1.00 73.19 178 ASN D C 1
ATOM 5480 O O . ASN D 1 88 ? 1.617 -24.818 32.832 1.00 72.47 178 ASN D O 1
ATOM 5485 N N . GLU D 1 89 ? 0.443 -24.986 30.883 1.00 75.55 179 GLU D N 1
ATOM 5486 C CA . GLU D 1 89 ? -0.381 -26.123 31.355 1.00 82.30 179 GLU D CA 1
ATOM 5487 C C . GLU D 1 89 ? 0.463 -27.399 31.429 1.00 82.43 179 GLU D C 1
ATOM 5488 O O . GLU D 1 89 ? 0.345 -28.127 32.435 1.00 90.55 179 GLU D O 1
ATOM 5490 N N . GLN D 1 90 ? 1.293 -27.649 30.420 1.00 76.71 180 GLN D N 1
ATOM 5491 C CA . GLN D 1 90 ? 2.052 -28.926 30.379 1.00 76.13 180 GLN D CA 1
ATOM 5492 C C . GLN D 1 90 ? 3.232 -28.882 31.364 1.00 77.04 180 GLN D C 1
ATOM 5493 O O . GLN D 1 90 ? 3.982 -29.875 31.425 1.00 80.58 180 GLN D O 1
ATOM 5499 N N . LEU D 1 91 ? 3.380 -27.788 32.111 1.00 74.02 181 LEU D N 1
ATOM 5500 C CA . LEU D 1 91 ? 4.465 -27.708 33.122 1.00 75.76 181 LEU D CA 1
ATOM 5501 C C . LEU D 1 91 ? 3.894 -28.074 34.498 1.00 81.62 181 LEU D C 1
ATOM 5502 O O . LEU D 1 91 ? 4.660 -28.063 35.477 1.00 84.36 181 LEU D O 1
ATOM 5507 N N . GLN D 1 92 ? 2.603 -28.392 34.564 1.00 81.80 182 GLN D N 1
ATOM 5508 C CA . GLN D 1 92 ? 2.008 -28.831 35.851 1.00 86.78 182 GLN D CA 1
ATOM 5509 C C . GLN D 1 92 ? 2.274 -30.335 36.007 1.00 89.11 182 GLN D C 1
ATOM 5510 O O . GLN D 1 92 ? 1.523 -31.129 35.406 1.00 93.27 182 GLN D O 1
ATOM 5516 N N . GLY D 1 93 ? 3.312 -30.701 36.762 1.00 89.98 183 GLY D N 1
ATOM 5517 C CA . GLY D 1 93 ? 3.691 -32.120 36.916 1.00 84.54 183 GLY D CA 1
ATOM 5518 C C . GLY D 1 93 ? 5.192 -32.292 36.776 1.00 81.13 183 GLY D C 1
ATOM 5519 O O . GLY D 1 93 ? 5.933 -31.449 37.319 1.00 79.29 183 GLY D O 1
ATOM 5520 N N . GLN D 1 94 ? 5.633 -33.336 36.070 1.00 87.14 184 GLN D N 1
ATOM 5521 C CA . GLN D 1 94 ? 7.085 -33.555 35.837 1.00 87.56 184 GLN D CA 1
ATOM 5522 C C . GLN D 1 94 ? 7.370 -33.540 34.325 1.00 87.24 184 GLN D C 1
ATOM 5523 O O . GLN D 1 94 ? 6.462 -33.910 33.554 1.00 85.09 184 GLN D O 1
ATOM 5529 N N . LEU D 1 95 ? 8.580 -33.131 33.924 1.00 90.30 185 LEU D N 1
ATOM 5530 C CA . LEU D 1 95 ? 8.930 -33.032 32.481 1.00 94.09 185 LEU D CA 1
ATOM 5531 C C . LEU D 1 95 ? 10.048 -34.027 32.126 1.00 95.78 185 LEU D C 1
ATOM 5532 O O . LEU D 1 95 ? 11.157 -33.883 32.676 1.00 86.91 185 LEU D O 1
ATOM 5537 N N . SER D 1 96 ? 9.779 -34.965 31.208 1.00 99.26 186 SER D N 1
ATOM 5538 C CA . SER D 1 96 ? 10.803 -35.956 30.772 1.00 92.23 186 SER D CA 1
ATOM 5539 C C . SER D 1 96 ? 11.850 -35.284 29.876 1.00 88.43 186 SER D C 1
ATOM 5540 O O . SER D 1 96 ? 11.516 -34.262 29.249 1.00 96.88 186 SER D O 1
ATOM 5543 N N . LEU D 1 97 ? 13.057 -35.853 29.799 1.00 90.51 187 LEU D N 1
ATOM 5544 C CA . LEU D 1 97 ? 14.110 -35.301 28.906 1.00 88.24 187 LEU D CA 1
ATOM 5545 C C . LEU D 1 97 ? 13.566 -35.284 27.474 1.00 89.56 187 LEU D C 1
ATOM 5546 O O . LEU D 1 97 ? 13.766 -34.270 26.774 1.00 89.52 187 LEU D O 1
ATOM 5551 N N . GLU D 1 98 ? 12.894 -36.361 27.065 1.00 85.45 188 GLU D N 1
ATOM 5552 C CA . GLU D 1 98 ? 12.265 -36.387 25.722 1.00 87.86 188 GLU D CA 1
ATOM 5553 C C . GLU D 1 98 ? 11.196 -35.289 25.658 1.00 86.29 188 GLU D C 1
ATOM 5554 O O . GLU D 1 98 ? 11.152 -34.562 24.644 1.00 90.94 188 GLU D O 1
ATOM 5556 N N . GLN D 1 99 ? 10.378 -35.172 26.706 1.00 81.80 189 GLN D N 1
ATOM 5557 C CA . GLN D 1 99 ? 9.296 -34.155 26.723 1.00 94.17 189 GLN D CA 1
ATOM 5558 C C . GLN D 1 99 ? 9.919 -32.753 26.638 1.00 91.34 189 GLN D C 1
ATOM 5559 O O . GLN D 1 99 ? 9.394 -31.912 25.883 1.00 88.14 189 GLN D O 1
ATOM 5565 N N . TYR D 1 100 ? 10.998 -32.521 27.384 1.00 85.96 190 TYR D N 1
ATOM 5566 C CA . TYR D 1 100 ? 11.694 -31.212 27.354 1.00 83.18 190 TYR D CA 1
ATOM 5567 C C . TYR D 1 100 ? 12.142 -30.933 25.936 1.00 85.95 190 TYR D C 1
ATOM 5568 O O . TYR D 1 100 ? 11.945 -29.806 25.445 1.00 81.67 190 TYR D O 1
ATOM 5577 N N . MET D 1 101 ? 12.713 -31.942 25.277 1.00 89.60 191 MET D N 1
ATOM 5578 C CA . MET D 1 101 ? 13.261 -31.748 23.911 1.00 84.38 191 MET D CA 1
ATOM 5579 C C . MET D 1 101 ? 12.115 -31.534 22.907 1.00 84.51 191 MET D C 1
ATOM 5580 O O . MET D 1 101 ? 12.412 -31.373 21.707 1.00 88.81 191 MET D O 1
ATOM 5585 N N . SER D 1 102 ? 10.865 -31.530 23.377 1.00 80.04 192 SER D N 1
ATOM 5586 C CA . SER D 1 102 ? 9.712 -31.377 22.458 1.00 75.70 192 SER D CA 1
ATOM 5587 C C . SER D 1 102 ? 9.059 -30.010 22.653 1.00 80.66 192 SER D C 1
ATOM 5588 O O . SER D 1 102 ? 8.009 -29.774 22.031 1.00 83.26 192 SER D O 1
ATOM 5591 N N . MET D 1 103 ? 9.644 -29.152 23.486 1.00 78.04 193 MET D N 1
ATOM 5592 C CA . MET D 1 103 ? 8.985 -27.858 23.803 1.00 70.48 193 MET D CA 1
ATOM 5593 C C . MET D 1 103 ? 9.819 -26.684 23.275 1.00 66.34 193 MET D C 1
ATOM 5594 O O . MET D 1 103 ? 10.973 -26.916 22.859 1.00 69.04 193 MET D O 1
ATOM 5599 N N . GLY D 1 104 ? 9.243 -25.480 23.274 1.00 55.76 194 GLY D N 1
ATOM 5600 C CA . GLY D 1 104 ? 9.964 -24.281 22.809 1.00 54.00 194 GLY D CA 1
ATOM 5601 C C . GLY D 1 104 ? 10.923 -23.778 23.862 1.00 53.23 194 GLY D C 1
ATOM 5602 O O . GLY D 1 104 ? 10.610 -23.927 25.056 1.00 53.33 194 GLY D O 1
ATOM 5603 N N . HIS D 1 105 ? 12.036 -23.171 23.444 1.00 55.73 195 HIS D N 1
ATOM 5604 C CA . HIS D 1 105 ? 13.064 -22.789 24.444 1.00 53.95 195 HIS D CA 1
ATOM 5605 C C . HIS D 1 105 ? 13.598 -21.371 24.272 1.00 51.32 195 HIS D C 1
ATOM 5606 O O . HIS D 1 105 ? 13.872 -20.951 23.134 1.00 52.87 195 HIS D O 1
ATOM 5613 N N . VAL D 1 106 ? 13.716 -20.646 25.378 1.00 52.33 196 VAL D N 1
ATOM 5614 C CA . VAL D 1 106 ? 14.361 -19.342 25.399 1.00 51.60 196 VAL D CA 1
ATOM 5615 C C . VAL D 1 106 ? 15.790 -19.534 25.882 1.00 52.31 196 VAL D C 1
ATOM 5616 O O . VAL D 1 106 ? 16.032 -20.231 26.884 1.00 51.55 196 VAL D O 1
ATOM 5620 N N . ALA D 1 107 ? 16.747 -18.926 25.172 1.00 51.56 197 ALA D N 1
ATOM 5621 C CA . ALA D 1 107 ? 18.162 -19.096 25.469 1.00 43.54 197 ALA D CA 1
ATOM 5622 C C . ALA D 1 107 ? 18.921 -17.777 25.311 1.00 44.42 197 ALA D C 1
ATOM 5623 O O . ALA D 1 107 ? 18.518 -16.873 24.565 1.00 45.67 197 ALA D O 1
ATOM 5625 N N . ALA D 1 108 ? 20.052 -17.695 26.002 1.00 49.54 198 ALA D N 1
ATOM 5626 C CA . ALA D 1 108 ? 20.913 -16.516 25.990 1.00 51.71 198 ALA D CA 1
ATOM 5627 C C . ALA D 1 108 ? 22.077 -16.713 25.032 1.00 51.72 198 ALA D C 1
ATOM 5628 O O . ALA D 1 108 ? 22.738 -17.755 25.059 1.00 49.98 198 ALA D O 1
ATOM 5630 N N . LYS D 1 109 ? 22.325 -15.710 24.191 1.00 54.84 199 LYS D N 1
ATOM 5631 C CA . LYS D 1 109 ? 23.523 -15.642 23.367 1.00 56.78 199 LYS D CA 1
ATOM 5632 C C . LYS D 1 109 ? 24.312 -14.386 23.728 1.00 62.24 199 LYS D C 1
ATOM 5633 O O . LYS D 1 109 ? 23.764 -13.276 23.714 1.00 61.01 199 LYS D O 1
ATOM 5639 N N . PHE D 1 110 ? 25.591 -14.557 24.065 1.00 63.96 200 PHE D N 1
ATOM 5640 C CA . PHE D 1 110 ? 26.444 -13.449 24.497 1.00 72.66 200 PHE D CA 1
ATOM 5641 C C . PHE D 1 110 ? 27.267 -12.888 23.329 1.00 75.94 200 PHE D C 1
ATOM 5642 O O . PHE D 1 110 ? 28.218 -13.526 22.855 1.00 73.64 200 PHE D O 1
ATOM 5650 N N . GLY D 1 111 ? 26.899 -11.682 22.896 1.00 73.24 201 GLY D N 1
ATOM 5651 C CA . GLY D 1 111 ? 27.649 -11.006 21.825 1.00 77.86 201 GLY D CA 1
ATOM 5652 C C . GLY D 1 111 ? 27.555 -11.709 20.492 1.00 85.81 201 GLY D C 1
ATOM 5653 O O . GLY D 1 111 ? 26.430 -11.854 19.981 1.00 88.53 201 GLY D O 1
ATOM 5654 N N . ARG D 1 112 ? 28.701 -12.107 19.940 1.00 82.38 202 ARG D N 1
ATOM 5655 C CA . ARG D 1 112 ? 28.739 -12.799 18.634 1.00 78.21 202 ARG D CA 1
ATOM 5656 C C . ARG D 1 112 ? 28.400 -14.273 18.840 1.00 80.27 202 ARG D C 1
ATOM 5657 O O . ARG D 1 112 ? 28.362 -15.005 17.839 1.00 83.63 202 ARG D O 1
ATOM 5665 N N . GLY D 1 113 ? 28.164 -14.684 20.086 1.00 81.12 203 GLY D N 1
ATOM 5666 C CA . GLY D 1 113 ? 27.918 -16.110 20.373 1.00 86.98 203 GLY D CA 1
ATOM 5667 C C . GLY D 1 113 ? 29.219 -16.874 20.340 1.00 86.84 203 GLY D C 1
ATOM 5668 O O . GLY D 1 113 ? 29.210 -18.033 19.877 1.00 88.35 203 GLY D O 1
ATOM 5669 N N . LEU D 1 114 ? 30.293 -16.253 20.822 1.00 87.84 204 LEU D N 1
ATOM 5670 C CA . LEU D 1 114 ? 31.635 -16.875 20.737 1.00 90.31 204 LEU D CA 1
ATOM 5671 C C . LEU D 1 114 ? 31.703 -18.110 21.645 1.00 91.51 204 LEU D C 1
ATOM 5672 O O . LEU D 1 114 ? 32.440 -19.054 21.307 1.00 91.10 204 LEU D O 1
ATOM 5677 N N . LYS D 1 115 ? 30.951 -18.106 22.742 1.00 89.63 205 LYS D N 1
ATOM 5678 C CA . LYS D 1 115 ? 30.958 -19.265 23.668 1.00 88.52 205 LYS D CA 1
ATOM 5679 C C . LYS D 1 115 ? 29.540 -19.828 23.817 1.00 90.50 205 LYS D C 1
ATOM 5680 O O . LYS D 1 115 ? 28.583 -19.033 23.821 1.00 94.88 205 LYS D O 1
ATOM 5686 N N . PRO D 1 116 ? 29.366 -21.159 23.940 1.00 93.76 206 PRO D N 1
ATOM 5687 C CA . PRO D 1 116 ? 28.051 -21.755 24.182 1.00 95.91 206 PRO D CA 1
ATOM 5688 C C . PRO D 1 116 ? 27.694 -21.677 25.663 1.00 92.33 206 PRO D C 1
ATOM 5689 O O . PRO D 1 116 ? 28.555 -21.618 26.555 1.00 87.54 206 PRO D O 1
ATOM 5693 N N . SER D 1 117 ? 26.389 -21.705 25.922 1.00 95.38 207 SER D N 1
ATOM 5694 C CA . SER D 1 117 ? 25.901 -21.837 27.283 1.00 89.65 207 SER D CA 1
ATOM 5695 C C . SER D 1 117 ? 26.369 -23.175 27.865 1.00 91.71 207 SER D C 1
ATOM 5696 O O . SER D 1 117 ? 26.885 -24.054 27.160 1.00 94.18 207 SER D O 1
ATOM 5699 N N . VAL D 1 118 ? 26.243 -23.296 29.181 1.00 79.77 208 VAL D N 1
ATOM 5700 C CA . VAL D 1 118 ? 26.653 -24.501 29.878 1.00 75.74 208 VAL D CA 1
ATOM 5701 C C . VAL D 1 118 ? 25.718 -25.687 29.554 1.00 85.52 208 VAL D C 1
ATOM 5702 O O . VAL D 1 118 ? 24.870 -25.653 28.636 1.00 94.42 208 VAL D O 1
ATOM 5706 N N . LYS D 1 129 ? 20.204 -29.633 19.997 1.00 68.87 219 LYS D N 1
ATOM 5707 C CA . LYS D 1 129 ? 19.047 -30.525 19.726 1.00 83.17 219 LYS D CA 1
ATOM 5708 C C . LYS D 1 129 ? 17.779 -29.910 20.339 1.00 77.08 219 LYS D C 1
ATOM 5709 O O . LYS D 1 129 ? 16.692 -30.491 20.144 1.00 80.30 219 LYS D O 1
ATOM 5711 N N . ARG D 1 130 ? 17.901 -28.778 21.037 1.00 74.50 220 ARG D N 1
ATOM 5712 C CA . ARG D 1 130 ? 16.701 -28.094 21.586 1.00 70.73 220 ARG D CA 1
ATOM 5713 C C . ARG D 1 130 ? 16.123 -27.155 20.522 1.00 62.85 220 ARG D C 1
ATOM 5714 O O . ARG D 1 130 ? 16.921 -26.561 19.772 1.00 58.69 220 ARG D O 1
ATOM 5722 N N . ARG D 1 131 ? 14.794 -27.036 20.456 1.00 62.86 221 ARG D N 1
ATOM 5723 C CA . ARG D 1 131 ? 14.193 -26.053 19.516 1.00 58.22 221 ARG D CA 1
ATOM 5724 C C . ARG D 1 131 ? 14.143 -24.697 20.235 1.00 57.21 221 ARG D C 1
ATOM 5725 O O . ARG D 1 131 ? 13.201 -24.462 21.017 1.00 61.95 221 ARG D O 1
ATOM 5733 N N . ILE D 1 132 ? 15.145 -23.859 19.989 1.00 49.29 222 ILE D N 1
ATOM 5734 C CA . ILE D 1 132 ? 15.226 -22.513 20.626 1.00 55.11 222 ILE D CA 1
ATOM 5735 C C . ILE D 1 132 ? 14.357 -21.545 19.814 1.00 50.62 222 ILE D C 1
ATOM 5736 O O . ILE D 1 132 ? 14.768 -21.167 18.703 1.00 48.82 222 ILE D O 1
ATOM 5741 N N . GLU D 1 133 ? 13.205 -21.165 20.364 1.00 51.09 223 GLU D N 1
ATOM 5742 C CA . GLU D 1 133 ? 12.265 -20.287 19.627 1.00 55.78 223 GLU D CA 1
ATOM 5743 C C . GLU D 1 133 ? 12.514 -18.820 20.002 1.00 54.38 223 GLU D C 1
ATOM 5744 O O . GLU D 1 133 ? 11.860 -17.946 19.406 1.00 57.68 223 GLU D O 1
ATOM 5750 N N . LEU D 1 134 ? 13.423 -18.561 20.943 1.00 50.87 224 LEU D N 1
ATOM 5751 C CA . LEU D 1 134 ? 13.712 -17.173 21.269 1.00 48.56 224 LEU D CA 1
ATOM 5752 C C . LEU D 1 134 ? 15.156 -17.078 21.750 1.00 50.69 224 LEU D C 1
ATOM 5753 O O . LEU D 1 134 ? 15.556 -17.790 22.679 1.00 48.13 224 LEU D O 1
ATOM 5758 N N . VAL D 1 135 ? 15.958 -16.253 21.083 1.00 50.27 225 VAL D N 1
ATOM 5759 C CA . VAL D 1 135 ? 17.338 -16.009 21.487 1.00 49.83 225 VAL D CA 1
ATOM 5760 C C . VAL D 1 135 ? 17.448 -14.565 21.950 1.00 49.78 225 VAL D C 1
ATOM 5761 O O . VAL D 1 135 ? 17.031 -13.644 21.239 1.00 46.75 225 VAL D O 1
ATOM 5765 N N . VAL D 1 136 ? 18.021 -14.365 23.133 1.00 49.71 226 VAL D N 1
ATOM 5766 C CA . VAL D 1 136 ? 18.157 -13.007 23.652 1.00 51.99 226 VAL D CA 1
ATOM 5767 C C . VAL D 1 136 ? 19.587 -12.745 24.115 1.00 48.32 226 VAL D C 1
ATOM 5768 O O . VAL D 1 136 ? 20.318 -13.679 24.485 1.00 48.52 226 VAL D O 1
ATOM 5772 N N . PRO D 1 137 ? 20.024 -11.483 24.084 1.00 42.26 227 PRO D N 1
ATOM 5773 C CA . PRO D 1 137 ? 21.429 -11.161 24.353 1.00 47.81 227 PRO D CA 1
ATOM 5774 C C . PRO D 1 137 ? 21.895 -11.378 25.782 1.00 54.21 227 PRO D C 1
ATOM 5775 O O . PRO D 1 137 ? 23.051 -11.055 26.059 1.00 63.69 227 PRO D O 1
ATOM 5779 N N . GLY D 1 138 ? 21.083 -11.869 26.709 1.00 50.04 228 GLY D N 1
ATOM 5780 C CA . GLY D 1 138 ? 21.593 -12.128 28.038 1.00 42.92 228 GLY D CA 1
ATOM 5781 C C . GLY D 1 138 ? 20.703 -13.081 28.801 1.00 47.81 228 GLY D C 1
ATOM 5782 O O . GLY D 1 138 ? 19.806 -13.710 28.237 1.00 52.43 228 GLY D O 1
ATOM 5783 N N . PHE D 1 139 ? 20.978 -13.205 30.103 1.00 42.80 229 PHE D N 1
ATOM 5784 C CA . PHE D 1 139 ? 20.100 -13.981 30.977 1.00 39.40 229 PHE D CA 1
ATOM 5785 C C . PHE D 1 139 ? 18.911 -13.177 31.490 1.00 40.51 229 PHE D C 1
ATOM 5786 O O . PHE D 1 139 ? 17.831 -13.744 31.706 1.00 38.38 229 PHE D O 1
ATOM 5794 N N . ASN D 1 140 ? 19.103 -11.880 31.749 1.00 40.59 230 ASN D N 1
ATOM 5795 C CA . ASN D 1 140 ? 18.145 -11.149 32.567 1.00 41.27 230 ASN D CA 1
ATOM 5796 C C . ASN D 1 140 ? 16.816 -10.944 31.855 1.00 42.50 230 ASN D C 1
ATOM 5797 O O . ASN D 1 140 ? 15.770 -10.952 32.504 1.00 45.59 230 ASN D O 1
ATOM 5802 N N . LEU D 1 141 ? 16.838 -10.772 30.531 1.00 39.03 231 LEU D N 1
ATOM 5803 C CA . LEU D 1 141 ? 15.618 -10.640 29.755 1.00 37.17 231 LEU D CA 1
ATOM 5804 C C . LEU D 1 141 ? 14.840 -11.941 29.648 1.00 39.91 231 LEU D C 1
ATOM 5805 O O . LEU D 1 141 ? 13.693 -11.915 29.191 1.00 44.08 231 LEU D O 1
ATOM 5810 N N . ILE D 1 142 ? 15.414 -13.063 30.058 1.00 36.92 232 ILE D N 1
ATOM 5811 C CA . ILE D 1 142 ? 14.789 -14.362 29.808 1.00 41.65 232 ILE D CA 1
ATOM 5812 C C . ILE D 1 142 ? 13.503 -14.514 30.629 1.00 44.18 232 ILE D C 1
ATOM 5813 O O . ILE D 1 142 ? 12.470 -14.882 30.054 1.00 43.94 232 ILE D O 1
ATOM 5818 N N . PRO D 1 143 ? 13.482 -14.263 31.935 1.00 40.28 233 PRO D N 1
ATOM 5819 C CA . PRO D 1 143 ? 12.219 -14.422 32.675 1.00 44.34 233 PRO D CA 1
ATOM 5820 C C . PRO D 1 143 ? 11.113 -13.518 32.141 1.00 48.88 233 PRO D C 1
ATOM 5821 O O . PRO D 1 143 ? 9.994 -14.003 31.906 1.00 48.50 233 PRO D O 1
ATOM 5825 N N . PRO D 1 144 ? 11.343 -12.208 31.944 1.00 44.14 234 PRO D N 1
ATOM 5826 C CA . PRO D 1 144 ? 10.256 -11.400 31.370 1.00 44.28 234 PRO D CA 1
ATOM 5827 C C . PRO D 1 144 ? 9.770 -11.896 30.004 1.00 48.23 234 PRO D C 1
ATOM 5828 O O . PRO D 1 144 ? 8.559 -11.992 29.783 1.00 48.28 234 PRO D O 1
ATOM 5832 N N . LEU D 1 145 ? 10.671 -12.231 29.080 1.00 43.95 235 LEU D N 1
ATOM 5833 C CA . LEU D 1 145 ? 10.212 -12.612 27.752 1.00 44.48 235 LEU D CA 1
ATOM 5834 C C . LEU D 1 145 ? 9.622 -14.008 27.742 1.00 43.81 235 LEU D C 1
ATOM 5835 O O . LEU D 1 145 ? 8.866 -14.361 26.834 1.00 48.78 235 LEU D O 1
ATOM 5840 N N . LEU D 1 146 ? 9.931 -14.800 28.747 1.00 44.76 236 LEU D N 1
ATOM 5841 C CA . LEU D 1 146 ? 9.307 -16.097 28.878 1.00 44.93 236 LEU D CA 1
ATOM 5842 C C . LEU D 1 146 ? 7.912 -16.017 29.496 1.00 49.40 236 LEU D C 1
ATOM 5843 O O . LEU D 1 146 ? 7.030 -16.802 29.125 1.00 50.22 236 LEU D O 1
ATOM 5848 N N . SER D 1 147 ? 7.695 -15.069 30.418 1.00 47.45 237 SER D N 1
ATOM 5849 C CA . SER D 1 147 ? 6.431 -15.013 31.143 1.00 46.81 237 SER D CA 1
ATOM 5850 C C . SER D 1 147 ? 5.264 -14.869 30.189 1.00 49.25 237 SER D C 1
ATOM 5851 O O . SER D 1 147 ? 5.263 -14.006 29.307 1.00 47.26 237 SER D O 1
ATOM 5854 N N . GLY D 1 148 ? 4.273 -15.734 30.361 1.00 47.90 238 GLY D N 1
ATOM 5855 C CA . GLY D 1 148 ? 3.083 -15.659 29.564 1.00 51.39 238 GLY D CA 1
ATOM 5856 C C . GLY D 1 148 ? 3.135 -16.453 28.289 1.00 50.82 238 GLY D C 1
ATOM 5857 O O . GLY D 1 148 ? 2.270 -16.264 27.432 1.00 51.06 238 GLY D O 1
ATOM 5858 N N . THR D 1 149 ? 4.120 -17.332 28.134 1.00 49.34 239 THR D N 1
ATOM 5859 C CA . THR D 1 149 ? 4.225 -18.190 26.964 1.00 50.27 239 THR D CA 1
ATOM 5860 C C . THR D 1 149 ? 4.443 -19.624 27.431 1.00 52.86 239 THR D C 1
ATOM 5861 O O . THR D 1 149 ? 4.612 -19.905 28.622 1.00 53.97 239 THR D O 1
ATOM 5865 N N . ASN D 1 150 ? 4.460 -20.546 26.480 1.00 53.70 240 ASN D N 1
ATOM 5866 C CA . ASN D 1 150 ? 4.686 -21.941 26.807 1.00 57.17 240 ASN D CA 1
ATOM 5867 C C . ASN D 1 150 ? 6.126 -22.348 26.602 1.00 56.77 240 ASN D C 1
ATOM 5868 O O . ASN D 1 150 ? 6.410 -23.539 26.429 1.00 56.74 240 ASN D O 1
ATOM 5873 N N . ARG D 1 151 ? 7.042 -21.383 26.599 1.00 54.97 241 ARG D N 1
ATOM 5874 C CA . ARG D 1 151 ? 8.445 -21.683 26.402 1.00 48.24 241 ARG D CA 1
ATOM 5875 C C . ARG D 1 151 ? 9.147 -21.858 27.737 1.00 49.47 241 ARG D C 1
ATOM 5876 O O . ARG D 1 151 ? 8.734 -21.318 28.762 1.00 49.12 241 ARG D O 1
ATOM 5884 N N . ILE D 1 152 ? 10.199 -22.661 27.727 1.00 47.61 242 ILE D N 1
ATOM 5885 C CA . ILE D 1 152 ? 10.995 -22.902 28.914 1.00 48.65 242 ILE D CA 1
ATOM 5886 C C . ILE D 1 152 ? 12.420 -22.439 28.647 1.00 52.12 242 ILE D C 1
ATOM 5887 O O . ILE D 1 152 ? 12.817 -22.170 27.511 1.00 52.44 242 ILE D O 1
ATOM 5892 N N . ALA D 1 153 ? 13.193 -22.343 29.722 1.00 53.23 243 ALA D N 1
ATOM 5893 C CA . ALA D 1 153 ? 14.591 -21.968 29.607 1.00 49.97 243 ALA D CA 1
ATOM 5894 C C . ALA D 1 153 ? 15.388 -22.678 30.697 1.00 51.36 243 ALA D C 1
ATOM 5895 O O . ALA D 1 153 ? 14.829 -23.355 31.564 1.00 50.02 243 ALA D O 1
ATOM 5897 N N . THR D 1 154 ? 16.711 -22.545 30.624 1.00 51.42 244 THR D N 1
ATOM 5898 C CA . THR D 1 154 ? 17.605 -23.010 31.676 1.00 48.95 244 THR D CA 1
ATOM 5899 C C . THR D 1 154 ? 18.518 -21.867 32.084 1.00 46.88 244 THR D C 1
ATOM 5900 O O . THR D 1 154 ? 19.152 -21.245 31.234 1.00 51.49 244 THR D O 1
ATOM 5904 N N . ILE D 1 155 ? 18.536 -21.550 33.374 1.00 43.47 245 ILE D N 1
ATOM 5905 C CA . ILE D 1 155 ? 19.175 -20.327 33.848 1.00 46.73 245 ILE D CA 1
ATOM 5906 C C . ILE D 1 155 ? 19.660 -20.501 35.285 1.00 46.64 245 ILE D C 1
ATOM 5907 O O . ILE D 1 155 ? 19.243 -21.448 35.970 1.00 49.63 245 ILE D O 1
ATOM 5912 N N . PRO D 1 156 ? 20.524 -19.623 35.792 1.00 40.41 246 PRO D N 1
ATOM 5913 C CA . PRO D 1 156 ? 20.979 -19.774 37.174 1.00 41.33 246 PRO D CA 1
ATOM 5914 C C . PRO D 1 156 ? 19.823 -19.667 38.164 1.00 45.82 246 PRO D C 1
ATOM 5915 O O . PRO D 1 156 ? 18.960 -18.790 38.070 1.00 42.18 246 PRO D O 1
ATOM 5919 N N . LEU D 1 157 ? 19.846 -20.556 39.148 1.00 48.42 247 LEU D N 1
ATOM 5920 C CA . LEU D 1 157 ? 18.796 -20.555 40.153 1.00 45.74 247 LEU D CA 1
ATOM 5921 C C . LEU D 1 157 ? 18.809 -19.274 40.977 1.00 46.54 247 LEU D C 1
ATOM 5922 O O . LEU D 1 157 ? 17.749 -18.821 41.421 1.00 52.74 247 LEU D O 1
ATOM 5927 N N . ARG D 1 158 ? 19.978 -18.653 41.149 1.00 44.85 248 ARG D N 1
ATOM 5928 C CA . ARG D 1 158 ? 20.013 -17.340 41.790 1.00 48.71 248 ARG D CA 1
ATOM 5929 C C . ARG D 1 158 ? 19.216 -16.298 40.999 1.00 48.92 248 ARG D C 1
ATOM 5930 O O . ARG D 1 158 ? 18.672 -15.354 41.595 1.00 43.01 248 ARG D O 1
ATOM 5938 N N . LEU D 1 159 ? 19.113 -16.471 39.682 1.00 41.50 249 LEU D N 1
ATOM 5939 C CA . LEU D 1 159 ? 18.347 -15.511 38.846 1.00 43.77 249 LEU D CA 1
ATOM 5940 C C . LEU D 1 159 ? 16.851 -15.680 39.135 1.00 46.53 249 LEU D C 1
ATOM 5941 O O . LEU D 1 159 ? 16.157 -14.661 39.298 1.00 47.69 249 LEU D O 1
ATOM 5946 N N . VAL D 1 160 ? 16.388 -16.924 39.200 1.00 41.95 250 VAL D N 1
ATOM 5947 C CA . VAL D 1 160 ? 14.949 -17.201 39.452 1.00 44.03 250 VAL D CA 1
ATOM 5948 C C . VAL D 1 160 ? 14.572 -16.599 40.809 1.00 51.31 250 VAL D C 1
ATOM 5949 O O . VAL D 1 160 ? 13.480 -16.012 40.912 1.00 61.13 250 VAL D O 1
ATOM 5953 N N . LYS D 1 161 ? 15.448 -16.738 41.801 1.00 48.89 251 LYS D N 1
ATOM 5954 C CA . LYS D 1 161 ? 15.143 -16.239 43.165 1.00 53.22 251 LYS D CA 1
ATOM 5955 C C . LYS D 1 161 ? 15.072 -14.706 43.148 1.00 54.24 251 LYS D C 1
ATOM 5956 O O . LYS D 1 161 ? 14.217 -14.142 43.854 1.00 60.29 251 LYS D O 1
ATOM 5962 N N . HIS D 1 162 ? 15.886 -14.050 42.326 1.00 52.59 252 HIS D N 1
ATOM 5963 C CA . HIS D 1 162 ? 15.856 -12.567 42.234 1.00 50.27 252 HIS D CA 1
ATOM 5964 C C . HIS D 1 162 ? 14.500 -12.100 41.694 1.00 53.20 252 HIS D C 1
ATOM 5965 O O . HIS D 1 162 ? 13.991 -11.071 42.173 1.00 56.05 252 HIS D O 1
ATOM 5972 N N . TYR D 1 163 ? 13.929 -12.830 40.734 1.00 53.89 253 TYR D N 1
ATOM 5973 C CA . TYR D 1 163 ? 12.653 -12.412 40.093 1.00 60.43 253 TYR D CA 1
ATOM 5974 C C . TYR D 1 163 ? 11.460 -13.042 40.797 1.00 59.91 253 TYR D C 1
ATOM 5975 O O . TYR D 1 163 ? 10.327 -12.856 40.320 1.00 58.38 253 TYR D O 1
ATOM 5984 N N . GLU D 1 164 ? 11.687 -13.733 41.912 1.00 62.66 254 GLU D N 1
ATOM 5985 C CA . GLU D 1 164 ? 10.596 -14.479 42.594 1.00 69.95 254 GLU D CA 1
ATOM 5986 C C . GLU D 1 164 ? 9.406 -13.566 42.925 1.00 71.24 254 GLU D C 1
ATOM 5987 O O . GLU D 1 164 ? 8.256 -13.999 42.699 1.00 68.23 254 GLU D O 1
ATOM 5989 N N . ARG D 1 165 ? 9.662 -12.367 43.446 1.00 69.67 255 ARG D N 1
ATOM 5990 C CA . ARG D 1 165 ? 8.550 -11.486 43.885 1.00 64.37 255 ARG D CA 1
ATOM 5991 C C . ARG D 1 165 ? 7.987 -10.698 42.695 1.00 64.59 255 ARG D C 1
ATOM 5992 O O . ARG D 1 165 ? 6.843 -10.215 42.804 1.00 77.12 255 ARG D O 1
ATOM 5994 N N . THR D 1 166 ? 8.747 -10.582 41.607 1.00 59.89 256 THR D N 1
ATOM 5995 C CA . THR D 1 166 ? 8.302 -9.760 40.462 1.00 66.30 256 THR D CA 1
ATOM 5996 C C . THR D 1 166 ? 7.681 -10.640 39.404 1.00 61.59 256 THR D C 1
ATOM 5997 O O . THR D 1 166 ? 6.529 -10.368 39.014 1.00 67.23 256 THR D O 1
ATOM 6001 N N . ILE D 1 167 ? 8.404 -11.662 38.956 1.00 56.98 257 ILE D N 1
ATOM 6002 C CA . ILE D 1 167 ? 7.925 -12.520 37.874 1.00 56.91 257 ILE D CA 1
ATOM 6003 C C . ILE D 1 167 ? 7.801 -13.930 38.432 1.00 57.60 257 ILE D C 1
ATOM 6004 O O . ILE D 1 167 ? 8.822 -14.562 38.722 1.00 60.88 257 ILE D O 1
ATOM 6009 N N . PRO D 1 168 ? 6.604 -14.493 38.561 1.00 66.96 258 PRO D N 1
ATOM 6010 C CA . PRO D 1 168 ? 6.519 -15.873 39.041 1.00 63.45 258 PRO D CA 1
ATOM 6011 C C . PRO D 1 168 ? 7.019 -16.829 37.976 1.00 59.06 258 PRO D C 1
ATOM 6012 O O . PRO D 1 168 ? 6.692 -16.697 36.794 1.00 59.11 258 PRO D O 1
ATOM 6016 N N . LEU D 1 169 ? 7.833 -17.792 38.411 1.00 57.06 259 LEU D N 1
ATOM 6017 C CA . LEU D 1 169 ? 8.356 -18.824 37.531 1.00 56.52 259 LEU D CA 1
ATOM 6018 C C . LEU D 1 169 ? 8.214 -20.157 38.228 1.00 53.05 259 LEU D C 1
ATOM 6019 O O . LEU D 1 169 ? 8.355 -20.240 39.450 1.00 56.17 259 LEU D O 1
ATOM 6024 N N . ARG D 1 170 ? 7.938 -21.189 37.451 1.00 50.24 260 ARG D N 1
ATOM 6025 C CA . ARG D 1 170 ? 7.885 -22.559 37.933 1.00 52.66 260 ARG D CA 1
ATOM 6026 C C . ARG D 1 170 ? 9.222 -23.254 37.691 1.00 55.35 260 ARG D C 1
ATOM 6027 O O . ARG D 1 170 ? 9.619 -23.471 36.537 1.00 55.61 260 ARG D O 1
ATOM 6035 N N . ILE D 1 171 ? 9.856 -23.720 38.765 1.00 52.64 261 ILE D N 1
ATOM 6036 C CA . ILE D 1 171 ? 11.135 -24.473 38.611 1.00 58.60 261 ILE D CA 1
ATOM 6037 C C . ILE D 1 171 ? 10.835 -25.960 38.367 1.00 57.96 261 ILE D C 1
ATOM 6038 O O . ILE D 1 171 ? 10.145 -26.559 39.212 1.00 63.39 261 ILE D O 1
ATOM 6043 N N . ILE D 1 172 ? 11.329 -26.523 37.260 1.00 62.79 262 ILE D N 1
ATOM 6044 C CA . ILE D 1 172 ? 11.190 -27.988 36.995 1.00 63.78 262 ILE D CA 1
ATOM 6045 C C . ILE D 1 172 ? 12.505 -28.636 37.455 1.00 75.97 262 ILE D C 1
ATOM 6046 O O . ILE D 1 172 ? 13.543 -28.347 36.824 1.00 71.30 262 ILE D O 1
ATOM 6051 N N . GLU D 1 173 ? 12.480 -29.473 38.501 1.00 83.38 263 GLU D N 1
ATOM 6052 C CA . GLU D 1 173 ? 13.760 -29.981 39.071 1.00 85.26 263 GLU D CA 1
ATOM 6053 C C . GLU D 1 173 ? 13.889 -31.507 39.062 1.00 83.99 263 GLU D C 1
ATOM 6054 O O . GLU D 1 173 ? 14.844 -32.004 38.435 1.00 91.72 263 GLU D O 1
ATOM 6060 N N . HIS D 1 174 ? 12.978 -32.217 39.724 1.00 93.62 264 HIS D N 1
ATOM 6061 C CA . HIS D 1 174 ? 13.122 -33.694 39.892 1.00 97.58 264 HIS D CA 1
ATOM 6062 C C . HIS D 1 174 ? 13.490 -34.434 38.598 1.00 98.09 264 HIS D C 1
ATOM 6063 O O . HIS D 1 174 ? 14.459 -35.221 38.651 1.00 103.37 264 HIS D O 1
ATOM 6065 N N . PRO D 1 175 ? 12.800 -34.257 37.450 1.00 86.57 265 PRO D N 1
ATOM 6066 C CA . PRO D 1 175 ? 13.091 -35.080 36.276 1.00 87.66 265 PRO D CA 1
ATOM 6067 C C . PRO D 1 175 ? 14.439 -34.977 35.547 1.00 90.94 265 PRO D C 1
ATOM 6068 O O . PRO D 1 175 ? 15.030 -36.041 35.285 1.00 86.91 265 PRO D O 1
ATOM 6072 N N . LEU D 1 176 ? 14.919 -33.768 35.236 1.00 89.22 266 LEU D N 1
ATOM 6073 C CA . LEU D 1 176 ? 16.152 -33.618 34.411 1.00 80.03 266 LEU D CA 1
ATOM 6074 C C . LEU D 1 176 ? 17.425 -33.630 35.279 1.00 76.73 266 LEU D C 1
ATOM 6075 O O . LEU D 1 176 ? 17.297 -33.568 36.518 1.00 74.45 266 LEU D O 1
ATOM 6080 N N . PRO D 1 177 ? 18.642 -33.712 34.690 1.00 70.05 267 PRO D N 1
ATOM 6081 C CA . PRO D 1 177 ? 19.874 -33.816 35.469 1.00 63.81 267 PRO D CA 1
ATOM 6082 C C . PRO D 1 177 ? 20.246 -32.611 36.320 1.00 58.15 267 PRO D C 1
ATOM 6083 O O . PRO D 1 177 ? 19.936 -31.469 35.942 1.00 65.09 267 PRO D O 1
ATOM 6087 N N . LEU D 1 178 ? 20.919 -32.864 37.446 1.00 53.32 268 LEU D N 1
ATOM 6088 C CA . LEU D 1 178 ? 21.363 -31.762 38.337 1.00 51.53 268 LEU D CA 1
ATOM 6089 C C . LEU D 1 178 ? 22.685 -31.203 37.800 1.00 57.46 268 LEU D C 1
ATOM 6090 O O . LEU D 1 178 ? 23.688 -31.944 37.811 1.00 52.81 268 LEU D O 1
ATOM 6092 N N . VAL D 1 179 ? 22.676 -29.946 37.350 1.00 58.24 269 VAL D N 1
ATOM 6093 C CA . VAL D 1 179 ? 23.895 -29.342 36.739 1.00 50.39 269 VAL D CA 1
ATOM 6094 C C . VAL D 1 179 ? 24.227 -28.028 37.453 1.00 57.05 269 VAL D C 1
ATOM 6095 O O . VAL D 1 179 ? 23.337 -27.162 37.542 1.00 57.87 269 VAL D O 1
ATOM 6099 N N . SER D 1 180 ? 25.455 -27.903 37.952 1.00 55.99 270 SER D N 1
ATOM 6100 C CA . SER D 1 180 ? 25.903 -26.672 38.581 1.00 56.12 270 SER D CA 1
ATOM 6101 C C . SER D 1 180 ? 27.341 -26.395 38.171 1.00 54.71 270 SER D C 1
ATOM 6102 O O . SER D 1 180 ? 28.126 -27.316 37.955 1.00 56.14 270 SER D O 1
ATOM 6105 N N . PHE D 1 181 ? 27.671 -25.117 38.040 1.00 54.07 271 PHE D N 1
ATOM 6106 C CA . PHE D 1 181 ? 29.040 -24.706 37.773 1.00 48.86 271 PHE D CA 1
ATOM 6107 C C . PHE D 1 181 ? 29.542 -23.808 38.907 1.00 53.56 271 PHE D C 1
ATOM 6108 O O . PHE D 1 181 ? 28.882 -23.646 39.937 1.00 50.48 271 PHE D O 1
ATOM 6116 N N . THR D 1 182 ? 30.739 -23.242 38.730 1.00 52.47 272 THR D N 1
ATOM 6117 C CA . THR D 1 182 ? 31.355 -22.388 39.743 1.00 53.16 272 THR D CA 1
ATOM 6118 C C . THR D 1 182 ? 31.711 -21.045 39.119 1.00 56.46 272 THR D C 1
ATOM 6119 O O . THR D 1 182 ? 32.596 -20.974 38.257 1.00 60.65 272 THR D O 1
ATOM 6123 N N . GLU D 1 183 ? 31.029 -19.988 39.545 1.00 47.98 273 GLU D N 1
ATOM 6124 C CA . GLU D 1 183 ? 31.385 -18.651 39.110 1.00 50.51 273 GLU D CA 1
ATOM 6125 C C . GLU D 1 183 ? 32.674 -18.247 39.799 1.00 54.86 273 GLU D C 1
ATOM 6126 O O . GLU D 1 183 ? 32.865 -18.511 40.997 1.00 56.95 273 GLU D O 1
ATOM 6132 N N . ALA D 1 184 ? 33.554 -17.599 39.041 1.00 49.34 274 ALA D N 1
ATOM 6133 C CA . ALA D 1 184 ? 34.869 -17.205 39.498 1.00 55.96 274 ALA D CA 1
ATOM 6134 C C . ALA D 1 184 ? 35.234 -15.853 38.897 1.00 58.04 274 ALA D C 1
ATOM 6135 O O . ALA D 1 184 ? 34.578 -15.350 37.970 1.00 57.24 274 ALA D O 1
ATOM 6137 N N . VAL D 1 185 ? 36.301 -15.276 39.449 1.00 51.91 275 VAL D N 1
ATOM 6138 C CA . VAL D 1 185 ? 36.848 -13.986 39.044 1.00 53.32 275 VAL D CA 1
ATOM 6139 C C . VAL D 1 185 ? 38.289 -14.214 38.578 1.00 58.92 275 VAL D C 1
ATOM 6140 O O . VAL D 1 185 ? 38.995 -15.070 39.119 1.00 62.76 275 VAL D O 1
ATOM 6144 N N . GLN D 1 186 ? 38.713 -13.492 37.546 1.00 56.08 276 GLN D N 1
ATOM 6145 C CA . GLN D 1 186 ? 40.066 -13.585 37.013 1.00 54.43 276 GLN D CA 1
ATOM 6146 C C . GLN D 1 186 ? 40.601 -12.175 36.862 1.00 60.85 276 GLN D C 1
ATOM 6147 O O . GLN D 1 186 ? 39.843 -11.243 36.570 1.00 60.90 276 GLN D O 1
ATOM 6153 N N . TRP D 1 187 ? 41.904 -12.012 37.035 1.00 66.90 277 TRP D N 1
ATOM 6154 C CA . TRP D 1 187 ? 42.566 -10.730 36.852 1.00 58.83 277 TRP D CA 1
ATOM 6155 C C . TRP D 1 187 ? 43.772 -10.963 35.955 1.00 55.41 277 TRP D C 1
ATOM 6156 O O . TRP D 1 187 ? 44.243 -12.094 35.835 1.00 57.87 277 TRP D O 1
ATOM 6167 N N . PRO D 1 188 ? 44.240 -9.935 35.251 1.00 60.21 278 PRO D N 1
ATOM 6168 C CA . PRO D 1 188 ? 45.457 -10.115 34.439 1.00 58.92 278 PRO D CA 1
ATOM 6169 C C . PRO D 1 188 ? 46.653 -10.481 35.310 1.00 62.75 278 PRO D C 1
ATOM 6170 O O . PRO D 1 188 ? 46.812 -9.980 36.426 1.00 60.50 278 PRO D O 1
ATOM 6174 N N . ALA D 1 189 ? 47.515 -11.360 34.804 1.00 64.23 279 ALA D N 1
ATOM 6175 C CA . ALA D 1 189 ? 48.719 -11.756 35.569 1.00 65.70 279 ALA D CA 1
ATOM 6176 C C . ALA D 1 189 ? 49.546 -10.514 35.896 1.00 64.78 279 ALA D C 1
ATOM 6177 O O . ALA D 1 189 ? 50.167 -10.466 36.976 1.00 64.41 279 ALA D O 1
ATOM 6179 N N . LEU D 1 190 ? 49.532 -9.527 35.001 1.00 62.86 280 LEU D N 1
ATOM 6180 C CA . LEU D 1 190 ? 50.333 -8.293 35.197 1.00 63.43 280 LEU D CA 1
ATOM 6181 C C . LEU D 1 190 ? 49.774 -7.476 36.368 1.00 63.70 280 LEU D C 1
ATOM 6182 O O . LEU D 1 190 ? 50.428 -6.484 36.747 1.00 72.68 280 LEU D O 1
ATOM 6187 N N . HIS D 1 191 ? 48.617 -7.860 36.910 1.00 60.85 281 HIS D N 1
ATOM 6188 C CA . HIS D 1 191 ? 47.973 -7.046 37.977 1.00 63.85 281 HIS D CA 1
ATOM 6189 C C . HIS D 1 191 ? 47.904 -7.831 39.291 1.00 63.32 281 HIS D C 1
ATOM 6190 O O . HIS D 1 191 ? 47.271 -7.337 40.242 1.00 64.61 281 HIS D O 1
ATOM 6197 N N . ASN D 1 192 ? 48.548 -8.997 39.360 1.00 63.52 282 ASN D N 1
ATOM 6198 C CA . ASN D 1 192 ? 48.451 -9.859 40.571 1.00 59.99 282 ASN D CA 1
ATOM 6199 C C . ASN D 1 192 ? 49.011 -9.122 41.791 1.00 64.28 282 ASN D C 1
ATOM 6200 O O . ASN D 1 192 ? 48.620 -9.474 42.920 1.00 65.37 282 ASN D O 1
ATOM 6205 N N . THR D 1 193 ? 49.886 -8.138 41.577 1.00 68.86 283 THR D N 1
ATOM 6206 C CA . THR D 1 193 ? 50.536 -7.440 42.708 1.00 68.73 283 THR D CA 1
ATOM 6207 C C . THR D 1 193 ? 49.906 -6.083 42.918 1.00 65.21 283 THR D C 1
ATOM 6208 O O . THR D 1 193 ? 50.129 -5.499 43.997 1.00 66.19 283 THR D O 1
ATOM 6212 N N . ASP D 1 194 ? 49.149 -5.589 41.936 1.00 66.49 284 ASP D N 1
ATOM 6213 C CA . ASP D 1 194 ? 48.569 -4.221 42.035 1.00 66.55 284 ASP D CA 1
ATOM 6214 C C . ASP D 1 194 ? 47.758 -4.126 43.330 1.00 67.46 284 ASP D C 1
ATOM 6215 O O . ASP D 1 194 ? 46.808 -4.913 43.504 1.00 61.75 284 ASP D O 1
ATOM 6220 N N . PRO D 1 195 ? 48.110 -3.203 44.249 1.00 73.28 285 PRO D N 1
ATOM 6221 C CA . PRO D 1 195 ? 47.393 -3.069 45.505 1.00 67.88 285 PRO D CA 1
ATOM 6222 C C . PRO D 1 195 ? 45.919 -2.815 45.261 1.00 61.67 285 PRO D C 1
ATOM 6223 O O . PRO D 1 195 ? 45.082 -3.435 45.941 1.00 63.64 285 PRO D O 1
ATOM 6227 N N . GLY D 1 196 ? 45.603 -1.933 44.311 1.00 58.85 286 GLY D N 1
ATOM 6228 C CA . GLY D 1 196 ? 44.201 -1.705 44.000 1.00 63.25 286 GLY D CA 1
ATOM 6229 C C . GLY D 1 196 ? 43.498 -2.981 43.570 1.00 67.26 286 GLY D C 1
ATOM 6230 O O . GLY D 1 196 ? 42.365 -3.275 44.004 1.00 60.18 286 GLY D O 1
ATOM 6231 N N . ASN D 1 197 ? 44.187 -3.782 42.753 1.00 61.60 287 ASN D N 1
ATOM 6232 C CA . ASN D 1 197 ? 43.596 -5.033 42.305 1.00 62.36 287 ASN D CA 1
ATOM 6233 C C . ASN D 1 197 ? 43.371 -5.986 43.476 1.00 59.57 287 ASN D C 1
ATOM 6234 O O . ASN D 1 197 ? 42.312 -6.607 43.577 1.00 62.50 287 ASN D O 1
ATOM 6239 N N . ILE D 1 198 ? 44.346 -6.119 44.374 1.00 59.47 288 ILE D N 1
ATOM 6240 C CA . ILE D 1 198 ? 44.152 -7.029 45.497 1.00 55.62 288 ILE D CA 1
ATOM 6241 C C . ILE D 1 198 ? 43.019 -6.552 46.389 1.00 62.10 288 ILE D C 1
ATOM 6242 O O . ILE D 1 198 ? 42.221 -7.353 46.881 1.00 63.44 288 ILE D O 1
ATOM 6247 N N . TRP D 1 199 ? 42.927 -5.239 46.609 1.00 58.35 289 TRP D N 1
ATOM 6248 C CA . TRP D 1 199 ? 41.900 -4.713 47.505 1.00 59.88 289 TRP D CA 1
ATOM 6249 C C . TRP D 1 199 ? 40.498 -5.062 47.000 1.00 63.31 289 TRP D C 1
ATOM 6250 O O . TRP D 1 199 ? 39.684 -5.664 47.729 1.00 63.07 289 TRP D O 1
ATOM 6261 N N . MET D 1 200 ? 40.210 -4.708 45.744 1.00 58.88 290 MET D N 1
ATOM 6262 C CA . MET D 1 200 ? 38.916 -5.044 45.169 1.00 59.86 290 MET D CA 1
ATOM 6263 C C . MET D 1 200 ? 38.699 -6.555 45.112 1.00 55.75 290 MET D C 1
ATOM 6264 O O . MET D 1 200 ? 37.621 -7.053 45.461 1.00 51.39 290 MET D O 1
ATOM 6269 N N . ARG D 1 201 ? 39.703 -7.298 44.639 1.00 59.29 291 ARG D N 1
ATOM 6270 C CA . ARG D 1 201 ? 39.660 -8.755 44.597 1.00 59.23 291 ARG D CA 1
ATOM 6271 C C . ARG D 1 201 ? 39.182 -9.352 45.922 1.00 58.53 291 ARG D C 1
ATOM 6272 O O . ARG D 1 201 ? 38.225 -10.131 45.967 1.00 58.61 291 ARG D O 1
ATOM 6280 N N . GLU D 1 202 ? 39.849 -9.003 47.015 1.00 61.83 292 GLU D N 1
ATOM 6281 C CA . GLU D 1 202 ? 39.509 -9.589 48.303 1.00 63.64 292 GLU D CA 1
ATOM 6282 C C . GLU D 1 202 ? 38.118 -9.178 48.757 1.00 61.92 292 GLU D C 1
ATOM 6283 O O . GLU D 1 202 ? 37.412 -9.975 49.394 1.00 56.63 292 GLU D O 1
ATOM 6289 N N . ILE D 1 203 ? 37.700 -7.946 48.444 1.00 60.41 293 ILE D N 1
ATOM 6290 C CA . ILE D 1 203 ? 36.332 -7.557 48.790 1.00 59.71 293 ILE D CA 1
ATOM 6291 C C . ILE D 1 203 ? 35.337 -8.433 48.040 1.00 60.96 293 ILE D C 1
ATOM 6292 O O . ILE D 1 203 ? 34.324 -8.894 48.598 1.00 58.75 293 ILE D O 1
ATOM 6297 N N . MET D 1 204 ? 35.613 -8.677 46.761 1.00 56.86 294 MET D N 1
ATOM 6298 C CA . MET D 1 204 ? 34.748 -9.522 45.956 1.00 51.41 294 MET D CA 1
ATOM 6299 C C . MET D 1 204 ? 34.677 -10.916 46.539 1.00 56.49 294 MET D C 1
ATOM 6300 O O . MET D 1 204 ? 33.608 -11.537 46.554 1.00 60.09 294 MET D O 1
ATOM 6305 N N . ILE D 1 205 ? 35.810 -11.424 47.032 1.00 58.04 295 ILE D N 1
ATOM 6306 C CA . ILE D 1 205 ? 35.804 -12.767 47.600 1.00 55.94 295 ILE D CA 1
ATOM 6307 C C . ILE D 1 205 ? 34.955 -12.793 48.853 1.00 58.06 295 ILE D C 1
ATOM 6308 O O . ILE D 1 205 ? 34.155 -13.712 49.050 1.00 53.91 295 ILE D O 1
ATOM 6313 N N . GLN D 1 206 ? 35.078 -11.761 49.686 1.00 62.41 296 GLN D N 1
ATOM 6314 C CA . GLN D 1 206 ? 34.285 -11.692 50.940 1.00 66.65 296 GLN D CA 1
ATOM 6315 C C . GLN D 1 206 ? 32.788 -11.775 50.613 1.00 64.78 296 GLN D C 1
ATOM 6316 O O . GLN D 1 206 ? 32.088 -12.600 51.238 1.00 69.64 296 GLN D O 1
ATOM 6322 N N . GLU D 1 207 ? 32.323 -10.955 49.672 1.00 59.17 297 GLU D N 1
ATOM 6323 C CA . GLU D 1 207 ? 30.874 -10.907 49.344 1.00 65.75 297 GLU D CA 1
ATOM 6324 C C . GLU D 1 207 ? 30.402 -12.276 48.834 1.00 67.48 297 GLU D C 1
ATOM 6325 O O . GLU D 1 207 ? 29.286 -12.694 49.207 1.00 66.81 297 GLU D O 1
ATOM 6331 N N . ALA D 1 208 ? 31.218 -12.944 48.020 1.00 68.44 298 ALA D N 1
ATOM 6332 C CA . ALA D 1 208 ? 30.834 -14.256 47.454 1.00 66.06 298 ALA D CA 1
ATOM 6333 C C . ALA D 1 208 ? 30.628 -15.269 48.579 1.00 66.13 298 ALA D C 1
ATOM 6334 O O . ALA D 1 208 ? 29.691 -16.082 48.491 1.00 70.05 298 ALA D O 1
ATOM 6336 N N . LEU D 1 209 ? 31.466 -15.212 49.615 1.00 67.48 299 LEU D N 1
ATOM 6337 C CA . LEU D 1 209 ? 31.378 -16.205 50.718 1.00 68.89 299 LEU D CA 1
ATOM 6338 C C . LEU D 1 209 ? 30.041 -16.032 51.455 1.00 63.94 299 LEU D C 1
ATOM 6339 O O . LEU D 1 209 ? 29.440 -17.055 51.836 1.00 65.62 299 LEU D O 1
ATOM 6344 N N . ARG D 1 210 ? 29.597 -14.790 51.641 1.00 64.48 300 ARG D N 1
ATOM 6345 C CA . ARG D 1 210 ? 28.287 -14.546 52.296 1.00 67.73 300 ARG D CA 1
ATOM 6346 C C . ARG D 1 210 ? 27.184 -15.190 51.443 1.00 67.86 300 ARG D C 1
ATOM 6347 O O . ARG D 1 210 ? 26.209 -15.702 52.025 1.00 72.74 300 ARG D O 1
ATOM 6355 N N . MET D 1 211 ? 27.340 -15.172 50.120 1.00 64.16 301 MET D N 1
ATOM 6356 C CA . MET D 1 211 ? 26.356 -15.840 49.233 1.00 66.44 301 MET D CA 1
ATOM 6357 C C . MET D 1 211 ? 26.616 -17.351 49.282 1.00 71.74 301 MET D C 1
ATOM 6358 O O . MET D 1 211 ? 26.617 -17.982 48.209 1.00 74.45 301 MET D O 1
ATOM 6363 N N . GLU D 1 212 ? 26.823 -17.901 50.482 1.00 77.54 302 GLU D N 1
ATOM 6364 C CA . GLU D 1 212 ? 27.137 -19.343 50.645 1.00 65.69 302 GLU D CA 1
ATOM 6365 C C . GLU D 1 212 ? 28.005 -19.806 49.471 1.00 69.03 302 GLU D C 1
ATOM 6366 O O . GLU D 1 212 ? 29.240 -19.723 49.619 1.00 72.67 302 GLU D O 1
#

B-factor: mean 63.07, std 14.63, range [33.06, 140.84]

Radius of gyration: 33.21 Å; Cα contacts (8 Å, |Δi|>4): 1674; chains: 4; bounding box: 55×109×53 Å

InterPro domains:
  IPR000847 LysR, HTH, N-terminal domain [PF00126] (8-67)
  IPR000847 LysR, HTH, N-terminal domain [PR00039] (23-34)
  IPR000847 LysR, HTH, N-terminal domain [PR00039] (34-44)
  IPR000847 LysR, HTH, N-terminal domain [PR00039] (44-55)
  IPR000847 LysR, HTH, N-terminal domain [PS50931] (6-63)
  IPR005119 LysR, substrate-binding [PF03466] (94-294)
  IPR036388 Winged helix-like DNA-binding domain superfamily [G3DSA:1.10.10.10] (1-86)
  IPR036390 Winged helix DNA-binding domain superfamily [SSF46785] (3-80)
  IPR037416 Nodulation protein D, PBP2 [cd08462] (98-297)
  IPR050389 LysR-type Transcriptional Regulators [PTHR30118] (2-303)

Foldseek 3Di:
DADLAEAEEEDAPVCVVLACVVVCVVCCPVYVNYHYDYDFPADDCVVCLQVQVHFKYKFFPVPDDPQFDKFFQAKWWKFKKAEPPADVLPDAADPVNQQVFEEEEEQAYPNPDDDPDCVHHYPHYYNHQQVRQVVRYPDNYMYIGTPSSQVVCVVPHPIGTRCVPPDTDMTTIMMTGRNVCPPPVVSVVSVVVSNVRSVVVNVD/DQQADLAEAEEEEAPVCCVLACVVVCVVCCPRHVNYHYHYDFDAPPCVVCFQVQVGFKYKDFCVPDDPQFDKFFLAKWWKFKKAEPPADVLPDAAALVNQQVFEEEEEAAYPNPDPDPPPVHHYPHYHNHQQVRLVVRYPHNYMYIGTVSSQVVCVVPRPIGTHPHNDDTDMTTIMMTHHPVCPPPPVSVVSVVVSNVSSVVVNVD/DQQDQAEAEEEDAPVCVVLACVVVVVVCCPVYVNYHYDYDFDEPPCVVCLQVQVGFKYKDFPVPDDPQFDKFFLAKWWKFKKAEPPQPVLPDAAAVVNVQVFEEEEEAAYPNPDDPVHHHPHYYNHQQCRQVVRYPHNYMYIGTVSSVVVCVVPRPMDTRPDRDDIDMTTIMMTGRNVCPPPVVSVVSVVVSNVRSVVVNVVVD/DQLAPLAEAEEEEAPVCVVLACVVVVVVSCVSRVRYHYDYDYDAPPCVVCQQVQVGFKYKDFCVPDDPQFDKFFQFKWWKWKKAEPPQPVLPDAAAPVNQQVFEEEEAAAHVNPDDDVNHHHPHYDPHQQCRQVVRYPDNYMYIDTPSSQVVCVVPGPMDTRPPHDDIDMTTIMMTGRNVCPPPPSSVVSVVVSNVRSVVVD

Sequence (816 aa):
AESDRRFRIILSDFMALVFFDKIILRLAREAPGVSFELLPLDDDPEELLRRGDVDFLILPDLFMSGAHPKARLFEERLVCVGCPTNEQLQGQLSLEQYMSMGHVAAKFGRGLKPSVEQKRRIELVVPGFNLIPPLLSGTNRIATIPLRLVKHYERTIPLRIIEHPLPLVSFTEAVQWPALHNTDPGNIWMREIMIQEALRMESENPAESDRRFRIILSDFMALVFFDKIILRLAREAPGVSFELLPLDDDPEELLRRGDVDFLILPDLFMSGAHPKARLFEERLVCVGCPTNEQLQGQLSLEQYMSMGHVAAKFGRGLKPSVEQKRRIELVVPGFNLIPPLLSGTNRIATIPLRLVKHYERTIPLRIIEHPLPLVSFTEAVQWPALHNTDPGNIWMREIMIQEALRMESEPAESDRRFRIILSDFMALVFFDKIILRLAREAPGVSFELLPLDDDPEELLRRGDVDFLILPDLFMSGAHPKARLFEERLVCVGCPTNEQLQGQLSLEQYMSMGHVAAKFGRGLKPSKRRIELVVPGFNLIPPLLSGTNRIATIPLRLVKHYERTIPLRIIEHPLPLVSFTEAVQWPALHNTDPGNIWMREIMIQEALRMESEMENPAESDRRFRIILSDFMALVFFDKIILRLAREAPGVSFELLPLDDDPEELLRRGDVDFLILPDLFMSGAHPKARLFEERLVCVGCPTNEQLQGQLSLEQYMSMGHVAAKFGRGLKPSVKRRIELVVPGFNLIPPLLSGTNRIATIPLRLVKHYERTIPLRIIEHPLPLVSFTEAVQWPALHNTDPGNIWMREIMIQEALRME

Organism: Rhizobium leguminosarum (NCBI:txid384)

Nearest PDB structures (foldseek):
  2y7w-assembly2_D  TM=8.095E-01  e=5.187E-17  Burkholderia sp. DNT
  2y7w-assembly2_C  TM=8.063E-01  e=1.314E-16  Burkholderia sp. DNT
  2uye-assembly1_B  TM=8.071E-01  e=7.936E-16  Burkholderia cepacia
  4ab6-assembly1_A  TM=7.213E-01  e=9.075E-10  Neisseria meningitidis serogroup B
  8j4o-assembly1_B  TM=7.175E-01  e=7.082E-10  Acinetobacter baumannii

Secondary structure (DSSP, 8-state):
-----EEEEEE-HHHIIIIIHHHHHHHHHH-TT-EEEEEES-S-HHHHHHHT--SEEEEEGGG--TTS-EEEEEEEEEEEEE-TT-STTSS---HHHHTTSEEEEE--TTT-S--S----EEEEEESSSTTHHHHHTTSS-EEEEEHHHHHHTTTTS--EE--TTS--EEEEEEEE--GGGTT-HHHHHHHHHHHHHHHHHHT-/--TT---EEEEE--HHHIIIIIHHHHHHHHHH-TT-EEEEE---S-HHHHHHTT--SEEEEEGGG--SSS-EEEEEEEEEEEEE-TT-STTSS---HHHHTTSEEEEE--TTT-S--S----EEEEEESSSTTHHHHHTTSSEEEEEEHHHHHHSTTTS--EEE-SSS-EEEEEEEEE--GGGTT-HHHHHHHHHHHHHHHHHHT-/-----PEEEEEE-HHHIIIIIHHHHHHHHHH-TT-EEEEEES-S-THHHHHHT--SEEEEEGGG--TTS-EEEEEEEEEEEEE-TT-STTSS---HHHHTTS-EEEE--TTT-S-----EEEEESSSTTHHHHHTTSS-EEEEEHHHHHHTTTTS--EE--SSSPP-EEEEEEE--GGGTT-HHHHHHHHHHHHHHHHHHHHT-/-GGG---EEEEE--HHHIIIIIHHHHHHHHHHSTT-EEEEE---S-HHHHHHTT--SEEEEEGGG--TTS-EEEEEEEEEEEEE-TT-GGGSS---HHHHTTSEEEEE--TTT-S-----EEEEEESSSTTHHHHHTTSS-EEEEEHHHHHHTTTTS--EEE-SSS-EEEEEEEEE--GGGSS-HHHHHHHHHHHHHHHHT-